Protein AF-0000000066075049 (afdb_homodimer)

Nearest PDB structures (foldseek):
  8u5c-assembly1_F  TM=6.957E-01  e=1.507E-05  Homo sapiens
  8u56-assembly1_A  TM=7.000E-01  e=1.109E-04  Homo sapiens
  8z8z-assembly1_B  TM=7.105E-01  e=2.070E-04  Homo sapiens
  8pd3-assembly1_A  TM=5.102E-01  e=3.904E-02  Strongylocentrotus purpuratus
  2nwl-assembly1_B  TM=1.998E-01  e=1.819E-01  Pyrococcus horikoshii

InterPro domains:
  IPR004776 Membrane transport PIN-like [PF03547] (12-381)
  IPR045033 Protein PIN-LIKES 1/3/4/5/7 [PTHR31651] (4-389)

Radius of gyration: 28.57 Å; Cα contacts (8 Å, |Δi|>4): 1168; chains: 2; bounding box: 66×82×80 Å

Solvent-accessible surface area (backbone atoms only — not comparable to full-atom values): 38635 Å² total; per-residue (Å²): 106,69,66,56,51,50,37,31,54,53,31,29,37,63,36,49,27,50,50,53,43,18,48,52,17,28,54,30,27,33,83,82,61,48,61,33,33,73,66,37,39,52,36,50,44,49,45,32,53,65,45,16,41,13,23,32,40,19,35,44,27,34,71,43,44,35,54,71,54,47,63,74,43,54,52,51,60,54,52,52,48,46,42,33,52,53,17,34,53,44,18,50,51,35,42,70,72,52,60,61,61,61,60,44,48,14,55,48,22,36,50,27,17,38,43,30,41,36,74,53,47,65,52,40,46,49,53,54,27,63,40,86,87,42,83,55,66,58,38,68,60,30,34,55,53,46,50,30,54,31,25,52,41,27,38,48,44,48,40,44,39,46,47,47,41,45,45,49,27,44,65,45,29,71,50,78,64,79,66,71,83,62,88,70,79,86,63,86,72,73,71,73,71,76,72,79,68,77,76,68,69,77,61,74,76,60,51,78,62,53,56,51,47,49,51,47,50,50,47,56,68,62,44,56,64,76,46,47,57,32,48,36,34,47,25,37,52,51,16,50,51,35,20,58,35,60,73,53,25,50,38,31,44,60,93,81,17,85,41,24,43,58,46,51,36,31,37,44,37,12,42,26,22,62,42,52,52,37,21,45,36,13,23,29,27,54,56,15,75,73,61,39,89,62,56,67,61,48,48,52,37,44,45,44,38,29,62,46,51,36,31,53,49,27,51,53,50,54,52,49,33,41,75,68,65,64,43,74,87,48,38,58,60,50,40,54,61,40,47,58,25,43,40,42,51,30,68,62,53,47,52,50,20,53,71,55,71,50,53,38,27,45,46,22,45,48,48,49,54,40,42,69,49,33,25,56,39,43,24,54,49,52,53,50,42,50,60,67,52,89,107,68,66,55,53,50,37,31,55,51,31,29,36,63,36,51,26,50,52,52,44,18,49,50,16,28,55,30,26,33,83,89,63,47,60,34,30,74,67,38,38,52,38,51,42,49,44,33,52,64,46,15,40,13,23,34,40,18,37,45,27,34,72,43,43,35,54,70,52,46,63,75,44,54,51,50,58,53,53,54,48,46,43,34,52,53,17,33,53,46,18,49,51,38,42,71,74,53,60,62,62,62,59,44,47,15,56,49,22,36,50,28,19,38,43,30,40,37,73,54,46,66,52,44,46,50,54,54,27,62,40,85,85,43,82,54,66,57,40,67,59,31,32,55,54,46,50,32,53,32,26,51,40,26,40,47,44,46,39,43,40,46,49,46,42,46,45,49,26,44,66,44,30,71,50,77,62,77,64,73,81,60,81,70,79,87,61,84,71,70,67,69,69,76,71,80,66,78,78,70,73,87,71,78,80,70,49,75,64,52,53,51,48,48,50,47,49,49,46,57,68,61,43,54,66,75,47,47,56,30,50,38,35,47,25,37,53,53,17,51,52,35,20,58,36,61,72,53,24,50,37,32,43,59,93,81,17,86,43,23,44,58,46,50,34,31,37,44,38,12,41,25,22,63,43,51,53,37,20,45,35,13,23,28,26,55,56,15,75,72,61,40,89,62,53,67,62,48,50,50,37,44,46,45,38,29,65,47,51,35,33,52,50,28,51,54,50,53,53,48,33,42,76,70,65,64,44,74,87,49,38,59,62,50,42,54,61,40,48,58,24,43,39,43,51,30,67,62,56,46,51,50,20,53,72,54,71,50,52,39,24,44,47,20,44,46,48,50,55,39,42,68,47,33,25,58,40,42,23,54,49,53,53,51,42,50,61,69,53,89

Foldseek 3Di:
DVVLVLLLVLLVVLLVVLVVLLQVLQVCLDPVNNNCHLVNLLVLLVCLQQAQLLLQLLLLLLAQDAPVLCVQLVCLLVLLQVLQVLLLVLLVVLCVVVVADQLCSLVSSQQSRAFALASSQLRSQLSQLPDPPFPQPHSVVSNNSSSSSSSVSNLSSLLCCQQPSLLSSCVRNVFPQPPPPDPDDPPDPPPPPPPPPPPVPPVVPDDPVVVVVVVVVVSVVSRPVVSSVRSNNVSSVVSNVQNHDVVSSQQQYDPPHVNVVVSVVSNVSNVVNSSSLSSSLSSLQNCLVVDNSDDPSSLVSSQCSQLPVQLVVQVVVLVVCVVVVVHDLNLSSSLSSSVSRHGGHHSCSLSSCSSSVHCNNVSSVSRVVRSVCSSVSSSVSSVVSSVVSD/DVVLVLLLVQLVVLLVVLVVLLQVLQVCLDPVNNNCHLVNLLVLLVCLQQAQQLLQLLLLLLAQFAPVLCVQLVCLLVLLQVLQVLLLVLLVVLCVVVVADQLCSLVSSQQSRAFALASSQLRSQLSQLPDPPFPQPHSVVSNNVSSSSSSVRNLSSLLCCQQPSLLSSCVRNVFPLPPPPPPDDPPDPVPVPPPPPPPVPPPPPDDPVVVVVVVVVVSVVSRPVVSSVRSNNVSSVVSNVQNHDVVSSQQQYDPPHVNVVVSVVSNVSNVVNSSSLSSSLSSLQNCLVVDNSDDPSSLVSSQCSQLPVQLVVQVVVLVVCVVVVNHDLNLSSSLSSSVSSHGGHHSCSLSSCSSSVHCNNVSSVSRVVRSVCSSVSSSVSSVVSSVVSD

Secondary structure (DSSP, 8-state):
-HHHHHHHHHHHHHHHHHHHHHHHHHHHHSTTT-SS-HHHHHHHHHHIIIIIHHHHHHHHHHHH--HHHHHHTTHHHHHHHHHHHHHHHHHHHHHHHH---GGGHHHHHHHHH-B-TTHHHHHHHHHHHHSTT-TT--HHHHHHHHHHHHHHHHHHHHHHIIIIIHHHHHHHHT--------S--S-----------STTSSTTS--HHHHHHHHHHHHHHHS-GGGGG-HHHHHHHHHHHHHHSHHHHHHHSSTT-TTHHHHHHHHHHHTTHHHHHHHHHHHHHHHHHHH----HHHHHHHHHIIIIIHHHHHHHHHHHHHHTT-S-S-HHHHHHHHHTTSSPBPTHHHHHHHHHTSSHHHHHHHHHHHHHTHHHHHHHHHHHHHHHH-/-HHHHHHHHHHHHHHHHHHHHHHHHHHHHSTTT-SS-HHHHHHHHHHIIIIIHHHHHHHHHHHH--HHHHHHTTHHHHHHHHHHHHHHHHHHHHHHHH---GGGHHHHHHHHH-B-TTHHHHHHHHHHHHSTT-TT--HHHHHHHHHHHHHHHHHHHHHHIIIIIHHHHHHHHT--------S--S-----------STTSS-SS--HHHHHHHHHHHHHHSS-GGGTT-HHHHHHHHHHHHHHSHHHHHHHSSTT-TTHHHHHHHHHHHTTHHHHHHHHHHHHHHHHHHH----HHHHHHHHHIIIIIHHHHHHHHHHHHHHTT-S-S-HHHHHHHHHTTSSPBPTHHHHHHHHHTSSHHHHHHHHHHHHHHHHHHHHHHHHHHHHHH-

Sequence (780 aa):
MVKLLELFITSSKPVVEILLITSVGFYMALDGVNLLGHDARKYLNNIVFYVFSPSLIGSRLADSVTYESLVKMWFMPVNVLLTFIIGSLLGWIVIVITKPPSHLRGLILGCCAAGNLGNMPLIIIPAVCKEKGGPFGDPESCQKYGMGYVALSMAMGSIYIWTYVYNLMRVLSNSPVETPPSVESNYDSYKVPLISSKEEENNQKAGRWEKVKRRLVSLSQKVNLKTIFAPSTIAAMIALVIGLITPLRKLIIGTEAPLRVLQDSVTLVGDGAVPAMTMIIGGNLLKGLRSSGMKMSSIIGVLVARYVLLPMSGVLIVRGAYKLDLVTSEPLYQFVLLLQYAVPPAMNLGTITQLFGTGESECSVIMLWTYSLASIALTVWPTFFMWLVAMVKLLELFITSSKPVVEILLITSVGFYMALDGVNLLGHDARKYLNNIVFYVFSPSLIGSRLADSVTYESLVKMWFMPVNVLLTFIIGSLLGWIVIVITKPPSHLRGLILGCCAAGNLGNMPLIIIPAVCKEKGGPFGDPESCQKYGMGYVALSMAMGSIYIWTYVYNLMRVLSNSPVETPPSVESNYDSYKVPLISSKEEENNQKAGRWEKVKRRLVSLSQKVNLKTIFAPSTIAAMIALVIGLITPLRKLIIGTEAPLRVLQDSVTLVGDGAVPAMTMIIGGNLLKGLRSSGMKMSSIIGVLVARYVLLPMSGVLIVRGAYKLDLVTSEPLYQFVLLLQYAVPPAMNLGTITQLFGTGESECSVIMLWTYSLASIALTVWPTFFMWLVA

GO terms:
  GO:0005789 endoplasmic reticulum membrane (C, IDA)
  GO:0009733 response to auxin (P, IEP)
  GO:0009651 response to salt stress (P, IDA)
  GO:0005739 mitochondrion (C, HDA)

Organism: Arabidopsis thaliana (NCBI:txid3702)

Structure (mmCIF, N/CA/C/O backbone):
data_AF-0000000066075049-model_v1
#
loop_
_entity.id
_entity.type
_entity.pdbx_description
1 polymer 'Protein PIN-LIKES 3'
#
loop_
_atom_site.group_PDB
_atom_site.id
_atom_site.type_symbol
_atom_site.label_atom_id
_atom_site.label_alt_id
_atom_site.label_comp_id
_atom_site.label_asym_id
_atom_site.label_entity_id
_atom_site.label_seq_id
_atom_site.pdbx_PDB_ins_code
_atom_site.Cartn_x
_atom_site.Cartn_y
_atom_site.Cartn_z
_atom_site.occupancy
_atom_site.B_iso_or_equiv
_atom_site.auth_seq_id
_atom_site.auth_comp_id
_atom_site.auth_asym_id
_atom_site.auth_atom_id
_atom_site.pdbx_PDB_model_num
ATOM 1 N N . MET A 1 1 ? 29.016 -22.422 -5.723 1 54.22 1 MET A N 1
ATOM 2 C CA . MET A 1 1 ? 28.312 -22.438 -4.445 1 54.22 1 MET A CA 1
ATOM 3 C C . MET A 1 1 ? 27.875 -21.047 -4.047 1 54.22 1 MET A C 1
ATOM 5 O O . MET A 1 1 ? 26.719 -20.844 -3.65 1 54.22 1 MET A O 1
ATOM 9 N N . VAL A 1 2 ? 28.75 -20.156 -4.34 1 58.44 2 VAL A N 1
ATOM 10 C CA . VAL A 1 2 ? 28.484 -18.766 -3.939 1 58.44 2 VAL A CA 1
ATOM 11 C C . VAL A 1 2 ? 27.375 -18.188 -4.797 1 58.44 2 VAL A C 1
ATOM 13 O O . VAL A 1 2 ? 26.484 -17.484 -4.285 1 58.44 2 VAL A O 1
ATOM 16 N N . LYS A 1 3 ? 27.344 -18.734 -6.027 1 69.69 3 LYS A N 1
ATOM 17 C CA . LYS A 1 3 ? 26.312 -18.219 -6.934 1 69.69 3 LYS A CA 1
ATOM 18 C C . LYS A 1 3 ? 24.938 -18.75 -6.562 1 69.69 3 LYS A C 1
ATOM 20 O O . LYS A 1 3 ? 23.953 -18 -6.609 1 69.69 3 LYS A O 1
ATOM 25 N N . LEU A 1 4 ? 25 -20.016 -6.035 1 74.62 4 LEU A N 1
ATOM 26 C CA . LEU A 1 4 ? 23.75 -20.641 -5.648 1 74.62 4 LEU A CA 1
ATOM 27 C C . LEU A 1 4 ? 23.188 -19.984 -4.391 1 74.62 4 LEU A C 1
ATOM 29 O O . LEU A 1 4 ? 21.969 -19.766 -4.281 1 74.62 4 LEU A O 1
ATOM 33 N N . LEU A 1 5 ? 24.062 -19.672 -3.484 1 76.44 5 LEU A N 1
ATOM 34 C CA . LEU A 1 5 ? 23.641 -19.047 -2.24 1 76.44 5 LEU A CA 1
ATOM 35 C C . LEU A 1 5 ? 23.094 -17.641 -2.494 1 76.44 5 LEU A C 1
ATOM 37 O O . LEU A 1 5 ? 22.109 -17.234 -1.882 1 76.44 5 LEU A O 1
ATOM 41 N N . GLU A 1 6 ? 23.734 -17.016 -3.387 1 73 6 GLU A N 1
ATOM 42 C CA . GLU A 1 6 ? 23.297 -15.656 -3.729 1 73 6 GLU A CA 1
ATOM 43 C C . GLU A 1 6 ? 21.938 -15.672 -4.402 1 73 6 GLU A C 1
ATOM 45 O O . GLU A 1 6 ? 21.109 -14.797 -4.152 1 73 6 GLU A O 1
ATOM 50 N N . LEU A 1 7 ? 21.781 -16.688 -5.215 1 73.69 7 LEU A N 1
ATOM 51 C CA . LEU A 1 7 ? 20.484 -16.797 -5.871 1 73.69 7 LEU A CA 1
ATOM 52 C C . LEU A 1 7 ? 19.406 -17.203 -4.875 1 73.69 7 LEU A C 1
ATOM 54 O O . LEU A 1 7 ? 18.266 -16.766 -4.988 1 73.69 7 LEU A O 1
ATOM 58 N N . PHE A 1 8 ? 19.812 -18 -3.984 1 80 8 PHE A N 1
ATOM 59 C CA . PHE A 1 8 ? 18.875 -18.406 -2.941 1 80 8 PHE A CA 1
ATOM 60 C C . PHE A 1 8 ? 18.438 -17.188 -2.121 1 80 8 PHE A C 1
ATOM 62 O O . PHE A 1 8 ? 17.25 -17.016 -1.851 1 80 8 PHE A O 1
ATOM 69 N N . ILE A 1 9 ? 19.344 -16.391 -1.78 1 75.69 9 ILE A N 1
ATOM 70 C CA . ILE A 1 9 ? 19.047 -15.211 -0.983 1 75.69 9 ILE A CA 1
ATOM 71 C C . ILE A 1 9 ? 18.188 -14.25 -1.792 1 75.69 9 ILE A C 1
ATOM 73 O O . ILE A 1 9 ? 17.219 -13.695 -1.275 1 75.69 9 ILE A O 1
ATOM 77 N N . THR A 1 10 ? 18.484 -14.102 -2.994 1 72 10 THR A N 1
ATOM 78 C CA . THR A 1 10 ? 17.75 -13.188 -3.865 1 72 10 THR A CA 1
ATOM 79 C C . THR A 1 10 ? 16.328 -13.68 -4.098 1 72 10 THR A C 1
ATOM 81 O O . THR A 1 10 ? 15.383 -12.883 -4.078 1 72 10 THR A O 1
ATOM 84 N N . SER A 1 11 ? 16.203 -15 -4.34 1 75.19 11 SER A N 1
ATOM 85 C CA . SER A 1 11 ? 14.883 -15.57 -4.605 1 75.19 11 SER A CA 1
ATOM 86 C C . SER A 1 11 ? 14.039 -15.633 -3.338 1 75.19 11 SER A C 1
ATOM 88 O O . SER A 1 11 ? 12.812 -15.719 -3.404 1 75.19 11 SER A O 1
ATOM 90 N N . SER A 1 12 ? 14.688 -15.602 -2.193 1 81.5 12 SER A N 1
ATOM 91 C CA . SER A 1 12 ? 13.984 -15.68 -0.919 1 81.5 12 SER A CA 1
ATOM 92 C C . SER A 1 12 ? 13.352 -14.344 -0.546 1 81.5 12 SER A C 1
ATOM 94 O O . SER A 1 12 ? 12.359 -14.297 0.184 1 81.5 12 SER A O 1
ATOM 96 N N . LYS A 1 13 ? 13.844 -13.312 -1.092 1 79.62 13 LYS A N 1
ATOM 97 C CA . LYS A 1 13 ? 13.391 -11.984 -0.696 1 79.62 13 LYS A CA 1
ATOM 98 C C . LYS A 1 13 ? 11.914 -11.789 -1.013 1 79.62 13 LYS A C 1
ATOM 100 O O . LYS A 1 13 ? 11.125 -11.461 -0.126 1 79.62 13 LYS A O 1
ATOM 105 N N . PRO A 1 14 ? 11.508 -12.031 -2.217 1 78.12 14 PRO A N 1
ATOM 106 C CA . PRO A 1 14 ? 10.078 -11.844 -2.502 1 78.12 14 PRO A CA 1
ATOM 107 C C . PRO A 1 14 ? 9.195 -12.836 -1.748 1 78.12 14 PRO A C 1
ATOM 109 O O . PRO A 1 14 ? 8.062 -12.492 -1.377 1 78.12 14 PRO A O 1
ATOM 112 N N . VAL A 1 15 ? 9.727 -14.016 -1.562 1 84.81 15 VAL A N 1
ATOM 113 C CA . VAL A 1 15 ? 8.977 -15.047 -0.849 1 84.81 15 VAL A CA 1
ATOM 114 C C . VAL A 1 15 ? 8.766 -14.617 0.602 1 84.81 15 VAL A C 1
ATOM 116 O O . VAL A 1 15 ? 7.648 -14.68 1.119 1 84.81 15 VAL A O 1
ATOM 119 N N . VAL A 1 16 ? 9.852 -14.172 1.205 1 86.31 16 VAL A N 1
ATOM 120 C CA . VAL A 1 16 ? 9.773 -13.75 2.598 1 86.31 16 VAL A CA 1
ATOM 121 C C . VAL A 1 16 ? 8.867 -12.523 2.711 1 86.31 16 VAL A C 1
ATOM 123 O O . VAL A 1 16 ? 8.125 -12.375 3.686 1 86.31 16 VAL A O 1
ATOM 126 N N . GLU A 1 17 ? 8.945 -11.672 1.749 1 86.31 17 GLU A N 1
ATOM 127 C CA . GLU A 1 17 ? 8.086 -10.5 1.718 1 86.31 17 GLU A CA 1
ATOM 128 C C . GLU A 1 17 ? 6.609 -10.891 1.742 1 86.31 17 GLU A C 1
ATOM 130 O O . GLU A 1 17 ? 5.832 -10.359 2.535 1 86.31 17 GLU A O 1
ATOM 135 N N . ILE A 1 18 ? 6.258 -11.812 0.891 1 86 18 ILE A N 1
ATOM 136 C CA . ILE A 1 18 ? 4.875 -12.273 0.787 1 86 18 ILE A CA 1
ATOM 137 C C . ILE A 1 18 ? 4.461 -12.961 2.084 1 86 18 ILE A C 1
ATOM 139 O O . ILE A 1 18 ? 3.354 -12.75 2.58 1 86 18 ILE A O 1
ATOM 143 N N . LEU A 1 19 ? 5.359 -13.727 2.656 1 90.25 19 LEU A N 1
ATOM 144 C CA . LEU A 1 19 ? 5.055 -14.445 3.887 1 90.25 19 LEU A CA 1
ATOM 145 C C . LEU A 1 19 ? 4.898 -13.484 5.059 1 90.25 19 LEU A C 1
ATOM 147 O O . LEU A 1 19 ? 4.047 -13.688 5.926 1 90.25 19 LEU A O 1
ATOM 151 N N . LEU A 1 20 ? 5.727 -12.43 5.059 1 91.38 20 LEU A N 1
ATOM 152 C CA . LEU A 1 20 ? 5.621 -11.43 6.125 1 91.38 20 LEU A CA 1
ATOM 153 C C . LEU A 1 20 ? 4.293 -10.688 6.043 1 91.38 20 LEU A C 1
ATOM 155 O O . LEU A 1 20 ? 3.623 -10.5 7.059 1 91.38 20 LEU A O 1
ATOM 159 N N . ILE A 1 21 ? 3.924 -10.266 4.914 1 92.38 21 ILE A N 1
ATOM 160 C CA . ILE A 1 21 ? 2.674 -9.531 4.738 1 92.38 21 ILE A CA 1
ATOM 161 C C . ILE A 1 21 ? 1.49 -10.461 5.016 1 92.38 21 ILE A C 1
ATOM 163 O O . ILE A 1 21 ? 0.483 -10.031 5.586 1 92.38 21 ILE A O 1
ATOM 167 N N . THR A 1 22 ? 1.615 -11.75 4.559 1 91.56 22 THR A N 1
ATOM 168 C CA . THR A 1 22 ? 0.608 -12.758 4.883 1 91.56 22 THR A CA 1
ATOM 169 C C . THR A 1 22 ? 0.444 -12.891 6.391 1 91.56 22 THR A C 1
ATOM 171 O O . THR A 1 22 ? -0.676 -13.023 6.891 1 91.56 22 THR A O 1
ATOM 174 N N . SER A 1 23 ? 1.529 -12.859 7.113 1 93.62 23 SER A N 1
ATOM 175 C CA . SER A 1 23 ? 1.487 -12.945 8.57 1 93.62 23 SER A CA 1
ATOM 176 C C . SER A 1 23 ? 0.755 -11.75 9.172 1 93.62 23 SER A C 1
ATOM 178 O O . SER A 1 23 ? 0.06 -11.891 10.18 1 93.62 23 SER A O 1
ATOM 180 N N . VAL A 1 24 ? 0.944 -10.602 8.633 1 93.25 24 VAL A N 1
ATOM 181 C CA . VAL A 1 24 ? 0.231 -9.414 9.086 1 93.25 24 VAL A CA 1
ATOM 182 C C . VAL A 1 24 ? -1.269 -9.594 8.867 1 93.25 24 VAL A C 1
ATOM 184 O O . VAL A 1 24 ? -2.072 -9.297 9.758 1 93.25 24 VAL A O 1
ATOM 187 N N . GLY A 1 25 ? -1.651 -10.031 7.656 1 93.56 25 GLY A N 1
ATOM 188 C CA . GLY A 1 25 ? -3.051 -10.328 7.395 1 93.56 25 GLY A CA 1
ATOM 189 C C . GLY A 1 25 ? -3.631 -11.352 8.352 1 93.56 25 GLY A C 1
ATOM 190 O O . GLY A 1 25 ? -4.758 -11.195 8.828 1 93.56 25 GLY A O 1
ATOM 191 N N . PHE A 1 26 ? -2.828 -12.414 8.648 1 93.75 26 PHE A N 1
ATOM 192 C CA . PHE A 1 26 ? -3.225 -13.453 9.594 1 93.75 26 PHE A CA 1
ATOM 193 C C . PHE A 1 26 ? -3.482 -12.867 10.977 1 93.75 26 PHE A C 1
ATOM 195 O O . PHE A 1 26 ? -4.512 -13.148 11.594 1 93.75 26 PHE A O 1
ATOM 202 N N . TYR A 1 27 ? -2.592 -12.039 11.43 1 93.88 27 TYR A N 1
ATOM 203 C CA . TYR A 1 27 ? -2.715 -11.406 12.734 1 93.88 27 TYR A CA 1
ATOM 204 C C . TYR A 1 27 ? -3.957 -10.531 12.805 1 93.88 27 TYR A C 1
ATOM 206 O O . TYR A 1 27 ? -4.68 -10.539 13.805 1 93.88 27 TYR A O 1
ATOM 214 N N . MET A 1 28 ? -4.246 -9.805 11.82 1 93.94 28 MET A N 1
ATOM 215 C CA . MET A 1 28 ? -5.367 -8.867 11.789 1 93.94 28 MET A CA 1
ATOM 216 C C . MET A 1 28 ? -6.699 -9.609 11.773 1 93.94 28 MET A C 1
ATOM 218 O O . MET A 1 28 ? -7.738 -9.039 12.094 1 93.94 28 MET A O 1
ATOM 222 N N . ALA A 1 29 ? -6.668 -10.844 11.344 1 92.94 29 ALA A N 1
ATOM 223 C CA . ALA A 1 29 ? -7.898 -11.625 11.234 1 92.94 29 ALA A CA 1
ATOM 224 C C . ALA A 1 29 ? -8.172 -12.383 12.531 1 92.94 29 ALA A C 1
ATOM 226 O O . ALA A 1 29 ? -9.266 -12.938 12.711 1 92.94 29 ALA A O 1
ATOM 227 N N . LEU A 1 30 ? -7.203 -12.43 13.406 1 92.06 30 LEU A N 1
ATOM 228 C CA . LEU A 1 30 ? -7.402 -13.117 14.68 1 92.06 30 LEU A CA 1
ATOM 229 C C . LEU A 1 30 ? -8.633 -12.578 15.398 1 92.06 30 LEU A C 1
ATOM 231 O O . LEU A 1 30 ? -8.945 -11.391 15.297 1 92.06 30 LEU A O 1
ATOM 235 N N . ASP A 1 31 ? -9.273 -13.414 16.109 1 86.94 31 ASP A N 1
ATOM 236 C CA . ASP A 1 31 ? -10.516 -13.07 16.797 1 86.94 31 ASP A CA 1
ATOM 237 C C . ASP A 1 31 ? -10.312 -11.906 17.766 1 86.94 31 ASP A C 1
ATOM 239 O O . ASP A 1 31 ? -11.195 -11.055 17.906 1 86.94 31 ASP A O 1
ATOM 243 N N . GLY A 1 32 ? -9.234 -11.766 18.391 1 86.62 32 GLY A N 1
ATOM 244 C CA . GLY A 1 32 ? -8.953 -10.688 19.312 1 86.62 32 GLY A CA 1
ATOM 245 C C . GLY A 1 32 ? -8.734 -9.352 18.641 1 86.62 32 GLY A C 1
ATOM 246 O O . GLY A 1 32 ? -9.023 -8.297 19.219 1 86.62 32 GLY A O 1
ATOM 247 N N . VAL A 1 33 ? -8.289 -9.32 17.438 1 87.5 33 VAL A N 1
ATOM 248 C CA . VAL A 1 33 ? -7.992 -8.102 16.688 1 87.5 33 VAL A CA 1
ATOM 249 C C . VAL A 1 33 ? -9.148 -7.777 15.75 1 87.5 33 VAL A C 1
ATOM 251 O O . VAL A 1 33 ? -9.656 -6.656 15.742 1 87.5 33 VAL A O 1
ATOM 254 N N . ASN A 1 34 ? -9.617 -8.578 14.922 1 89.31 34 ASN A N 1
ATOM 255 C CA . ASN A 1 34 ? -10.781 -8.578 14.039 1 89.31 34 ASN A CA 1
ATOM 256 C C . ASN A 1 34 ? -10.82 -7.332 13.164 1 89.31 34 ASN A C 1
ATOM 258 O O . ASN A 1 34 ? -11.883 -6.738 12.969 1 89.31 34 ASN A O 1
ATOM 262 N N . LEU A 1 35 ? -9.695 -6.945 12.758 1 91.25 35 LEU A N 1
ATOM 263 C CA . LEU A 1 35 ? -9.602 -5.82 11.836 1 91.25 35 LEU A CA 1
ATOM 264 C C . LEU A 1 35 ? -9.797 -6.277 10.398 1 91.25 35 LEU A C 1
ATOM 266 O O . LEU A 1 35 ? -10.18 -5.484 9.531 1 91.25 35 LEU A O 1
ATOM 270 N N . LEU A 1 36 ? -9.484 -7.488 10.164 1 94.31 36 LEU A N 1
ATOM 271 C CA . LEU A 1 36 ? -9.633 -8.094 8.852 1 94.31 36 LEU A CA 1
ATOM 272 C C . LEU A 1 36 ? -10.477 -9.359 8.93 1 94.31 36 LEU A C 1
ATOM 274 O O . LEU A 1 36 ? -10.062 -10.422 8.461 1 94.31 36 LEU A O 1
ATOM 278 N N . GLY A 1 37 ? -11.633 -9.172 9.594 1 91.25 37 GLY A N 1
ATOM 279 C CA . GLY A 1 37 ? -12.602 -10.258 9.664 1 91.25 37 GLY A CA 1
ATOM 280 C C . GLY A 1 37 ? -13.25 -10.562 8.32 1 91.25 37 GLY A C 1
ATOM 281 O O . GLY A 1 37 ? -12.812 -10.055 7.289 1 91.25 37 GLY A O 1
ATOM 282 N N . HIS A 1 38 ? -14.266 -11.352 8.359 1 90.81 38 HIS A N 1
ATOM 283 C CA . HIS A 1 38 ? -14.891 -11.852 7.145 1 90.81 38 HIS A CA 1
ATOM 284 C C . HIS A 1 38 ? -15.43 -10.711 6.289 1 90.81 38 HIS A C 1
ATOM 286 O O . HIS A 1 38 ? -15.148 -10.648 5.09 1 90.81 38 HIS A O 1
ATOM 292 N N . ASP A 1 39 ? -16.125 -9.773 6.895 1 90.88 39 ASP A N 1
ATOM 293 C CA . ASP A 1 39 ? -16.719 -8.656 6.164 1 90.88 39 ASP A CA 1
ATOM 294 C C . ASP A 1 39 ? -15.641 -7.719 5.625 1 90.88 39 ASP A C 1
ATOM 296 O O . ASP A 1 39 ? -15.711 -7.277 4.477 1 90.88 39 ASP A O 1
ATOM 300 N N . ALA A 1 40 ? -14.727 -7.477 6.449 1 93.12 40 ALA A N 1
ATOM 301 C CA . ALA A 1 40 ? -13.625 -6.605 6.027 1 93.12 40 ALA A CA 1
ATOM 302 C C . ALA A 1 40 ? -12.898 -7.184 4.82 1 93.12 40 ALA A C 1
ATOM 304 O O . ALA A 1 40 ? -12.531 -6.453 3.896 1 93.12 40 ALA A O 1
ATOM 305 N N . ARG A 1 41 ? -12.688 -8.469 4.832 1 93.88 41 ARG A N 1
ATOM 306 C CA . ARG A 1 41 ? -12 -9.125 3.723 1 93.88 41 ARG A CA 1
ATOM 307 C C . ARG A 1 41 ? -12.836 -9.062 2.445 1 93.88 41 ARG A C 1
ATOM 309 O O . ARG A 1 41 ? -12.297 -8.867 1.355 1 93.88 41 ARG A O 1
ATOM 316 N N . LYS A 1 42 ? -14.094 -9.211 2.578 1 92.12 42 LYS A N 1
ATOM 317 C CA . LYS A 1 42 ? -14.984 -9.141 1.423 1 92.12 42 LYS A CA 1
ATOM 318 C C . LYS A 1 42 ? -14.938 -7.758 0.781 1 92.12 42 LYS A C 1
ATOM 320 O O . LYS A 1 42 ? -14.82 -7.637 -0.44 1 92.12 42 LYS A O 1
ATOM 325 N N . TYR A 1 43 ? -15.055 -6.746 1.602 1 92.38 43 TYR A N 1
ATOM 326 C CA . TYR A 1 43 ? -15.031 -5.383 1.087 1 92.38 43 TYR A CA 1
ATOM 327 C C . TYR A 1 43 ? -13.672 -5.059 0.47 1 92.38 43 TYR A C 1
ATOM 329 O O . TYR A 1 43 ? -13.602 -4.469 -0.61 1 92.38 43 TYR A O 1
ATOM 337 N N . LEU A 1 44 ? -12.656 -5.426 1.185 1 94 44 LEU A N 1
ATOM 338 C CA . LEU A 1 44 ? -11.32 -5.176 0.668 1 94 44 LEU A CA 1
ATOM 339 C C . LEU A 1 44 ? -11.094 -5.906 -0.651 1 94 44 LEU A C 1
ATOM 341 O O . LEU A 1 44 ? -10.469 -5.367 -1.567 1 94 44 LEU A O 1
ATOM 345 N N . ASN A 1 45 ? -11.578 -7.141 -0.774 1 92.75 45 ASN A N 1
ATOM 346 C CA . ASN A 1 45 ? -11.445 -7.938 -1.989 1 92.75 45 ASN A CA 1
ATOM 347 C C . ASN A 1 45 ? -12.164 -7.289 -3.168 1 92.75 45 ASN A C 1
ATOM 349 O O . ASN A 1 45 ? -11.688 -7.363 -4.305 1 92.75 45 ASN A O 1
ATOM 353 N N . ASN A 1 46 ? -13.266 -6.688 -2.904 1 91.69 46 ASN A N 1
ATOM 354 C CA . ASN A 1 46 ? -14 -5.98 -3.951 1 91.69 46 ASN A CA 1
ATOM 355 C C . ASN A 1 46 ? -13.195 -4.793 -4.484 1 91.69 46 ASN A C 1
ATOM 357 O O . ASN A 1 46 ? -13.172 -4.547 -5.691 1 91.69 46 ASN A O 1
ATOM 361 N N . ILE A 1 47 ? -12.609 -4.148 -3.6 1 92.62 47 ILE A N 1
ATOM 362 C CA . ILE A 1 47 ? -11.789 -3.01 -4.004 1 92.62 47 ILE A CA 1
ATOM 363 C C . ILE A 1 47 ? -10.594 -3.494 -4.824 1 92.62 47 ILE A C 1
ATOM 365 O O . ILE A 1 47 ? -10.242 -2.885 -5.836 1 92.62 47 ILE A O 1
ATOM 369 N N . VAL A 1 48 ? -10.031 -4.551 -4.395 1 92.75 48 VAL A N 1
ATOM 370 C CA . VAL A 1 48 ? -8.891 -5.133 -5.102 1 92.75 48 VAL A CA 1
ATOM 371 C C . VAL A 1 48 ? -9.32 -5.562 -6.504 1 92.75 48 VAL A C 1
ATOM 373 O O . VAL A 1 48 ? -8.633 -5.27 -7.488 1 92.75 48 VAL A O 1
ATOM 376 N N . PHE A 1 49 ? -10.445 -6.211 -6.625 1 89.75 49 PHE A N 1
ATOM 377 C CA . PHE A 1 49 ? -10.93 -6.797 -7.871 1 89.75 49 PHE A CA 1
ATOM 378 C C . PHE A 1 49 ? -11.312 -5.707 -8.867 1 89.75 49 PHE A C 1
ATOM 380 O O . PHE A 1 49 ? -10.961 -5.785 -10.047 1 89.75 49 PHE A O 1
ATOM 387 N N . TYR A 1 50 ? -11.914 -4.629 -8.383 1 90.62 50 TYR A N 1
ATOM 388 C CA . TYR A 1 50 ? -12.516 -3.666 -9.297 1 90.62 50 TYR A CA 1
ATOM 389 C C . TYR A 1 50 ? -11.586 -2.486 -9.547 1 90.62 50 TYR A C 1
ATOM 391 O O . TYR A 1 50 ? -11.711 -1.79 -10.555 1 90.62 50 TYR A O 1
ATOM 399 N N . VAL A 1 51 ? -10.672 -2.279 -8.609 1 93.25 51 VAL A N 1
ATOM 400 C CA . VAL A 1 51 ? -9.953 -1.012 -8.727 1 93.25 51 VAL A CA 1
ATOM 401 C C . VAL A 1 51 ? -8.445 -1.263 -8.703 1 93.25 51 VAL A C 1
ATOM 403 O O . VAL A 1 51 ? -7.75 -0.973 -9.672 1 93.25 51 VAL A O 1
ATOM 406 N N . PHE A 1 52 ? -7.906 -1.876 -7.66 1 92.94 52 PHE A N 1
ATOM 407 C CA . PHE A 1 52 ? -6.465 -1.978 -7.465 1 92.94 52 PHE A CA 1
ATOM 408 C C . PHE A 1 52 ? -5.836 -2.861 -8.539 1 92.94 52 PHE A C 1
ATOM 410 O O . PHE A 1 52 ? -4.848 -2.475 -9.164 1 92.94 52 PHE A O 1
ATOM 417 N N . SER A 1 53 ? -6.418 -4.051 -8.766 1 90.06 53 SER A N 1
ATOM 418 C CA . SER A 1 53 ? -5.824 -5.023 -9.68 1 90.06 53 SER A CA 1
ATOM 419 C C . SER A 1 53 ? -5.848 -4.512 -11.117 1 90.06 53 SER A C 1
ATOM 421 O O . SER A 1 53 ? -4.832 -4.562 -11.82 1 90.06 53 SER A O 1
ATOM 423 N N . PRO A 1 54 ? -7.02 -4.008 -11.617 1 91 54 PRO A N 1
ATOM 424 C CA . PRO A 1 54 ? -7.016 -3.465 -12.977 1 91 54 PRO A CA 1
ATOM 425 C C . PRO A 1 54 ? -6.02 -2.318 -13.148 1 91 54 PRO A C 1
ATOM 427 O O . PRO A 1 54 ? -5.391 -2.197 -14.203 1 91 54 PRO A O 1
ATOM 430 N N . SER A 1 55 ? -5.875 -1.487 -12.125 1 92.56 55 SER A N 1
ATOM 431 C CA . SER A 1 55 ? -4.934 -0.375 -12.195 1 92.56 55 SER A CA 1
ATOM 432 C C . SER A 1 55 ? -3.492 -0.874 -12.234 1 92.56 55 SER A C 1
ATOM 434 O O . SER A 1 55 ? -2.658 -0.318 -12.953 1 92.56 55 SER A O 1
ATOM 436 N N . LEU A 1 56 ? -3.229 -1.849 -11.5 1 88.31 56 LEU A N 1
ATOM 437 C CA . LEU A 1 56 ? -1.895 -2.441 -11.492 1 88.31 56 LEU A CA 1
ATOM 438 C C . LEU A 1 56 ? -1.549 -3.023 -12.859 1 88.31 56 LEU A C 1
ATOM 440 O O . LEU A 1 56 ? -0.484 -2.734 -13.406 1 88.31 56 LEU A O 1
ATOM 444 N N . ILE A 1 57 ? -2.414 -3.846 -13.398 1 85 57 ILE A N 1
ATOM 445 C CA . ILE A 1 57 ? -2.195 -4.512 -14.68 1 85 57 ILE A CA 1
ATOM 446 C C . ILE A 1 57 ? -2.096 -3.473 -15.789 1 85 57 ILE A C 1
ATOM 448 O O . ILE A 1 57 ? -1.179 -3.521 -16.609 1 85 57 ILE A O 1
ATOM 452 N N . GLY A 1 58 ? -3.008 -2.465 -15.812 1 87 58 GLY A N 1
ATOM 453 C CA . GLY A 1 58 ? -3.01 -1.431 -16.828 1 87 58 GLY A CA 1
ATOM 454 C C . GLY A 1 58 ? -1.752 -0.582 -16.828 1 87 58 GLY A C 1
ATOM 455 O O . GLY A 1 58 ? -1.18 -0.299 -17.875 1 87 58 GLY A O 1
ATOM 456 N N . SER A 1 59 ? -1.348 -0.233 -15.648 1 87.06 59 SER A N 1
ATOM 457 C CA . SER A 1 59 ? -0.182 0.639 -15.555 1 87.06 59 SER A CA 1
ATOM 458 C C . SER A 1 59 ? 1.094 -0.096 -15.953 1 87.06 59 SER A C 1
ATOM 460 O O . SER A 1 59 ? 1.942 0.46 -16.656 1 87.06 59 SER A O 1
ATOM 462 N N . ARG A 1 60 ? 1.229 -1.281 -15.578 1 80.5 60 ARG A N 1
ATOM 463 C CA . ARG A 1 60 ? 2.438 -2.041 -15.875 1 80.5 60 ARG A CA 1
ATOM 464 C C . ARG A 1 60 ? 2.52 -2.375 -17.359 1 80.5 60 ARG A C 1
ATOM 466 O O . ARG A 1 60 ? 3.596 -2.318 -17.953 1 80.5 60 ARG A O 1
ATOM 473 N N . LEU A 1 61 ? 1.431 -2.689 -17.922 1 80.06 61 LEU A N 1
ATOM 474 C CA . LEU A 1 61 ? 1.385 -3.049 -19.344 1 80.06 61 LEU A CA 1
ATOM 475 C C . LEU A 1 61 ? 1.633 -1.829 -20.219 1 80.06 61 LEU A C 1
ATOM 477 O O . LEU A 1 61 ? 2.387 -1.903 -21.188 1 80.06 61 LEU A O 1
ATOM 481 N N . ALA A 1 62 ? 0.989 -0.765 -19.875 1 78.88 62 ALA A N 1
ATOM 482 C CA . ALA A 1 62 ? 1.132 0.444 -20.672 1 78.88 62 ALA A CA 1
ATOM 483 C C . ALA A 1 62 ? 2.57 0.95 -20.656 1 78.88 62 ALA A C 1
ATOM 485 O O . ALA A 1 62 ? 3.068 1.463 -21.656 1 78.88 62 ALA A O 1
ATOM 486 N N . ASP A 1 63 ? 3.209 0.78 -19.641 1 76.44 63 ASP A N 1
ATOM 487 C CA . ASP A 1 63 ? 4.57 1.28 -19.484 1 76.44 63 ASP A CA 1
ATOM 488 C C . ASP A 1 63 ? 5.566 0.406 -20.25 1 76.44 63 ASP A C 1
ATOM 490 O O . ASP A 1 63 ? 6.609 0.889 -20.688 1 76.44 63 ASP A O 1
ATOM 494 N N . SER A 1 64 ? 5.328 -0.801 -20.438 1 71.88 64 SER A N 1
ATOM 495 C CA . SER A 1 64 ? 6.375 -1.717 -20.875 1 71.88 64 SER A CA 1
ATOM 496 C C . SER A 1 64 ? 6.133 -2.193 -22.297 1 71.88 64 SER A C 1
ATOM 498 O O . SER A 1 64 ? 7.066 -2.596 -22.984 1 71.88 64 SER A O 1
ATOM 500 N N . VAL A 1 65 ? 4.941 -2.205 -22.75 1 74.44 65 VAL A N 1
ATOM 501 C CA . VAL A 1 65 ? 4.645 -2.855 -24.016 1 74.44 65 VAL A CA 1
ATOM 502 C C . VAL A 1 65 ? 4.617 -1.816 -25.141 1 74.44 65 VAL A C 1
ATOM 504 O O . VAL A 1 65 ? 3.953 -0.783 -25.016 1 74.44 65 VAL A O 1
ATOM 507 N N . THR A 1 66 ? 5.457 -2.035 -26.047 1 75.94 66 THR A N 1
ATOM 508 C CA . THR A 1 66 ? 5.465 -1.298 -27.312 1 75.94 66 THR A CA 1
ATOM 509 C C . THR A 1 66 ? 5.203 -2.232 -28.484 1 75.94 66 THR A C 1
ATOM 511 O O . THR A 1 66 ? 5.258 -3.455 -28.344 1 75.94 66 THR A O 1
ATOM 514 N N . TYR A 1 67 ? 4.883 -1.582 -29.547 1 76.81 67 TYR A N 1
ATOM 515 C CA . TYR A 1 67 ? 4.668 -2.389 -30.75 1 76.81 67 TYR A CA 1
ATOM 516 C C . TYR A 1 67 ? 5.902 -3.215 -31.078 1 76.81 67 TYR A C 1
ATOM 518 O O . TYR A 1 67 ? 5.801 -4.406 -31.375 1 76.81 67 TYR A O 1
ATOM 526 N N . GLU A 1 68 ? 7.047 -2.617 -31 1 75.5 68 GLU A N 1
ATOM 527 C CA . GLU A 1 68 ? 8.297 -3.289 -31.328 1 75.5 68 GLU A CA 1
ATOM 528 C C . GLU A 1 68 ? 8.578 -4.438 -30.359 1 75.5 68 GLU A C 1
ATOM 530 O O . GLU A 1 68 ? 9.008 -5.516 -30.781 1 75.5 68 GLU A O 1
ATOM 535 N N . SER A 1 69 ? 8.258 -4.23 -29.156 1 75.19 69 SER A N 1
ATOM 536 C CA . SER A 1 69 ? 8.516 -5.258 -28.156 1 75.19 69 SER A CA 1
ATOM 537 C C . SER A 1 69 ? 7.547 -6.43 -28.297 1 75.19 69 SER A C 1
ATOM 539 O O . SER A 1 69 ? 7.922 -7.582 -28.094 1 75.19 69 SER A O 1
ATOM 541 N N . LEU A 1 70 ? 6.387 -6.113 -28.719 1 78.25 70 LEU A N 1
ATOM 542 C CA . LEU A 1 70 ? 5.383 -7.16 -28.859 1 78.25 70 LEU A CA 1
ATOM 543 C C . LEU A 1 70 ? 5.727 -8.078 -30.031 1 78.25 70 LEU A C 1
ATOM 545 O O . LEU A 1 70 ? 5.508 -9.289 -29.953 1 78.25 70 LEU A O 1
ATOM 549 N N . VAL A 1 71 ? 6.27 -7.477 -31 1 79.88 71 VAL A N 1
ATOM 550 C CA . VAL A 1 71 ? 6.621 -8.273 -32.188 1 79.88 71 VAL A CA 1
ATOM 551 C C . VAL A 1 71 ? 7.824 -9.164 -31.844 1 79.88 71 VAL A C 1
ATOM 553 O O . VAL A 1 71 ? 7.844 -10.344 -32.219 1 79.88 71 VAL A O 1
ATOM 556 N N . LYS A 1 72 ? 8.734 -8.625 -31.156 1 78.31 72 LYS A N 1
ATOM 557 C CA . LYS A 1 72 ? 9.938 -9.375 -30.797 1 78.31 72 LYS A CA 1
ATOM 558 C C . LYS A 1 72 ? 9.633 -10.453 -29.766 1 78.31 72 LYS A C 1
ATOM 560 O O . LYS A 1 72 ? 10.281 -11.5 -29.734 1 78.31 72 LYS A O 1
ATOM 565 N N . MET A 1 73 ? 8.625 -10.227 -29.016 1 85.62 73 MET A N 1
ATOM 566 C CA . MET A 1 73 ? 8.297 -11.133 -27.922 1 85.62 73 MET A CA 1
ATOM 567 C C . MET A 1 73 ? 7.004 -11.891 -28.203 1 85.62 73 MET A C 1
ATOM 569 O O . MET A 1 73 ? 6.258 -12.219 -27.281 1 85.62 73 MET A O 1
ATOM 573 N N . TRP A 1 74 ? 6.754 -12.203 -29.484 1 87 74 TRP A N 1
ATOM 574 C CA . TRP A 1 74 ? 5.469 -12.766 -29.875 1 87 74 TRP A CA 1
ATOM 575 C C . TRP A 1 74 ? 5.246 -14.125 -29.219 1 87 74 TRP A C 1
ATOM 577 O O . TRP A 1 74 ? 4.102 -14.539 -29.016 1 87 74 TRP A O 1
ATOM 587 N N . PHE A 1 75 ? 6.32 -14.852 -28.938 1 93.06 75 PHE A N 1
ATOM 588 C CA . PHE A 1 75 ? 6.184 -16.188 -28.375 1 93.06 75 PHE A CA 1
ATOM 589 C C . PHE A 1 75 ? 5.781 -16.125 -26.906 1 93.06 75 PHE A C 1
ATOM 591 O O . PHE A 1 75 ? 5.324 -17.109 -26.328 1 93.06 75 PHE A O 1
ATOM 598 N N . MET A 1 76 ? 5.914 -15.031 -26.297 1 91.94 76 MET A N 1
ATOM 599 C CA . MET A 1 76 ? 5.645 -14.883 -24.859 1 91.94 76 MET A CA 1
ATOM 600 C C . MET A 1 76 ? 4.184 -15.195 -24.562 1 91.94 76 MET A C 1
ATOM 602 O O . MET A 1 76 ? 3.887 -15.984 -23.656 1 91.94 76 MET A O 1
ATOM 606 N N . PRO A 1 77 ? 3.209 -14.594 -25.312 1 90.81 77 PRO A N 1
ATOM 607 C CA . PRO A 1 77 ? 1.813 -14.945 -25.031 1 90.81 77 PRO A CA 1
ATOM 608 C C . PRO A 1 77 ? 1.527 -16.438 -25.234 1 90.81 77 PRO A C 1
ATOM 610 O O . PRO A 1 77 ? 0.727 -17.016 -24.5 1 90.81 77 PRO A O 1
ATOM 613 N N . VAL A 1 78 ? 2.178 -16.984 -26.156 1 94.75 78 VAL A N 1
ATOM 614 C CA . VAL A 1 78 ? 1.99 -18.406 -26.438 1 94.75 78 VAL A CA 1
ATOM 615 C C . VAL A 1 78 ? 2.578 -19.25 -25.312 1 94.75 78 VAL A C 1
ATOM 617 O O . VAL A 1 78 ? 1.961 -20.219 -24.859 1 94.75 78 VAL A O 1
ATOM 620 N N . ASN A 1 79 ? 3.777 -18.859 -24.922 1 96.62 79 ASN A N 1
ATOM 621 C CA . ASN A 1 79 ? 4.426 -19.562 -23.812 1 96.62 79 ASN A CA 1
ATOM 622 C C . ASN A 1 79 ? 3.596 -19.5 -22.547 1 96.62 79 ASN A C 1
ATOM 624 O O . ASN A 1 79 ? 3.457 -20.5 -21.828 1 96.62 79 ASN A O 1
ATOM 628 N N . VAL A 1 80 ? 3.066 -18.359 -22.25 1 95.94 80 VAL A N 1
ATOM 629 C CA . VAL A 1 80 ? 2.227 -18.203 -21.078 1 95.94 80 VAL A CA 1
ATOM 630 C C . VAL A 1 80 ? 0.984 -19.078 -21.203 1 95.94 80 VAL A C 1
ATOM 632 O O . VAL A 1 80 ? 0.583 -19.734 -20.234 1 95.94 80 VAL A O 1
ATOM 635 N N . LEU A 1 81 ? 0.392 -19.078 -22.359 1 96.12 81 LEU A N 1
ATOM 636 C CA . LEU A 1 81 ? -0.78 -19.922 -22.578 1 96.12 81 LEU A CA 1
ATOM 637 C C . LEU A 1 81 ? -0.45 -21.391 -22.359 1 96.12 81 LEU A C 1
ATOM 639 O O . LEU A 1 81 ? -1.253 -22.125 -21.781 1 96.12 81 LEU A O 1
ATOM 643 N N . LEU A 1 82 ? 0.691 -21.766 -22.812 1 97.25 82 LEU A N 1
ATOM 644 C CA . LEU A 1 82 ? 1.108 -23.156 -22.641 1 97.25 82 LEU A CA 1
ATOM 645 C C . LEU A 1 82 ? 1.283 -23.5 -21.172 1 97.25 82 LEU A C 1
ATOM 647 O O . LEU A 1 82 ? 0.993 -24.625 -20.75 1 97.25 82 LEU A O 1
ATOM 651 N N . THR A 1 83 ? 1.796 -22.516 -20.359 1 97.12 83 THR A N 1
ATOM 652 C CA . THR A 1 83 ? 1.886 -22.766 -18.922 1 97.12 83 THR A CA 1
ATOM 653 C C . THR A 1 83 ? 0.504 -23.047 -18.328 1 97.12 83 THR A C 1
ATOM 655 O O . THR A 1 83 ? 0.355 -23.906 -17.469 1 97.12 83 THR A O 1
ATOM 658 N N . PHE A 1 84 ? -0.475 -22.375 -18.797 1 97.62 84 PHE A N 1
ATOM 659 C CA . PHE A 1 84 ? -1.834 -22.516 -18.297 1 97.62 84 PHE A CA 1
ATOM 660 C C . PHE A 1 84 ? -2.432 -23.844 -18.734 1 97.62 84 PHE A C 1
ATOM 662 O O . PHE A 1 84 ? -3.102 -24.531 -17.953 1 97.62 84 PHE A O 1
ATOM 669 N N . ILE A 1 85 ? -2.197 -24.219 -19.984 1 97.44 85 ILE A N 1
ATOM 670 C CA . ILE A 1 85 ? -2.75 -25.438 -20.531 1 97.44 85 ILE A CA 1
ATOM 671 C C . ILE A 1 85 ? -2.109 -26.656 -19.844 1 97.44 85 ILE A C 1
ATOM 673 O O . ILE A 1 85 ? -2.811 -27.547 -19.359 1 97.44 85 ILE A O 1
ATOM 677 N N . ILE A 1 86 ? -0.814 -26.672 -19.781 1 98.19 86 ILE A N 1
ATOM 678 C CA . ILE A 1 86 ? -0.105 -27.781 -19.156 1 98.19 86 ILE A CA 1
ATOM 679 C C . ILE A 1 86 ? -0.418 -27.812 -17.656 1 98.19 86 ILE A C 1
ATOM 681 O O . ILE A 1 86 ? -0.616 -28.891 -17.078 1 98.19 86 ILE A O 1
ATOM 685 N N . GLY A 1 87 ? -0.399 -26.641 -17.062 1 97.94 87 GLY A N 1
ATOM 686 C CA . GLY A 1 87 ? -0.784 -26.562 -15.656 1 97.94 87 GLY A CA 1
ATOM 687 C C . GLY A 1 87 ? -2.17 -27.125 -15.391 1 97.94 87 GLY A C 1
ATOM 688 O O . GLY A 1 87 ? -2.389 -27.797 -14.383 1 97.94 87 GLY A O 1
ATOM 689 N N . SER A 1 88 ? -3.109 -26.844 -16.297 1 97.19 88 SER A N 1
ATOM 690 C CA . SER A 1 88 ? -4.465 -27.375 -16.156 1 97.19 88 SER A CA 1
ATOM 691 C C . SER A 1 88 ? -4.488 -28.891 -16.281 1 97.19 88 SER A C 1
ATOM 693 O O . SER A 1 88 ? -5.227 -29.562 -15.562 1 97.19 88 SER A O 1
ATOM 695 N N . LEU A 1 89 ? -3.721 -29.359 -17.203 1 97.75 89 LEU A N 1
ATOM 696 C CA . LEU A 1 89 ? -3.627 -30.812 -17.375 1 97.75 89 LEU A CA 1
ATOM 697 C C . LEU A 1 89 ? -3.057 -31.469 -16.125 1 97.75 89 LEU A C 1
ATOM 699 O O . LEU A 1 89 ? -3.574 -32.5 -15.664 1 97.75 89 LEU A O 1
ATOM 703 N N . LEU A 1 90 ? -2.033 -30.891 -15.586 1 98.19 90 LEU A N 1
ATOM 704 C CA . LEU A 1 90 ? -1.439 -31.422 -14.367 1 98.19 90 LEU A CA 1
ATOM 705 C C . LEU A 1 90 ? -2.412 -31.312 -13.195 1 98.19 90 LEU A C 1
ATOM 707 O O . LEU A 1 90 ? -2.477 -32.188 -12.344 1 98.19 90 LEU A O 1
ATOM 711 N N . GLY A 1 91 ? -3.074 -30.172 -13.141 1 97.56 91 GLY A N 1
ATOM 712 C CA . GLY A 1 91 ? -4.102 -30.016 -12.125 1 97.56 91 GLY A CA 1
ATOM 713 C C . GLY A 1 91 ? -5.172 -31.094 -12.195 1 97.56 91 GLY A C 1
ATOM 714 O O . GLY A 1 91 ? -5.617 -31.609 -11.164 1 97.56 91 GLY A O 1
ATOM 715 N N . TRP A 1 92 ? -5.555 -31.438 -13.406 1 96.38 92 TRP A N 1
ATOM 716 C CA . TRP A 1 92 ? -6.535 -32.5 -13.617 1 96.38 92 TRP A CA 1
ATOM 717 C C . TRP A 1 92 ? -6.008 -33.844 -13.117 1 96.38 92 TRP A C 1
ATOM 719 O O . TRP A 1 92 ? -6.742 -34.625 -12.508 1 96.38 92 TRP A O 1
ATOM 729 N N . ILE A 1 93 ? -4.801 -34.094 -13.352 1 97.62 93 ILE A N 1
ATOM 730 C CA . ILE A 1 93 ? -4.168 -35.312 -12.891 1 97.62 93 ILE A CA 1
ATOM 731 C C . ILE A 1 93 ? -4.164 -35.344 -11.367 1 97.62 93 ILE A C 1
ATOM 733 O O . ILE A 1 93 ? -4.438 -36.406 -10.758 1 97.62 93 ILE A O 1
ATOM 737 N N . VAL A 1 94 ? -3.883 -34.188 -10.734 1 97.31 94 VAL A N 1
ATOM 738 C CA . VAL A 1 94 ? -3.879 -34.094 -9.281 1 97.31 94 VAL A CA 1
ATOM 739 C C . VAL A 1 94 ? -5.273 -34.406 -8.742 1 97.31 94 VAL A C 1
ATOM 741 O O . VAL A 1 94 ? -5.422 -35.094 -7.742 1 97.31 94 VAL A O 1
ATOM 744 N N . ILE A 1 95 ? -6.293 -33.938 -9.391 1 96.06 95 ILE A N 1
ATOM 745 C CA . ILE A 1 95 ? -7.676 -34.156 -8.961 1 96.06 95 ILE A CA 1
ATOM 746 C C . ILE A 1 95 ? -8.039 -35.625 -9.055 1 96.06 95 ILE A C 1
ATOM 748 O O . ILE A 1 95 ? -8.672 -36.188 -8.156 1 96.06 95 ILE A O 1
ATOM 752 N N . VAL A 1 96 ? -7.637 -36.281 -10.125 1 96.38 96 VAL A N 1
ATOM 753 C CA . VAL A 1 96 ? -7.973 -37.656 -10.367 1 96.38 96 VAL A CA 1
ATOM 754 C C . VAL A 1 96 ? -7.266 -38.562 -9.344 1 96.38 96 VAL A C 1
ATOM 756 O O . VAL A 1 96 ? -7.832 -39.562 -8.875 1 96.38 96 VAL A O 1
ATOM 759 N N . ILE A 1 97 ? -6.105 -38.156 -8.977 1 96.62 97 ILE A N 1
ATOM 760 C CA . ILE A 1 97 ? -5.305 -39 -8.086 1 96.62 97 ILE A CA 1
ATOM 761 C C . ILE A 1 97 ? -5.738 -38.75 -6.637 1 96.62 97 ILE A C 1
ATOM 763 O O . ILE A 1 97 ? -5.922 -39.719 -5.875 1 96.62 97 ILE A O 1
ATOM 767 N N . THR A 1 98 ? -5.938 -37.5 -6.242 1 95.62 98 THR A N 1
ATOM 768 C CA . THR A 1 98 ? -6.16 -37.188 -4.836 1 95.62 98 THR A CA 1
ATOM 769 C C . THR A 1 98 ? -7.652 -37.125 -4.527 1 95.62 98 THR A C 1
ATOM 771 O O . THR A 1 98 ? -8.055 -37.156 -3.361 1 95.62 98 THR A O 1
ATOM 774 N N . LYS A 1 99 ? -8.547 -37 -5.422 1 93.69 99 LYS A N 1
ATOM 775 C CA . LYS A 1 99 ? -10 -36.969 -5.301 1 93.69 99 LYS A CA 1
ATOM 776 C C . LYS A 1 99 ? -10.445 -36 -4.219 1 93.69 99 LYS A C 1
ATOM 778 O O . LYS A 1 99 ? -11.133 -36.375 -3.266 1 93.69 99 LYS A O 1
ATOM 783 N N . PRO A 1 100 ? -10.117 -34.781 -4.414 1 93.38 100 PRO A N 1
ATOM 784 C CA . PRO A 1 100 ? -10.57 -33.781 -3.455 1 93.38 100 PRO A CA 1
ATOM 785 C C . PRO A 1 100 ? -12.07 -33.531 -3.516 1 93.38 100 PRO A C 1
ATOM 787 O O . PRO A 1 100 ? -12.742 -34 -4.449 1 93.38 100 PRO A O 1
ATOM 790 N N . PRO A 1 101 ? -12.602 -32.875 -2.43 1 91.06 101 PRO A N 1
ATOM 791 C CA . PRO A 1 101 ? -14.008 -32.5 -2.51 1 91.06 101 PRO A CA 1
ATOM 792 C C . PRO A 1 101 ? -14.336 -31.688 -3.768 1 91.06 101 PRO A C 1
ATOM 794 O O . PRO A 1 101 ? -13.508 -30.891 -4.227 1 91.06 101 PRO A O 1
ATOM 797 N N . SER A 1 102 ? -15.523 -31.812 -4.32 1 89.75 102 SER A N 1
ATOM 798 C CA . SER A 1 102 ? -15.945 -31.25 -5.598 1 89.75 102 SER A CA 1
ATOM 799 C C . SER A 1 102 ? -15.781 -29.734 -5.613 1 89.75 102 SER A C 1
ATOM 801 O O . SER A 1 102 ? -15.422 -29.141 -6.637 1 89.75 102 SER A O 1
ATOM 803 N N . HIS A 1 103 ? -15.984 -29.125 -4.449 1 90.19 103 HIS A N 1
ATOM 804 C CA . HIS A 1 103 ? -15.969 -27.656 -4.41 1 90.19 103 HIS A CA 1
ATOM 805 C C . HIS A 1 103 ? -14.547 -27.125 -4.453 1 90.19 103 HIS A C 1
ATOM 807 O O . HIS A 1 103 ? -14.328 -25.938 -4.723 1 90.19 103 HIS A O 1
ATOM 813 N N . LEU A 1 104 ? -13.578 -28.047 -4.332 1 93.5 104 LEU A N 1
ATOM 814 C CA . LEU A 1 104 ? -12.188 -27.594 -4.301 1 93.5 104 LEU A CA 1
ATOM 815 C C . LEU A 1 104 ? -11.477 -27.953 -5.602 1 93.5 104 LEU A C 1
ATOM 817 O O . LEU A 1 104 ? -10.32 -27.578 -5.805 1 93.5 104 LEU A O 1
ATOM 821 N N . ARG A 1 105 ? -12.125 -28.641 -6.492 1 94.06 105 ARG A N 1
ATOM 822 C CA . ARG A 1 105 ? -11.516 -29.078 -7.738 1 94.06 105 ARG A CA 1
ATOM 823 C C . ARG A 1 105 ? -11.078 -27.891 -8.586 1 94.06 105 ARG A C 1
ATOM 825 O O . ARG A 1 105 ? -9.992 -27.906 -9.172 1 94.06 105 ARG A O 1
ATOM 832 N N . GLY A 1 106 ? -11.961 -26.828 -8.633 1 94.12 106 GLY A N 1
ATOM 833 C CA . GLY A 1 106 ? -11.609 -25.625 -9.359 1 94.12 106 GLY A CA 1
ATOM 834 C C . GLY A 1 106 ? -10.383 -24.938 -8.812 1 94.12 106 GLY A C 1
ATOM 835 O O . GLY A 1 106 ? -9.539 -24.453 -9.578 1 94.12 106 GLY A O 1
ATOM 836 N N . LEU A 1 107 ? -10.312 -24.906 -7.539 1 94.94 107 LEU A N 1
ATOM 837 C CA . LEU A 1 107 ? -9.18 -24.266 -6.871 1 94.94 107 LEU A CA 1
ATOM 838 C C . LEU A 1 107 ? -7.879 -25 -7.18 1 94.94 107 LEU A C 1
ATOM 840 O O . LEU A 1 107 ? -6.867 -24.375 -7.492 1 94.94 107 LEU A O 1
ATOM 844 N N . ILE A 1 108 ? -7.918 -26.328 -7.109 1 96.31 108 ILE A N 1
ATOM 845 C CA . ILE A 1 108 ? -6.73 -27.141 -7.348 1 96.31 108 ILE A CA 1
ATOM 846 C C . ILE A 1 108 ? -6.266 -26.969 -8.789 1 96.31 108 ILE A C 1
ATOM 848 O O . ILE A 1 108 ? -5.078 -26.75 -9.047 1 96.31 108 ILE A O 1
ATOM 852 N N . LEU A 1 109 ? -7.164 -27.016 -9.68 1 96.56 109 LEU A N 1
ATOM 853 C CA . LEU A 1 109 ? -6.836 -26.828 -11.094 1 96.56 109 LEU A CA 1
ATOM 854 C C . LEU A 1 109 ? -6.273 -25.422 -11.328 1 96.56 109 LEU A C 1
ATOM 856 O O . LEU A 1 109 ? -5.293 -25.266 -12.062 1 96.56 109 LEU A O 1
ATOM 860 N N . GLY A 1 110 ? -6.883 -24.438 -10.719 1 96.44 110 GLY A N 1
ATOM 861 C CA . GLY A 1 110 ? -6.406 -23.078 -10.844 1 96.44 110 GLY A CA 1
ATOM 862 C C . GLY A 1 110 ? -5.004 -22.875 -10.305 1 96.44 110 GLY A C 1
ATOM 863 O O . GLY A 1 110 ? -4.18 -22.203 -10.922 1 96.44 110 GLY A O 1
ATOM 864 N N . CYS A 1 111 ? -4.711 -23.469 -9.188 1 97.06 111 CYS A N 1
ATOM 865 C CA . CYS A 1 111 ? -3.406 -23.344 -8.547 1 97.06 111 CYS A CA 1
ATOM 866 C C . CYS A 1 111 ? -2.314 -23.969 -9.406 1 97.06 111 CYS A C 1
ATOM 868 O O . CYS A 1 111 ? -1.17 -23.516 -9.398 1 97.06 111 CYS A O 1
ATOM 870 N N . CYS A 1 112 ? -2.645 -24.969 -10.141 1 97.75 112 CYS A N 1
ATOM 871 C CA . CYS A 1 112 ? -1.678 -25.641 -11.008 1 97.75 112 CYS A CA 1
ATOM 872 C C . CYS A 1 112 ? -1.528 -24.891 -12.328 1 97.75 112 CYS A C 1
ATOM 874 O O . CYS A 1 112 ? -0.45 -24.875 -12.922 1 97.75 112 CYS A O 1
ATOM 876 N N . ALA A 1 113 ? -2.566 -24.234 -12.734 1 97.19 113 ALA A N 1
ATOM 877 C CA . ALA A 1 113 ? -2.602 -23.609 -14.055 1 97.19 113 ALA A CA 1
ATOM 878 C C . ALA A 1 113 ? -2.031 -22.203 -14.016 1 97.19 113 ALA A C 1
ATOM 880 O O . ALA A 1 113 ? -1.282 -21.797 -14.914 1 97.19 113 ALA A O 1
ATOM 881 N N . ALA A 1 114 ? -2.422 -21.438 -13.016 1 97.06 114 ALA A N 1
ATOM 882 C CA . ALA A 1 114 ? -2.115 -20.016 -12.977 1 97.06 114 ALA A CA 1
ATOM 883 C C . ALA A 1 114 ? -0.952 -19.719 -12.031 1 97.06 114 ALA A C 1
ATOM 885 O O . ALA A 1 114 ? -1.046 -19.969 -10.828 1 97.06 114 ALA A O 1
ATOM 886 N N . GLY A 1 115 ? 0.089 -19.219 -12.586 1 96.19 115 GLY A N 1
ATOM 887 C CA . GLY A 1 115 ? 1.245 -18.859 -11.781 1 96.19 115 GLY A CA 1
ATOM 888 C C . GLY A 1 115 ? 1.375 -17.359 -11.555 1 96.19 115 GLY A C 1
ATOM 889 O O . GLY A 1 115 ? 0.709 -16.562 -12.219 1 96.19 115 GLY A O 1
ATOM 890 N N . ASN A 1 116 ? 2.121 -17.016 -10.539 1 93.06 116 ASN A N 1
ATOM 891 C CA . ASN A 1 116 ? 2.463 -15.617 -10.281 1 93.06 116 ASN A CA 1
ATOM 892 C C . ASN A 1 116 ? 3.473 -15.094 -11.297 1 93.06 116 ASN A C 1
ATOM 894 O O . ASN A 1 116 ? 4.66 -14.977 -10.992 1 93.06 116 ASN A O 1
ATOM 898 N N . LEU A 1 117 ? 2.992 -14.648 -12.383 1 93.38 117 LEU A N 1
ATOM 899 C CA . LEU A 1 117 ? 3.812 -14.305 -13.531 1 93.38 117 LEU A CA 1
ATOM 900 C C . LEU A 1 117 ? 4.23 -12.836 -13.484 1 93.38 117 LEU A C 1
ATOM 902 O O . LEU A 1 117 ? 4.883 -12.344 -14.406 1 93.38 117 LEU A O 1
ATOM 906 N N . GLY A 1 118 ? 3.859 -12.156 -12.461 1 85.19 118 GLY A N 1
ATOM 907 C CA . GLY A 1 118 ? 4.176 -10.742 -12.344 1 85.19 118 GLY A CA 1
ATOM 908 C C . GLY A 1 118 ? 5.055 -10.422 -11.148 1 85.19 118 GLY A C 1
ATOM 909 O O . GLY A 1 118 ? 6.266 -10.242 -11.289 1 85.19 118 GLY A O 1
ATOM 910 N N . ASN A 1 119 ? 4.625 -10.672 -9.977 1 77.12 119 ASN A N 1
ATOM 911 C CA . ASN A 1 119 ? 5.281 -10.227 -8.75 1 77.12 119 ASN A CA 1
ATOM 912 C C . ASN A 1 119 ? 6.617 -10.938 -8.539 1 77.12 119 ASN A C 1
ATOM 914 O O . ASN A 1 119 ? 7.594 -10.312 -8.125 1 77.12 119 ASN A O 1
ATOM 918 N N . MET A 1 120 ? 6.629 -12.133 -8.852 1 83.56 120 MET A N 1
ATOM 919 C CA . MET A 1 120 ? 7.84 -12.898 -8.586 1 83.56 120 MET A CA 1
ATOM 920 C C . MET A 1 120 ? 8.93 -12.562 -9.602 1 83.56 120 MET A C 1
ATOM 922 O O . MET A 1 120 ? 10.039 -12.18 -9.219 1 83.56 120 MET A O 1
ATOM 926 N N . PRO A 1 121 ? 8.625 -12.555 -10.836 1 87.69 121 PRO A N 1
ATOM 927 C CA . PRO A 1 121 ? 9.656 -12.195 -11.812 1 87.69 121 PRO A CA 1
ATOM 928 C C . PRO A 1 121 ? 10.125 -10.75 -11.672 1 87.69 121 PRO A C 1
ATOM 930 O O . PRO A 1 121 ? 11.289 -10.445 -11.945 1 87.69 121 PRO A O 1
ATOM 933 N N . LEU A 1 122 ? 9.305 -9.867 -11.242 1 78.81 122 LEU A N 1
ATOM 934 C CA . LEU A 1 122 ? 9.664 -8.461 -11.07 1 78.81 122 LEU A CA 1
ATOM 935 C C . LEU A 1 122 ? 10.773 -8.305 -10.039 1 78.81 122 LEU A C 1
ATOM 937 O O . LEU A 1 122 ? 11.523 -7.328 -10.07 1 78.81 122 LEU A O 1
ATOM 941 N N . ILE A 1 123 ? 10.844 -9.258 -9.227 1 73.5 123 ILE A N 1
ATOM 942 C CA . ILE A 1 123 ? 11.852 -9.203 -8.18 1 73.5 123 ILE A CA 1
ATOM 943 C C . ILE A 1 123 ? 13.078 -10.008 -8.594 1 73.5 123 ILE A C 1
ATOM 945 O O . ILE A 1 123 ? 14.219 -9.578 -8.391 1 73.5 123 ILE A O 1
ATOM 949 N N . ILE A 1 124 ? 12.898 -11.086 -9.211 1 80.94 124 ILE A N 1
ATOM 950 C CA . ILE A 1 124 ? 13.961 -12.039 -9.508 1 80.94 124 ILE A CA 1
ATOM 951 C C . ILE A 1 124 ? 14.828 -11.508 -10.656 1 80.94 124 ILE A C 1
ATOM 953 O O . ILE A 1 124 ? 16.062 -11.57 -10.594 1 80.94 124 ILE A O 1
ATOM 957 N N . ILE A 1 125 ? 14.242 -10.93 -11.633 1 87.12 125 ILE A N 1
ATOM 958 C CA . ILE A 1 125 ? 14.953 -10.555 -12.852 1 87.12 125 ILE A CA 1
ATOM 959 C C . ILE A 1 125 ? 15.961 -9.453 -12.547 1 87.12 125 ILE A C 1
ATOM 961 O O . ILE A 1 125 ? 17.141 -9.555 -12.906 1 87.12 125 ILE A O 1
ATOM 965 N N . PRO A 1 126 ? 15.547 -8.359 -11.898 1 77.5 126 PRO A N 1
ATOM 966 C CA . PRO A 1 126 ? 16.562 -7.359 -11.57 1 77.5 126 PRO A CA 1
ATOM 967 C C . PRO A 1 126 ? 17.688 -7.918 -10.711 1 77.5 126 PRO A C 1
ATOM 969 O O . PRO A 1 126 ? 18.844 -7.508 -10.844 1 77.5 126 PRO A O 1
ATOM 972 N N . ALA A 1 127 ? 17.406 -8.781 -9.852 1 73.25 127 ALA A N 1
ATOM 973 C CA . ALA A 1 127 ? 18.406 -9.375 -8.969 1 73.25 127 ALA A CA 1
ATOM 974 C C . ALA A 1 127 ? 19.422 -10.188 -9.766 1 73.25 127 ALA A C 1
ATOM 976 O O . ALA A 1 127 ? 20.625 -10.148 -9.477 1 73.25 127 ALA A O 1
ATOM 977 N N . VAL A 1 128 ? 18.953 -10.906 -10.703 1 81 128 VAL A N 1
ATOM 978 C CA . VAL A 1 128 ? 19.844 -11.734 -11.516 1 81 128 VAL A CA 1
ATOM 979 C C . VAL A 1 128 ? 20.656 -10.852 -12.453 1 81 128 VAL A C 1
ATOM 981 O O . VAL A 1 128 ? 21.812 -11.156 -12.75 1 81 128 VAL A O 1
ATOM 984 N N . CYS A 1 129 ? 20.078 -9.781 -12.844 1 83.12 129 CYS A N 1
ATOM 985 C CA . CYS A 1 129 ? 20.766 -8.867 -13.75 1 83.12 129 CYS A CA 1
ATOM 986 C C . CYS A 1 129 ? 21.891 -8.141 -13.031 1 83.12 129 CYS A C 1
ATOM 988 O O . CYS A 1 129 ? 22.875 -7.742 -13.656 1 83.12 129 CYS A O 1
ATOM 990 N N . LYS A 1 130 ? 21.766 -7.906 -11.844 1 73.88 130 LYS A N 1
ATOM 991 C CA . LYS A 1 130 ? 22.766 -7.18 -11.078 1 73.88 130 LYS A CA 1
ATOM 992 C C . LYS A 1 130 ? 23.953 -8.078 -10.734 1 73.88 130 LYS A C 1
ATOM 994 O O . LYS A 1 130 ? 25.016 -7.59 -10.344 1 73.88 130 LYS A O 1
ATOM 999 N N . GLU A 1 131 ? 23.688 -9.32 -10.789 1 69.12 131 GLU A N 1
ATOM 1000 C CA . GLU A 1 131 ? 24.766 -10.25 -10.445 1 69.12 131 GLU A CA 1
ATOM 1001 C C . GLU A 1 131 ? 25.922 -10.117 -11.422 1 69.12 131 GLU A C 1
ATOM 1003 O O . GLU A 1 131 ? 25.734 -10.125 -12.633 1 69.12 131 GLU A O 1
ATOM 1008 N N . LYS A 1 132 ? 27.109 -9.828 -10.75 1 62.28 132 LYS A N 1
ATOM 1009 C CA . LYS A 1 132 ? 28.328 -9.703 -11.547 1 62.28 132 LYS A CA 1
ATOM 1010 C C . LYS A 1 132 ? 28.688 -11.023 -12.219 1 62.28 132 LYS A C 1
ATOM 1012 O O . LYS A 1 132 ? 28.672 -12.078 -11.57 1 62.28 132 LYS A O 1
ATOM 1017 N N . GLY A 1 133 ? 28.859 -11.008 -13.539 1 62.34 133 GLY A N 1
ATOM 1018 C CA . GLY A 1 133 ? 29.297 -12.188 -14.266 1 62.34 133 GLY A CA 1
ATOM 1019 C C . GLY A 1 133 ? 28.156 -13.039 -14.773 1 62.34 133 GLY A C 1
ATOM 1020 O O . GLY A 1 133 ? 28.344 -14.219 -15.094 1 62.34 133 GLY A O 1
ATOM 1021 N N . GLY A 1 134 ? 27.047 -12.484 -14.695 1 66.12 134 GLY A N 1
ATOM 1022 C CA . GLY A 1 134 ? 25.906 -13.234 -15.203 1 66.12 134 GLY A CA 1
ATOM 1023 C C . GLY A 1 134 ? 25.875 -13.336 -16.719 1 66.12 134 GLY A C 1
ATOM 1024 O O . GLY A 1 134 ? 26.625 -12.633 -17.406 1 66.12 134 GLY A O 1
ATOM 1025 N N . PRO A 1 135 ? 25.172 -14.32 -17.188 1 78 135 PRO A N 1
ATOM 1026 C CA . PRO A 1 135 ? 25.141 -14.594 -18.625 1 78 135 PRO A CA 1
ATOM 1027 C C . PRO A 1 135 ? 24.312 -13.562 -19.391 1 78 135 PRO A C 1
ATOM 1029 O O . PRO A 1 135 ? 24.078 -13.727 -20.594 1 78 135 PRO A O 1
ATOM 1032 N N . PHE A 1 136 ? 23.891 -12.422 -18.75 1 87.31 136 PHE A N 1
ATOM 1033 C CA . PHE A 1 136 ? 22.875 -11.586 -19.391 1 87.31 136 PHE A CA 1
ATOM 1034 C C . PHE A 1 136 ? 23.469 -10.25 -19.812 1 87.31 136 PHE A C 1
ATOM 1036 O O . PHE A 1 136 ? 22.734 -9.32 -20.172 1 87.31 136 PHE A O 1
ATOM 1043 N N . GLY A 1 137 ? 24.766 -10.156 -19.719 1 82.06 137 GLY A N 1
ATOM 1044 C CA . GLY A 1 137 ? 25.438 -8.977 -20.25 1 82.06 137 GLY A CA 1
ATOM 1045 C C . GLY A 1 137 ? 25.391 -7.797 -19.297 1 82.06 137 GLY A C 1
ATOM 1046 O O . GLY A 1 137 ? 25.547 -7.973 -18.078 1 82.06 137 GLY A O 1
ATOM 1047 N N . ASP A 1 138 ? 25.188 -6.57 -19.938 1 85.81 138 ASP A N 1
ATOM 1048 C CA . ASP A 1 138 ? 25.203 -5.328 -19.172 1 85.81 138 ASP A CA 1
ATOM 1049 C C . ASP A 1 138 ? 23.984 -5.254 -18.25 1 85.81 138 ASP A C 1
ATOM 1051 O O . ASP A 1 138 ? 22.844 -5.43 -18.672 1 85.81 138 ASP A O 1
ATOM 1055 N N . PRO A 1 139 ? 24.219 -4.973 -16.984 1 84.06 139 PRO A N 1
ATOM 1056 C CA . PRO A 1 139 ? 23.141 -4.973 -15.992 1 84.06 139 PRO A CA 1
ATOM 1057 C C . PRO A 1 139 ? 22.016 -3.994 -16.328 1 84.06 139 PRO A C 1
ATOM 1059 O O . PRO A 1 139 ? 20.844 -4.289 -16.094 1 84.06 139 PRO A O 1
ATOM 1062 N N . GLU A 1 140 ? 22.344 -2.877 -16.812 1 81.62 140 GLU A N 1
ATOM 1063 C CA . GLU A 1 140 ? 21.328 -1.879 -17.125 1 81.62 140 GLU A CA 1
ATOM 1064 C C . GLU A 1 140 ? 20.438 -2.35 -18.266 1 81.62 140 GLU A C 1
ATOM 1066 O O . GLU A 1 140 ? 19.203 -2.219 -18.188 1 81.62 140 GLU A O 1
ATOM 1071 N N . SER A 1 141 ? 21.047 -2.82 -19.25 1 84.19 141 SER A N 1
ATOM 1072 C CA . SER A 1 141 ? 20.297 -3.348 -20.391 1 84.19 141 SER A CA 1
ATOM 1073 C C . SER A 1 141 ? 19.484 -4.578 -19.984 1 84.19 141 SER A C 1
ATOM 1075 O O . SER A 1 141 ? 18.344 -4.738 -20.406 1 84.19 141 SER A O 1
ATOM 1077 N N . CYS A 1 142 ? 20.094 -5.414 -19.188 1 87.06 142 CYS A N 1
ATOM 1078 C CA . CYS A 1 142 ? 19.438 -6.609 -18.672 1 87.06 142 CYS A CA 1
ATOM 1079 C C . CYS A 1 142 ? 18.172 -6.246 -17.891 1 87.06 142 CYS A C 1
ATOM 1081 O O . CYS A 1 142 ? 17.125 -6.84 -18.109 1 87.06 142 CYS A O 1
ATOM 1083 N N . GLN A 1 143 ? 18.328 -5.27 -17.156 1 84.06 143 GLN A N 1
ATOM 1084 C CA . GLN A 1 143 ? 17.188 -4.848 -16.328 1 84.06 143 GLN A CA 1
ATOM 1085 C C . GLN A 1 143 ? 16.094 -4.234 -17.203 1 84.06 143 GLN A C 1
ATOM 1087 O O . GLN A 1 143 ? 14.914 -4.531 -17.016 1 84.06 143 GLN A O 1
ATOM 1092 N N . LYS A 1 144 ? 16.484 -3.436 -18.078 1 78.88 144 LYS A N 1
ATOM 1093 C CA . LYS A 1 144 ? 15.531 -2.752 -18.938 1 78.88 144 LYS A CA 1
ATOM 1094 C C . LYS A 1 144 ? 14.727 -3.752 -19.766 1 78.88 144 LYS A C 1
ATOM 1096 O O . LYS A 1 144 ? 13.492 -3.736 -19.734 1 78.88 144 LYS A O 1
ATOM 1101 N N . TYR A 1 145 ? 15.367 -4.637 -20.438 1 82.62 145 TYR A N 1
ATOM 1102 C CA . TYR A 1 145 ? 14.688 -5.617 -21.281 1 82.62 145 TYR A CA 1
ATOM 1103 C C . TYR A 1 145 ? 13.961 -6.648 -20.438 1 82.62 145 TYR A C 1
ATOM 1105 O O . TYR A 1 145 ? 12.844 -7.062 -20.766 1 82.62 145 TYR A O 1
ATOM 1113 N N . GLY A 1 146 ? 14.594 -7.043 -19.359 1 87.19 146 GLY A N 1
ATOM 1114 C CA . GLY A 1 146 ? 13.969 -8 -18.469 1 87.19 146 GLY A CA 1
ATOM 1115 C C . GLY A 1 146 ? 12.641 -7.531 -17.906 1 87.19 146 GLY A C 1
ATOM 1116 O O . GLY A 1 146 ? 11.672 -8.289 -17.875 1 87.19 146 GLY A O 1
ATOM 1117 N N . MET A 1 147 ? 12.578 -6.316 -17.594 1 82.44 147 MET A N 1
ATOM 1118 C CA . MET A 1 147 ? 11.352 -5.75 -17.047 1 82.44 147 MET A CA 1
ATOM 1119 C C . MET A 1 147 ? 10.258 -5.695 -18.109 1 82.44 147 MET A C 1
ATOM 1121 O O . MET A 1 147 ? 9.078 -5.852 -17.797 1 82.44 147 MET A O 1
ATOM 1125 N N . GLY A 1 148 ? 10.695 -5.418 -19.281 1 81.38 148 GLY A N 1
ATOM 1126 C CA . GLY A 1 148 ? 9.742 -5.477 -20.375 1 81.38 148 GLY A CA 1
ATOM 1127 C C . GLY A 1 148 ? 9.141 -6.855 -20.578 1 81.38 148 GLY A C 1
ATOM 1128 O O . GLY A 1 148 ? 7.93 -6.988 -20.766 1 81.38 148 GLY A O 1
ATOM 1129 N N . TYR A 1 149 ? 9.984 -7.91 -20.453 1 88.69 149 TYR A N 1
ATOM 1130 C CA . TYR A 1 149 ? 9.531 -9.289 -20.578 1 88.69 149 TYR A CA 1
ATOM 1131 C C . TYR A 1 149 ? 8.555 -9.648 -19.469 1 88.69 149 TYR A C 1
ATOM 1133 O O . TYR A 1 149 ? 7.52 -10.273 -19.719 1 88.69 149 TYR A O 1
ATOM 1141 N N . VAL A 1 150 ? 8.867 -9.164 -18.328 1 88.25 150 VAL A N 1
ATOM 1142 C CA . VAL A 1 150 ? 8.062 -9.492 -17.156 1 88.25 150 VAL A CA 1
ATOM 1143 C C . VAL A 1 150 ? 6.707 -8.789 -17.25 1 88.25 150 VAL A C 1
ATOM 1145 O O . VAL A 1 150 ? 5.676 -9.359 -16.891 1 88.25 150 VAL A O 1
ATOM 1148 N N . ALA A 1 151 ? 6.762 -7.578 -17.703 1 81.88 151 ALA A N 1
ATOM 1149 C CA . ALA A 1 151 ? 5.527 -6.812 -17.828 1 81.88 151 ALA A CA 1
ATOM 1150 C C . ALA A 1 151 ? 4.566 -7.488 -18.812 1 81.88 151 ALA A C 1
ATOM 1152 O O . ALA A 1 151 ? 3.363 -7.562 -18.547 1 81.88 151 ALA A O 1
ATOM 1153 N N . LEU A 1 152 ? 5.09 -7.922 -19.875 1 84.62 152 LEU A N 1
ATOM 1154 C CA . LEU A 1 152 ? 4.258 -8.609 -20.859 1 84.62 152 LEU A CA 1
ATOM 1155 C C . LEU A 1 152 ? 3.73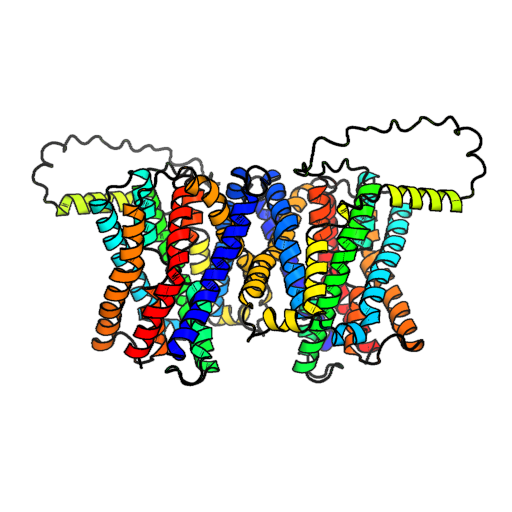4 -9.93 -20.297 1 84.62 152 LEU A C 1
ATOM 1157 O O . LEU A 1 152 ? 2.578 -10.289 -20.516 1 84.62 152 LEU A O 1
ATOM 1161 N N . SER A 1 153 ? 4.59 -10.609 -19.609 1 90.38 153 SER A N 1
ATOM 1162 C CA . SER A 1 153 ? 4.195 -11.852 -18.953 1 90.38 153 SER A CA 1
ATOM 1163 C C . SER A 1 153 ? 3.055 -11.625 -17.969 1 90.38 153 SER A C 1
ATOM 1165 O O . SER A 1 153 ? 2.09 -12.391 -17.938 1 90.38 153 SER A O 1
ATOM 1167 N N . MET A 1 154 ? 3.182 -10.617 -17.219 1 85.81 154 MET A N 1
ATOM 1168 C CA . MET A 1 154 ? 2.176 -10.266 -16.219 1 85.81 154 MET A CA 1
ATOM 1169 C C . MET A 1 154 ? 0.841 -9.945 -16.875 1 85.81 154 MET A C 1
ATOM 1171 O O . MET A 1 154 ? -0.214 -10.359 -16.391 1 85.81 154 MET A O 1
ATOM 1175 N N . ALA A 1 155 ? 0.93 -9.242 -17.953 1 82.31 155 ALA A N 1
ATOM 1176 C CA . ALA A 1 155 ? -0.278 -8.836 -18.672 1 82.31 155 ALA A CA 1
ATOM 1177 C C . ALA A 1 155 ? -1.001 -10.047 -19.25 1 82.31 155 ALA A C 1
ATOM 1179 O O . ALA A 1 155 ? -2.217 -10.188 -19.094 1 82.31 155 ALA A O 1
ATOM 1180 N N . MET A 1 156 ? -0.268 -10.867 -19.922 1 87.56 156 MET A N 1
ATOM 1181 C CA . MET A 1 156 ? -0.864 -12.055 -20.531 1 87.56 156 MET A CA 1
ATOM 1182 C C . MET A 1 156 ? -1.398 -13.008 -19.453 1 87.56 156 MET A C 1
ATOM 1184 O O . MET A 1 156 ? -2.469 -13.594 -19.625 1 87.56 156 MET A O 1
ATOM 1188 N N . GLY A 1 157 ? -0.581 -13.07 -18.406 1 90.38 157 GLY A N 1
ATOM 1189 C CA . GLY A 1 157 ? -1.044 -13.883 -17.297 1 90.38 157 GLY A CA 1
ATOM 1190 C C . GLY A 1 157 ? -2.371 -13.414 -16.734 1 90.38 157 GLY A C 1
ATOM 1191 O O . GLY A 1 157 ? -3.254 -14.227 -16.453 1 90.38 157 GLY A O 1
ATOM 1192 N N . SER A 1 158 ? -2.486 -12.195 -16.609 1 85.81 158 SER A N 1
ATOM 1193 C CA . SER A 1 158 ? -3.719 -11.633 -16.062 1 85.81 158 SER A CA 1
ATOM 1194 C C . SER A 1 158 ? -4.902 -11.906 -16.984 1 85.81 158 SER A C 1
ATOM 1196 O O . SER A 1 158 ? -5.996 -12.234 -16.531 1 85.81 158 SER A O 1
ATOM 1198 N N . ILE A 1 159 ? -4.711 -11.734 -18.234 1 85.25 159 ILE A N 1
ATOM 1199 C CA . ILE A 1 159 ? -5.77 -11.984 -19.203 1 85.25 159 ILE A CA 1
ATOM 1200 C C . ILE A 1 159 ? -6.227 -13.438 -19.109 1 85.25 159 ILE A C 1
ATOM 1202 O O . ILE A 1 159 ? -7.426 -13.719 -19.047 1 85.25 159 ILE A O 1
ATOM 1206 N N . TYR A 1 160 ? -5.312 -14.336 -19.031 1 92.44 160 TYR A N 1
ATOM 1207 C CA . TYR A 1 160 ? -5.656 -15.758 -19 1 92.44 160 TYR A CA 1
ATOM 1208 C C . TYR A 1 160 ? -6.262 -16.141 -17.656 1 92.44 160 TYR A C 1
ATOM 1210 O O . TYR A 1 160 ? -7.133 -17.016 -17.594 1 92.44 160 TYR A O 1
ATOM 1218 N N . ILE A 1 161 ? -5.859 -15.477 -16.625 1 92.81 161 ILE A N 1
ATOM 1219 C CA . ILE A 1 161 ? -6.418 -15.773 -15.312 1 92.81 161 ILE A CA 1
ATOM 1220 C C . ILE A 1 161 ? -7.895 -15.391 -15.281 1 92.81 161 ILE A C 1
ATOM 1222 O O . ILE A 1 161 ? -8.742 -16.188 -14.883 1 92.81 161 ILE A O 1
ATOM 1226 N N . TRP A 1 162 ? -8.25 -14.336 -15.766 1 87.38 162 TRP A N 1
ATOM 1227 C CA . TRP A 1 162 ? -9.602 -13.812 -15.602 1 87.38 162 TRP A CA 1
ATOM 1228 C C . TRP A 1 162 ? -10.508 -14.281 -16.734 1 87.38 162 TRP A C 1
ATOM 1230 O O . TRP A 1 162 ? -11.734 -14.234 -16.609 1 87.38 162 TRP A O 1
ATOM 1240 N N . THR A 1 163 ? -9.914 -14.727 -17.844 1 85.06 163 THR A N 1
ATOM 1241 C CA . THR A 1 163 ? -10.734 -15.227 -18.938 1 85.06 163 THR A CA 1
ATOM 1242 C C . THR A 1 163 ? -10.82 -16.75 -18.891 1 85.06 163 THR A C 1
ATOM 1244 O O . THR A 1 163 ? -11.891 -17.328 -19.094 1 85.06 163 THR A O 1
ATOM 1247 N N . TYR A 1 164 ? -9.719 -17.344 -18.578 1 91.19 164 TYR A N 1
ATOM 1248 C CA . TYR A 1 164 ? -9.633 -18.797 -18.656 1 91.19 164 TYR A CA 1
ATOM 1249 C C . TYR A 1 164 ? -9.766 -19.438 -17.281 1 91.19 164 TYR A C 1
ATOM 1251 O O . TYR A 1 164 ? -10.695 -20.203 -17.031 1 91.19 164 TYR A O 1
ATOM 1259 N N . VAL A 1 165 ? -8.938 -19.016 -16.344 1 93.25 165 VAL A N 1
ATOM 1260 C CA . VAL A 1 165 ? -8.875 -19.672 -15.047 1 93.25 165 VAL A CA 1
ATOM 1261 C C . VAL A 1 165 ? -10.125 -19.328 -14.234 1 93.25 165 VAL A C 1
ATOM 1263 O O . VAL A 1 165 ? -10.68 -20.188 -13.547 1 93.25 165 VAL A O 1
ATOM 1266 N N . TYR A 1 166 ? -10.547 -18.141 -14.273 1 89.25 166 TYR A N 1
ATOM 1267 C CA . TYR A 1 166 ? -11.758 -17.703 -13.586 1 89.25 166 TYR A CA 1
ATOM 1268 C C . TYR A 1 166 ? -12.945 -18.578 -13.992 1 89.25 166 TYR A C 1
ATOM 1270 O O . TYR A 1 166 ? -13.688 -19.062 -13.133 1 89.25 166 TYR A O 1
ATOM 1278 N N . ASN A 1 167 ? -13.086 -18.766 -15.25 1 86.5 167 ASN A N 1
ATOM 1279 C CA . ASN A 1 167 ? -14.211 -19.531 -15.766 1 86.5 167 ASN A CA 1
ATOM 1280 C C . ASN A 1 167 ? -14.07 -21.016 -15.43 1 86.5 167 ASN A C 1
ATOM 1282 O O . ASN A 1 167 ? -15.062 -21.688 -15.141 1 86.5 167 ASN A O 1
ATOM 1286 N N . LEU A 1 168 ? -12.914 -21.438 -15.531 1 89.75 168 LEU A N 1
ATOM 1287 C CA . LEU A 1 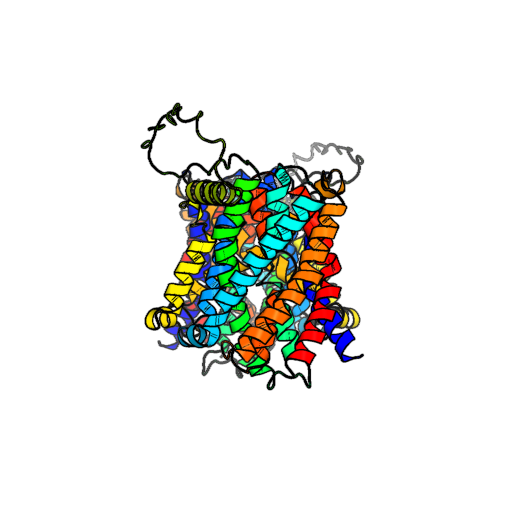168 ? -12.656 -22.828 -15.172 1 89.75 168 LEU A CA 1
ATOM 1288 C C . LEU A 1 168 ? -13.008 -23.094 -13.719 1 89.75 168 LEU A C 1
ATOM 1290 O O . LEU A 1 168 ? -13.648 -24.094 -13.398 1 89.75 168 LEU A O 1
ATOM 1294 N N . MET A 1 169 ? -12.602 -22.219 -12.867 1 91.69 169 MET A N 1
ATOM 1295 C CA . MET A 1 169 ? -12.875 -22.375 -11.438 1 91.69 169 MET A CA 1
ATOM 1296 C C . MET A 1 169 ? -14.367 -22.234 -11.156 1 91.69 169 MET A C 1
ATOM 1298 O O . MET A 1 169 ? -14.906 -22.922 -10.289 1 91.69 169 MET A O 1
ATOM 1302 N N . ARG A 1 170 ? -15.008 -21.406 -11.797 1 86.88 170 ARG A N 1
ATOM 1303 C CA . ARG A 1 170 ? -16.438 -21.188 -11.617 1 86.88 170 ARG A CA 1
ATOM 1304 C C . ARG A 1 170 ? -17.234 -22.438 -11.969 1 86.88 170 ARG A C 1
ATOM 1306 O O . ARG A 1 170 ? -18.125 -22.844 -11.227 1 86.88 170 ARG A O 1
ATOM 1313 N N . VAL A 1 171 ? -16.922 -23.031 -13.062 1 84.81 171 VAL A N 1
ATOM 1314 C CA . VAL A 1 171 ? -17.625 -24.203 -13.57 1 84.81 171 VAL A CA 1
ATOM 1315 C C . VAL A 1 171 ? -17.359 -25.406 -12.672 1 84.81 171 VAL A C 1
ATOM 1317 O O . VAL A 1 171 ? -18.281 -26.156 -12.344 1 84.81 171 VAL A O 1
ATOM 1320 N N . LEU A 1 172 ? -16.203 -25.516 -12.234 1 88.5 172 LEU A N 1
ATOM 1321 C CA . LEU A 1 172 ? -15.805 -26.703 -11.484 1 88.5 172 LEU A CA 1
ATOM 1322 C C . LEU A 1 172 ? -16.234 -26.594 -10.023 1 88.5 172 LEU A C 1
ATOM 1324 O O . LEU A 1 172 ? -16.312 -27.594 -9.312 1 88.5 172 LEU A O 1
ATOM 1328 N N . SER A 1 173 ? -16.359 -25.391 -9.5 1 80.38 173 SER A N 1
ATOM 1329 C CA . SER A 1 173 ? -16.766 -25.219 -8.109 1 80.38 173 SER A CA 1
ATOM 1330 C C . SER A 1 173 ? -18.281 -25.234 -7.969 1 80.38 173 SER A C 1
ATOM 1332 O O . SER A 1 173 ? -18.797 -25.312 -6.859 1 80.38 173 SER A O 1
ATOM 1334 N N . ASN A 1 174 ? -19.078 -25.375 -8.93 1 67.75 174 ASN A N 1
ATOM 1335 C CA . ASN A 1 174 ? -20.531 -25.297 -8.883 1 67.75 174 ASN A CA 1
ATOM 1336 C C . ASN A 1 174 ? -21 -24.062 -8.109 1 67.75 174 ASN A C 1
ATOM 1338 O O . ASN A 1 174 ? -21.906 -24.141 -7.289 1 67.75 174 ASN A O 1
ATOM 1342 N N . SER A 1 175 ? -20.297 -22.969 -7.973 1 59.94 175 SER A N 1
ATOM 1343 C CA . SER A 1 175 ? -20.578 -21.797 -7.156 1 59.94 175 SER A CA 1
ATOM 1344 C C . SER A 1 175 ? -21.578 -20.875 -7.852 1 59.94 175 SER A C 1
ATOM 1346 O O . SER A 1 175 ? -21.406 -20.547 -9.023 1 59.94 175 SER A O 1
ATOM 1348 N N . PRO A 1 176 ? -22.875 -20.719 -7.414 1 48.44 176 PRO A N 1
ATOM 1349 C CA . PRO A 1 176 ? -23.781 -19.688 -7.957 1 48.44 176 PRO A CA 1
ATOM 1350 C C . PRO A 1 176 ? -23.172 -18.297 -7.895 1 48.44 176 PRO A C 1
ATOM 1352 O O . PRO A 1 176 ? -22.75 -17.844 -6.828 1 48.44 176 PRO A O 1
ATOM 1355 N N . VAL A 1 177 ? -22.344 -18.016 -8.758 1 51.03 177 VAL A N 1
ATOM 1356 C CA . VAL A 1 177 ? -21.734 -16.688 -8.703 1 51.03 177 VAL A CA 1
ATOM 1357 C C . VAL A 1 177 ? -22.828 -15.633 -8.586 1 51.03 177 VAL A C 1
ATOM 1359 O O . VAL A 1 177 ? -23.719 -15.547 -9.43 1 51.03 177 VAL A O 1
ATOM 1362 N N . GLU A 1 178 ? -23.375 -15.141 -7.547 1 41.84 178 GLU A N 1
ATOM 1363 C CA . GLU A 1 178 ? -24.156 -13.898 -7.555 1 41.84 178 GLU A CA 1
ATOM 1364 C C . GLU A 1 178 ? -23.453 -12.82 -8.383 1 41.84 178 GLU A C 1
ATOM 1366 O O . GLU A 1 178 ? -22.328 -12.414 -8.055 1 41.84 178 GLU A O 1
ATOM 1371 N N . THR A 1 179 ? -23.531 -12.859 -9.672 1 41.28 179 THR A N 1
ATOM 1372 C CA . THR A 1 179 ? -23.047 -11.719 -10.453 1 41.28 179 THR A CA 1
ATOM 1373 C C . THR A 1 179 ? -23.406 -10.406 -9.766 1 41.28 179 THR A C 1
ATOM 1375 O O . THR A 1 179 ? -24.547 -10.203 -9.367 1 41.28 179 THR A O 1
ATOM 1378 N N . PRO A 1 180 ? -22.594 -9.703 -9.273 1 39.41 180 PRO A N 1
ATOM 1379 C CA . PRO A 1 180 ? -23.109 -8.406 -8.828 1 39.41 180 PRO A CA 1
ATOM 1380 C C . PRO A 1 180 ? -24.125 -7.816 -9.805 1 39.41 180 PRO A C 1
ATOM 1382 O O . PRO A 1 180 ? -24.094 -8.117 -11 1 39.41 180 PRO A O 1
ATOM 1385 N N . PRO A 1 181 ? -25.375 -7.223 -9.336 1 32.5 181 PRO A N 1
ATOM 1386 C CA . PRO A 1 181 ? -26.406 -6.66 -10.219 1 32.5 181 PRO A CA 1
ATOM 1387 C C . PRO A 1 181 ? -25.812 -5.828 -11.352 1 32.5 181 PRO A C 1
ATOM 1389 O O . PRO A 1 181 ? -25.047 -4.895 -11.102 1 32.5 181 PRO A O 1
ATOM 1392 N N . SER A 1 182 ? -25.297 -6.305 -12.367 1 31.45 182 SER A N 1
ATOM 1393 C CA . SER A 1 182 ? -25.109 -5.395 -13.492 1 31.45 182 SER A CA 1
ATOM 1394 C C . SER A 1 182 ? -26.25 -4.387 -13.586 1 31.45 182 SER A C 1
ATOM 1396 O O . SER A 1 182 ? -27.422 -4.738 -13.375 1 31.45 182 SER A O 1
ATOM 1398 N N . VAL A 1 183 ? -26.031 -3.123 -13.469 1 31.38 183 VAL A N 1
ATOM 1399 C CA . VAL A 1 183 ? -27.031 -2.119 -13.805 1 31.38 183 VAL A CA 1
ATOM 1400 C C . VAL A 1 183 ? -27.781 -2.545 -15.062 1 31.38 183 VAL A C 1
ATOM 1402 O O . VAL A 1 183 ? -28.562 -1.766 -15.625 1 31.38 183 VAL A O 1
ATOM 1405 N N . GLU A 1 184 ? -27.375 -3.455 -15.953 1 29.14 184 GLU A N 1
ATOM 1406 C CA . GLU A 1 184 ? -28.156 -3.568 -17.188 1 29.14 184 GLU A CA 1
ATOM 1407 C C . GLU A 1 184 ? -29.594 -3.959 -16.891 1 29.14 184 GLU A C 1
ATOM 1409 O O . GLU A 1 184 ? -29.891 -4.496 -15.812 1 29.14 184 GLU A O 1
ATOM 1414 N N . SER A 1 185 ? -30.516 -3.85 -18.047 1 28.11 185 SER A N 1
ATOM 1415 C CA . SER A 1 185 ? -31.938 -3.973 -18.406 1 28.11 185 SER A CA 1
ATOM 1416 C C . SER A 1 185 ? -32.5 -5.309 -17.938 1 28.11 185 SER A C 1
ATOM 1418 O O . SER A 1 185 ? -31.75 -6.281 -17.766 1 28.11 185 SER A O 1
ATOM 1420 N N . ASN A 1 186 ? -33.719 -5.277 -17.484 1 27.84 186 ASN A N 1
ATOM 1421 C CA . ASN A 1 186 ? -34.875 -6.16 -17.359 1 27.84 186 ASN A CA 1
ATOM 1422 C C . ASN A 1 186 ? -34.969 -7.152 -18.516 1 27.84 186 ASN A C 1
ATOM 1424 O O . ASN A 1 186 ? -36.031 -7.688 -18.797 1 27.84 186 ASN A O 1
ATOM 1428 N N . TYR A 1 187 ? -34.156 -7.062 -19.547 1 24.72 187 TYR A N 1
ATOM 1429 C CA . TYR A 1 187 ? -34.75 -7.82 -20.641 1 24.72 187 TYR A CA 1
ATOM 1430 C C . TYR A 1 187 ? -34.875 -9.297 -20.281 1 24.72 187 TYR A C 1
ATOM 1432 O O . TYR A 1 187 ? -35.938 -9.898 -20.438 1 24.72 187 TYR A O 1
ATOM 1440 N N . ASP A 1 188 ? -33.906 -10.156 -20.672 1 28.08 188 ASP A N 1
ATOM 1441 C CA . ASP A 1 188 ? -34.25 -11.453 -21.266 1 28.08 188 ASP A CA 1
ATOM 1442 C C . ASP A 1 188 ? -34.469 -12.5 -20.172 1 28.08 188 ASP A C 1
ATOM 1444 O O . ASP A 1 188 ? -33.531 -13 -19.562 1 28.08 188 ASP A O 1
ATOM 1448 N N . SER A 1 189 ? -35.469 -12.359 -19.344 1 27.84 189 SER A N 1
ATOM 1449 C CA . SER A 1 189 ? -36.062 -13.453 -18.594 1 27.84 189 SER A CA 1
ATOM 1450 C C . SER A 1 189 ? -36.312 -14.672 -19.484 1 27.84 189 SER A C 1
ATOM 1452 O O . SER A 1 189 ? -37.094 -15.555 -19.125 1 27.84 189 SER A O 1
ATOM 1454 N N . TYR A 1 190 ? -36.156 -14.594 -20.781 1 26.2 190 TYR A N 1
ATOM 1455 C CA . TYR A 1 190 ? -36.719 -15.805 -21.391 1 26.2 190 TYR A CA 1
ATOM 1456 C C . TYR A 1 190 ? -35.906 -17.031 -20.984 1 26.2 190 TYR A C 1
ATOM 1458 O O . TYR A 1 190 ? -34.75 -17.172 -21.359 1 26.2 190 TYR A O 1
ATOM 1466 N N . LYS A 1 191 ? -36.25 -17.562 -19.938 1 29.38 191 LYS A N 1
ATOM 1467 C CA . LYS A 1 191 ? -35.938 -18.922 -19.516 1 29.38 191 LYS A CA 1
ATOM 1468 C C . LYS A 1 191 ? -36.062 -19.906 -20.688 1 29.38 191 LYS A C 1
ATOM 1470 O O . LYS A 1 191 ? -37.156 -20.172 -21.156 1 29.38 191 LYS A O 1
ATOM 1475 N N . VAL A 1 192 ? -35.125 -19.875 -21.672 1 26.42 192 VAL A N 1
ATOM 1476 C CA . VAL A 1 192 ? -35.344 -21 -22.578 1 26.42 192 VAL A CA 1
ATOM 1477 C C . VAL A 1 192 ? -35.312 -22.312 -21.797 1 26.42 192 VAL A C 1
ATOM 1479 O O . VAL A 1 192 ? -34.406 -22.562 -21.016 1 26.42 192 VAL A O 1
ATOM 1482 N N . PRO A 1 193 ? -36.406 -22.906 -21.531 1 29.7 193 PRO A N 1
ATOM 1483 C CA . PRO A 1 193 ? -36.5 -24.266 -20.984 1 29.7 193 PRO A CA 1
ATOM 1484 C C . PRO A 1 193 ? -35.5 -25.234 -21.609 1 29.7 193 PRO A C 1
ATOM 1486 O O . PRO A 1 193 ? -35.344 -25.25 -22.828 1 29.7 193 PRO A O 1
ATOM 1489 N N . LEU A 1 194 ? -34.438 -25.422 -20.984 1 27.38 194 LEU A N 1
ATOM 1490 C CA . LEU A 1 194 ? -33.625 -26.578 -21.375 1 27.38 194 LEU A CA 1
ATOM 1491 C C . LEU A 1 194 ? -34.5 -27.766 -21.734 1 27.38 194 LEU A C 1
ATOM 1493 O O . LEU A 1 194 ? -35.344 -28.203 -20.938 1 27.38 194 LEU A O 1
ATOM 1497 N N . ILE A 1 195 ? -35 -27.797 -22.891 1 27.72 195 ILE A N 1
ATOM 1498 C CA . ILE A 1 195 ? -35.656 -28.984 -23.438 1 27.72 195 ILE A CA 1
ATOM 1499 C C . ILE A 1 195 ? -34.906 -30.234 -22.922 1 27.72 195 ILE A C 1
ATOM 1501 O O . ILE A 1 195 ? -33.719 -30.359 -23.078 1 27.72 195 ILE A O 1
ATOM 1505 N N . SER A 1 196 ? -35.438 -30.891 -21.906 1 30.97 196 SER A N 1
ATOM 1506 C CA . SER A 1 196 ? -35.25 -32.281 -21.5 1 30.97 196 SER A CA 1
ATOM 1507 C C . SER A 1 196 ? -35.188 -33.188 -22.703 1 30.97 196 SER A C 1
ATOM 1509 O O . SER A 1 196 ? -36.219 -33.594 -23.266 1 30.97 196 SER A O 1
ATOM 1511 N N . SER A 1 197 ? -34.531 -32.812 -23.844 1 29.19 197 SER A N 1
ATOM 1512 C CA . SER A 1 197 ? -34.594 -33.781 -24.922 1 29.19 197 SER A CA 1
ATOM 1513 C C . SER A 1 197 ? -34.281 -35.188 -24.422 1 29.19 197 SER A C 1
ATOM 1515 O O . SER A 1 197 ? -33.375 -35.375 -23.594 1 29.19 197 SER A O 1
ATOM 1517 N N . LYS A 1 198 ? -35.156 -36.219 -24.547 1 34.97 198 LYS A N 1
ATOM 1518 C CA . LYS A 1 198 ? -35.312 -37.688 -24.578 1 34.97 198 LYS A CA 1
ATOM 1519 C C . LYS A 1 198 ? -34.062 -38.344 -25.203 1 34.97 198 LYS A C 1
ATOM 1521 O O . LYS A 1 198 ? -34.062 -39.531 -25.406 1 34.97 198 LYS A O 1
ATOM 1526 N N . GLU A 1 199 ? -33.25 -37.562 -25.938 1 34.5 199 GLU A N 1
ATOM 1527 C CA . GLU A 1 199 ? -32.219 -38.375 -26.578 1 34.5 199 GLU A CA 1
ATOM 1528 C C . GLU A 1 199 ? -31.266 -38.969 -25.547 1 34.5 199 GLU A C 1
ATOM 1530 O O . GLU A 1 199 ? -30.141 -38.5 -25.391 1 34.5 199 GLU A O 1
ATOM 1535 N N . GLU A 1 200 ? -31.547 -39.094 -24.219 1 34.91 200 GLU A N 1
ATOM 1536 C CA . GLU A 1 200 ? -30.812 -39.812 -23.172 1 34.91 200 GLU A CA 1
ATOM 1537 C C . GLU A 1 200 ? -30.422 -41.188 -23.656 1 34.91 200 GLU A C 1
ATOM 1539 O O . GLU A 1 200 ? -29.578 -41.844 -23.031 1 34.91 200 GLU A O 1
ATOM 1544 N N . GLU A 1 201 ? -31.312 -41.812 -24.469 1 35.38 201 GLU A N 1
ATOM 1545 C CA . GLU A 1 201 ? -31.156 -43.25 -24.641 1 35.38 201 GLU A CA 1
ATOM 1546 C C . GLU A 1 201 ? -29.859 -43.594 -25.344 1 35.38 201 GLU A C 1
ATOM 1548 O O . GLU A 1 201 ? -29.188 -44.562 -25 1 35.38 201 GLU A O 1
ATOM 1553 N N . ASN A 1 202 ? -29.719 -43.094 -26.625 1 36.28 202 ASN A N 1
ATOM 1554 C CA . ASN A 1 202 ? -28.688 -43.625 -27.5 1 36.28 202 ASN A CA 1
ATOM 1555 C C . ASN A 1 202 ? -27.297 -43.156 -27.078 1 36.28 202 ASN A C 1
ATOM 1557 O O . ASN A 1 202 ? -26.406 -43.031 -27.922 1 36.28 202 ASN A O 1
ATOM 1561 N N . ASN A 1 203 ? -27.109 -42.344 -26.141 1 39.72 203 ASN A N 1
ATOM 1562 C CA . ASN A 1 203 ? -25.875 -41.781 -25.625 1 39.72 203 ASN A CA 1
ATOM 1563 C C . ASN A 1 203 ? -24.891 -42.844 -25.172 1 39.72 203 ASN A C 1
ATOM 1565 O O . ASN A 1 203 ? -23.922 -42.531 -24.469 1 39.72 203 ASN A O 1
ATOM 1569 N N . GLN A 1 204 ? -25.234 -44.094 -25.141 1 39.75 204 GLN A N 1
ATOM 1570 C CA . GLN A 1 204 ? -24.359 -45.188 -24.75 1 39.75 204 GLN A CA 1
ATOM 1571 C C . GLN A 1 204 ? -23.031 -45.125 -25.531 1 39.75 204 GLN A C 1
ATOM 1573 O O . GLN A 1 204 ? -22 -45.562 -25.031 1 39.75 204 GLN A O 1
ATOM 1578 N N . LYS A 1 205 ? -23.078 -45.219 -26.875 1 44.12 205 LYS A N 1
ATOM 1579 C CA . LYS A 1 205 ? -21.906 -45.469 -27.719 1 44.12 205 LYS A CA 1
ATOM 1580 C C . LYS A 1 205 ? -21.094 -44.188 -27.922 1 44.12 205 LYS A C 1
ATOM 1582 O O . LYS A 1 205 ? -20.234 -44.125 -28.812 1 44.12 205 LYS A O 1
ATOM 1587 N N . ALA A 1 206 ? -21.578 -43.062 -27.516 1 48.75 206 ALA A N 1
ATOM 1588 C CA . ALA A 1 206 ? -20.703 -41.938 -27.891 1 48.75 206 ALA A CA 1
ATOM 1589 C C . ALA A 1 206 ? -19.359 -42.031 -27.172 1 48.75 206 ALA A C 1
ATOM 1591 O O . ALA A 1 206 ? -19.312 -42.281 -25.969 1 48.75 206 ALA A O 1
ATOM 1592 N N . GLY A 1 207 ? -18.234 -42.25 -27.875 1 47.22 207 GLY A N 1
ATOM 1593 C CA . GLY A 1 207 ? -16.859 -42.438 -27.438 1 47.22 207 GLY A CA 1
ATOM 1594 C C . GLY A 1 207 ? -16.422 -41.344 -26.453 1 47.22 207 GLY A C 1
ATOM 1595 O O . GLY A 1 207 ? -17.094 -40.344 -26.297 1 47.22 207 GLY A O 1
ATOM 1596 N N . ARG A 1 208 ? -15.43 -41.75 -25.516 1 53.12 208 ARG A N 1
ATOM 1597 C CA . ARG A 1 208 ? -14.758 -40.938 -24.5 1 53.12 208 ARG A CA 1
ATOM 1598 C C . ARG A 1 208 ? -14.523 -39.5 -25 1 53.12 208 ARG A C 1
ATOM 1600 O O . ARG A 1 208 ? -14.695 -38.531 -24.25 1 53.12 208 ARG A O 1
ATOM 1607 N N . TRP A 1 209 ? -14.328 -39.469 -26.25 1 52.72 209 TRP A N 1
ATOM 1608 C CA . TRP A 1 209 ? -14.008 -38.156 -26.844 1 52.72 209 TRP A CA 1
ATOM 1609 C C . TRP A 1 209 ? -15.242 -37.281 -26.922 1 52.72 209 TRP A C 1
ATOM 1611 O O . TRP A 1 209 ? -15.156 -36.062 -26.703 1 52.72 209 TRP A O 1
ATOM 1621 N N . GLU A 1 210 ? -16.375 -37.812 -27.281 1 56.69 210 GLU A N 1
ATOM 1622 C CA . GLU A 1 210 ? -17.609 -37.031 -27.422 1 56.69 210 GLU A CA 1
ATOM 1623 C C . GLU A 1 210 ? -18.062 -36.469 -26.078 1 56.69 210 GLU A C 1
ATOM 1625 O O . GLU A 1 210 ? -18.578 -35.344 -26.016 1 56.69 210 GLU A O 1
ATOM 1630 N N . LYS A 1 211 ? -17.875 -37.188 -25.047 1 55.78 211 LYS A N 1
ATOM 1631 C CA . LYS A 1 211 ? -18.203 -36.688 -23.719 1 55.78 211 LYS A CA 1
ATOM 1632 C C . LYS A 1 211 ? -17.328 -35.531 -23.312 1 55.78 211 LYS A C 1
ATOM 1634 O O . LYS A 1 211 ? -17.797 -34.531 -22.734 1 55.78 211 LYS A O 1
ATOM 1639 N N . VAL A 1 212 ? -16.031 -35.719 -23.656 1 55.12 212 VAL A N 1
ATOM 1640 C CA . VAL A 1 212 ? -15.102 -34.625 -23.391 1 55.12 212 VAL A CA 1
ATOM 1641 C C . VAL A 1 212 ? -15.531 -33.375 -24.156 1 55.12 212 VAL A C 1
ATOM 1643 O O . VAL A 1 212 ? -15.531 -32.281 -23.625 1 55.12 212 VAL A O 1
ATOM 1646 N N . LYS A 1 213 ? -15.883 -33.594 -25.453 1 51.94 213 LYS A N 1
ATOM 1647 C CA . LYS A 1 213 ? -16.344 -32.469 -26.281 1 51.94 213 LYS A CA 1
ATOM 1648 C C . LYS A 1 213 ? -17.594 -31.844 -25.688 1 51.94 213 LYS A C 1
ATOM 1650 O O . LYS A 1 213 ? -17.719 -30.625 -25.672 1 51.94 213 LYS A O 1
ATOM 1655 N N . ARG A 1 214 ? -18.516 -32.562 -25.344 1 52.28 214 ARG A N 1
ATOM 1656 C CA . ARG A 1 214 ? -19.766 -32.031 -24.797 1 52.28 214 ARG A CA 1
ATOM 1657 C C . ARG A 1 214 ? -19.516 -31.266 -23.516 1 52.2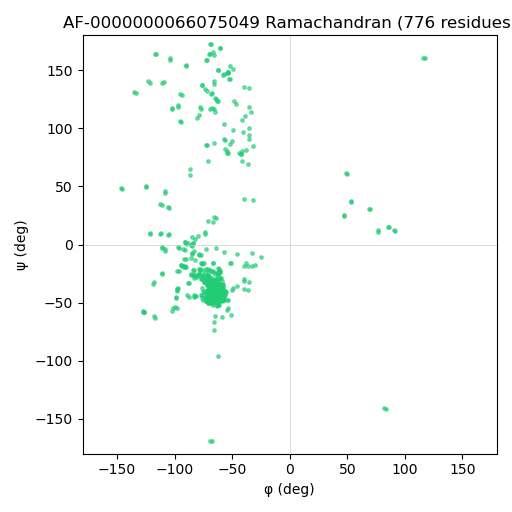8 214 ARG A C 1
ATOM 1659 O O . ARG A 1 214 ? -20.125 -30.219 -23.281 1 52.28 214 ARG A O 1
ATOM 1666 N N . ARG A 1 215 ? -18.625 -31.828 -22.75 1 53.09 215 ARG A N 1
ATOM 1667 C CA . ARG A 1 215 ? -18.266 -31.141 -21.516 1 53.09 215 ARG A CA 1
ATOM 1668 C C . ARG A 1 215 ? -17.562 -29.812 -21.812 1 53.09 215 ARG A C 1
ATOM 1670 O O . ARG A 1 215 ? -17.797 -28.812 -21.141 1 53.09 215 ARG A O 1
ATOM 1677 N N . LEU A 1 216 ? -16.766 -29.938 -22.844 1 52.22 216 LEU A N 1
ATOM 1678 C CA . LEU A 1 216 ? -16.094 -28.703 -23.266 1 52.22 216 LEU A CA 1
ATOM 1679 C C . LEU A 1 216 ? -17.109 -27.703 -23.812 1 52.22 216 LEU A C 1
ATOM 1681 O O . LEU A 1 216 ? -16.984 -26.5 -23.547 1 52.22 216 LEU A O 1
ATOM 1685 N N . VAL A 1 217 ? -17.969 -28.172 -24.734 1 50.84 217 VAL A N 1
ATOM 1686 C CA . VAL A 1 217 ? -19 -27.312 -25.312 1 50.84 217 VAL A CA 1
ATOM 1687 C C . VAL A 1 217 ? -19.891 -26.766 -24.188 1 50.84 217 VAL A C 1
ATOM 1689 O O . VAL A 1 217 ? -20.25 -25.594 -24.203 1 50.84 217 VAL A O 1
ATOM 1692 N N . SER A 1 218 ? -20.25 -27.562 -23.297 1 51.31 218 SER A N 1
ATOM 1693 C CA . SER A 1 218 ? -21.047 -27.094 -22.188 1 51.31 218 SER A CA 1
ATOM 1694 C C . SER A 1 218 ? -20.297 -26.047 -21.359 1 51.31 218 SER A C 1
ATOM 1696 O O . SER A 1 218 ? -20.891 -25.062 -20.906 1 51.31 218 SER A O 1
ATOM 1698 N N . LEU A 1 219 ? -19.078 -26.359 -21.234 1 52.19 219 LEU A N 1
ATOM 1699 C CA . LEU A 1 219 ? -18.234 -25.391 -20.531 1 52.19 219 LEU A CA 1
ATOM 1700 C C . LEU A 1 219 ? -18.172 -24.078 -21.297 1 52.19 219 LEU A C 1
ATOM 1702 O O . LEU A 1 219 ? -18.203 -23 -20.688 1 52.19 219 LEU A O 1
ATOM 1706 N N . SER A 1 220 ? -18 -24.234 -22.641 1 48.81 220 SER A N 1
ATOM 1707 C CA . SER A 1 220 ? -18 -23.047 -23.5 1 48.81 220 SER A CA 1
ATOM 1708 C C . SER A 1 220 ? -19.297 -22.266 -23.375 1 48.81 220 SER A C 1
ATOM 1710 O O . SER A 1 220 ? -19.297 -21.031 -23.438 1 48.81 220 SER A O 1
ATOM 1712 N N . GLN A 1 221 ? -20.312 -22.922 -23.359 1 48.62 221 GLN A N 1
ATOM 1713 C CA . GLN A 1 221 ? -21.609 -22.25 -23.266 1 48.62 221 GLN A CA 1
ATOM 1714 C C . GLN A 1 221 ? -21.797 -21.594 -21.906 1 48.62 221 GLN A C 1
ATOM 1716 O O . GLN A 1 221 ? -22.547 -20.625 -21.781 1 48.62 221 GLN A O 1
ATOM 1721 N N . LYS A 1 222 ? -21.234 -22.234 -21.016 1 48.25 222 LYS A N 1
ATOM 1722 C CA . LYS A 1 222 ? -21.406 -21.688 -19.672 1 48.25 222 LYS A CA 1
ATOM 1723 C C . LYS A 1 222 ? -20.359 -20.609 -19.375 1 48.25 222 LYS A C 1
ATOM 1725 O O . LYS A 1 222 ? -20.391 -19.984 -18.328 1 48.25 222 LYS A O 1
ATOM 1730 N N . VAL A 1 223 ? -19.438 -20.578 -20.234 1 48.31 223 VAL A N 1
ATOM 1731 C CA . VAL A 1 223 ? -18.5 -19.469 -20.125 1 48.31 223 VAL A CA 1
ATOM 1732 C C . VAL A 1 223 ? -19.266 -18.141 -20.188 1 48.31 223 VAL A C 1
ATOM 1734 O O . VAL A 1 223 ? -19.938 -17.859 -21.172 1 48.31 223 VAL A O 1
ATOM 1737 N N . ASN A 1 224 ? -19.688 -17.562 -19.188 1 47.09 224 ASN A N 1
ATOM 1738 C CA . ASN A 1 224 ? -20.266 -16.234 -19.125 1 47.09 224 ASN A CA 1
ATOM 1739 C C . ASN A 1 224 ? -19.328 -15.172 -19.688 1 47.09 224 ASN A C 1
ATOM 1741 O O . ASN A 1 224 ? -18.375 -14.758 -19.016 1 47.09 224 ASN A O 1
ATOM 1745 N N . LEU A 1 225 ? -19.312 -15.023 -21.047 1 49.78 225 LEU A N 1
ATOM 1746 C CA . LEU A 1 225 ? -18.531 -14.016 -21.75 1 49.78 225 LEU A CA 1
ATOM 1747 C C . LEU A 1 225 ? -18.547 -12.688 -21 1 49.78 225 LEU A C 1
ATOM 1749 O O . LEU A 1 225 ? -17.641 -11.875 -21.141 1 49.78 225 LEU A O 1
ATOM 1753 N N . LYS A 1 226 ? -19.594 -12.445 -20.344 1 49.47 226 LYS A N 1
ATOM 1754 C CA . LYS A 1 226 ? -19.656 -11.195 -19.609 1 49.47 226 LYS A CA 1
ATOM 1755 C C . LYS A 1 226 ? -18.562 -11.117 -18.547 1 49.47 226 LYS A C 1
ATOM 1757 O O . LYS A 1 226 ? -18.109 -10.023 -18.188 1 49.47 226 LYS A O 1
ATOM 1762 N N . THR A 1 227 ? -18.188 -12.344 -18.203 1 51.38 227 THR A N 1
ATOM 1763 C CA . THR A 1 227 ? -17.109 -12.375 -17.203 1 51.38 227 THR A CA 1
ATOM 1764 C C . THR A 1 227 ? -15.75 -12.219 -17.875 1 51.38 227 THR A C 1
ATOM 1766 O O . THR A 1 227 ? -14.742 -12.008 -17.188 1 51.38 227 THR A O 1
ATOM 1769 N N . ILE A 1 228 ? -15.68 -12.539 -19.219 1 54.03 228 ILE A N 1
ATOM 1770 C CA . ILE A 1 228 ? -14.461 -12.242 -19.953 1 54.03 228 ILE A CA 1
ATOM 1771 C C . ILE A 1 228 ? -14.07 -10.781 -19.734 1 54.03 228 ILE A C 1
ATOM 1773 O O . ILE A 1 228 ? -12.891 -10.43 -19.797 1 54.03 228 ILE A O 1
ATOM 1777 N N . PHE A 1 229 ? -14.945 -10.031 -19.266 1 68.56 229 PHE A N 1
ATOM 1778 C CA . PHE A 1 229 ? -14.641 -8.609 -19.156 1 68.56 229 PHE A CA 1
ATOM 1779 C C . PHE A 1 229 ? -14.453 -8.211 -17.703 1 68.56 229 PHE A C 1
ATOM 1781 O O . PHE A 1 229 ? -15.047 -7.23 -17.234 1 68.56 229 PHE A O 1
ATOM 1788 N N . ALA A 1 230 ? -13.656 -9.188 -17.109 1 80.5 230 ALA A N 1
ATOM 1789 C CA . ALA A 1 230 ? -13.242 -8.766 -15.773 1 80.5 230 ALA A CA 1
ATOM 1790 C C . ALA A 1 230 ? -12.5 -7.43 -15.828 1 80.5 230 ALA A C 1
ATOM 1792 O O . ALA A 1 230 ? -11.859 -7.105 -16.828 1 80.5 230 ALA A O 1
ATOM 1793 N N . PRO A 1 231 ? -12.664 -6.664 -14.82 1 86.69 231 PRO A N 1
ATOM 1794 C CA . PRO A 1 231 ? -12.047 -5.332 -14.82 1 86.69 231 PRO A CA 1
ATOM 1795 C C . PRO A 1 231 ? -10.562 -5.371 -15.18 1 86.69 231 PRO A C 1
ATOM 1797 O O . PRO A 1 231 ? -10.086 -4.523 -15.938 1 86.69 231 PRO A O 1
ATOM 1800 N N . SER A 1 232 ? -9.867 -6.328 -14.711 1 86.19 232 SER A N 1
ATOM 1801 C CA . SER A 1 232 ? -8.445 -6.441 -15 1 86.19 232 SER A CA 1
ATOM 1802 C C . SER A 1 232 ? -8.195 -6.742 -16.469 1 86.19 232 SER A C 1
ATOM 1804 O O . SER A 1 232 ? -7.211 -6.277 -17.047 1 86.19 232 SER A O 1
ATOM 1806 N N . THR A 1 233 ? -9.055 -7.574 -17.094 1 84.12 233 THR A N 1
ATOM 1807 C CA . THR A 1 233 ? -8.945 -7.875 -18.516 1 84.12 233 THR A CA 1
ATOM 1808 C C . THR A 1 233 ? -9.203 -6.625 -19.344 1 84.12 233 THR A C 1
ATOM 1810 O O . THR A 1 233 ? -8.484 -6.363 -20.312 1 84.12 233 THR A O 1
ATOM 1813 N N . ILE A 1 234 ? -10.18 -5.875 -18.938 1 87.12 234 ILE A N 1
ATOM 1814 C CA . ILE A 1 234 ? -10.492 -4.633 -19.641 1 87.12 234 ILE A CA 1
ATOM 1815 C C . ILE A 1 234 ? -9.312 -3.668 -19.531 1 87.12 234 ILE A C 1
ATOM 1817 O O . ILE A 1 234 ? -8.938 -3.029 -20.516 1 87.12 234 ILE A O 1
ATOM 1821 N N . ALA A 1 235 ? -8.789 -3.623 -18.359 1 89.44 235 ALA A N 1
ATOM 1822 C CA . ALA A 1 235 ? -7.637 -2.752 -18.141 1 89.44 235 ALA A CA 1
ATOM 1823 C C . ALA A 1 235 ? -6.461 -3.176 -19.016 1 89.44 235 ALA A C 1
ATOM 1825 O O . ALA A 1 235 ? -5.754 -2.33 -19.578 1 89.44 235 ALA A O 1
ATOM 1826 N N . ALA A 1 236 ? -6.262 -4.445 -19.125 1 84.56 236 ALA A N 1
ATOM 1827 C CA . ALA A 1 236 ? -5.18 -4.961 -19.969 1 84.56 236 ALA A CA 1
ATOM 1828 C C . ALA A 1 236 ? -5.406 -4.613 -21.438 1 84.56 236 ALA A C 1
ATOM 1830 O O . ALA A 1 236 ? -4.469 -4.238 -22.141 1 84.56 236 ALA A O 1
ATOM 1831 N N . MET A 1 237 ? -6.605 -4.734 -21.875 1 83.88 237 MET A N 1
ATOM 1832 C CA . MET A 1 237 ? -6.941 -4.414 -23.266 1 83.88 237 MET A CA 1
ATOM 1833 C C . MET A 1 237 ? -6.727 -2.928 -23.547 1 83.88 237 MET A C 1
ATOM 1835 O O . MET A 1 237 ? -6.152 -2.564 -24.578 1 83.88 237 MET A O 1
ATOM 1839 N N . ILE A 1 238 ? -7.168 -2.105 -22.641 1 88.5 238 ILE A N 1
ATOM 1840 C CA . ILE A 1 238 ? -6.984 -0.667 -22.797 1 88.5 238 ILE A CA 1
ATOM 1841 C C . ILE A 1 238 ? -5.496 -0.333 -22.812 1 88.5 238 ILE A C 1
ATOM 1843 O O . ILE A 1 238 ? -5.043 0.464 -23.641 1 88.5 238 ILE A O 1
ATOM 1847 N N . ALA A 1 239 ? -4.785 -0.92 -21.922 1 87.12 239 ALA A N 1
ATOM 1848 C CA . ALA A 1 239 ? -3.344 -0.688 -21.859 1 87.12 239 ALA A CA 1
ATOM 1849 C C . ALA A 1 239 ? -2.65 -1.13 -23.141 1 87.12 239 ALA A C 1
ATOM 1851 O O . ALA A 1 239 ? -1.706 -0.483 -23.594 1 87.12 239 ALA A O 1
ATOM 1852 N N . LEU A 1 240 ? -3.045 -2.27 -23.672 1 82.69 240 LEU A N 1
ATOM 1853 C CA . LEU A 1 240 ? -2.471 -2.758 -24.922 1 82.69 240 LEU A CA 1
ATOM 1854 C C . LEU A 1 240 ? -2.754 -1.791 -26.062 1 82.69 240 LEU A C 1
ATOM 1856 O O . LEU A 1 240 ? -1.887 -1.548 -26.906 1 82.69 240 LEU A O 1
ATOM 1860 N N . VAL A 1 241 ? -3.945 -1.243 -26.078 1 86.75 241 VAL A N 1
ATOM 1861 C CA . VAL A 1 241 ? -4.312 -0.278 -27.109 1 86.75 241 VAL A CA 1
ATOM 1862 C C . VAL A 1 241 ? -3.449 0.976 -26.969 1 86.75 241 VAL A C 1
ATOM 1864 O O . VAL A 1 241 ? -2.939 1.498 -27.969 1 86.75 241 VAL A O 1
ATOM 1867 N N . ILE A 1 242 ? -3.254 1.395 -25.812 1 86.75 242 ILE A N 1
ATOM 1868 C CA . ILE A 1 242 ? -2.434 2.574 -25.562 1 86.75 242 ILE A CA 1
ATOM 1869 C C . ILE A 1 242 ? -0.983 2.287 -25.938 1 86.75 242 ILE A C 1
ATOM 1871 O O . ILE A 1 242 ? -0.304 3.141 -26.516 1 86.75 242 ILE A O 1
ATOM 1875 N N . GLY A 1 243 ? -0.51 1.197 -25.609 1 81.62 243 GLY A N 1
ATOM 1876 C CA . GLY A 1 243 ? 0.86 0.813 -25.906 1 81.62 243 GLY A CA 1
ATOM 1877 C C . GLY A 1 243 ? 1.118 0.623 -27.391 1 81.62 243 GLY A C 1
ATOM 1878 O O . GLY A 1 243 ? 2.223 0.885 -27.875 1 81.62 243 GLY A O 1
ATOM 1879 N N . LEU A 1 244 ? 0.126 0.186 -28.188 1 82.62 244 LEU A N 1
ATOM 1880 C CA . LEU A 1 244 ? 0.284 -0.146 -29.594 1 82.62 244 LEU A CA 1
ATOM 1881 C C . LEU A 1 244 ? 0.128 1.097 -30.469 1 82.62 244 LEU A C 1
ATOM 1883 O O . LEU A 1 244 ? 0.614 1.132 -31.594 1 82.62 244 LEU A O 1
ATOM 1887 N N . ILE A 1 245 ? -0.616 2.088 -29.969 1 86.06 245 ILE A N 1
ATOM 1888 C CA . ILE A 1 245 ? -0.823 3.324 -30.703 1 86.06 245 ILE A CA 1
ATOM 1889 C C . ILE A 1 245 ? 0.199 4.371 -30.266 1 86.06 245 ILE A C 1
ATOM 1891 O O . ILE A 1 245 ? 0.044 4.992 -29.219 1 86.06 245 ILE A O 1
ATOM 1895 N N . THR A 1 246 ? 1.134 4.598 -31.094 1 83.19 246 THR A N 1
ATOM 1896 C CA . THR A 1 246 ? 2.314 5.391 -30.766 1 83.19 246 THR A CA 1
ATOM 1897 C C . THR A 1 246 ? 1.915 6.793 -30.312 1 83.19 246 THR A C 1
ATOM 1899 O O . THR A 1 246 ? 2.412 7.293 -29.297 1 83.19 246 THR A O 1
ATOM 1902 N N . PRO A 1 247 ? 1.002 7.453 -31.062 1 84.69 247 PRO A N 1
ATOM 1903 C CA . PRO A 1 247 ? 0.644 8.805 -30.625 1 84.69 247 PRO A CA 1
ATOM 1904 C C . PRO A 1 247 ? -0.015 8.82 -29.25 1 84.69 247 PRO A C 1
ATOM 1906 O O . PRO A 1 247 ? 0.2 9.742 -28.469 1 84.69 247 PRO A O 1
ATOM 1909 N N . LEU A 1 248 ? -0.741 7.852 -28.984 1 85.88 248 LEU A N 1
ATOM 1910 C CA . LEU A 1 248 ? -1.395 7.762 -27.688 1 85.88 248 LEU A CA 1
ATOM 1911 C C . LEU A 1 248 ? -0.38 7.473 -26.578 1 85.88 248 LEU A C 1
ATOM 1913 O O . LEU A 1 248 ? -0.487 8.008 -25.484 1 85.88 248 LEU A O 1
ATOM 1917 N N . ARG A 1 249 ? 0.436 6.641 -26.891 1 87.06 249 ARG A N 1
ATOM 1918 C CA . ARG A 1 249 ? 1.472 6.281 -25.922 1 87.06 249 ARG A CA 1
ATOM 1919 C C . ARG A 1 249 ? 2.32 7.496 -25.562 1 87.06 249 ARG A C 1
ATOM 1921 O O . ARG A 1 249 ? 2.631 7.711 -24.391 1 87.06 249 ARG A O 1
ATOM 1928 N N . LYS A 1 250 ? 2.658 8.258 -26.547 1 84.44 250 LYS A N 1
ATOM 1929 C CA . LYS A 1 250 ? 3.496 9.43 -26.312 1 84.44 250 LYS A CA 1
ATOM 1930 C C . LYS A 1 250 ? 2.758 10.484 -25.484 1 84.44 250 LYS A C 1
ATOM 1932 O O . LYS A 1 250 ? 3.383 11.297 -24.812 1 84.44 250 LYS A O 1
ATOM 1937 N N . LEU A 1 251 ? 1.479 10.406 -25.562 1 84.62 251 LEU A N 1
ATOM 1938 C CA . LEU A 1 251 ? 0.662 11.367 -24.844 1 84.62 251 LEU A CA 1
ATOM 1939 C C . LEU A 1 251 ? 0.561 10.984 -23.359 1 84.62 251 LEU A C 1
ATOM 1941 O O . LEU A 1 251 ? 0.423 11.859 -22.5 1 84.62 251 LEU A O 1
ATOM 1945 N N . ILE A 1 252 ? 0.694 9.742 -23.062 1 86 252 ILE A N 1
ATOM 1946 C CA . ILE A 1 252 ? 0.317 9.289 -21.734 1 86 252 ILE A CA 1
ATOM 1947 C C . ILE A 1 252 ? 1.537 8.711 -21.016 1 86 252 ILE A C 1
ATOM 1949 O O . ILE A 1 252 ? 1.663 8.82 -19.797 1 86 252 ILE A O 1
ATOM 1953 N N . ILE A 1 253 ? 2.326 8.125 -21.828 1 81.31 253 ILE A N 1
ATOM 1954 C CA . ILE A 1 253 ? 3.438 7.379 -21.25 1 81.31 253 ILE A CA 1
ATOM 1955 C C . ILE A 1 253 ? 4.75 8.109 -21.531 1 81.31 253 ILE A C 1
ATOM 1957 O O . ILE A 1 253 ? 4.953 8.633 -22.625 1 81.31 253 ILE A O 1
ATOM 1961 N N . GLY A 1 254 ? 5.59 8.086 -20.484 1 74.81 254 GLY A N 1
ATOM 1962 C CA . GLY A 1 254 ? 6.891 8.727 -20.641 1 74.81 254 GLY A CA 1
ATOM 1963 C C . GLY A 1 254 ? 7.082 9.922 -19.719 1 74.81 254 GLY A C 1
ATOM 1964 O O . GLY A 1 254 ? 6.109 10.508 -19.25 1 74.81 254 GLY A O 1
ATOM 1965 N N . THR A 1 255 ? 8.211 10.289 -19.5 1 68.88 255 THR A N 1
ATOM 1966 C CA . THR A 1 255 ? 8.555 11.359 -18.562 1 68.88 255 THR A CA 1
ATOM 1967 C C . THR A 1 255 ? 8.102 12.711 -19.109 1 68.88 255 THR A C 1
ATOM 1969 O O . THR A 1 255 ? 7.773 13.617 -18.344 1 68.88 255 THR A O 1
ATOM 1972 N N . GLU A 1 256 ? 8.031 12.789 -20.391 1 68.69 256 GLU A N 1
ATOM 1973 C CA . GLU A 1 256 ? 7.699 14.078 -21 1 68.69 256 GLU A CA 1
ATOM 1974 C C . GLU A 1 256 ? 6.262 14.086 -21.516 1 68.69 256 GLU A C 1
ATOM 1976 O O . GLU A 1 256 ? 5.828 15.055 -22.141 1 68.69 256 GLU A O 1
ATOM 1981 N N . ALA A 1 257 ? 5.57 13.109 -21.203 1 79.38 257 ALA A N 1
ATOM 1982 C CA . ALA A 1 257 ? 4.207 13.016 -21.719 1 79.38 257 ALA A CA 1
ATOM 1983 C C . ALA A 1 257 ? 3.295 14.031 -21.047 1 79.38 257 ALA A C 1
ATOM 1985 O O . ALA A 1 257 ? 3.305 14.172 -19.828 1 79.38 257 ALA A O 1
ATOM 1986 N N . PRO A 1 258 ? 2.537 14.758 -21.812 1 77.94 258 PRO A N 1
ATOM 1987 C CA . PRO A 1 258 ? 1.659 15.789 -21.266 1 77.94 258 PRO A CA 1
ATOM 1988 C C . PRO A 1 258 ? 0.594 15.219 -20.328 1 77.94 258 PRO A C 1
ATOM 1990 O O . PRO A 1 258 ? 0.19 15.875 -19.375 1 77.94 258 PRO A O 1
ATOM 1993 N N . LEU A 1 259 ? 0.129 14 -20.625 1 84.06 259 LEU A N 1
ATOM 1994 C CA . LEU A 1 259 ? -0.909 13.391 -19.797 1 84.06 259 LEU A CA 1
ATOM 1995 C C . LEU A 1 259 ? -0.327 12.289 -18.922 1 84.06 259 LEU A C 1
ATOM 1997 O O . LEU A 1 259 ? -1.008 11.305 -18.609 1 84.06 259 LEU A O 1
ATOM 2001 N N . ARG A 1 260 ? 0.843 12.422 -18.531 1 84.88 260 ARG A N 1
ATOM 2002 C CA . ARG A 1 260 ? 1.544 11.445 -17.703 1 84.88 260 ARG A CA 1
ATOM 2003 C C . ARG A 1 260 ? 0.852 11.273 -16.359 1 84.88 260 ARG A C 1
ATOM 2005 O O . ARG A 1 260 ? 0.956 10.219 -15.727 1 84.88 260 ARG A O 1
ATOM 2012 N N . VAL A 1 261 ? 0.079 12.281 -16.062 1 83.31 261 VAL A N 1
ATOM 2013 C CA . VAL A 1 261 ? -0.603 12.281 -14.766 1 83.31 261 VAL A CA 1
ATOM 2014 C C . VAL A 1 261 ? -1.586 11.117 -14.703 1 83.31 261 VAL A C 1
ATOM 2016 O O . VAL A 1 261 ? -1.821 10.555 -13.633 1 83.31 261 VAL A O 1
ATOM 2019 N N . LEU A 1 262 ? -2.121 10.766 -15.781 1 87.5 262 LEU A N 1
ATOM 2020 C CA . LEU A 1 262 ? -3.041 9.633 -15.828 1 87.5 262 LEU A CA 1
ATOM 2021 C C . LEU A 1 262 ? -2.32 8.336 -15.492 1 87.5 262 LEU A C 1
ATOM 2023 O O . LEU A 1 262 ? -2.809 7.539 -14.688 1 87.5 262 LEU A O 1
ATOM 2027 N N . GLN A 1 263 ? -1.172 8.188 -16.094 1 86.12 263 GLN A N 1
ATOM 2028 C CA . GLN A 1 263 ? -0.365 7.004 -15.82 1 86.12 263 GLN A CA 1
ATOM 2029 C C . GLN A 1 263 ? 0.091 6.965 -14.367 1 86.12 263 GLN A C 1
ATOM 2031 O O . GLN A 1 263 ? 0.07 5.91 -13.734 1 86.12 263 GLN A O 1
ATOM 2036 N N . ASP A 1 264 ? 0.414 8.023 -13.914 1 84.69 264 ASP A N 1
ATOM 2037 C CA . ASP A 1 264 ? 0.879 8.109 -12.539 1 84.69 264 ASP A CA 1
ATOM 2038 C C . ASP A 1 264 ? -0.248 7.793 -11.555 1 84.69 264 ASP A C 1
ATOM 2040 O O . ASP A 1 264 ? -0.024 7.133 -10.539 1 84.69 264 ASP A O 1
ATOM 2044 N N . SER A 1 265 ? -1.348 8.289 -11.844 1 88.94 265 SER A N 1
ATOM 2045 C CA . SER A 1 265 ? -2.504 8.039 -10.992 1 88.94 265 SER A CA 1
ATOM 2046 C C . SER A 1 265 ? -2.859 6.555 -10.969 1 88.94 265 SER A C 1
ATOM 2048 O O . SER A 1 265 ? -3.109 5.988 -9.898 1 88.94 265 SER A O 1
ATOM 2050 N N . VAL A 1 266 ? -2.85 6 -12.125 1 91.12 266 VAL A N 1
ATOM 2051 C CA . VAL A 1 266 ? -3.189 4.586 -12.234 1 91.12 266 VAL A CA 1
ATOM 2052 C C . VAL A 1 266 ? -2.131 3.742 -11.531 1 91.12 266 VAL A C 1
ATOM 2054 O O . VAL A 1 266 ? -2.455 2.738 -10.891 1 91.12 266 VAL A O 1
ATOM 2057 N N . THR A 1 267 ? -0.933 4.121 -11.641 1 87.62 267 THR A N 1
ATOM 2058 C CA . THR A 1 267 ? 0.161 3.42 -10.977 1 87.62 267 THR A CA 1
ATOM 2059 C C . THR A 1 267 ? 0.021 3.514 -9.461 1 87.62 267 THR A C 1
ATOM 2061 O O . THR A 1 267 ? 0.193 2.52 -8.75 1 87.62 267 THR A O 1
ATOM 2064 N N . LEU A 1 268 ? -0.281 4.664 -9.062 1 87.81 268 LEU A N 1
ATOM 2065 C CA . LEU A 1 268 ? -0.452 4.875 -7.629 1 87.81 268 LEU A CA 1
ATOM 2066 C C . LEU A 1 268 ? -1.569 3.992 -7.082 1 87.81 268 LEU A C 1
ATOM 2068 O O . LEU A 1 268 ? -1.408 3.355 -6.039 1 87.81 268 LEU A O 1
ATOM 2072 N N . VAL A 1 269 ? -2.625 3.99 -7.715 1 92.5 269 VAL A N 1
ATOM 2073 C CA . VAL A 1 269 ? -3.758 3.17 -7.301 1 92.5 269 VAL A CA 1
ATOM 2074 C C . VAL A 1 269 ? -3.377 1.692 -7.367 1 92.5 269 VAL A C 1
ATOM 2076 O O . VAL A 1 269 ? -3.719 0.915 -6.477 1 92.5 269 VAL A O 1
ATOM 2079 N N . GLY A 1 270 ? -2.695 1.284 -8.391 1 91.75 270 GLY A N 1
ATOM 2080 C CA . GLY A 1 270 ? -2.279 -0.095 -8.594 1 91.75 270 GLY A CA 1
ATOM 2081 C C . GLY A 1 270 ? -1.338 -0.598 -7.516 1 91.75 270 GLY A C 1
ATOM 2082 O O . GLY A 1 270 ? -1.284 -1.798 -7.242 1 91.75 270 GLY A O 1
ATOM 2083 N N . ASP A 1 271 ? -0.641 0.281 -6.883 1 87.62 271 ASP A N 1
ATOM 2084 C CA . ASP A 1 271 ? 0.336 -0.077 -5.859 1 87.62 271 ASP A CA 1
ATOM 2085 C C . ASP A 1 271 ? -0.347 -0.682 -4.637 1 87.62 271 ASP A C 1
ATOM 2087 O O . ASP A 1 271 ? 0.292 -1.375 -3.842 1 87.62 271 ASP A O 1
ATOM 2091 N N . GLY A 1 272 ? -1.555 -0.512 -4.543 1 91.12 272 GLY A N 1
ATOM 2092 C CA . GLY A 1 272 ? -2.283 -1.063 -3.412 1 91.12 272 GLY A CA 1
ATOM 2093 C C . GLY A 1 272 ? -2.707 -2.506 -3.619 1 91.12 272 GLY A C 1
ATOM 2094 O O . GLY A 1 272 ? -3.104 -3.184 -2.67 1 91.12 272 GLY A O 1
ATOM 2095 N N . ALA A 1 273 ? -2.525 -3.002 -4.801 1 91.31 273 ALA A N 1
ATOM 2096 C CA . ALA A 1 273 ? -3.086 -4.301 -5.16 1 91.31 273 ALA A CA 1
ATOM 2097 C C . ALA A 1 273 ? -2.355 -5.43 -4.441 1 91.31 273 ALA A C 1
ATOM 2099 O O . ALA A 1 273 ? -2.979 -6.25 -3.764 1 91.31 273 ALA A O 1
ATOM 2100 N N . VAL A 1 274 ? -1.083 -5.488 -4.48 1 89.06 274 VAL A N 1
ATOM 2101 C CA . VAL A 1 274 ? -0.282 -6.609 -3.998 1 89.06 274 VAL A CA 1
ATOM 2102 C C . VAL A 1 274 ? -0.404 -6.715 -2.479 1 89.06 274 VAL A C 1
ATOM 2104 O O . VAL A 1 274 ? -0.711 -7.785 -1.948 1 89.06 274 VAL A O 1
ATOM 2107 N N . PRO A 1 275 ? -0.218 -5.598 -1.779 1 91.31 275 PRO A N 1
ATOM 2108 C CA . PRO A 1 275 ? -0.347 -5.727 -0.326 1 91.31 275 PRO A CA 1
ATOM 2109 C C . PRO A 1 275 ? -1.766 -6.086 0.11 1 91.31 275 PRO A C 1
ATOM 2111 O O . PRO A 1 275 ? -1.947 -6.887 1.031 1 91.31 275 PRO A O 1
ATOM 2114 N N . ALA A 1 276 ? -2.754 -5.543 -0.5 1 93.25 276 ALA A N 1
ATOM 2115 C CA . ALA A 1 276 ? -4.133 -5.844 -0.13 1 93.25 276 ALA A CA 1
ATOM 2116 C C . ALA A 1 276 ? -4.461 -7.312 -0.375 1 93.25 276 ALA A C 1
ATOM 2118 O O . ALA A 1 276 ? -5.016 -7.988 0.497 1 93.25 276 ALA A O 1
ATOM 2119 N N . MET A 1 277 ? -4.094 -7.852 -1.534 1 92 277 MET A N 1
ATOM 2120 C CA . MET A 1 277 ? -4.371 -9.242 -1.872 1 92 277 MET A CA 1
ATOM 2121 C C . MET A 1 277 ? -3.656 -10.188 -0.914 1 92 277 MET A C 1
ATOM 2123 O O . MET A 1 277 ? -4.227 -11.188 -0.479 1 92 277 MET A O 1
ATOM 2127 N N . THR A 1 278 ? -2.438 -9.859 -0.622 1 91.56 278 THR A N 1
ATOM 2128 C CA . THR A 1 278 ? -1.621 -10.703 0.24 1 91.56 278 THR A CA 1
ATOM 2129 C C . THR A 1 278 ? -2.168 -10.711 1.665 1 91.56 278 THR A C 1
ATOM 2131 O O . THR A 1 278 ? -2.17 -11.75 2.33 1 91.56 278 THR A O 1
ATOM 2134 N N . MET A 1 279 ? -2.613 -9.602 2.1 1 93.56 279 MET A N 1
ATOM 2135 C CA . MET A 1 279 ? -3.197 -9.523 3.434 1 93.56 279 MET A CA 1
ATOM 2136 C C . MET A 1 279 ? -4.488 -10.328 3.512 1 93.56 279 MET A C 1
ATOM 2138 O O . MET A 1 279 ? -4.77 -10.961 4.531 1 93.56 279 MET A O 1
ATOM 2142 N N . ILE A 1 280 ? -5.305 -10.312 2.48 1 93.56 280 ILE A N 1
ATOM 2143 C CA . ILE A 1 280 ? -6.543 -11.078 2.436 1 93.56 280 ILE A CA 1
ATOM 2144 C C . ILE A 1 280 ? -6.227 -12.57 2.539 1 93.56 280 ILE A C 1
ATOM 2146 O O . ILE A 1 280 ? -6.883 -13.305 3.281 1 93.56 280 ILE A O 1
ATOM 2150 N N . ILE A 1 281 ? -5.215 -12.984 1.76 1 91.31 281 ILE A N 1
ATOM 2151 C CA . ILE A 1 281 ? -4.777 -14.375 1.816 1 91.31 281 ILE A CA 1
ATOM 2152 C C . ILE A 1 281 ? -4.379 -14.734 3.246 1 91.31 281 ILE A C 1
ATOM 2154 O O . ILE A 1 281 ? -4.738 -15.797 3.752 1 91.31 281 ILE A O 1
ATOM 2158 N N . GLY A 1 282 ? -3.668 -13.844 3.908 1 93.12 282 GLY A N 1
ATOM 2159 C CA . GLY A 1 282 ? -3.289 -14.055 5.297 1 93.12 282 GLY A CA 1
ATOM 2160 C C . GLY A 1 282 ? -4.48 -14.133 6.234 1 93.12 282 GLY A C 1
ATOM 2161 O O . GLY A 1 282 ? -4.492 -14.945 7.16 1 93.12 282 GLY A O 1
ATOM 2162 N N . GLY A 1 283 ? -5.445 -13.297 6.004 1 93.06 283 GLY A N 1
ATOM 2163 C CA . GLY A 1 283 ? -6.645 -13.32 6.824 1 93.06 283 GLY A CA 1
ATOM 2164 C C . GLY A 1 283 ? -7.426 -14.617 6.699 1 93.06 283 GLY A C 1
ATOM 2165 O O . GLY A 1 283 ? -8.008 -15.094 7.676 1 93.06 283 GLY A O 1
ATOM 2166 N N . ASN A 1 284 ? -7.445 -15.156 5.547 1 91.44 284 ASN A N 1
ATOM 2167 C CA . ASN A 1 284 ? -8.18 -16.391 5.293 1 91.44 284 ASN A CA 1
ATOM 2168 C C . ASN A 1 284 ? -7.43 -17.609 5.832 1 91.44 284 ASN A C 1
ATOM 2170 O O . ASN A 1 284 ? -8.008 -18.688 5.961 1 91.44 284 ASN A O 1
ATOM 2174 N N . LEU A 1 285 ? -6.184 -17.422 6.121 1 89.88 285 LEU A N 1
ATOM 2175 C CA . LEU A 1 285 ? -5.336 -18.531 6.574 1 89.88 285 LEU A CA 1
ATOM 2176 C C . LEU A 1 285 ? -5.762 -19 7.961 1 89.88 285 LEU A C 1
ATOM 2178 O O . LEU A 1 285 ? -5.582 -20.172 8.297 1 89.88 285 LEU A O 1
ATOM 2182 N N . LEU A 1 286 ? -6.27 -18.062 8.719 1 86.69 286 LEU A N 1
ATOM 2183 C CA . LEU A 1 286 ? -6.699 -18.406 10.07 1 86.69 286 LEU A CA 1
ATOM 2184 C C . LEU A 1 286 ? -7.684 -19.578 10.047 1 86.69 286 LEU A C 1
ATOM 2186 O O . LEU A 1 286 ? -7.465 -20.594 10.703 1 86.69 286 LEU A O 1
ATOM 2190 N N . LYS A 1 287 ? -8.742 -19.422 9.312 1 84 287 LYS A N 1
ATOM 2191 C CA . LYS A 1 287 ? -9.727 -20.5 9.18 1 84 287 LYS A CA 1
ATOM 2192 C C . LYS A 1 287 ? -9.125 -21.703 8.461 1 84 287 LYS A C 1
ATOM 2194 O O . LYS A 1 287 ? -9.492 -22.844 8.75 1 84 287 LYS A O 1
ATOM 2199 N N . GLY A 1 288 ? -8.234 -21.516 7.617 1 84.94 288 GLY A N 1
ATOM 2200 C CA . GLY A 1 288 ? -7.594 -22.594 6.867 1 84.94 288 GLY A CA 1
ATOM 2201 C C . GLY A 1 288 ? -6.758 -23.516 7.738 1 84.94 288 GLY A C 1
ATOM 2202 O O . GLY A 1 288 ? -6.793 -24.734 7.574 1 84.94 288 GLY A O 1
ATOM 2203 N N . LEU A 1 289 ? -6.066 -22.922 8.602 1 84.44 289 LEU A N 1
ATOM 2204 C CA . LEU A 1 289 ? -5.199 -23.719 9.477 1 84.44 289 LEU A CA 1
ATOM 2205 C C . LEU A 1 289 ? -6.012 -24.438 10.539 1 84.44 289 LEU A C 1
ATOM 2207 O O . LEU A 1 289 ? -5.582 -25.484 11.047 1 84.44 289 LEU A O 1
ATOM 2211 N N . ARG A 1 290 ? -7.121 -23.812 10.828 1 77.31 290 ARG A N 1
ATOM 2212 C CA . ARG A 1 290 ? -7.969 -24.422 11.852 1 77.31 290 ARG A CA 1
ATOM 2213 C C . ARG A 1 290 ? -8.82 -25.547 11.273 1 77.31 290 ARG A C 1
ATOM 2215 O O . ARG A 1 290 ? -9.031 -26.562 11.922 1 77.31 290 ARG A O 1
ATOM 2222 N N . SER A 1 291 ? -9.414 -25.312 10.102 1 70.06 291 SER A N 1
ATOM 2223 C CA . SER A 1 291 ? -10.375 -26.281 9.602 1 70.06 291 SER A CA 1
ATOM 2224 C C . SER A 1 291 ? -10.336 -26.375 8.078 1 70.06 291 SER A C 1
ATOM 2226 O O . SER A 1 291 ? -11.383 -26.375 7.426 1 70.06 291 SER A O 1
ATOM 2228 N N . SER A 1 292 ? -9.18 -26.484 7.656 1 68.38 292 SER A N 1
ATOM 2229 C CA . SER A 1 292 ? -9.234 -26.594 6.203 1 68.38 292 SER A CA 1
ATOM 2230 C C . SER A 1 292 ? -9.648 -27.984 5.766 1 68.38 292 SER A C 1
ATOM 2232 O O . SER A 1 292 ? -9.289 -28.984 6.406 1 68.38 292 SER A O 1
ATOM 2234 N N . GLY A 1 293 ? -10.75 -28.188 5.109 1 73.31 293 GLY A N 1
ATOM 2235 C CA . GLY A 1 293 ? -11.148 -29.453 4.508 1 73.31 293 GLY A CA 1
ATOM 2236 C C . GLY A 1 293 ? -10.219 -29.906 3.393 1 73.31 293 GLY A C 1
ATOM 2237 O O . GLY A 1 293 ? -10.539 -30.828 2.645 1 73.31 293 GLY A O 1
ATOM 2238 N N . MET A 1 294 ? -9 -29.344 3.502 1 83.06 294 MET A N 1
ATOM 2239 C CA . MET A 1 294 ? -8.078 -29.656 2.412 1 83.06 294 MET A CA 1
ATOM 2240 C C . MET A 1 294 ? -7.207 -30.859 2.775 1 83.06 294 MET A C 1
ATOM 2242 O O . MET A 1 294 ? -6.613 -30.891 3.855 1 83.06 294 MET A O 1
ATOM 2246 N N . LYS A 1 295 ? -7.164 -31.844 1.863 1 88.25 295 LYS A N 1
ATOM 2247 C CA . LYS A 1 295 ? -6.309 -33 2.039 1 88.25 295 LYS A CA 1
ATOM 2248 C C . LYS A 1 295 ? -4.848 -32.688 1.759 1 88.25 295 LYS A C 1
ATOM 2250 O O . LYS A 1 295 ? -4.543 -31.953 0.806 1 88.25 295 LYS A O 1
ATOM 2255 N N . MET A 1 296 ? -3.975 -33.188 2.592 1 92.44 296 MET A N 1
ATOM 2256 C CA . MET A 1 296 ? -2.541 -32.969 2.416 1 92.44 296 MET A CA 1
ATOM 2257 C C . MET A 1 296 ? -2.064 -33.562 1.084 1 92.44 296 MET A C 1
ATOM 2259 O O . MET A 1 296 ? -1.146 -33 0.466 1 92.44 296 MET A O 1
ATOM 2263 N N . SER A 1 297 ? -2.703 -34.562 0.648 1 95.25 297 SER A N 1
ATOM 2264 C CA . SER A 1 297 ? -2.336 -35.156 -0.626 1 95.25 297 SER A CA 1
ATOM 2265 C C . SER A 1 297 ? -2.559 -34.188 -1.784 1 95.25 297 SER A C 1
ATOM 2267 O O . SER A 1 297 ? -1.774 -34.156 -2.734 1 95.25 297 SER A O 1
ATOM 2269 N N . SER A 1 298 ? -3.623 -33.406 -1.666 1 95.56 298 SER A N 1
ATOM 2270 C CA . SER A 1 298 ? -3.898 -32.406 -2.701 1 95.56 298 SER A CA 1
ATOM 2271 C C . SER A 1 298 ? -2.855 -31.312 -2.695 1 95.56 298 SER A C 1
ATOM 2273 O O . SER A 1 298 ? -2.447 -30.828 -3.754 1 95.56 298 SER A O 1
ATOM 2275 N N . ILE A 1 299 ? -2.434 -30.938 -1.521 1 95.75 299 ILE A N 1
ATOM 2276 C CA . ILE A 1 299 ? -1.422 -29.891 -1.383 1 95.75 299 ILE A CA 1
ATOM 2277 C C . ILE A 1 299 ? -0.103 -30.375 -1.985 1 95.75 299 ILE A C 1
ATOM 2279 O O . ILE A 1 299 ? 0.535 -29.641 -2.754 1 95.75 299 ILE A O 1
ATOM 2283 N N . ILE A 1 300 ? 0.26 -31.578 -1.681 1 97 300 ILE A N 1
ATOM 2284 C CA . ILE A 1 300 ? 1.491 -32.156 -2.203 1 97 300 ILE A CA 1
ATOM 2285 C C . ILE A 1 300 ? 1.393 -32.312 -3.721 1 97 300 ILE A C 1
ATOM 2287 O O . ILE A 1 300 ? 2.375 -32.094 -4.434 1 97 300 ILE A O 1
ATOM 2291 N N . GLY A 1 301 ? 0.213 -32.719 -4.16 1 97.56 301 GLY A N 1
ATOM 2292 C CA . GLY A 1 301 ? -0.01 -32.812 -5.598 1 97.56 301 GLY A CA 1
ATOM 2293 C C . GLY A 1 301 ? 0.226 -31.484 -6.312 1 97.56 301 GLY A C 1
ATOM 2294 O O . GLY A 1 301 ? 0.862 -31.453 -7.371 1 97.56 301 GLY A O 1
ATOM 2295 N N . VAL A 1 302 ? -0.276 -30.406 -5.699 1 97.56 302 VAL A N 1
ATOM 2296 C CA . VAL A 1 302 ? -0.104 -29.078 -6.289 1 97.56 302 VAL A CA 1
ATOM 2297 C C . VAL A 1 302 ? 1.375 -28.703 -6.289 1 97.56 302 VAL A C 1
ATOM 2299 O O . VAL A 1 302 ? 1.883 -28.156 -7.273 1 97.56 302 VAL A O 1
ATOM 2302 N N . LEU A 1 303 ? 2.061 -29.016 -5.25 1 97.88 303 LEU A N 1
ATOM 2303 C CA . LEU A 1 303 ? 3.48 -28.703 -5.117 1 97.88 303 LEU A CA 1
ATOM 2304 C C . LEU A 1 303 ? 4.297 -29.453 -6.172 1 97.88 303 LEU A C 1
ATOM 2306 O O . LEU A 1 303 ? 5.18 -28.859 -6.805 1 97.88 303 LEU A O 1
ATOM 2310 N N . VAL A 1 304 ? 4.031 -30.672 -6.34 1 97.69 304 VAL A N 1
ATOM 2311 C CA . VAL A 1 304 ? 4.758 -31.484 -7.305 1 97.69 304 VAL A CA 1
ATOM 2312 C C . VAL A 1 304 ? 4.445 -31.016 -8.727 1 97.69 304 VAL A C 1
ATOM 2314 O O . VAL A 1 304 ? 5.344 -30.922 -9.562 1 97.69 304 VAL A O 1
ATOM 2317 N N . ALA A 1 305 ? 3.189 -30.75 -8.953 1 97.88 305 ALA A N 1
ATOM 2318 C CA . ALA A 1 305 ? 2.781 -30.281 -10.273 1 97.88 305 ALA A CA 1
ATOM 2319 C C . ALA A 1 305 ? 3.469 -28.953 -10.617 1 97.88 305 ALA A C 1
ATOM 2321 O O . ALA A 1 305 ? 3.975 -28.781 -11.734 1 97.88 305 ALA A O 1
ATOM 2322 N N . ARG A 1 306 ? 3.58 -28.078 -9.656 1 96.75 306 ARG A N 1
ATOM 2323 C CA . ARG A 1 306 ? 4.031 -26.703 -9.914 1 96.75 306 ARG A CA 1
ATOM 2324 C C . ARG A 1 306 ? 5.551 -26.609 -9.852 1 96.75 306 ARG A C 1
ATOM 2326 O O . ARG A 1 306 ? 6.16 -25.828 -10.586 1 96.75 306 ARG A O 1
ATOM 2333 N N . TYR A 1 307 ? 6.195 -27.422 -8.984 1 97.5 307 TYR A N 1
ATOM 2334 C CA . TYR A 1 307 ? 7.605 -27.156 -8.734 1 97.5 307 TYR A CA 1
ATOM 2335 C C . TYR A 1 307 ? 8.477 -28.266 -9.312 1 97.5 307 TYR A C 1
ATOM 2337 O O . TYR A 1 307 ? 9.703 -28.188 -9.289 1 97.5 307 TYR A O 1
ATOM 2345 N N . VAL A 1 308 ? 7.848 -29.281 -9.891 1 97.69 308 VAL A N 1
ATOM 2346 C CA . VAL A 1 308 ? 8.648 -30.359 -10.477 1 97.69 308 VAL A CA 1
ATOM 2347 C C . VAL A 1 308 ? 8.219 -30.578 -11.93 1 97.69 308 VAL A C 1
ATOM 2349 O O . VAL A 1 308 ? 9.016 -30.359 -12.852 1 97.69 308 VAL A O 1
ATOM 2352 N N . LEU A 1 309 ? 6.988 -30.875 -12.148 1 98.38 309 LEU A N 1
ATOM 2353 C CA . LEU A 1 309 ? 6.527 -31.312 -13.461 1 98.38 309 LEU A CA 1
ATOM 2354 C C . LEU A 1 309 ? 6.406 -30.125 -14.414 1 98.38 309 LEU A C 1
ATOM 2356 O O . LEU A 1 309 ? 6.77 -30.234 -15.594 1 98.38 309 LEU A O 1
ATOM 2360 N N . LEU A 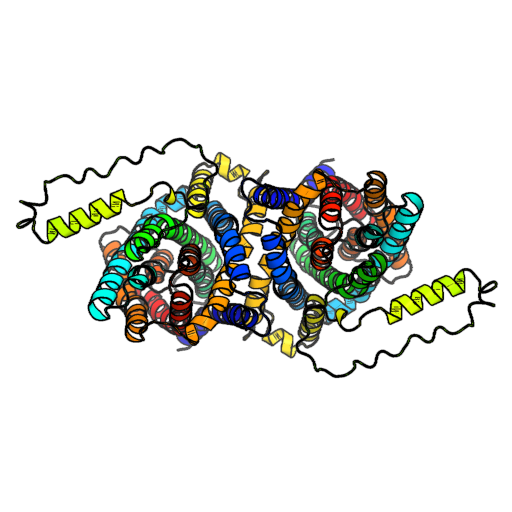1 310 ? 5.844 -29.031 -13.883 1 98.19 310 LEU A N 1
ATOM 2361 C CA . LEU A 1 310 ? 5.633 -27.859 -14.742 1 98.19 310 LEU A CA 1
ATOM 2362 C C . LEU A 1 310 ? 6.961 -27.297 -15.219 1 98.19 310 LEU A C 1
ATOM 2364 O O . LEU A 1 310 ? 7.145 -27.062 -16.422 1 98.19 310 LEU A O 1
ATOM 2368 N N . PRO A 1 311 ? 7.93 -27.078 -14.367 1 97.88 311 PRO A N 1
ATOM 2369 C CA . PRO A 1 311 ? 9.227 -26.578 -14.844 1 97.88 311 PRO A CA 1
ATOM 2370 C C . PRO A 1 311 ? 9.914 -27.562 -15.789 1 97.88 311 PRO A C 1
ATOM 2372 O O . PRO A 1 311 ? 10.586 -27.141 -16.734 1 97.88 311 PRO A O 1
ATOM 2375 N N . MET A 1 312 ? 9.781 -28.844 -15.57 1 97.81 312 MET A N 1
ATOM 2376 C CA . MET A 1 312 ? 10.359 -29.828 -16.484 1 97.81 312 MET A CA 1
ATOM 2377 C C . MET A 1 312 ? 9.734 -29.719 -17.875 1 97.81 312 MET A C 1
ATOM 2379 O O . MET A 1 312 ? 10.438 -29.797 -18.875 1 97.81 312 MET A O 1
ATOM 2383 N N . SER A 1 313 ? 8.453 -29.547 -17.875 1 97.88 313 SER A N 1
ATOM 2384 C CA . SER A 1 313 ? 7.758 -29.359 -19.141 1 97.88 313 SER A CA 1
ATOM 2385 C C . SER A 1 313 ? 8.188 -28.062 -19.812 1 97.88 313 SER A C 1
ATOM 2387 O O . SER A 1 313 ? 8.281 -27.984 -21.047 1 97.88 313 SER A O 1
ATOM 2389 N N . GLY A 1 314 ? 8.414 -27.047 -19 1 97.31 314 GLY A N 1
ATOM 2390 C CA . GLY A 1 314 ? 8.875 -25.766 -19.531 1 97.31 314 GLY A CA 1
ATOM 2391 C C . GLY A 1 314 ? 10.211 -25.875 -20.234 1 97.31 314 GLY A C 1
ATOM 2392 O O . GLY A 1 314 ? 10.414 -25.25 -21.281 1 97.31 314 GLY A O 1
ATOM 2393 N N . VAL A 1 315 ? 11.062 -26.688 -19.672 1 97.12 315 VAL A N 1
ATOM 2394 C CA . VAL A 1 315 ? 12.367 -26.891 -20.297 1 97.12 315 VAL A CA 1
ATOM 2395 C C . VAL A 1 315 ? 12.188 -27.516 -21.672 1 97.12 315 VAL A C 1
ATOM 2397 O O . VAL A 1 315 ? 12.812 -27.094 -22.656 1 97.12 315 VAL A O 1
ATOM 2400 N N . LEU A 1 316 ? 11.32 -28.469 -21.75 1 96.94 316 LEU A N 1
ATOM 2401 C CA . LEU A 1 316 ? 11.07 -29.156 -23.016 1 96.94 316 LEU A CA 1
ATOM 2402 C C . LEU A 1 316 ? 10.453 -28.203 -24.031 1 96.94 316 LEU A C 1
ATOM 2404 O O . LEU A 1 316 ? 10.836 -28.203 -25.203 1 96.94 316 LEU A O 1
ATOM 2408 N N . ILE A 1 317 ? 9.57 -27.359 -23.594 1 96.88 317 ILE A N 1
ATOM 2409 C CA . ILE A 1 317 ? 8.836 -26.453 -24.484 1 96.88 317 ILE A CA 1
ATOM 2410 C C . ILE A 1 317 ? 9.758 -25.359 -24.984 1 96.88 317 ILE A C 1
ATOM 2412 O O . ILE A 1 317 ? 9.82 -25.094 -26.188 1 96.88 317 ILE A O 1
ATOM 2416 N N . VAL A 1 318 ? 10.484 -24.75 -24.078 1 96.5 318 VAL A N 1
ATOM 2417 C CA . VAL A 1 318 ? 11.32 -23.609 -24.453 1 96.5 318 VAL A CA 1
ATOM 2418 C C . VAL A 1 318 ? 12.508 -24.094 -25.281 1 96.5 318 VAL A C 1
ATOM 2420 O O . VAL A 1 318 ? 12.883 -23.453 -26.266 1 96.5 318 VAL A O 1
ATOM 2423 N N . ARG A 1 319 ? 13.117 -25.188 -24.938 1 94.88 319 ARG A N 1
ATOM 2424 C CA . ARG A 1 319 ? 14.211 -25.75 -25.734 1 94.88 319 ARG A CA 1
ATOM 2425 C C . ARG A 1 319 ? 13.727 -26.219 -27.094 1 94.88 319 ARG A C 1
ATOM 2427 O O . ARG A 1 319 ? 14.43 -26.078 -28.094 1 94.88 319 ARG A O 1
ATOM 2434 N N . GLY A 1 320 ? 12.562 -26.844 -27.062 1 94.94 320 GLY A N 1
ATOM 2435 C CA . GLY A 1 320 ? 11.969 -27.219 -28.328 1 94.94 320 GLY A CA 1
ATOM 2436 C C . GLY A 1 320 ? 11.664 -26.047 -29.219 1 94.94 320 GLY A C 1
ATOM 2437 O O . GLY A 1 320 ? 11.922 -26.094 -30.438 1 94.94 320 GLY A O 1
ATOM 2438 N N . ALA A 1 321 ? 11.141 -24.984 -28.641 1 94.94 321 ALA A N 1
ATOM 2439 C CA . ALA A 1 321 ? 10.836 -23.766 -29.391 1 94.94 321 ALA A CA 1
ATOM 2440 C C . ALA A 1 321 ? 12.117 -23.125 -29.922 1 94.94 321 ALA A C 1
ATOM 2442 O O . ALA A 1 321 ? 12.117 -22.562 -31.016 1 94.94 321 ALA A O 1
ATOM 2443 N N . TYR A 1 322 ? 13.141 -23.188 -29.125 1 93 322 TYR A N 1
ATOM 2444 C CA . TYR A 1 322 ? 14.438 -22.672 -29.547 1 93 322 TYR A CA 1
ATOM 2445 C C . TYR A 1 322 ? 14.977 -23.453 -30.734 1 93 322 TYR A C 1
ATOM 2447 O O . TYR A 1 322 ? 15.477 -22.875 -31.703 1 93 322 TYR A O 1
ATOM 2455 N N . LYS A 1 323 ? 14.883 -24.766 -30.75 1 93.19 323 LYS A N 1
ATOM 2456 C CA . LYS A 1 323 ? 15.359 -25.625 -31.828 1 93.19 323 LYS A CA 1
ATOM 2457 C C . LYS A 1 323 ? 14.539 -25.422 -33.094 1 93.19 323 LYS A C 1
ATOM 2459 O O . LYS A 1 323 ? 15.055 -25.547 -34.219 1 93.19 323 LYS A O 1
ATOM 2464 N N . LEU A 1 324 ? 13.305 -25.047 -32.906 1 93.88 324 LEU A N 1
ATOM 2465 C CA . LEU A 1 324 ? 12.414 -24.828 -34.031 1 93.88 324 LEU A CA 1
ATOM 2466 C C . LEU A 1 324 ? 12.477 -23.391 -34.5 1 93.88 324 LEU A C 1
ATOM 2468 O O . LEU A 1 324 ? 11.68 -22.969 -35.344 1 93.88 324 LEU A O 1
ATOM 2472 N N . ASP A 1 325 ? 13.305 -22.547 -33.875 1 90.69 325 ASP A N 1
ATOM 2473 C CA . ASP A 1 325 ? 13.562 -21.156 -34.25 1 90.69 325 ASP A CA 1
ATOM 2474 C C . ASP A 1 325 ? 12.344 -20.281 -33.969 1 90.69 325 ASP A C 1
ATOM 2476 O O . ASP A 1 325 ? 12.07 -19.344 -34.75 1 90.69 325 ASP A O 1
ATOM 2480 N N . LEU A 1 326 ? 11.602 -20.625 -33 1 90.94 326 LEU A N 1
ATOM 2481 C CA . LEU A 1 326 ? 10.438 -19.844 -32.625 1 90.94 326 LEU A CA 1
ATOM 2482 C C . LEU A 1 326 ? 10.805 -18.812 -31.562 1 90.94 326 LEU A C 1
ATOM 2484 O O . LEU A 1 326 ? 10.062 -17.844 -31.328 1 90.94 326 LEU A O 1
ATOM 2488 N N . VAL A 1 327 ? 11.906 -19.016 -30.891 1 90.44 327 VAL A N 1
ATOM 2489 C CA . VAL A 1 327 ? 12.383 -18.141 -29.844 1 90.44 327 VAL A CA 1
ATOM 2490 C C . VAL A 1 327 ? 13.773 -17.609 -30.188 1 90.44 327 VAL A C 1
ATOM 2492 O O . VAL A 1 327 ? 14.602 -18.344 -30.734 1 90.44 327 VAL A O 1
ATOM 2495 N N . THR A 1 328 ? 13.953 -16.375 -29.906 1 84.94 328 THR A N 1
ATOM 2496 C CA . THR A 1 328 ? 15.242 -15.75 -30.188 1 84.94 328 THR A CA 1
ATOM 2497 C C . THR A 1 328 ? 16.328 -16.359 -29.312 1 84.94 328 THR A C 1
ATOM 2499 O O . THR A 1 328 ? 16.047 -16.969 -28.266 1 84.94 328 THR A O 1
ATOM 2502 N N . SER A 1 329 ? 17.578 -16.141 -29.703 1 84.75 329 SER A N 1
ATOM 2503 C CA . SER A 1 329 ? 18.734 -16.703 -29 1 84.75 329 SER A CA 1
ATOM 2504 C C . SER A 1 329 ? 19.109 -15.852 -27.797 1 84.75 329 SER A C 1
ATOM 2506 O O . SER A 1 329 ? 20.047 -16.172 -27.062 1 84.75 329 SER A O 1
ATOM 2508 N N . GLU A 1 330 ? 18.344 -14.898 -27.562 1 89 330 GLU A N 1
ATOM 2509 C CA . GLU A 1 330 ? 18.656 -14.039 -26.422 1 89 330 GLU A CA 1
ATOM 2510 C C . GLU A 1 330 ? 18.484 -14.781 -25.094 1 89 330 GLU A C 1
ATOM 2512 O O . GLU A 1 330 ? 17.359 -15.164 -24.75 1 89 330 GLU A O 1
ATOM 2517 N N . PRO A 1 331 ? 19.531 -14.922 -24.391 1 92.06 331 PRO A N 1
ATOM 2518 C CA . PRO A 1 331 ? 19.5 -15.742 -23.172 1 92.06 331 PRO A CA 1
ATOM 2519 C C . PRO A 1 331 ? 18.516 -15.211 -22.125 1 92.06 331 PRO A C 1
ATOM 2521 O O . PRO A 1 331 ? 17.859 -15.992 -21.438 1 92.06 331 PRO A O 1
ATOM 2524 N N . LEU A 1 332 ? 18.484 -13.938 -22.016 1 91.62 332 LEU A N 1
ATOM 2525 C CA . LEU A 1 332 ? 17.578 -13.352 -21.016 1 91.62 332 LEU A CA 1
ATOM 2526 C C . LEU A 1 332 ? 16.125 -13.68 -21.344 1 91.62 332 LEU A C 1
ATOM 2528 O O . LEU A 1 332 ? 15.344 -13.984 -20.438 1 91.62 332 LEU A O 1
ATOM 2532 N N . TYR A 1 333 ? 15.773 -13.562 -22.594 1 92.62 333 TYR A N 1
ATOM 2533 C CA . TYR A 1 333 ? 14.414 -13.875 -23.031 1 92.62 333 TYR A CA 1
ATOM 2534 C C . TYR A 1 333 ? 14.062 -15.328 -22.734 1 92.62 333 TYR A C 1
ATOM 2536 O O . TYR A 1 333 ? 12.992 -15.617 -22.203 1 92.62 333 TYR A O 1
ATOM 2544 N N . GLN A 1 334 ? 14.938 -16.203 -23 1 94.44 334 GLN A N 1
ATOM 2545 C CA . GLN A 1 334 ? 14.727 -17.625 -22.734 1 94.44 334 GLN A CA 1
ATOM 2546 C C . GLN A 1 334 ? 14.594 -17.906 -21.25 1 94.44 334 GLN A C 1
ATOM 2548 O O . GLN A 1 334 ? 13.781 -18.719 -20.828 1 94.44 334 GLN A O 1
ATOM 2553 N N . PHE A 1 335 ? 15.414 -17.266 -20.562 1 93.81 335 PHE A N 1
ATOM 2554 C CA . PHE A 1 335 ? 15.383 -17.406 -19.109 1 93.81 335 PHE A CA 1
ATOM 2555 C C . PHE A 1 335 ? 14.016 -17.016 -18.547 1 93.81 335 PHE A C 1
ATOM 2557 O O . PHE A 1 335 ? 13.453 -17.734 -17.719 1 93.81 335 PHE A O 1
ATOM 2564 N N . VAL A 1 336 ? 13.484 -15.883 -19 1 94.31 336 VAL A N 1
ATOM 2565 C CA . VAL A 1 336 ? 12.188 -15.398 -18.516 1 94.31 336 VAL A CA 1
ATOM 2566 C C . VAL A 1 336 ? 11.094 -16.375 -18.922 1 94.31 336 VAL A C 1
ATOM 2568 O O . VAL A 1 336 ? 10.18 -16.656 -18.125 1 94.31 336 VAL A O 1
ATOM 2571 N N . LEU A 1 337 ? 11.195 -16.906 -20.125 1 96.25 337 LEU A N 1
ATOM 2572 C CA . LEU A 1 337 ? 10.227 -17.906 -20.578 1 96.25 337 LEU A CA 1
ATOM 2573 C C . LEU A 1 337 ? 10.25 -19.125 -19.672 1 96.25 337 LEU A C 1
ATOM 2575 O O . LEU A 1 337 ? 9.188 -19.656 -19.312 1 96.25 337 LEU A O 1
ATOM 2579 N N . LEU A 1 338 ? 11.414 -19.531 -19.312 1 96.5 338 LEU A N 1
ATOM 2580 C CA . LEU A 1 338 ? 11.57 -20.703 -18.453 1 96.5 338 LEU A CA 1
ATOM 2581 C C . LEU A 1 338 ? 11.062 -20.422 -17.047 1 96.5 338 LEU A C 1
ATOM 2583 O O . LEU A 1 338 ? 10.43 -21.266 -16.422 1 96.5 338 LEU A O 1
ATOM 2587 N N . LEU A 1 339 ? 11.359 -19.266 -16.578 1 95.19 339 LEU A N 1
ATOM 2588 C CA . LEU A 1 339 ? 11 -18.875 -15.227 1 95.19 339 LEU A CA 1
ATOM 2589 C C . LEU A 1 339 ? 9.492 -18.922 -15.023 1 95.19 339 LEU A C 1
ATOM 2591 O O . LEU A 1 339 ? 9.016 -19.219 -13.922 1 95.19 339 LEU A O 1
ATOM 2595 N N . GLN A 1 340 ? 8.734 -18.719 -16.062 1 96.5 340 GLN A N 1
ATOM 2596 C CA . GLN A 1 340 ? 7.277 -18.703 -16.016 1 96.5 340 GLN A CA 1
ATOM 2597 C C . GLN A 1 340 ? 6.727 -20.047 -15.547 1 96.5 340 GLN A C 1
ATOM 2599 O O . GLN A 1 340 ? 5.617 -20.125 -15.016 1 96.5 340 GLN A O 1
ATOM 2604 N N . TYR A 1 341 ? 7.512 -21.078 -15.703 1 97.62 341 TYR A N 1
ATOM 2605 C CA . TYR A 1 341 ? 7.07 -22.438 -15.383 1 97.62 341 TYR A CA 1
ATOM 2606 C C . TYR A 1 341 ? 7.43 -22.812 -13.953 1 97.62 341 TYR A C 1
ATOM 2608 O O . TYR A 1 341 ? 7.023 -23.859 -13.453 1 97.62 341 TYR A O 1
ATOM 2616 N N . ALA A 1 342 ? 8.125 -21.938 -13.266 1 96.19 342 ALA A N 1
ATOM 2617 C CA . ALA A 1 342 ? 8.656 -22.328 -11.969 1 96.19 342 ALA A CA 1
ATOM 2618 C C . ALA A 1 342 ? 8.141 -21.422 -10.859 1 96.19 342 ALA A C 1
ATOM 2620 O O . ALA A 1 342 ? 8.578 -21.5 -9.711 1 96.19 342 ALA A O 1
ATOM 2621 N N . VAL A 1 343 ? 7.219 -20.594 -11.133 1 95.88 343 VAL A N 1
ATOM 2622 C CA . VAL A 1 343 ? 6.727 -19.609 -10.172 1 95.88 343 VAL A CA 1
ATOM 2623 C C . VAL A 1 343 ? 5.57 -20.203 -9.367 1 95.88 343 VAL A C 1
ATOM 2625 O O . VAL A 1 343 ? 4.918 -21.156 -9.812 1 95.88 343 VAL A O 1
ATOM 2628 N N . PRO A 1 344 ? 5.297 -19.75 -8.156 1 95.5 344 PRO A N 1
ATOM 2629 C CA . PRO A 1 344 ? 4.148 -20.203 -7.375 1 95.5 344 PRO A CA 1
ATOM 2630 C C . PRO A 1 344 ? 2.816 -19.734 -7.953 1 95.5 344 PRO A C 1
ATOM 2632 O O . PRO A 1 344 ? 2.795 -18.969 -8.922 1 95.5 344 PRO A O 1
ATOM 2635 N N . PRO A 1 345 ? 1.691 -20.25 -7.379 1 96.62 345 PRO A N 1
ATOM 2636 C CA . PRO A 1 345 ? 0.377 -19.859 -7.898 1 96.62 345 PRO A CA 1
ATOM 2637 C C . PRO A 1 345 ? 0.108 -18.375 -7.766 1 96.62 345 PRO A C 1
ATOM 2639 O O . PRO A 1 345 ? 0.626 -17.719 -6.852 1 96.62 345 PRO A O 1
ATOM 2642 N N . ALA A 1 346 ? -0.667 -17.891 -8.664 1 94.62 346 ALA A N 1
ATOM 2643 C CA . ALA A 1 346 ? -1.032 -16.484 -8.703 1 94.62 346 ALA A CA 1
ATOM 2644 C C . ALA A 1 346 ? -1.869 -16.094 -7.484 1 94.62 346 ALA A C 1
ATOM 2646 O O . ALA A 1 346 ? -2.748 -16.844 -7.062 1 94.62 346 ALA A O 1
ATOM 2647 N N . MET A 1 347 ? -1.614 -14.969 -6.988 1 90 347 MET A N 1
ATOM 2648 C CA . MET A 1 347 ? -2.354 -14.477 -5.828 1 90 347 MET A CA 1
ATOM 2649 C C . MET A 1 347 ? -3.789 -14.125 -6.207 1 90 347 MET A C 1
ATOM 2651 O O . MET A 1 347 ? -4.68 -14.141 -5.359 1 90 347 MET A O 1
ATOM 2655 N N . ASN A 1 348 ? -4.059 -13.867 -7.422 1 91.5 348 ASN A N 1
ATOM 2656 C CA . ASN A 1 348 ? -5.398 -13.539 -7.902 1 91.5 348 ASN A CA 1
ATOM 2657 C C . ASN A 1 348 ? -6.379 -14.672 -7.645 1 91.5 348 ASN A C 1
ATOM 2659 O O . ASN A 1 348 ? -7.594 -14.461 -7.637 1 91.5 348 ASN A O 1
ATOM 2663 N N . LEU A 1 349 ? -5.836 -15.852 -7.5 1 94.25 349 LEU A N 1
ATOM 2664 C CA . LEU A 1 349 ? -6.703 -16.984 -7.168 1 94.25 349 LEU A CA 1
ATOM 2665 C C . LEU A 1 349 ? -7.398 -16.75 -5.828 1 94.25 349 LEU A C 1
ATOM 2667 O O . LEU A 1 349 ? -8.531 -17.188 -5.629 1 94.25 349 LEU A O 1
ATOM 2671 N N . GLY A 1 350 ? -6.66 -16.094 -4.922 1 92.06 350 GLY A N 1
ATOM 2672 C CA . GLY A 1 350 ? -7.289 -15.688 -3.676 1 92.06 350 GLY A CA 1
ATOM 2673 C C . GLY A 1 350 ? -8.445 -14.719 -3.875 1 92.06 350 GLY A C 1
ATOM 2674 O O . GLY A 1 350 ? -9.477 -14.836 -3.211 1 92.06 350 GLY A O 1
ATOM 2675 N N . THR A 1 351 ? -8.266 -13.859 -4.734 1 90.5 351 THR A N 1
ATOM 2676 C CA . THR A 1 351 ? -9.328 -12.906 -5.055 1 90.5 351 THR A CA 1
A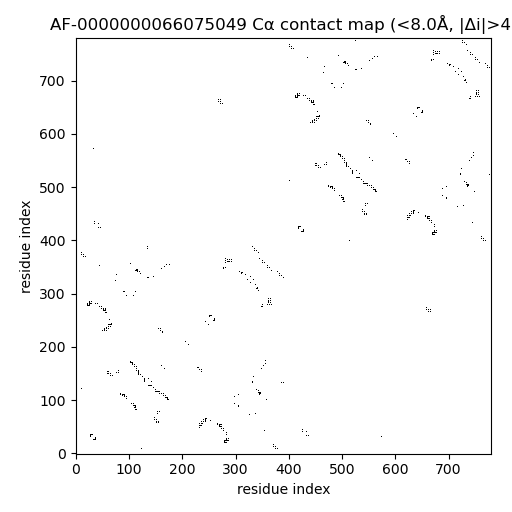TOM 2677 C C . THR A 1 351 ? -10.531 -13.625 -5.652 1 90.5 351 THR A C 1
ATOM 2679 O O . THR A 1 351 ? -11.68 -13.312 -5.32 1 90.5 351 THR A O 1
ATOM 2682 N N . ILE A 1 352 ? -10.297 -14.578 -6.492 1 91.44 352 ILE A N 1
ATOM 2683 C CA . ILE A 1 352 ? -11.352 -15.32 -7.172 1 91.44 352 ILE A CA 1
ATOM 2684 C C . ILE A 1 352 ? -12.141 -16.141 -6.156 1 91.44 352 ILE A C 1
ATOM 2686 O O . ILE A 1 352 ? -13.375 -16.094 -6.137 1 91.44 352 ILE A O 1
ATOM 2690 N N . THR A 1 353 ? -11.445 -16.812 -5.316 1 92.19 353 THR A N 1
ATOM 2691 C CA . THR A 1 353 ? -12.133 -17.641 -4.324 1 92.19 353 THR A CA 1
ATOM 2692 C C . THR A 1 353 ? -12.922 -16.766 -3.354 1 92.19 353 THR A C 1
ATOM 2694 O O . THR A 1 353 ? -14 -17.156 -2.895 1 92.19 353 THR A O 1
ATOM 2697 N N . GLN A 1 354 ? -12.359 -15.633 -3.029 1 90 354 GLN A N 1
ATOM 2698 C CA . GLN A 1 354 ? -13.062 -14.695 -2.16 1 90 354 GLN A CA 1
ATOM 2699 C C . GLN A 1 354 ? -14.344 -14.188 -2.826 1 90 354 GLN A C 1
ATOM 2701 O O . GLN A 1 354 ? -15.367 -14.008 -2.162 1 90 354 GLN A O 1
ATOM 2706 N N . LEU A 1 355 ? -14.289 -13.977 -4.09 1 86.06 355 LEU A N 1
ATOM 2707 C CA . LEU A 1 355 ? -15.445 -13.531 -4.848 1 86.06 355 LEU A CA 1
ATOM 2708 C C . LEU A 1 355 ? -16.531 -14.609 -4.875 1 86.06 355 LEU A C 1
ATOM 2710 O O . LEU A 1 355 ? -17.719 -14.305 -4.793 1 86.06 355 LEU A O 1
ATOM 2714 N N . PHE A 1 356 ? -16.062 -15.828 -4.973 1 87.44 356 PHE A N 1
ATOM 2715 C CA . PHE A 1 356 ? -16.984 -16.953 -5.047 1 87.44 356 PHE A CA 1
ATOM 2716 C C . PHE A 1 356 ? -17.531 -17.297 -3.67 1 87.44 356 PHE A C 1
ATOM 2718 O O . PHE A 1 356 ? -18.594 -17.906 -3.559 1 87.44 356 PHE A O 1
ATOM 2725 N N . GLY A 1 357 ? -16.766 -16.922 -2.658 1 86 357 GLY A N 1
ATOM 2726 C CA . GLY A 1 357 ? -17.172 -17.25 -1.301 1 86 357 GLY A CA 1
ATOM 2727 C C . GLY A 1 357 ? -16.922 -18.719 -0.951 1 86 357 GLY A C 1
ATOM 2728 O O . GLY A 1 357 ? -17.5 -19.234 0.009 1 86 357 GLY A O 1
ATOM 2729 N N . THR A 1 358 ? -16.188 -19.391 -1.812 1 86.5 358 THR A N 1
ATOM 2730 C CA . THR A 1 358 ? -15.906 -20.797 -1.578 1 86.5 358 THR A CA 1
ATOM 2731 C C . THR A 1 358 ? -14.43 -21.094 -1.8 1 86.5 358 THR A C 1
ATOM 2733 O O . THR A 1 358 ? -13.836 -20.625 -2.77 1 86.5 358 THR A O 1
ATOM 2736 N N . GLY A 1 359 ? -13.781 -21.781 -0.837 1 90.69 359 GLY A N 1
ATOM 2737 C CA . GLY A 1 359 ? -12.406 -22.25 -0.979 1 90.69 359 GLY A CA 1
ATOM 2738 C C . GLY A 1 359 ? -11.391 -21.188 -0.582 1 90.69 359 GLY A C 1
ATOM 2739 O O . GLY A 1 359 ? -10.219 -21.281 -0.96 1 90.69 359 GLY A O 1
ATOM 2740 N N . GLU A 1 360 ? -11.836 -20.125 0.119 1 91.75 360 GLU A N 1
ATOM 2741 C CA . GLU A 1 360 ? -10.93 -19.047 0.496 1 91.75 360 GLU A CA 1
ATOM 2742 C C . GLU A 1 360 ? -9.875 -19.531 1.49 1 91.75 360 GLU A C 1
ATOM 2744 O O . GLU A 1 360 ? -8.688 -19.234 1.343 1 91.75 360 GLU A O 1
ATOM 2749 N N . SER A 1 361 ? -10.367 -20.297 2.428 1 92.88 361 SER A N 1
ATOM 2750 C CA . SER A 1 361 ? -9.461 -20.797 3.457 1 92.88 361 SER A CA 1
ATOM 2751 C C . SER A 1 361 ? -8.492 -21.828 2.885 1 92.88 361 SER A C 1
ATOM 2753 O O . SER A 1 361 ? -7.293 -21.797 3.184 1 92.88 361 SER A O 1
ATOM 2755 N N . GLU A 1 362 ? -9.008 -22.703 2.043 1 93.88 362 GLU A N 1
ATOM 2756 C CA . GLU A 1 362 ? -8.18 -23.734 1.409 1 93.88 362 GLU A CA 1
ATOM 2757 C C . GLU A 1 362 ? -7.148 -23.094 0.475 1 93.88 362 GLU A C 1
ATOM 2759 O O . GLU A 1 362 ? -6.004 -23.562 0.407 1 93.88 362 GLU A O 1
ATOM 2764 N N . CYS A 1 363 ? -7.59 -22.094 -0.233 1 93.75 363 CYS A N 1
ATOM 2765 C CA . CYS A 1 363 ? -6.676 -21.359 -1.111 1 93.75 363 CYS A CA 1
ATOM 2766 C C . CYS A 1 363 ? -5.504 -20.781 -0.324 1 93.75 363 CYS A C 1
ATOM 2768 O O . CYS A 1 363 ? -4.355 -20.875 -0.757 1 93.75 363 CYS A O 1
ATOM 2770 N N . SER A 1 364 ? -5.789 -20.25 0.831 1 93.75 364 SER A N 1
ATOM 2771 C CA . SER A 1 364 ? -4.758 -19.641 1.665 1 93.75 364 SER A CA 1
ATOM 2772 C C . SER A 1 364 ? -3.766 -20.688 2.162 1 93.75 364 SER A C 1
ATOM 2774 O O . SER A 1 364 ? -2.566 -20.422 2.268 1 93.75 364 SER A O 1
ATOM 2776 N N . VAL A 1 365 ? -4.277 -21.828 2.449 1 93.81 365 VAL A N 1
ATOM 2777 C CA . VAL A 1 365 ? -3.408 -22.906 2.92 1 93.81 365 VAL A CA 1
ATOM 2778 C C . VAL A 1 365 ? -2.484 -23.344 1.79 1 93.81 365 VAL A C 1
ATOM 2780 O O . VAL A 1 365 ? -1.284 -23.547 2.002 1 93.81 365 VAL A O 1
ATOM 2783 N N . ILE A 1 366 ? -3.014 -23.516 0.607 1 94.62 366 ILE A N 1
ATOM 2784 C CA . ILE A 1 366 ? -2.207 -23.891 -0.547 1 94.62 366 ILE A CA 1
ATOM 2785 C C . ILE A 1 366 ? -1.149 -22.828 -0.813 1 94.62 366 ILE A C 1
ATOM 2787 O O . ILE A 1 366 ? 0.008 -23.141 -1.095 1 94.62 366 ILE A O 1
ATOM 2791 N N . MET A 1 367 ? -1.559 -21.562 -0.701 1 93.44 367 MET A N 1
ATOM 2792 C CA . MET A 1 367 ? -0.631 -20.469 -0.938 1 93.44 367 MET A CA 1
ATOM 2793 C C . MET A 1 367 ? 0.492 -20.469 0.094 1 93.44 367 MET A C 1
ATOM 2795 O O . MET A 1 367 ? 1.648 -20.203 -0.24 1 93.44 367 MET A O 1
ATOM 2799 N N . LEU A 1 368 ? 0.122 -20.75 1.295 1 92.25 368 LEU A N 1
ATOM 2800 C CA . LEU A 1 368 ? 1.135 -20.812 2.344 1 92.25 368 LEU A CA 1
ATOM 2801 C C . LEU A 1 368 ? 2.197 -21.859 2.02 1 92.25 368 LEU A C 1
ATOM 2803 O O . LEU A 1 368 ? 3.395 -21.578 2.086 1 92.25 368 LEU A O 1
ATOM 2807 N N . TRP A 1 369 ? 1.771 -22.984 1.662 1 93.31 369 TRP A N 1
ATOM 2808 C CA . TRP A 1 369 ? 2.699 -24.078 1.392 1 93.31 369 TRP A CA 1
ATOM 2809 C C . TRP A 1 369 ? 3.498 -23.812 0.12 1 93.31 369 TRP A C 1
ATOM 2811 O O . TRP A 1 369 ? 4.707 -24.031 0.082 1 93.31 369 TRP A O 1
ATOM 2821 N N . THR A 1 370 ? 2.863 -23.375 -0.863 1 95.31 370 THR A N 1
ATOM 2822 C CA . THR A 1 370 ? 3.539 -23.141 -2.137 1 95.31 370 THR A CA 1
ATOM 2823 C C . THR A 1 370 ? 4.539 -22 -2.023 1 95.31 370 THR A C 1
ATOM 2825 O O . THR A 1 370 ? 5.652 -22.078 -2.547 1 95.31 370 THR A O 1
ATOM 2828 N N . TYR A 1 371 ? 4.234 -20.938 -1.338 1 91.19 371 TYR A N 1
ATOM 2829 C CA . TYR A 1 371 ? 5.148 -19.812 -1.215 1 91.19 371 TYR A CA 1
ATOM 2830 C C . TYR A 1 371 ? 6.266 -20.125 -0.227 1 91.19 371 TYR A C 1
ATOM 2832 O O . TYR A 1 371 ? 7.395 -19.656 -0.391 1 91.19 371 TYR A O 1
ATOM 2840 N N . SER A 1 372 ? 5.969 -20.953 0.751 1 91.12 372 SER A N 1
ATOM 2841 C CA . SER A 1 372 ? 7.027 -21.359 1.675 1 91.12 372 SER A CA 1
ATOM 2842 C C . SER A 1 372 ? 8.109 -22.141 0.957 1 91.12 372 SER A C 1
ATOM 2844 O O . SER A 1 372 ? 9.297 -22.016 1.271 1 91.12 372 SER A O 1
ATOM 2846 N N . LEU A 1 373 ? 7.695 -22.891 -0.02 1 93.75 373 LEU A N 1
ATOM 2847 C CA . LEU A 1 373 ? 8.648 -23.734 -0.726 1 93.75 373 LEU A CA 1
ATOM 2848 C C . LEU A 1 373 ? 9.148 -23.047 -1.997 1 93.75 373 LEU A C 1
ATOM 2850 O O . LEU A 1 373 ? 10.008 -23.594 -2.701 1 93.75 373 LEU A O 1
ATOM 2854 N N . ALA A 1 374 ? 8.602 -21.891 -2.234 1 91.88 374 ALA A N 1
ATOM 2855 C CA . ALA A 1 374 ? 8.93 -21.188 -3.469 1 91.88 374 ALA A CA 1
ATOM 2856 C C . ALA A 1 374 ? 10.406 -20.781 -3.496 1 91.88 374 ALA A C 1
ATOM 2858 O O . ALA A 1 374 ? 11.031 -20.766 -4.559 1 91.88 374 ALA A O 1
ATOM 2859 N N . SER A 1 375 ? 10.984 -20.5 -2.32 1 87.31 375 SER A N 1
ATOM 2860 C CA . SER A 1 375 ? 12.383 -20.094 -2.262 1 87.31 375 SER A CA 1
ATOM 2861 C C . SER A 1 375 ? 13.305 -21.188 -2.783 1 87.31 375 SER A C 1
ATOM 2863 O O . SER A 1 375 ? 14.273 -20.906 -3.494 1 87.31 375 SER A O 1
ATOM 2865 N N . ILE A 1 376 ? 12.969 -22.344 -2.469 1 90.38 376 ILE A N 1
ATOM 2866 C CA . ILE A 1 376 ? 13.773 -23.484 -2.898 1 90.38 376 ILE A CA 1
ATOM 2867 C C . ILE A 1 376 ? 13.625 -23.688 -4.406 1 90.38 376 ILE A C 1
ATOM 2869 O O . ILE A 1 376 ? 14.617 -23.812 -5.121 1 90.38 376 ILE A O 1
ATOM 2873 N N . ALA A 1 377 ? 12.414 -23.656 -4.836 1 91.94 377 ALA A N 1
ATOM 2874 C CA . ALA A 1 377 ? 12.148 -23.859 -6.258 1 91.94 377 ALA A CA 1
ATOM 2875 C C . ALA A 1 377 ? 12.758 -22.734 -7.094 1 91.94 377 ALA A C 1
ATOM 2877 O O . ALA A 1 377 ? 13.328 -22.984 -8.156 1 91.94 377 ALA A O 1
ATOM 2878 N N . LEU A 1 378 ? 12.68 -21.531 -6.578 1 89.31 378 LEU A N 1
ATOM 2879 C CA . LEU A 1 378 ? 13.148 -20.359 -7.316 1 89.31 378 LEU A CA 1
ATOM 2880 C C . LEU A 1 378 ? 14.648 -20.172 -7.133 1 89.31 378 LEU A C 1
ATOM 2882 O O . LEU A 1 378 ? 15.203 -19.141 -7.543 1 89.31 378 LEU A O 1
ATOM 2886 N N . THR A 1 379 ? 15.234 -21.016 -6.441 1 86.75 379 THR A N 1
ATOM 2887 C CA . THR A 1 379 ? 16.688 -21.078 -6.398 1 86.75 379 THR A CA 1
ATOM 2888 C C . THR A 1 379 ? 17.219 -22.172 -7.324 1 86.75 379 THR A C 1
ATOM 2890 O O . THR A 1 379 ? 18.094 -21.938 -8.156 1 86.75 379 THR A O 1
ATOM 2893 N N . VAL A 1 380 ? 16.625 -23.297 -7.258 1 90.62 380 VAL A N 1
ATOM 2894 C CA . VAL A 1 380 ? 17.109 -24.469 -7.977 1 90.62 380 VAL A CA 1
ATOM 2895 C C . VAL A 1 380 ? 16.844 -24.297 -9.469 1 90.62 380 VAL A C 1
ATOM 2897 O O . VAL A 1 380 ? 17.766 -24.469 -10.289 1 90.62 380 VAL A O 1
ATOM 2900 N N . TRP A 1 381 ? 15.664 -23.938 -9.805 1 92.75 381 TRP A N 1
ATOM 2901 C CA . TRP A 1 381 ? 15.281 -23.938 -11.219 1 92.75 381 TRP A CA 1
ATOM 2902 C C . TRP A 1 381 ? 15.938 -22.766 -11.953 1 92.75 381 TRP A C 1
ATOM 2904 O O . TRP A 1 381 ? 16.531 -22.953 -13.016 1 92.75 381 TRP A O 1
ATOM 2914 N N . PRO A 1 382 ? 15.906 -21.594 -11.383 1 89 382 PRO A N 1
ATOM 2915 C CA . PRO A 1 382 ? 16.578 -20.5 -12.094 1 89 382 PRO A CA 1
ATOM 2916 C C . PRO A 1 382 ? 18.078 -20.75 -12.258 1 89 382 PRO A C 1
ATOM 2918 O O . PRO A 1 382 ? 18.672 -20.344 -13.266 1 89 382 PRO A O 1
ATOM 2921 N N . THR A 1 383 ? 18.719 -21.328 -11.258 1 86.25 383 THR A N 1
ATOM 2922 C CA . THR A 1 383 ? 20.125 -21.688 -11.398 1 86.25 383 THR A CA 1
ATOM 2923 C C . THR A 1 383 ? 20.328 -22.656 -12.562 1 86.25 383 THR A C 1
ATOM 2925 O O . THR A 1 383 ? 21.234 -22.484 -13.375 1 86.25 383 THR A O 1
ATOM 2928 N N . PHE A 1 384 ? 19.531 -23.609 -12.594 1 91 384 PHE A N 1
ATOM 2929 C CA . PHE A 1 384 ? 19.578 -24.562 -13.68 1 91 384 PHE A CA 1
ATOM 2930 C C . PHE A 1 384 ? 19.281 -23.891 -15.016 1 91 384 PHE A C 1
ATOM 2932 O O . PHE A 1 384 ? 19.922 -24.172 -16.016 1 91 384 PHE A O 1
ATOM 2939 N N . PHE A 1 385 ? 18.219 -23 -15.023 1 93.19 385 PHE A N 1
ATOM 2940 C CA . PHE A 1 385 ? 17.844 -22.297 -16.234 1 93.19 385 PHE A CA 1
ATOM 2941 C C . PHE A 1 385 ? 18.969 -21.422 -16.75 1 93.19 385 PHE A C 1
ATOM 2943 O O . PHE A 1 385 ? 19.188 -21.312 -17.953 1 93.19 385 PHE A O 1
ATOM 2950 N N . MET A 1 386 ? 19.656 -20.75 -15.844 1 88.06 386 MET A N 1
ATOM 2951 C CA . MET A 1 386 ? 20.797 -19.922 -16.234 1 88.06 386 MET A CA 1
ATOM 2952 C C . MET A 1 386 ? 21.891 -20.766 -16.859 1 88.06 386 MET A C 1
ATOM 2954 O O . MET A 1 386 ? 22.531 -20.344 -17.828 1 88.06 386 MET A O 1
ATOM 2958 N N . TRP A 1 387 ? 22.109 -21.891 -16.25 1 86.75 387 TRP A N 1
ATOM 2959 C CA . TRP A 1 387 ? 23.094 -22.812 -16.797 1 86.75 387 TRP A CA 1
ATOM 2960 C C . TRP A 1 387 ? 22.672 -23.281 -18.188 1 86.75 387 TRP A C 1
ATOM 2962 O O . TRP A 1 387 ? 23.5 -23.422 -19.078 1 86.75 387 TRP A O 1
ATOM 2972 N N . LEU A 1 388 ? 21.453 -23.469 -18.359 1 89.62 388 LEU A N 1
ATOM 2973 C CA . LEU A 1 388 ? 20.906 -24 -19.594 1 89.62 388 LEU A CA 1
ATOM 2974 C C . LEU A 1 388 ? 21.016 -22.984 -20.719 1 89.62 388 LEU A C 1
ATOM 2976 O O . LEU A 1 388 ? 21.234 -23.328 -21.875 1 89.62 388 LEU A O 1
ATOM 2980 N N . VAL A 1 389 ? 20.812 -21.734 -20.375 1 89.75 389 VAL A N 1
ATOM 2981 C CA . VAL A 1 389 ? 20.75 -20.719 -21.422 1 89.75 389 VAL A CA 1
ATOM 2982 C C . VAL A 1 389 ? 22.125 -20.094 -21.641 1 89.75 389 VAL A C 1
ATOM 2984 O O . VAL A 1 389 ? 22.344 -19.375 -22.625 1 89.75 389 VAL A O 1
ATOM 2987 N N . ALA A 1 390 ? 22.984 -20.25 -20.703 1 83 390 ALA A N 1
ATOM 2988 C CA . ALA A 1 390 ? 24.359 -19.734 -20.844 1 83 390 ALA A CA 1
ATOM 2989 C C . ALA A 1 390 ? 25.094 -20.438 -21.984 1 83 390 ALA A C 1
ATOM 2991 O O . ALA A 1 390 ? 24.859 -21.609 -22.25 1 83 390 ALA A O 1
ATOM 2992 N N . MET B 1 1 ? 8.07 33.625 -17.688 1 53.91 1 MET B N 1
ATOM 2993 C CA . MET B 1 1 ? 6.738 33.094 -17.984 1 53.91 1 MET B CA 1
ATOM 2994 C C . MET B 1 1 ? 6.793 31.578 -18.203 1 53.91 1 MET B C 1
ATOM 2996 O O . MET B 1 1 ? 5.973 30.844 -17.641 1 53.91 1 MET B O 1
ATOM 3000 N N . VAL B 1 2 ? 7.852 31.203 -18.812 1 57.41 2 VAL B N 1
ATOM 3001 C CA . VAL B 1 2 ? 7.988 29.797 -19.156 1 57.41 2 VAL B CA 1
ATOM 3002 C C . VAL B 1 2 ? 8.266 28.984 -17.891 1 57.41 2 VAL B C 1
ATOM 3004 O O . VAL B 1 2 ? 7.707 27.891 -17.719 1 57.41 2 VAL B O 1
ATOM 3007 N N . LYS B 1 3 ? 8.93 29.688 -16.984 1 69.06 3 LYS B N 1
ATOM 3008 C CA . LYS B 1 3 ? 9.273 28.984 -15.758 1 69.06 3 LYS B CA 1
ATOM 3009 C C . LYS B 1 3 ? 8.047 28.797 -14.867 1 69.06 3 LYS B C 1
ATOM 3011 O O . LYS B 1 3 ? 7.867 27.734 -14.266 1 69.06 3 LYS B O 1
ATOM 3016 N N . LEU B 1 4 ? 7.152 29.844 -15.008 1 74.62 4 LEU B N 1
ATOM 3017 C CA . LEU B 1 4 ? 5.941 29.797 -14.203 1 74.62 4 LEU B CA 1
ATOM 3018 C C . LEU B 1 4 ? 4.984 28.719 -14.727 1 74.62 4 LEU B C 1
ATOM 3020 O O . LEU B 1 4 ? 4.355 28 -13.945 1 74.62 4 LEU B O 1
ATOM 3024 N N . LEU B 1 5 ? 4.914 28.625 -16.016 1 76.62 5 LEU B N 1
ATOM 3025 C CA . LEU B 1 5 ? 4.023 27.641 -16.625 1 76.62 5 LEU B CA 1
ATOM 3026 C C . LEU B 1 5 ? 4.512 26.234 -16.359 1 76.62 5 LEU B C 1
ATOM 3028 O O . LEU B 1 5 ? 3.705 25.328 -16.094 1 76.62 5 LEU B O 1
ATOM 3032 N N . GLU B 1 6 ? 5.781 26.094 -16.375 1 72.56 6 GLU B N 1
ATOM 3033 C CA . GLU B 1 6 ? 6.363 24.781 -16.109 1 72.56 6 GLU B CA 1
ATOM 3034 C C . GLU B 1 6 ? 6.129 24.359 -14.656 1 72.56 6 GLU B C 1
ATOM 3036 O O . GLU B 1 6 ? 5.871 23.188 -14.383 1 72.56 6 GLU B O 1
ATOM 3041 N N . LEU B 1 7 ? 6.234 25.375 -13.82 1 73.44 7 LEU B N 1
ATOM 3042 C CA . LEU B 1 7 ? 5.98 25.062 -12.414 1 73.44 7 LEU B CA 1
ATOM 3043 C C . LEU B 1 7 ? 4.508 24.766 -12.18 1 73.44 7 LEU B C 1
ATOM 3045 O O . LEU B 1 7 ? 4.164 23.922 -11.336 1 73.44 7 LEU B O 1
ATOM 3049 N N . PHE B 1 8 ? 3.699 25.469 -12.906 1 80.25 8 PHE B N 1
ATOM 3050 C CA . PHE B 1 8 ? 2.266 25.219 -12.805 1 80.25 8 PHE B CA 1
ATOM 3051 C C . PHE B 1 8 ? 1.934 23.797 -13.258 1 80.25 8 PHE B C 1
ATOM 3053 O O . PHE B 1 8 ? 1.178 23.094 -12.594 1 80.25 8 PHE B O 1
ATOM 3060 N N . ILE B 1 9 ? 2.529 23.391 -14.312 1 75.5 9 ILE B N 1
ATOM 3061 C CA . ILE B 1 9 ? 2.279 22.047 -14.852 1 75.5 9 ILE B CA 1
ATOM 3062 C C . ILE B 1 9 ? 2.818 21 -13.891 1 75.5 9 ILE B C 1
ATOM 3064 O O . ILE B 1 9 ? 2.152 20 -13.617 1 75.5 9 ILE B O 1
ATOM 3068 N N . THR B 1 10 ? 3.898 21.266 -13.32 1 71.62 10 THR B N 1
ATOM 3069 C CA . THR B 1 10 ? 4.535 20.328 -12.414 1 71.62 10 THR B CA 1
ATOM 3070 C C . THR B 1 10 ? 3.746 20.219 -11.109 1 71.62 10 THR B C 1
ATOM 3072 O O . THR B 1 10 ? 3.557 19.109 -10.586 1 71.62 10 THR B O 1
ATOM 3075 N N . SER B 1 11 ? 3.322 21.328 -10.648 1 75.19 11 SER B N 1
ATOM 3076 C CA . SER B 1 11 ? 2.588 21.344 -9.383 1 75.19 11 SER B CA 1
ATOM 3077 C C . SER B 1 11 ? 1.178 20.781 -9.57 1 75.19 11 SER B C 1
ATOM 3079 O O . SER B 1 11 ? 0.544 20.359 -8.602 1 75.19 11 SER B O 1
ATOM 3081 N N . SER B 1 12 ? 0.66 20.844 -10.75 1 81.38 12 SER B N 1
ATOM 3082 C CA . SER B 1 12 ? -0.688 20.359 -11.031 1 81.38 12 SER B CA 1
ATOM 3083 C C . SER B 1 12 ? -0.734 18.844 -11.078 1 81.38 12 SER B C 1
ATOM 3085 O O . SER B 1 12 ? -1.781 18.234 -10.828 1 81.38 12 SER B O 1
ATOM 3087 N N . LYS B 1 13 ? 0.369 18.219 -11.312 1 79.44 13 LYS B N 1
ATOM 3088 C CA . LYS B 1 13 ? 0.394 16.766 -11.5 1 79.44 13 LYS B CA 1
ATOM 3089 C C . LYS B 1 13 ? -0.072 16.031 -10.242 1 79.44 13 LYS B C 1
ATOM 3091 O O . LYS B 1 13 ? -1.007 15.234 -10.289 1 79.44 13 LYS B O 1
ATOM 3096 N N . PRO B 1 14 ? 0.508 16.359 -9.078 1 77.88 14 PRO B N 1
ATOM 3097 C CA . PRO B 1 14 ? 0.045 15.664 -7.875 1 77.88 14 PRO B CA 1
ATOM 3098 C C . PRO B 1 14 ? -1.392 16.016 -7.5 1 77.88 14 PRO B C 1
ATOM 3100 O O . PRO B 1 14 ? -2.123 15.18 -6.973 1 77.88 14 PRO B O 1
ATOM 3103 N N . VAL B 1 15 ? -1.767 17.234 -7.809 1 84.62 15 VAL B N 1
ATOM 3104 C CA . VAL B 1 15 ? -3.119 17.688 -7.508 1 84.62 15 VAL B CA 1
ATOM 3105 C C . VAL B 1 15 ? -4.125 16.922 -8.367 1 84.62 15 VAL B C 1
ATOM 3107 O O . VAL B 1 15 ? -5.129 16.422 -7.855 1 84.62 15 VAL B O 1
ATOM 3110 N N . VAL B 1 16 ? -3.799 16.875 -9.648 1 85.94 16 VAL B N 1
ATOM 3111 C CA . VAL B 1 16 ? -4.691 16.188 -10.57 1 85.94 16 VAL B CA 1
ATOM 3112 C C . VAL B 1 16 ? -4.746 14.695 -10.219 1 85.94 16 VAL B C 1
ATOM 3114 O O . VAL B 1 16 ? -5.797 14.07 -10.32 1 85.94 16 VAL B O 1
ATOM 3117 N N . GLU B 1 17 ? -3.635 14.164 -9.805 1 86.06 17 GLU B N 1
ATOM 3118 C CA . GLU B 1 17 ? -3.58 12.773 -9.383 1 86.06 17 GLU B CA 1
ATOM 3119 C C . GLU B 1 17 ? -4.543 12.5 -8.227 1 86.06 17 GLU B C 1
ATOM 3121 O O . GLU B 1 17 ? -5.32 11.547 -8.273 1 86.06 17 GLU B O 1
ATOM 3126 N N . ILE B 1 18 ? -4.492 13.352 -7.238 1 85.94 18 ILE B N 1
ATOM 3127 C CA . ILE B 1 18 ? -5.336 13.211 -6.059 1 85.94 18 ILE B CA 1
ATOM 3128 C C . ILE B 1 18 ? -6.801 13.391 -6.445 1 85.94 18 ILE B C 1
ATOM 3130 O O . ILE B 1 18 ? -7.668 12.641 -5.988 1 85.94 18 ILE B O 1
ATOM 3134 N N . LEU B 1 19 ? -7.062 14.336 -7.336 1 90.06 19 LEU B N 1
ATOM 3135 C CA . LEU B 1 19 ? -8.438 14.602 -7.758 1 90.06 19 LEU B CA 1
ATOM 3136 C C . LEU B 1 19 ? -8.984 13.445 -8.586 1 90.06 19 LEU B C 1
ATOM 3138 O O . LEU B 1 19 ? -10.164 13.102 -8.477 1 90.06 19 LEU B O 1
ATOM 3142 N N . LEU B 1 20 ? -8.109 12.828 -9.422 1 91.25 20 LEU B N 1
ATOM 3143 C CA . LEU B 1 20 ? -8.531 11.688 -10.227 1 91.25 20 LEU B CA 1
ATOM 3144 C C . LEU B 1 20 ? -8.875 10.492 -9.344 1 91.25 20 LEU B C 1
ATOM 3146 O O . LEU B 1 20 ? -9.898 9.836 -9.539 1 91.25 20 LEU B O 1
ATOM 3150 N N . ILE B 1 21 ? -8.047 10.227 -8.383 1 92.31 21 ILE B N 1
ATOM 3151 C CA . ILE B 1 21 ? -8.281 9.094 -7.492 1 92.31 21 ILE B CA 1
ATOM 3152 C C . ILE B 1 21 ? -9.5 9.367 -6.609 1 92.31 21 ILE B C 1
ATOM 3154 O O . ILE B 1 21 ? -10.281 8.461 -6.32 1 92.31 21 ILE B O 1
ATOM 3158 N N . THR B 1 22 ? -9.648 10.625 -6.18 1 91.56 22 THR B N 1
ATOM 3159 C CA . THR B 1 22 ? -10.836 11.031 -5.441 1 91.56 22 THR B CA 1
ATOM 3160 C C . THR B 1 22 ? -12.102 10.781 -6.262 1 91.56 22 THR B C 1
ATOM 3162 O O . THR B 1 22 ? -13.117 10.336 -5.727 1 91.56 22 THR B O 1
ATOM 3165 N N . SER B 1 23 ? -12.039 11.086 -7.555 1 93.69 23 SER B N 1
ATOM 3166 C CA . SER B 1 23 ? -13.172 10.852 -8.445 1 93.69 23 SER B CA 1
ATOM 3167 C C . SER B 1 23 ? -13.508 9.367 -8.531 1 93.69 23 SER B C 1
ATOM 3169 O O . SER B 1 23 ? -14.68 9 -8.641 1 93.69 23 SER B O 1
ATOM 3171 N N . VAL B 1 24 ? -12.523 8.516 -8.516 1 93.19 24 VAL B N 1
ATOM 3172 C CA . VAL B 1 24 ? -12.742 7.078 -8.523 1 93.19 24 VAL B CA 1
ATOM 3173 C C . VAL B 1 24 ? -13.453 6.656 -7.238 1 93.19 24 VAL B C 1
ATOM 3175 O O . VAL B 1 24 ? -14.414 5.879 -7.273 1 93.19 24 VAL B O 1
ATOM 3178 N N . GLY B 1 25 ? -12.953 7.141 -6.113 1 93.62 25 GLY B N 1
ATOM 3179 C CA . GLY B 1 25 ? -13.625 6.871 -4.852 1 93.62 25 GLY B CA 1
ATOM 3180 C C . GLY B 1 25 ? -15.07 7.352 -4.828 1 93.62 25 GLY B C 1
ATOM 3181 O O . GLY B 1 25 ? -15.953 6.652 -4.332 1 93.62 25 GLY B O 1
ATOM 3182 N N . PHE B 1 26 ? -15.305 8.57 -5.383 1 93.75 26 PHE B N 1
ATOM 3183 C CA . PHE B 1 26 ? -16.641 9.141 -5.484 1 93.75 26 PHE B CA 1
ATOM 3184 C C . PHE B 1 26 ? -17.547 8.242 -6.305 1 93.75 26 PHE B C 1
ATOM 3186 O O . PHE B 1 26 ? -18.672 7.938 -5.883 1 93.75 26 PHE B O 1
ATOM 3193 N N . TYR B 1 27 ? -17.062 7.777 -7.441 1 94 27 TYR B N 1
ATOM 3194 C CA . TYR B 1 27 ? -17.828 6.902 -8.32 1 94 27 TYR B CA 1
ATOM 3195 C C . TYR B 1 27 ? -18.188 5.594 -7.621 1 94 27 TYR B C 1
ATOM 3197 O O . TYR B 1 27 ? -19.312 5.105 -7.73 1 94 27 TYR B O 1
ATOM 3205 N N . MET B 1 28 ? -17.297 5.035 -6.883 1 94.06 28 MET B N 1
ATOM 3206 C CA . MET B 1 28 ? -17.484 3.744 -6.227 1 94.06 28 MET B CA 1
ATOM 3207 C C . MET B 1 28 ? -18.484 3.854 -5.082 1 94.06 28 MET B C 1
ATOM 3209 O O . MET B 1 28 ? -19.047 2.846 -4.641 1 94.06 28 MET B O 1
ATOM 3213 N N . ALA B 1 29 ? -18.672 5.031 -4.598 1 93 29 ALA B N 1
ATOM 3214 C CA . ALA B 1 29 ? -19.562 5.23 -3.465 1 93 29 ALA B CA 1
ATOM 3215 C C . ALA B 1 29 ? -20.984 5.535 -3.939 1 93 29 ALA B C 1
ATOM 3217 O O . ALA B 1 29 ? -21.922 5.535 -3.141 1 93 29 ALA B O 1
ATOM 3218 N N . LEU B 1 30 ? -21.141 5.816 -5.211 1 92.19 30 LEU B N 1
ATOM 3219 C CA . LEU B 1 30 ? -22.469 6.086 -5.746 1 92.19 30 LEU B CA 1
ATOM 3220 C C . LEU B 1 30 ? -23.438 4.953 -5.406 1 92.19 30 LEU B C 1
ATOM 3222 O O . LEU B 1 30 ? -23.031 3.789 -5.348 1 92.19 30 LEU B O 1
ATOM 3226 N N . ASP B 1 31 ? -24.641 5.277 -5.242 1 87.19 31 ASP B N 1
ATOM 3227 C CA . ASP B 1 31 ? -25.656 4.316 -4.832 1 87.19 31 ASP B CA 1
ATOM 3228 C C . ASP B 1 31 ? -25.781 3.176 -5.836 1 87.19 31 ASP B C 1
ATOM 3230 O O . ASP B 1 31 ? -26 2.023 -5.453 1 87.19 31 ASP B O 1
ATOM 3234 N N . GLY B 1 32 ? -25.625 3.402 -7.031 1 87 32 GLY B N 1
ATOM 3235 C CA . GLY B 1 32 ? -25.719 2.373 -8.055 1 87 32 GLY B CA 1
ATOM 3236 C C . GLY B 1 32 ? -24.547 1.416 -8.047 1 87 32 GLY B C 1
ATOM 3237 O O . GLY B 1 32 ? -24.688 0.248 -8.422 1 87 32 GLY B O 1
ATOM 3238 N N . VAL B 1 33 ? -23.391 1.775 -7.641 1 87.88 33 VAL B N 1
ATOM 3239 C CA . VAL B 1 33 ? -22.172 0.966 -7.621 1 87.88 33 VAL B CA 1
ATOM 3240 C C . VAL B 1 33 ? -21.969 0.389 -6.227 1 87.88 33 VAL B C 1
ATOM 3242 O O . VAL B 1 33 ? -21.766 -0.82 -6.07 1 87.88 33 VAL B O 1
ATOM 3245 N N . ASN B 1 34 ? -21.938 1.106 -5.176 1 89.25 34 ASN B N 1
ATOM 3246 C CA . ASN B 1 34 ? -21.906 0.804 -3.748 1 89.25 34 ASN B CA 1
ATOM 3247 C C . ASN B 1 34 ? -20.766 -0.146 -3.402 1 89.25 34 ASN B C 1
ATOM 3249 O O . ASN B 1 34 ? -20.938 -1.073 -2.611 1 89.25 34 ASN B O 1
ATOM 3253 N N . LEU B 1 35 ? -19.703 0.024 -4.066 1 91.38 35 LEU B N 1
ATOM 3254 C CA . LEU B 1 35 ? -18.516 -0.758 -3.764 1 91.38 35 LEU B CA 1
ATOM 3255 C C . LEU B 1 35 ? -17.734 -0.143 -2.602 1 91.38 35 LEU B C 1
ATOM 3257 O O . LEU B 1 35 ? -16.984 -0.835 -1.921 1 91.38 35 LEU B O 1
ATOM 3261 N N . LEU B 1 36 ? -17.891 1.126 -2.43 1 94.31 36 LEU B N 1
ATOM 3262 C CA . LEU B 1 36 ? -17.25 1.867 -1.348 1 94.31 36 LEU B CA 1
ATOM 3263 C C . LEU B 1 36 ? -18.297 2.617 -0.518 1 94.31 36 LEU B C 1
ATOM 3265 O O . LEU B 1 36 ? -18.172 3.826 -0.31 1 94.31 36 LEU B O 1
ATOM 3269 N N . GLY B 1 37 ? -19.312 1.852 -0.146 1 91.19 37 GLY B N 1
ATOM 3270 C CA . GLY B 1 37 ? -20.328 2.389 0.748 1 91.19 37 GLY B CA 1
ATOM 3271 C C . GLY B 1 37 ? -19.812 2.662 2.146 1 91.19 37 GLY B C 1
ATOM 3272 O O . GLY B 1 37 ? -18.594 2.602 2.387 1 91.19 37 GLY B O 1
ATOM 3273 N N . HIS B 1 38 ? -20.703 2.926 3.037 1 90.75 38 HIS B N 1
ATOM 3274 C CA . HIS B 1 38 ? -20.344 3.354 4.383 1 90.75 38 HIS B CA 1
ATOM 3275 C C . HIS B 1 38 ? -19.516 2.289 5.098 1 90.75 38 HIS B C 1
ATOM 3277 O O . HIS B 1 38 ? -18.453 2.588 5.648 1 90.75 38 HIS B O 1
ATOM 3283 N N . ASP B 1 39 ? -19.953 1.049 5.047 1 90.81 39 ASP B N 1
ATOM 3284 C CA . ASP B 1 39 ? -19.25 -0.036 5.73 1 90.81 39 ASP B CA 1
ATOM 3285 C C . ASP B 1 39 ? -17.906 -0.313 5.09 1 90.81 39 ASP B C 1
ATOM 3287 O O . ASP B 1 39 ? -16.906 -0.508 5.785 1 90.81 39 ASP B O 1
ATOM 3291 N N . ALA B 1 40 ? -17.906 -0.325 3.832 1 93.12 40 ALA B N 1
ATOM 3292 C CA . ALA B 1 40 ? -16.656 -0.552 3.113 1 93.12 40 ALA B CA 1
ATOM 3293 C C . ALA B 1 40 ? -15.625 0.507 3.473 1 93.12 40 ALA B C 1
ATOM 3295 O O . ALA B 1 40 ? -14.445 0.195 3.646 1 93.12 40 ALA B O 1
ATOM 3296 N N . ARG B 1 41 ? -16.062 1.756 3.574 1 93.69 41 ARG B N 1
ATOM 3297 C CA . ARG B 1 41 ? -15.156 2.846 3.91 1 93.69 41 ARG B CA 1
ATOM 3298 C C . ARG B 1 41 ? -14.633 2.699 5.336 1 93.69 41 ARG B C 1
ATOM 3300 O O . ARG B 1 41 ? -13.453 2.965 5.598 1 93.69 41 ARG B O 1
ATOM 3307 N N . LYS B 1 42 ? -15.461 2.244 6.18 1 92 42 LYS B N 1
ATOM 3308 C CA . LYS B 1 42 ? -15.047 2.045 7.57 1 92 42 LYS B CA 1
ATOM 3309 C C . LYS B 1 42 ? -13.977 0.963 7.676 1 92 42 LYS B C 1
ATOM 3311 O O . LYS B 1 42 ? -12.961 1.153 8.344 1 92 42 LYS B O 1
ATOM 3316 N N . TYR B 1 43 ? -14.227 -0.114 7.059 1 92.38 43 TYR B N 1
ATOM 3317 C CA . TYR B 1 43 ? -13.266 -1.21 7.098 1 92.38 43 TYR B CA 1
ATOM 3318 C C . TYR B 1 43 ? -11.953 -0.812 6.43 1 92.38 43 TYR B C 1
ATOM 3320 O O . TYR B 1 43 ? -10.875 -1.09 6.953 1 92.38 43 TYR B O 1
ATOM 3328 N N . LEU B 1 44 ? -12.086 -0.238 5.285 1 93.88 44 LEU B N 1
ATOM 3329 C CA . LEU B 1 44 ? -10.891 0.196 4.574 1 93.88 44 LEU B CA 1
ATOM 3330 C C . LEU B 1 44 ? -10.102 1.2 5.406 1 93.88 44 LEU B C 1
ATOM 3332 O O . LEU B 1 44 ? -8.867 1.165 5.422 1 93.88 44 LEU B O 1
ATOM 3336 N N . ASN B 1 45 ? -10.781 2.133 6.078 1 92.56 45 ASN B N 1
ATOM 3337 C CA . ASN B 1 45 ? -10.141 3.137 6.918 1 92.56 45 ASN B CA 1
ATOM 3338 C C . ASN B 1 45 ? -9.383 2.498 8.078 1 92.56 45 ASN B C 1
ATOM 3340 O O . ASN B 1 45 ? -8.328 2.984 8.477 1 92.56 45 ASN B O 1
ATOM 3344 N N . ASN B 1 46 ? -9.93 1.487 8.594 1 91.56 46 ASN B N 1
ATOM 3345 C CA . ASN B 1 46 ? -9.242 0.763 9.664 1 91.56 46 ASN B CA 1
ATOM 3346 C C . ASN B 1 46 ? -7.938 0.148 9.18 1 91.56 46 ASN B C 1
ATOM 3348 O O . ASN B 1 46 ? -6.93 0.18 9.891 1 91.56 46 ASN B O 1
ATOM 3352 N N . ILE B 1 47 ? -7.988 -0.412 8.086 1 92.56 47 ILE B N 1
ATOM 3353 C CA . ILE B 1 47 ? -6.781 -1.001 7.516 1 92.56 47 ILE B CA 1
ATOM 3354 C C . ILE B 1 47 ? -5.742 0.091 7.262 1 92.56 47 ILE B C 1
ATOM 3356 O O . ILE B 1 47 ? -4.555 -0.098 7.527 1 92.56 47 ILE B O 1
ATOM 3360 N N . VAL B 1 48 ? -6.223 1.242 6.746 1 92.62 48 VAL B N 1
ATOM 3361 C CA . VAL B 1 48 ? -5.332 2.367 6.477 1 92.62 48 VAL B CA 1
ATOM 3362 C C . VAL B 1 48 ? -4.707 2.854 7.781 1 92.62 48 VAL B C 1
ATOM 3364 O O . VAL B 1 48 ? -3.494 3.07 7.852 1 92.62 48 VAL B O 1
ATOM 3367 N N . PHE B 1 49 ? -5.477 2.938 8.805 1 89.75 49 PHE B N 1
ATOM 3368 C CA . PHE B 1 49 ? -5.047 3.51 10.078 1 89.75 49 PHE B CA 1
ATOM 3369 C C . PHE B 1 49 ? -4.062 2.584 10.789 1 89.75 49 PHE B C 1
ATOM 3371 O O . PHE B 1 49 ? -3.037 3.035 11.297 1 89.75 49 PHE B O 1
ATOM 3378 N N . TYR B 1 50 ? -4.316 1.312 10.727 1 90.56 50 TYR B N 1
ATOM 3379 C CA . TYR B 1 50 ? -3.561 0.389 11.562 1 90.56 50 TYR B CA 1
ATOM 3380 C C . TYR B 1 50 ? -2.395 -0.222 10.797 1 90.56 50 TYR B C 1
ATOM 3382 O O . TYR B 1 50 ? -1.428 -0.695 11.398 1 90.56 50 TYR B O 1
ATOM 3390 N N . VAL B 1 51 ? -2.482 -0.24 9.492 1 93.31 51 VAL B N 1
ATOM 3391 C CA . VAL B 1 51 ? -1.493 -1.046 8.789 1 93.31 51 VAL B CA 1
ATOM 3392 C C . VAL B 1 51 ? -0.812 -0.2 7.711 1 93.31 51 VAL B C 1
ATOM 3394 O O . VAL B 1 51 ? 0.398 0.03 7.77 1 93.31 51 VAL B O 1
ATOM 3397 N N . PHE B 1 52 ? -1.577 0.387 6.746 1 92.88 52 PHE B N 1
ATOM 3398 C CA . PHE B 1 52 ? -0.995 1.038 5.578 1 92.88 52 PHE B CA 1
ATOM 3399 C C . PHE B 1 52 ? -0.239 2.299 5.98 1 92.88 52 PHE B C 1
ATOM 3401 O O . PHE B 1 52 ? 0.909 2.496 5.578 1 92.88 52 PHE B O 1
ATOM 3408 N N . SER B 1 53 ? -0.863 3.117 6.805 1 89.94 53 SER B N 1
ATOM 3409 C CA . SER B 1 53 ? -0.279 4.406 7.152 1 89.94 53 SER B CA 1
ATOM 3410 C C . SER B 1 53 ? 0.983 4.234 7.988 1 89.94 53 SER B C 1
ATOM 3412 O O . SER B 1 53 ? 2.016 4.848 7.699 1 89.94 53 SER B O 1
ATOM 3414 N N . PRO B 1 54 ? 0.938 3.445 9.055 1 90.81 54 PRO B N 1
ATOM 3415 C CA . PRO B 1 54 ? 2.172 3.236 9.82 1 90.81 54 PRO B CA 1
ATOM 3416 C C . PRO B 1 54 ? 3.301 2.664 8.969 1 90.81 54 PRO B C 1
ATOM 3418 O O . PRO B 1 54 ? 4.465 3.027 9.148 1 90.81 54 PRO B O 1
ATOM 3421 N N . SER B 1 55 ? 2.982 1.744 8.07 1 92.56 55 SER B N 1
ATOM 3422 C CA . SER B 1 55 ? 3.992 1.163 7.191 1 92.56 55 SER B CA 1
ATOM 3423 C C . SER B 1 55 ? 4.582 2.213 6.258 1 92.56 55 SER B C 1
ATOM 3425 O O . SER B 1 55 ? 5.785 2.207 5.992 1 92.56 55 SER B O 1
ATOM 3427 N N . LEU B 1 56 ? 3.756 3.074 5.77 1 88.12 56 LEU B N 1
ATOM 3428 C CA . LEU B 1 56 ? 4.211 4.152 4.898 1 88.12 56 LEU B CA 1
ATOM 3429 C C . LEU B 1 56 ? 5.164 5.086 5.641 1 88.12 56 LEU B C 1
ATOM 3431 O O . LEU B 1 56 ? 6.254 5.387 5.152 1 88.12 56 LEU B O 1
ATOM 3435 N N . ILE B 1 57 ? 4.77 5.512 6.773 1 84.5 57 ILE B N 1
ATOM 3436 C CA . ILE B 1 57 ? 5.555 6.449 7.566 1 84.5 57 ILE B CA 1
ATOM 3437 C C . ILE B 1 57 ? 6.863 5.793 8 1 84.5 57 ILE B C 1
ATOM 3439 O O . ILE B 1 57 ? 7.938 6.387 7.871 1 84.5 57 ILE B O 1
ATOM 3443 N N . GLY B 1 58 ? 6.805 4.582 8.508 1 86.69 58 GLY B N 1
ATOM 3444 C CA . GLY B 1 58 ? 7.988 3.863 8.953 1 86.69 58 GLY B CA 1
ATOM 3445 C C . GLY B 1 58 ? 9 3.631 7.848 1 86.69 58 GLY B C 1
ATOM 3446 O O . GLY B 1 58 ? 10.203 3.82 8.047 1 86.69 58 GLY B O 1
ATOM 3447 N N . SER B 1 59 ? 8.516 3.205 6.738 1 87 59 SER B N 1
ATOM 3448 C CA . SER B 1 59 ? 9.43 2.9 5.641 1 87 59 SER B CA 1
ATOM 3449 C C . SER B 1 59 ? 10.102 4.164 5.105 1 87 59 SER B C 1
ATOM 3451 O O . SER B 1 59 ? 11.297 4.164 4.824 1 87 59 SER B O 1
ATOM 3453 N N . ARG B 1 60 ? 9.367 5.234 4.98 1 80 60 ARG B N 1
ATOM 3454 C CA . ARG B 1 60 ? 9.922 6.473 4.434 1 80 60 ARG B CA 1
ATOM 3455 C C . ARG B 1 60 ? 10.922 7.102 5.398 1 80 60 ARG B C 1
ATOM 3457 O O . ARG B 1 60 ? 11.953 7.621 4.977 1 80 60 ARG B O 1
ATOM 3464 N N . LEU B 1 61 ? 10.633 7.016 6.652 1 79.56 61 LEU B N 1
ATOM 3465 C CA . LEU B 1 61 ? 11.508 7.602 7.664 1 79.56 61 LEU B CA 1
ATOM 3466 C C . LEU B 1 61 ? 12.797 6.797 7.801 1 79.56 61 LEU B C 1
ATOM 3468 O O . LEU B 1 61 ? 13.883 7.371 7.895 1 79.56 61 LEU B O 1
ATOM 3472 N N . ALA B 1 62 ? 12.648 5.516 7.828 1 78.5 62 ALA B N 1
ATOM 3473 C CA . ALA B 1 62 ? 13.82 4.664 7.996 1 78.5 62 ALA B CA 1
ATOM 3474 C C . ALA B 1 62 ? 14.781 4.816 6.824 1 78.5 62 ALA B C 1
ATOM 3476 O O . ALA B 1 62 ? 16 4.766 7 1 78.5 62 ALA B O 1
ATOM 3477 N N . ASP B 1 63 ? 14.305 5.027 5.727 1 76.12 63 ASP B N 1
ATOM 3478 C CA . ASP B 1 63 ? 15.117 5.125 4.523 1 76.12 63 ASP B CA 1
ATOM 3479 C C . ASP B 1 63 ? 15.844 6.469 4.453 1 76.12 63 ASP B C 1
ATOM 3481 O O . ASP B 1 63 ? 16.938 6.562 3.893 1 76.12 63 ASP B O 1
ATOM 3485 N N . SER B 1 64 ? 15.352 7.504 5 1 71.19 64 SER B N 1
ATOM 3486 C CA . SER B 1 64 ? 15.852 8.844 4.695 1 71.19 64 SER B CA 1
ATOM 3487 C C . SER B 1 64 ? 16.578 9.445 5.895 1 71.19 64 SER B C 1
ATOM 3489 O O . SER B 1 64 ? 17.375 10.375 5.742 1 71.19 64 SER B O 1
ATOM 3491 N N . VAL B 1 65 ? 16.281 9.023 7.074 1 73.88 65 VAL B N 1
ATOM 3492 C CA . VAL B 1 65 ? 16.781 9.719 8.25 1 73.88 65 VAL B CA 1
ATOM 3493 C C . VAL B 1 65 ? 18.031 9.016 8.773 1 73.88 65 VAL B C 1
ATOM 3495 O O . VAL B 1 65 ? 18.031 7.801 8.977 1 73.88 65 VAL B O 1
ATOM 3498 N N . THR B 1 66 ? 19.078 9.758 8.758 1 75.44 66 THR B N 1
ATOM 3499 C CA . THR B 1 66 ? 20.312 9.359 9.406 1 75.44 66 THR B CA 1
ATOM 3500 C C . THR B 1 66 ? 20.656 10.32 10.539 1 75.44 66 THR B C 1
ATOM 3502 O O . THR B 1 66 ? 20.078 11.406 10.648 1 75.44 66 THR B O 1
ATOM 3505 N N . TYR B 1 67 ? 21.547 9.828 11.336 1 76.38 67 TYR B N 1
ATOM 3506 C CA . TYR B 1 67 ? 21.984 10.695 12.422 1 76.38 67 TYR B CA 1
ATOM 3507 C C . TYR B 1 67 ? 22.562 12.008 11.883 1 76.38 67 TYR B C 1
ATOM 3509 O O . TYR B 1 67 ? 22.234 13.086 12.391 1 76.38 67 TYR B O 1
ATOM 3517 N N . GLU B 1 68 ? 23.328 11.938 10.891 1 75.12 68 GLU B N 1
ATOM 3518 C CA . GLU B 1 68 ? 23.969 13.109 10.297 1 75.12 68 GLU B CA 1
ATOM 3519 C C . GLU B 1 68 ? 22.922 14.055 9.695 1 75.12 68 GLU B C 1
ATOM 3521 O O . GLU B 1 68 ? 23.031 15.273 9.852 1 75.12 68 GLU B O 1
ATOM 3526 N N . SER B 1 69 ? 21.953 13.484 9.102 1 75 69 SER B N 1
ATOM 3527 C CA . SER B 1 69 ? 20.922 14.305 8.469 1 75 69 SER B CA 1
ATOM 3528 C C . SER B 1 69 ? 20.031 14.977 9.508 1 75 69 SER B C 1
ATOM 3530 O O . SER B 1 69 ? 19.594 16.109 9.32 1 75 69 SER B O 1
ATOM 3532 N N . LEU B 1 70 ? 19.859 14.32 10.594 1 78.06 70 LEU B N 1
ATOM 3533 C CA . LEU B 1 70 ? 19 14.875 11.641 1 78.06 70 LEU B CA 1
ATOM 3534 C C . LEU B 1 70 ? 19.672 16.062 12.312 1 78.06 70 LEU B C 1
ATOM 3536 O O . LEU B 1 70 ? 19 17.031 12.68 1 78.06 70 LEU B O 1
ATOM 3540 N N . VAL B 1 71 ? 20.922 15.922 12.406 1 79.56 71 VAL B N 1
ATOM 3541 C CA . VAL B 1 71 ? 21.656 17.016 13.055 1 79.56 71 VAL B CA 1
ATOM 3542 C C . VAL B 1 71 ? 21.688 18.234 12.141 1 79.56 71 VAL B C 1
ATOM 3544 O O . VAL B 1 71 ? 21.469 19.359 12.586 1 79.56 71 VAL B O 1
ATOM 3547 N N . LYS B 1 72 ? 21.875 18.016 10.898 1 78.25 72 LYS B N 1
ATOM 3548 C CA . LYS B 1 72 ? 21.953 19.094 9.93 1 78.25 72 LYS B CA 1
ATOM 3549 C C . LYS B 1 72 ? 20.578 19.734 9.703 1 78.25 72 LYS B C 1
ATOM 3551 O O . LYS B 1 72 ? 20.469 20.922 9.414 1 78.25 72 LYS B O 1
ATOM 3556 N N . MET B 1 73 ? 19.562 18.953 9.938 1 85.62 73 MET B N 1
ATOM 3557 C CA . MET B 1 73 ? 18.219 19.406 9.648 1 85.62 73 MET B CA 1
ATOM 3558 C C . MET B 1 73 ? 17.422 19.594 10.938 1 85.62 73 MET B C 1
ATOM 3560 O O . MET B 1 73 ? 16.203 19.375 10.961 1 85.62 73 MET B O 1
ATOM 3564 N N . TRP B 1 74 ? 18.109 20.031 12.008 1 86.81 74 TRP B N 1
ATOM 3565 C CA . TRP B 1 74 ? 17.484 20.078 13.328 1 86.81 74 TRP B CA 1
ATOM 3566 C C . TRP B 1 74 ? 16.312 21.047 13.344 1 86.81 74 TRP B C 1
ATOM 3568 O O . TRP B 1 74 ? 15.383 20.906 14.141 1 86.81 74 TRP B O 1
ATOM 3578 N N . PHE B 1 75 ? 16.375 22.062 12.492 1 92.94 75 PHE B N 1
ATOM 3579 C CA . PHE B 1 75 ? 15.328 23.078 12.508 1 92.94 75 PHE B CA 1
ATOM 3580 C C . PHE B 1 75 ? 14.055 22.562 11.844 1 92.94 75 PHE B C 1
ATOM 3582 O O . PHE B 1 75 ? 12.977 23.141 12.023 1 92.94 75 PHE B O 1
ATOM 3589 N N . MET B 1 76 ? 14.133 21.547 11.133 1 91.88 76 MET B N 1
ATOM 3590 C CA . MET B 1 76 ? 12.992 21.016 10.391 1 91.88 76 MET B CA 1
ATOM 3591 C C . MET B 1 76 ? 11.867 20.609 11.336 1 91.88 76 MET B C 1
ATOM 3593 O O . MET B 1 76 ? 10.719 21.016 11.141 1 91.88 76 MET B O 1
ATOM 3597 N N . PRO B 1 77 ? 12.148 19.828 12.43 1 90.75 77 PRO B N 1
ATOM 3598 C CA . PRO B 1 77 ? 11.062 19.5 13.352 1 90.75 77 PRO B CA 1
ATOM 3599 C C . PRO B 1 77 ? 10.445 20.75 14 1 90.75 77 PRO B C 1
ATOM 3601 O O . PRO B 1 77 ? 9.234 20.781 14.242 1 90.75 77 PRO B O 1
ATOM 3604 N N . VAL B 1 78 ? 11.242 21.688 14.219 1 94.75 78 VAL B N 1
ATOM 3605 C CA . VAL B 1 78 ? 10.758 22.922 14.828 1 94.75 78 VAL B CA 1
ATOM 3606 C C . VAL B 1 78 ? 9.875 23.672 13.828 1 94.75 78 VAL B C 1
ATOM 3608 O O . VAL B 1 78 ? 8.82 24.188 14.195 1 94.75 78 VAL B O 1
ATOM 3611 N N . ASN B 1 79 ? 10.383 23.766 12.594 1 96.62 79 ASN B N 1
ATOM 3612 C CA . ASN B 1 79 ? 9.625 24.453 11.555 1 96.62 79 ASN B CA 1
ATOM 3613 C C . ASN B 1 79 ? 8.266 23.797 11.336 1 96.62 79 ASN B C 1
ATOM 3615 O O . ASN B 1 79 ? 7.254 24.484 11.188 1 96.62 79 ASN B O 1
ATOM 3619 N N . VAL B 1 80 ? 8.25 22.469 11.336 1 95.88 80 VAL B N 1
ATOM 3620 C CA . VAL B 1 80 ? 7.008 21.734 11.164 1 95.88 80 VAL B CA 1
ATOM 3621 C C . VAL B 1 80 ? 6.07 22.016 12.336 1 95.88 80 VAL B C 1
ATOM 3623 O O . VAL B 1 80 ? 4.871 22.234 12.141 1 95.88 80 VAL B O 1
ATOM 3626 N N . LEU B 1 81 ? 6.609 22.031 13.508 1 96.12 81 LEU B N 1
ATOM 3627 C CA . LEU B 1 81 ? 5.809 22.328 14.688 1 96.12 81 LEU B CA 1
ATOM 3628 C C . LEU B 1 81 ? 5.195 23.719 14.594 1 96.12 81 LEU B C 1
ATOM 3630 O O . LEU B 1 81 ? 4.039 23.922 14.961 1 96.12 81 LEU B O 1
ATOM 3634 N N . LEU B 1 82 ? 5.973 24.609 14.133 1 97.19 82 LEU B N 1
ATOM 3635 C CA . LEU B 1 82 ? 5.496 25.984 14 1 97.19 82 LEU B CA 1
ATOM 3636 C C . LEU B 1 82 ? 4.352 26.062 13 1 97.19 82 LEU B C 1
ATOM 3638 O O . LEU B 1 82 ? 3.422 26.859 13.172 1 97.19 82 LEU B O 1
ATOM 3642 N N . THR B 1 83 ? 4.426 25.281 11.867 1 97.06 83 THR B N 1
ATOM 3643 C CA . THR B 1 83 ? 3.311 25.25 10.93 1 97.06 83 THR B CA 1
ATOM 3644 C C . THR B 1 83 ? 2.029 24.797 11.625 1 97.06 83 THR B C 1
ATOM 3646 O O . THR B 1 83 ? 0.948 25.328 11.344 1 97.06 83 THR B O 1
ATOM 3649 N N . PHE B 1 84 ? 2.156 23.844 12.562 1 97.62 84 PHE B N 1
ATOM 3650 C CA . PHE B 1 84 ? 1.001 23.312 13.281 1 97.62 84 PHE B CA 1
ATOM 3651 C C . PHE B 1 84 ? 0.458 24.328 14.273 1 97.62 84 PHE B C 1
ATOM 3653 O O . PHE B 1 84 ? -0.757 24.5 14.398 1 97.62 84 PHE B O 1
ATOM 3660 N N . ILE B 1 85 ? 1.343 25.016 14.938 1 97.38 85 ILE B N 1
ATOM 3661 C CA . ILE B 1 85 ? 0.95 26 15.953 1 97.38 85 ILE B CA 1
ATOM 3662 C C . ILE B 1 85 ? 0.281 27.188 15.281 1 97.38 85 ILE B C 1
ATOM 3664 O O . ILE B 1 85 ? -0.814 27.594 15.68 1 97.38 85 ILE B O 1
ATOM 3668 N N . ILE B 1 86 ? 0.897 27.734 14.289 1 98.12 86 ILE B N 1
ATOM 3669 C CA . ILE B 1 86 ? 0.347 28.891 13.586 1 98.12 86 ILE B CA 1
ATOM 3670 C C . ILE B 1 86 ? -0.938 28.484 12.859 1 98.12 86 ILE B C 1
ATOM 3672 O O . ILE B 1 86 ? -1.914 29.234 12.852 1 98.12 86 ILE B O 1
ATOM 3676 N N . GLY B 1 87 ? -0.887 27.344 12.219 1 97.88 87 GLY B N 1
ATOM 3677 C CA . GLY B 1 87 ? -2.096 26.828 11.594 1 97.88 87 GLY B CA 1
ATOM 3678 C C . GLY B 1 87 ? -3.258 26.703 12.555 1 97.88 87 GLY B C 1
ATOM 3679 O O . GLY B 1 87 ? -4.402 27 12.211 1 97.88 87 GLY B O 1
ATOM 3680 N N . SER B 1 88 ? -2.965 26.234 13.789 1 97.19 88 SER B N 1
ATOM 3681 C CA . SER B 1 88 ? -4 26.109 14.812 1 97.19 88 SER B CA 1
ATOM 3682 C C . SER B 1 88 ? -4.551 27.469 15.219 1 97.19 88 SER B C 1
ATOM 3684 O O . SER B 1 88 ? -5.75 27.625 15.445 1 97.19 88 SER B O 1
ATOM 3686 N N . LEU B 1 89 ? -3.666 28.375 15.344 1 97.75 89 LEU B N 1
ATOM 3687 C CA . LEU B 1 89 ? -4.09 29.734 15.68 1 97.75 89 LEU B CA 1
ATOM 3688 C C . LEU B 1 89 ? -4.988 30.312 14.586 1 97.75 89 LEU B C 1
ATOM 3690 O O . LEU B 1 89 ? -6.023 30.922 14.883 1 97.75 89 LEU B O 1
ATOM 3694 N N . LEU B 1 90 ? -4.602 30.141 13.352 1 98.12 90 LEU B N 1
ATOM 3695 C CA . LEU B 1 90 ? -5.414 30.609 12.234 1 98.12 90 LEU B CA 1
ATOM 3696 C C . LEU B 1 90 ? -6.746 29.875 12.18 1 98.12 90 LEU B C 1
ATOM 3698 O O . LEU B 1 90 ? -7.777 30.469 11.867 1 98.12 90 LEU B O 1
ATOM 3702 N N . GLY B 1 91 ? -6.664 28.578 12.422 1 97.62 91 GLY B N 1
ATOM 3703 C CA . GLY B 1 91 ? -7.898 27.812 12.492 1 97.62 91 GLY B CA 1
ATOM 3704 C C . GLY B 1 91 ? -8.852 28.328 13.555 1 97.62 91 GLY B C 1
ATOM 3705 O O . GLY B 1 91 ? -10.062 28.391 13.336 1 97.62 91 GLY B O 1
ATOM 3706 N N . TRP B 1 92 ? -8.312 28.719 14.672 1 96.44 92 TRP B N 1
ATOM 3707 C CA . TRP B 1 92 ? -9.109 29.281 15.75 1 96.44 92 TRP B CA 1
ATOM 3708 C C . TRP B 1 92 ? -9.758 30.594 15.312 1 96.44 92 TRP B C 1
ATOM 3710 O O . TRP B 1 92 ? -10.922 30.859 15.625 1 96.44 92 TRP B O 1
ATOM 3720 N N . ILE B 1 93 ? -9.062 31.359 14.641 1 97.62 93 ILE B N 1
ATOM 3721 C CA . ILE B 1 93 ? -9.578 32.625 14.117 1 97.62 93 ILE B CA 1
ATOM 3722 C C . ILE B 1 93 ? -10.719 32.344 13.148 1 97.62 93 ILE B C 1
ATOM 3724 O O . ILE B 1 93 ? -11.742 33.031 13.164 1 97.62 93 ILE B O 1
ATOM 3728 N N . VAL B 1 94 ? -10.547 31.328 12.273 1 97.31 94 VAL B N 1
ATOM 3729 C CA . VAL B 1 94 ? -11.586 30.953 11.32 1 97.31 94 VAL B CA 1
ATOM 3730 C C . VAL B 1 94 ? -12.852 30.531 12.062 1 97.31 94 VAL B C 1
ATOM 3732 O O . VAL B 1 94 ? -13.961 30.891 11.672 1 97.31 94 VAL B O 1
ATOM 3735 N N . ILE B 1 95 ? -12.719 29.828 13.164 1 95.94 95 ILE B N 1
ATOM 3736 C CA . ILE B 1 95 ? -13.844 29.344 13.953 1 95.94 95 ILE B CA 1
ATOM 3737 C C . ILE B 1 95 ? -14.578 30.531 14.586 1 95.94 95 ILE B C 1
ATOM 3739 O O . ILE B 1 95 ? -15.812 30.562 14.594 1 95.94 95 ILE B O 1
ATOM 3743 N N . VAL B 1 96 ? -13.859 31.469 15.117 1 96.31 96 VAL B N 1
ATOM 3744 C CA . VAL B 1 96 ? -14.438 32.625 15.805 1 96.31 96 VAL B CA 1
ATOM 3745 C C . VAL B 1 96 ? -15.188 33.5 14.805 1 96.31 96 VAL B C 1
ATOM 3747 O O . VAL B 1 96 ? -16.25 34.062 15.125 1 96.31 96 VAL B O 1
ATOM 3750 N N . ILE B 1 97 ? -14.68 33.562 13.609 1 96.62 97 ILE B N 1
ATOM 3751 C CA . ILE B 1 97 ? -15.258 34.469 12.609 1 96.62 97 ILE B CA 1
ATOM 3752 C C . ILE B 1 97 ? -16.469 33.781 11.953 1 96.62 97 ILE B C 1
ATOM 3754 O O . ILE B 1 97 ? -17.516 34.406 11.773 1 96.62 97 ILE B O 1
ATOM 3758 N N . THR B 1 98 ? -16.344 32.5 11.57 1 95.56 98 THR B N 1
ATOM 3759 C CA . THR B 1 98 ? -17.375 31.844 10.773 1 95.56 98 THR B CA 1
ATOM 3760 C C . THR B 1 98 ? -18.359 31.109 11.672 1 95.56 98 THR B C 1
ATOM 3762 O O . THR B 1 98 ? -19.453 30.75 11.227 1 95.56 98 THR B O 1
ATOM 3765 N N . LYS B 1 99 ? -18.109 30.797 12.891 1 93.56 99 LYS B N 1
ATOM 3766 C CA . LYS B 1 99 ? -18.969 30.141 13.883 1 93.56 99 LYS B CA 1
ATOM 3767 C C . LYS B 1 99 ? -19.594 28.875 13.312 1 93.56 99 LYS B C 1
ATOM 3769 O O . LYS B 1 99 ? -20.812 28.734 13.281 1 93.56 99 LYS B O 1
ATOM 3774 N N . PRO B 1 100 ? -18.781 28.016 12.969 1 93.25 100 PRO B N 1
ATOM 3775 C CA . PRO B 1 100 ? -19.297 26.734 12.477 1 93.25 100 PRO B CA 1
ATOM 3776 C C . PRO B 1 100 ? -19.953 25.906 13.578 1 93.25 100 PRO B C 1
ATOM 3778 O O . PRO B 1 100 ? -19.812 26.219 14.758 1 93.25 100 PRO B O 1
ATOM 3781 N N . PRO B 1 101 ? -20.75 24.875 13.133 1 90.88 101 PRO B N 1
ATOM 3782 C CA . PRO B 1 101 ? -21.281 23.953 14.148 1 90.88 101 PRO B CA 1
ATOM 3783 C C . PRO B 1 101 ? -20.188 23.359 15.031 1 90.88 101 PRO B C 1
ATOM 3785 O O . PRO B 1 101 ? -19.078 23.094 14.555 1 90.88 101 PRO B O 1
ATOM 3788 N N . SER B 1 102 ? -20.469 23.062 16.312 1 89.62 102 SER B N 1
ATOM 3789 C CA . SER B 1 102 ? -19.5 22.641 17.328 1 89.62 102 SER B CA 1
ATOM 3790 C C . SER B 1 102 ? -18.781 21.375 16.906 1 89.62 102 SER B C 1
ATOM 3792 O O . SER B 1 102 ? -17.594 21.219 17.188 1 89.62 102 SER B O 1
ATOM 3794 N N . HIS B 1 103 ? -19.484 20.562 16.172 1 89.94 103 HIS B N 1
ATOM 3795 C CA . HIS B 1 103 ? -18.906 19.266 15.836 1 89.94 103 HIS B CA 1
ATOM 3796 C C . HIS B 1 103 ? -17.891 19.391 14.703 1 89.94 103 HIS B C 1
ATOM 3798 O O . HIS B 1 103 ? -17.078 18.484 14.484 1 89.94 103 HIS B O 1
ATOM 3804 N N . LEU B 1 104 ? -17.844 20.547 14.133 1 93.5 104 LEU B N 1
ATOM 3805 C CA . LEU B 1 104 ? -16.938 20.719 12.992 1 93.5 104 LEU B CA 1
ATOM 3806 C C . LEU B 1 104 ? -15.742 21.594 13.375 1 93.5 104 LEU B C 1
ATOM 3808 O O . LEU B 1 104 ? -14.828 21.781 12.57 1 93.5 104 LEU B O 1
ATOM 3812 N N . ARG B 1 105 ? -15.75 22.109 14.516 1 94.06 105 ARG B N 1
ATOM 3813 C CA . ARG B 1 105 ? -14.688 23.016 14.953 1 94.06 105 ARG B CA 1
ATOM 3814 C C . ARG B 1 105 ? -13.336 22.312 14.938 1 94.06 105 ARG B C 1
ATOM 3816 O O . ARG B 1 105 ? -12.336 22.891 14.516 1 94.06 105 ARG B O 1
ATOM 3823 N N . GLY B 1 106 ? -13.281 21.016 15.438 1 94.12 106 GLY B N 1
ATOM 3824 C CA . GLY B 1 106 ? -12.055 20.234 15.406 1 94.12 106 GLY B CA 1
ATOM 3825 C C . GLY B 1 106 ? -11.523 20.031 14 1 94.12 106 GLY B C 1
ATOM 3826 O O . GLY B 1 106 ? -10.312 20.109 13.766 1 94.12 106 GLY B O 1
ATOM 3827 N N . LEU B 1 107 ? -12.469 19.75 13.078 1 94.75 107 LEU B N 1
ATOM 3828 C CA . LEU B 1 107 ? -12.102 19.516 11.688 1 94.75 107 LEU B CA 1
ATOM 3829 C C . LEU B 1 107 ? -11.492 20.781 11.07 1 94.75 107 LEU B C 1
ATOM 3831 O O . LEU B 1 107 ? -10.469 20.703 10.391 1 94.75 107 LEU B O 1
ATOM 3835 N N . ILE B 1 108 ? -12.078 21.953 11.344 1 96.31 108 ILE B N 1
ATOM 3836 C CA . ILE B 1 108 ? -11.617 23.219 10.781 1 96.31 108 ILE B CA 1
ATOM 3837 C C . ILE B 1 108 ? -10.227 23.547 11.328 1 96.31 108 ILE B C 1
ATOM 3839 O O . ILE B 1 108 ? -9.328 23.922 10.57 1 96.31 108 ILE B O 1
ATOM 3843 N N . LEU B 1 109 ? -10.07 23.359 12.586 1 96.5 109 LEU B N 1
ATOM 3844 C CA . LEU B 1 109 ? -8.773 23.609 13.203 1 96.5 109 LEU B CA 1
ATOM 3845 C C . LEU B 1 109 ? -7.715 22.656 12.656 1 96.5 109 LEU B C 1
ATOM 3847 O O . LEU B 1 109 ? -6.59 23.062 12.367 1 96.5 109 LEU B O 1
ATOM 3851 N N . GLY B 1 110 ? -8.094 21.422 12.492 1 96.38 110 GLY B N 1
ATOM 3852 C CA . GLY B 1 110 ? -7.184 20.422 11.945 1 96.38 110 GLY B CA 1
ATOM 3853 C C . GLY B 1 110 ? -6.762 20.734 10.523 1 96.38 110 GLY B C 1
ATOM 3854 O O . GLY B 1 110 ? -5.586 20.594 10.172 1 96.38 110 GLY B O 1
ATOM 3855 N N . CYS B 1 111 ? -7.664 21.141 9.742 1 97.06 111 CYS B N 1
ATOM 3856 C CA . CYS B 1 111 ? -7.395 21.438 8.336 1 97.06 111 CYS B CA 1
ATOM 3857 C C . CYS B 1 111 ? -6.441 22.625 8.211 1 97.06 111 CYS B C 1
ATOM 3859 O O . CYS B 1 111 ? -5.656 22.703 7.262 1 97.06 111 CYS B O 1
ATOM 3861 N N . CYS B 1 112 ? -6.504 23.547 9.094 1 97.75 112 CYS B N 1
ATOM 3862 C CA . CYS B 1 112 ? -5.625 24.703 9.07 1 97.75 112 CYS B CA 1
ATOM 3863 C C . CYS B 1 112 ? -4.258 24.375 9.656 1 97.75 112 CYS B C 1
ATOM 3865 O O . CYS B 1 112 ? -3.244 24.938 9.234 1 97.75 112 CYS B O 1
ATOM 3867 N N . ALA B 1 113 ? -4.227 23.422 10.562 1 97.12 113 ALA B N 1
ATOM 3868 C CA . ALA B 1 113 ? -3.008 23.125 11.312 1 97.12 113 ALA B CA 1
ATOM 3869 C C . ALA B 1 113 ? -2.148 22.094 10.578 1 97.12 113 ALA B C 1
ATOM 3871 O O . ALA B 1 113 ? -0.924 22.234 10.516 1 97.12 113 ALA B O 1
ATOM 3872 N N . ALA B 1 114 ? -2.793 21.062 10.062 1 97 114 ALA B N 1
ATOM 3873 C CA . ALA B 1 114 ? -2.066 19.922 9.523 1 97 114 ALA B CA 1
ATOM 3874 C C . ALA B 1 114 ? -2.027 19.953 8 1 97 114 ALA B C 1
ATOM 3876 O O . ALA B 1 114 ? -3.07 19.891 7.348 1 97 114 ALA B O 1
ATOM 3877 N N . GLY B 1 115 ? -0.833 20.062 7.473 1 96.06 115 GLY B N 1
ATOM 3878 C CA . GLY B 1 115 ? -0.663 20.078 6.027 1 96.06 115 GLY B CA 1
ATOM 3879 C C . GLY B 1 115 ? -0.139 18.75 5.484 1 96.06 115 GLY B C 1
ATOM 3880 O O . GLY B 1 115 ? 0.33 17.906 6.242 1 96.06 115 GLY B O 1
ATOM 3881 N N . ASN B 1 116 ? -0.361 18.531 4.207 1 93.06 116 ASN B N 1
ATOM 3882 C CA . ASN B 1 116 ? 0.205 17.375 3.508 1 93.06 116 ASN B CA 1
ATOM 3883 C C . ASN B 1 116 ? 1.71 17.531 3.305 1 93.06 116 ASN B C 1
ATOM 3885 O O . ASN B 1 116 ? 2.162 17.859 2.205 1 93.06 116 ASN B O 1
ATOM 3889 N N . LEU B 1 117 ? 2.424 17.156 4.262 1 93.31 117 LEU B N 1
ATOM 3890 C CA . LEU B 1 117 ? 3.857 17.422 4.32 1 93.31 117 LEU B CA 1
ATOM 3891 C C . LEU B 1 117 ? 4.645 16.281 3.68 1 93.31 117 LEU B C 1
ATOM 3893 O O . LEU B 1 117 ? 5.879 16.312 3.662 1 93.31 117 LEU B O 1
ATOM 3897 N N . GLY B 1 118 ? 3.984 15.336 3.178 1 84.94 118 GLY B N 1
ATOM 3898 C CA . GLY B 1 118 ? 4.645 14.188 2.574 1 84.94 118 GLY B CA 1
ATOM 3899 C C . GLY B 1 118 ? 4.355 14.047 1.093 1 84.94 118 GLY B C 1
ATOM 3900 O O . GLY B 1 118 ? 5.18 14.422 0.255 1 84.94 118 GLY B O 1
ATOM 3901 N N . ASN B 1 119 ? 3.162 13.828 0.682 1 76.81 119 ASN B N 1
ATOM 3902 C CA . ASN B 1 119 ? 2.781 13.469 -0.681 1 76.81 119 ASN B CA 1
ATOM 3903 C C . ASN B 1 119 ? 3.039 14.609 -1.655 1 76.81 119 ASN B C 1
ATOM 3905 O O . ASN B 1 119 ? 3.445 14.383 -2.797 1 76.81 119 ASN B O 1
ATOM 3909 N N . MET B 1 120 ? 2.791 15.789 -1.21 1 83.31 120 MET B N 1
ATOM 3910 C CA . MET B 1 120 ? 2.918 16.922 -2.113 1 83.31 120 MET B CA 1
ATOM 3911 C C . MET B 1 120 ? 4.387 17.281 -2.336 1 83.31 120 MET B C 1
ATOM 3913 O O . MET B 1 120 ? 4.848 17.344 -3.477 1 83.31 120 MET B O 1
ATOM 3917 N N . PRO B 1 121 ? 5.141 17.344 -1.342 1 87.62 121 PRO B N 1
ATOM 3918 C CA . PRO B 1 121 ? 6.555 17.656 -1.551 1 87.62 121 PRO B CA 1
ATOM 3919 C C . PRO B 1 121 ? 7.301 16.531 -2.283 1 87.62 121 PRO B C 1
ATOM 3921 O O . PRO B 1 121 ? 8.25 16.797 -3.023 1 87.62 121 PRO B O 1
ATOM 3924 N N . LEU B 1 122 ? 6.918 15.344 -2.117 1 78.88 122 LEU B N 1
ATOM 3925 C CA . LEU B 1 122 ? 7.562 14.211 -2.773 1 78.88 122 LEU B CA 1
ATOM 3926 C C . LEU B 1 122 ? 7.457 14.328 -4.289 1 78.88 122 LEU B C 1
ATOM 3928 O O . LEU B 1 122 ? 8.281 13.781 -5.02 1 78.88 122 LEU B O 1
ATOM 3932 N N . ILE B 1 123 ? 6.48 15.031 -4.688 1 73.38 123 ILE B N 1
ATOM 3933 C CA . ILE B 1 123 ? 6.266 15.195 -6.121 1 73.38 123 ILE B CA 1
ATOM 3934 C C . ILE B 1 123 ? 6.887 16.516 -6.59 1 73.38 123 ILE B C 1
ATOM 3936 O O . ILE B 1 123 ? 7.508 16.562 -7.656 1 73.38 123 ILE B O 1
ATOM 3940 N N . ILE B 1 124 ? 6.824 17.547 -5.824 1 80.88 124 ILE B N 1
ATOM 3941 C CA . ILE B 1 124 ? 7.211 18.891 -6.223 1 80.88 124 ILE B CA 1
ATOM 3942 C C . ILE B 1 124 ? 8.734 19 -6.23 1 80.88 124 ILE B C 1
ATOM 3944 O O . ILE B 1 124 ? 9.312 19.578 -7.152 1 80.88 124 ILE B O 1
ATOM 3948 N N . ILE B 1 125 ? 9.375 18.391 -5.312 1 86.94 125 ILE B N 1
ATOM 3949 C CA . ILE B 1 125 ? 10.805 18.609 -5.129 1 86.94 125 ILE B CA 1
ATOM 3950 C C . ILE B 1 125 ? 11.578 17.984 -6.293 1 86.94 125 ILE B C 1
ATOM 3952 O O . ILE B 1 125 ? 12.422 18.641 -6.902 1 86.94 125 ILE B O 1
ATOM 3956 N N . PRO B 1 126 ? 11.336 16.766 -6.625 1 77.25 126 PRO B N 1
ATOM 3957 C CA . PRO B 1 126 ? 12.047 16.234 -7.793 1 77.25 126 PRO B CA 1
ATOM 3958 C C . PRO B 1 126 ? 11.766 17.031 -9.062 1 77.25 126 PRO B C 1
ATOM 3960 O O . PRO B 1 126 ? 12.648 17.172 -9.914 1 77.25 126 PRO B O 1
ATOM 3963 N N . ALA B 1 127 ? 10.633 17.5 -9.219 1 73 127 ALA B N 1
ATOM 3964 C CA . ALA B 1 127 ? 10.258 18.266 -10.398 1 73 127 ALA B CA 1
ATOM 3965 C C . ALA B 1 127 ? 11.047 19.578 -10.469 1 73 127 ALA B C 1
ATOM 3967 O O . ALA B 1 127 ? 11.477 19.984 -11.555 1 73 127 ALA B O 1
ATOM 3968 N N . VAL B 1 128 ? 11.195 20.203 -9.391 1 80.81 128 VAL B N 1
ATOM 3969 C CA . VAL B 1 128 ? 11.922 21.469 -9.344 1 80.81 128 VAL B CA 1
ATOM 3970 C C . VAL B 1 128 ? 13.422 21.203 -9.531 1 80.81 128 VAL B C 1
ATOM 3972 O O . VAL B 1 128 ? 14.125 22.016 -10.133 1 80.81 128 VAL B O 1
ATOM 3975 N N . CYS B 1 129 ? 13.836 20.078 -9.07 1 83 129 CYS B N 1
ATOM 3976 C CA . CYS B 1 129 ? 15.25 19.734 -9.188 1 83 129 CYS B CA 1
ATOM 3977 C C . CYS B 1 129 ? 15.617 19.406 -10.633 1 83 129 CYS B C 1
ATOM 3979 O O . CYS B 1 129 ? 16.766 19.609 -11.047 1 83 129 CYS B O 1
ATOM 3981 N N . LYS B 1 130 ? 14.789 18.938 -11.344 1 73.56 130 LYS B N 1
ATOM 3982 C CA . LYS B 1 130 ? 15.047 18.547 -12.727 1 73.56 130 LYS B CA 1
ATOM 3983 C C . LYS B 1 130 ? 15.047 19.766 -13.641 1 73.56 130 LYS B C 1
ATOM 3985 O O . LYS B 1 130 ? 15.531 19.703 -14.773 1 73.56 130 LYS B O 1
ATOM 3990 N N . GLU B 1 131 ? 14.422 20.781 -13.156 1 68.94 131 GLU B N 1
ATOM 3991 C CA . GLU B 1 131 ? 14.359 21.984 -13.977 1 68.94 131 GLU B CA 1
ATOM 3992 C C . GLU B 1 131 ? 15.75 22.547 -14.234 1 68.94 131 GLU B C 1
ATOM 3994 O O . GLU B 1 131 ? 16.547 22.719 -13.305 1 68.94 131 GLU B O 1
ATOM 3999 N N . LYS B 1 132 ? 15.992 22.656 -15.594 1 62.19 132 LYS B N 1
ATOM 4000 C CA . LYS B 1 132 ? 17.281 23.203 -16.016 1 62.19 132 LYS B CA 1
ATOM 4001 C C . LYS B 1 132 ? 17.406 24.672 -15.578 1 62.19 132 LYS B C 1
ATOM 4003 O O . LYS B 1 132 ? 16.484 25.453 -15.766 1 62.19 132 LYS B O 1
ATOM 4008 N N . GLY B 1 133 ? 18.484 24.969 -14.867 1 61.97 133 GLY B N 1
ATOM 4009 C CA . GLY B 1 133 ? 18.766 26.344 -14.484 1 61.97 133 GLY B CA 1
ATOM 4010 C C . GLY B 1 133 ? 18.172 26.734 -13.141 1 61.97 133 GLY B C 1
ATOM 4011 O O . GLY B 1 133 ? 18.016 27.922 -12.844 1 61.97 133 GLY B O 1
ATOM 4012 N N . GLY B 1 134 ? 17.766 25.781 -12.477 1 65.81 134 GLY B N 1
ATOM 4013 C CA . GLY B 1 134 ? 17.219 26.062 -11.164 1 65.81 134 GLY B CA 1
ATOM 4014 C C . GLY B 1 134 ? 18.281 26.438 -10.148 1 65.81 134 GLY B C 1
ATOM 4015 O O . GLY B 1 134 ? 19.484 26.266 -10.398 1 65.81 134 GLY B O 1
ATOM 4016 N N . PRO B 1 135 ? 17.859 27.094 -9.109 1 77.62 135 PRO B N 1
ATOM 4017 C CA . PRO B 1 135 ? 18.781 27.609 -8.102 1 77.62 135 PRO B CA 1
ATOM 4018 C C . PRO B 1 135 ? 19.359 26.5 -7.203 1 77.62 135 PRO B C 1
ATOM 4020 O O . PRO B 1 135 ? 20.047 26.797 -6.227 1 77.62 135 PRO B O 1
ATOM 4023 N N . PHE B 1 136 ? 19.141 25.219 -7.52 1 87 136 PHE B N 1
ATOM 4024 C CA . PHE B 1 136 ? 19.438 24.188 -6.531 1 87 136 PHE B CA 1
ATOM 4025 C C . PHE B 1 136 ? 20.609 23.328 -6.977 1 87 136 PHE B C 1
ATOM 4027 O O . PHE B 1 136 ? 20.859 22.266 -6.398 1 87 136 PHE B O 1
ATOM 4034 N N . GLY B 1 137 ? 21.25 23.75 -8.016 1 81.88 137 GLY B N 1
ATOM 4035 C CA . GLY B 1 137 ? 22.484 23.078 -8.406 1 81.88 137 GLY B CA 1
ATOM 4036 C C . GLY B 1 137 ? 22.25 21.844 -9.242 1 81.88 137 GLY B C 1
ATOM 4037 O O . GLY B 1 137 ? 21.359 21.812 -10.094 1 81.88 137 GLY B O 1
ATOM 4038 N N . ASP B 1 138 ? 23.156 20.797 -8.914 1 85.38 138 ASP B N 1
ATOM 4039 C CA . ASP B 1 138 ? 23.109 19.547 -9.672 1 85.38 138 ASP B CA 1
ATOM 4040 C C . ASP B 1 138 ? 21.797 18.797 -9.398 1 85.38 138 ASP B C 1
ATOM 4042 O O . ASP B 1 138 ? 21.438 18.562 -8.242 1 85.38 138 ASP B O 1
ATOM 4046 N N . PRO B 1 139 ? 21.094 18.359 -10.453 1 83.75 139 PRO B N 1
ATOM 4047 C CA . PRO B 1 139 ? 19.781 17.719 -10.312 1 83.75 139 PRO B CA 1
ATOM 4048 C C . PRO B 1 139 ? 19.844 16.453 -9.461 1 83.75 139 PRO B C 1
ATOM 4050 O O . PRO B 1 139 ? 18.922 16.172 -8.688 1 83.75 139 PRO B O 1
ATOM 4053 N N . GLU B 1 140 ? 20.859 15.711 -9.594 1 81.38 140 GLU B N 1
ATOM 4054 C CA . GLU B 1 140 ? 20.969 14.469 -8.844 1 81.38 140 GLU B CA 1
ATOM 4055 C C . GLU B 1 140 ? 21.141 14.734 -7.352 1 81.38 140 GLU B C 1
ATOM 4057 O O . GLU B 1 140 ? 20.5 14.086 -6.52 1 81.38 140 GLU B O 1
ATOM 4062 N N . SER B 1 141 ? 22 15.609 -7.09 1 84.06 141 SER B N 1
ATOM 4063 C CA . SER B 1 141 ? 22.203 15.984 -5.695 1 84.06 141 SER B CA 1
ATOM 4064 C C . SER B 1 141 ? 20.969 16.656 -5.105 1 84.06 141 SER B C 1
ATOM 4066 O O . SER B 1 141 ? 20.609 16.406 -3.955 1 84.06 141 SER B O 1
ATOM 4068 N N . CYS B 1 142 ? 20.359 17.484 -5.891 1 87 142 CYS B N 1
ATOM 4069 C CA . CYS B 1 142 ? 19.141 18.172 -5.484 1 87 142 CYS B CA 1
ATOM 4070 C C . CYS B 1 142 ? 18.047 17.172 -5.125 1 87 142 CYS B C 1
ATOM 4072 O O . CYS B 1 142 ? 17.391 17.297 -4.09 1 87 142 CYS B O 1
ATOM 4074 N N . GLN B 1 143 ? 17.984 16.203 -5.922 1 83.62 143 GLN B N 1
ATOM 4075 C CA . GLN B 1 143 ? 16.953 15.195 -5.695 1 83.62 143 GLN B CA 1
ATOM 4076 C C . GLN B 1 143 ? 17.266 14.359 -4.453 1 83.62 143 GLN B C 1
ATOM 4078 O O . GLN B 1 143 ? 16.375 14.094 -3.645 1 83.62 143 GLN B O 1
ATOM 4083 N N . LYS B 1 144 ? 18.453 14.016 -4.324 1 78.56 144 LYS B N 1
ATOM 4084 C CA . LYS B 1 144 ? 18.875 13.188 -3.199 1 78.56 144 LYS B CA 1
ATOM 4085 C C . LYS B 1 144 ? 18.641 13.898 -1.87 1 78.56 144 LYS B C 1
ATOM 4087 O O . LYS B 1 144 ? 17.969 13.367 -0.981 1 78.56 144 LYS B O 1
ATOM 4092 N N . TYR B 1 145 ? 19.109 15.055 -1.754 1 82.38 145 TYR B N 1
ATOM 4093 C CA . TYR B 1 145 ? 18.969 15.812 -0.512 1 82.38 145 TYR B CA 1
ATOM 4094 C C . TYR B 1 145 ? 17.516 16.25 -0.304 1 82.38 145 TYR B C 1
ATOM 4096 O O . TYR B 1 145 ? 17.016 16.234 0.818 1 82.38 145 TYR B O 1
ATOM 4104 N N . GLY B 1 146 ? 16.906 16.688 -1.355 1 86.94 146 GLY B N 1
ATOM 4105 C CA . GLY B 1 146 ? 15.523 17.109 -1.281 1 86.94 146 GLY B CA 1
ATOM 4106 C C . GLY B 1 146 ? 14.609 16.016 -0.746 1 86.94 146 GLY B C 1
ATOM 4107 O O . GLY B 1 146 ? 13.75 16.281 0.099 1 86.94 146 GLY B O 1
ATOM 4108 N N . MET B 1 147 ? 14.844 14.812 -1.166 1 81.88 147 MET B N 1
ATOM 4109 C CA . MET B 1 147 ? 14.031 13.688 -0.723 1 81.88 147 MET B CA 1
ATOM 4110 C C . MET B 1 147 ? 14.258 13.391 0.756 1 81.88 147 MET B C 1
ATOM 4112 O O . MET B 1 147 ? 13.336 12.977 1.46 1 81.88 147 MET B O 1
ATOM 4116 N N . GLY B 1 148 ? 15.477 13.602 1.13 1 80.81 148 GLY B N 1
ATOM 4117 C CA . GLY B 1 148 ? 15.758 13.477 2.551 1 80.81 148 GLY B CA 1
ATOM 4118 C C . GLY B 1 148 ? 15.016 14.484 3.4 1 80.81 148 GLY B C 1
ATOM 4119 O O . GLY B 1 148 ? 14.469 14.141 4.453 1 80.81 148 GLY B O 1
ATOM 4120 N N . TYR B 1 149 ? 14.93 15.719 2.908 1 88.31 149 TYR B N 1
ATOM 4121 C CA . TYR B 1 149 ? 14.219 16.781 3.611 1 88.31 149 TYR B CA 1
ATOM 4122 C C . TYR B 1 149 ? 12.727 16.469 3.693 1 88.31 149 TYR B C 1
ATOM 4124 O O . TYR B 1 149 ? 12.102 16.641 4.742 1 88.31 149 TYR B O 1
ATOM 4132 N N . VAL B 1 150 ? 12.234 15.977 2.643 1 88 150 VAL B N 1
ATOM 4133 C CA . VAL B 1 150 ? 10.805 15.703 2.557 1 88 150 VAL B CA 1
ATOM 4134 C C . VAL B 1 150 ? 10.445 14.531 3.471 1 88 150 VAL B C 1
ATOM 4136 O O . VAL B 1 150 ? 9.398 14.539 4.125 1 88 150 VAL B O 1
ATOM 4139 N N . ALA B 1 151 ? 11.32 13.555 3.461 1 81.31 151 ALA B N 1
ATOM 4140 C CA . ALA B 1 151 ? 11.086 12.383 4.305 1 81.31 151 ALA B CA 1
ATOM 4141 C C . ALA B 1 151 ? 11.016 12.773 5.777 1 81.31 151 ALA B C 1
ATOM 4143 O O . ALA B 1 151 ? 10.164 12.281 6.52 1 81.31 151 ALA B O 1
ATOM 4144 N N . LEU B 1 152 ? 11.898 13.602 6.18 1 84.31 152 LEU B N 1
ATOM 4145 C CA . LEU B 1 152 ? 11.898 14.07 7.562 1 84.31 152 LEU B CA 1
ATOM 4146 C C . LEU B 1 152 ? 10.656 14.898 7.852 1 84.31 152 LEU B C 1
ATOM 4148 O O . LEU B 1 152 ? 10.062 14.789 8.93 1 84.31 152 LEU B O 1
ATOM 4152 N N . SER B 1 153 ? 10.328 15.703 6.918 1 90 153 SER B N 1
ATOM 4153 C CA . SER B 1 153 ? 9.117 16.5 7.043 1 90 153 SER B CA 1
ATOM 4154 C C . SER B 1 153 ? 7.879 15.625 7.203 1 90 153 SER B C 1
ATOM 4156 O O . SER B 1 153 ? 7.023 15.898 8.047 1 90 153 SER B O 1
ATOM 4158 N N . MET B 1 154 ? 7.797 14.703 6.434 1 85.5 154 MET B N 1
ATOM 4159 C CA . MET B 1 154 ? 6.672 13.773 6.465 1 85.5 154 MET B CA 1
ATOM 4160 C C . MET B 1 154 ? 6.586 13.07 7.812 1 85.5 154 MET B C 1
ATOM 4162 O O . MET B 1 154 ? 5.496 12.898 8.359 1 85.5 154 MET B O 1
ATOM 4166 N N . ALA B 1 155 ? 7.723 12.641 8.289 1 81.81 155 ALA B N 1
ATOM 4167 C CA . ALA B 1 155 ? 7.781 11.922 9.555 1 81.81 155 ALA B CA 1
ATOM 4168 C C . ALA B 1 155 ? 7.328 12.805 10.711 1 81.81 155 ALA B C 1
ATOM 4170 O O . ALA B 1 155 ? 6.516 12.391 11.539 1 81.81 155 ALA B O 1
ATOM 4171 N N . MET B 1 156 ? 7.859 13.992 10.766 1 87.25 156 MET B N 1
ATOM 4172 C CA . MET B 1 156 ? 7.5 14.922 11.836 1 87.25 156 MET B CA 1
ATOM 4173 C C . MET B 1 156 ? 6.031 15.32 11.734 1 87.25 156 MET B C 1
ATOM 4175 O O . MET B 1 156 ? 5.344 15.43 12.75 1 87.25 156 MET B O 1
ATOM 4179 N N . GLY B 1 157 ? 5.664 15.508 10.477 1 90.12 157 GLY B N 1
ATOM 4180 C CA . GLY B 1 157 ? 4.258 15.805 10.266 1 90.12 157 GLY B CA 1
ATOM 4181 C C . GLY B 1 157 ? 3.332 14.727 10.789 1 90.12 157 GLY B C 1
ATOM 4182 O O . GLY B 1 157 ? 2.311 15.023 11.414 1 90.12 157 GLY B O 1
ATOM 4183 N N . SER B 1 158 ? 3.684 13.578 10.562 1 85.25 158 SER B N 1
ATOM 4184 C CA . SER B 1 158 ? 2.871 12.453 11.008 1 85.25 158 SER B CA 1
ATOM 4185 C C . SER B 1 158 ? 2.811 12.391 12.531 1 85.25 158 SER B C 1
ATOM 4187 O O . SER B 1 158 ? 1.754 12.125 13.109 1 85.25 158 SER B O 1
ATOM 4189 N N . ILE B 1 159 ? 3.9 12.562 13.148 1 84.88 159 ILE B N 1
ATOM 4190 C CA . ILE B 1 159 ? 3.955 12.539 14.602 1 84.88 159 ILE B CA 1
ATOM 4191 C C . ILE B 1 159 ? 3.035 13.617 15.172 1 84.88 159 ILE B C 1
ATOM 4193 O O . ILE B 1 159 ? 2.242 13.352 16.078 1 84.88 159 ILE B O 1
ATOM 4197 N N . TYR B 1 160 ? 3.086 14.758 14.633 1 92.25 160 TYR B N 1
ATOM 4198 C CA . TYR B 1 160 ? 2.293 15.867 15.156 1 92.25 160 TYR B CA 1
ATOM 4199 C C . TYR B 1 160 ? 0.817 15.688 14.82 1 92.25 160 TYR B C 1
ATOM 4201 O O . TYR B 1 160 ? -0.055 16.078 15.594 1 92.25 160 TYR B O 1
ATOM 4209 N N . ILE B 1 161 ? 0.537 15.102 13.727 1 92.62 161 ILE B N 1
ATOM 4210 C CA . ILE B 1 161 ? -0.854 14.859 13.352 1 92.62 161 ILE B CA 1
ATOM 4211 C C . ILE B 1 161 ? -1.498 13.898 14.352 1 92.62 161 ILE B C 1
ATOM 4213 O O . ILE B 1 161 ? -2.582 14.18 14.875 1 92.62 161 ILE B O 1
ATOM 4217 N N . TRP B 1 162 ? -0.873 12.891 14.711 1 87 162 TRP B N 1
ATOM 4218 C CA . TRP B 1 162 ? -1.491 11.828 15.5 1 87 162 TRP B 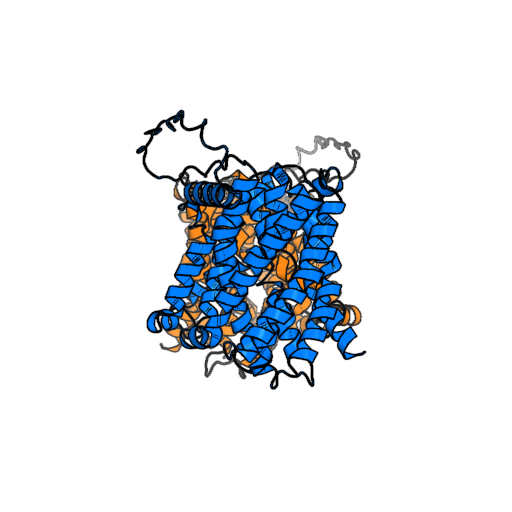CA 1
ATOM 4219 C C . TRP B 1 162 ? -1.335 12.102 17 1 87 162 TRP B C 1
ATOM 4221 O O . TRP B 1 162 ? -2.064 11.531 17.812 1 87 162 TRP B O 1
ATOM 4231 N N . THR B 1 163 ? -0.362 12.977 17.359 1 84.62 163 THR B N 1
ATOM 4232 C CA . THR B 1 163 ? -0.201 13.297 18.781 1 84.62 163 THR B CA 1
ATOM 4233 C C . THR B 1 163 ? -0.913 14.602 19.125 1 84.62 163 THR B C 1
ATOM 4235 O O . THR B 1 163 ? -1.56 14.711 20.156 1 84.62 163 THR B O 1
ATOM 4238 N N . TYR B 1 164 ? -0.826 15.5 18.219 1 90.88 164 TYR B N 1
ATOM 4239 C CA . TYR B 1 164 ? -1.328 16.844 18.5 1 90.88 164 TYR B CA 1
ATOM 4240 C C . TYR B 1 164 ? -2.684 17.062 17.844 1 90.88 164 TYR B C 1
ATOM 4242 O O . TYR B 1 164 ? -3.682 17.312 18.531 1 90.88 164 TYR B O 1
ATOM 4250 N N . VAL B 1 165 ? -2.77 16.906 16.562 1 93.06 165 VAL B N 1
ATOM 4251 C CA . VAL B 1 165 ? -3.975 17.25 15.805 1 93.06 165 VAL B CA 1
ATOM 4252 C C . VAL B 1 165 ? -5.09 16.266 16.141 1 93.06 165 VAL B C 1
ATOM 4254 O O . VAL B 1 165 ? -6.254 16.656 16.281 1 93.06 165 VAL B O 1
ATOM 4257 N N . TYR B 1 166 ? -4.785 15.008 16.234 1 88.69 166 TYR B N 1
ATOM 4258 C CA . TYR B 1 166 ? -5.754 13.984 16.609 1 88.69 166 TYR B CA 1
ATOM 4259 C C . TYR B 1 166 ? -6.445 14.336 17.922 1 88.69 166 TYR B C 1
ATOM 4261 O O . TYR B 1 166 ? -7.672 14.289 18.016 1 88.69 166 TYR B O 1
ATOM 4269 N N . ASN B 1 167 ? -5.641 14.711 18.875 1 86.06 167 ASN B N 1
ATOM 4270 C CA . ASN B 1 167 ? -6.18 15.031 20.188 1 86.06 167 ASN B CA 1
ATOM 4271 C C . ASN B 1 167 ? -6.969 16.344 20.172 1 86.06 167 ASN B C 1
ATOM 4273 O O . ASN B 1 167 ? -7.988 16.469 20.859 1 86.06 167 ASN B O 1
ATOM 4277 N N . LEU B 1 168 ? -6.461 17.188 19.484 1 89.44 168 LEU B N 1
ATOM 4278 C CA . LEU B 1 168 ? -7.156 18.453 19.344 1 89.44 168 LEU B CA 1
ATOM 4279 C C . LEU B 1 168 ? -8.539 18.25 18.719 1 89.44 168 LEU B C 1
ATOM 4281 O O . LEU B 1 168 ? -9.523 18.812 19.203 1 89.44 168 LEU B O 1
ATOM 4285 N N . MET B 1 169 ? -8.617 17.547 17.688 1 91.62 169 MET B N 1
ATOM 4286 C CA . MET B 1 169 ? -9.883 17.281 17 1 91.62 169 MET B CA 1
ATOM 4287 C C . MET B 1 169 ? -10.82 16.469 17.891 1 91.62 169 MET B C 1
ATOM 4289 O O . MET B 1 169 ? -12.031 16.672 17.875 1 91.62 169 MET B O 1
ATOM 4293 N N . ARG B 1 170 ? -10.328 15.562 18.609 1 86.56 170 ARG B N 1
ATOM 4294 C CA . ARG B 1 170 ? -11.125 14.727 19.516 1 86.56 170 ARG B CA 1
ATOM 4295 C C . ARG B 1 170 ? -11.805 15.578 20.578 1 86.56 170 ARG B C 1
ATOM 4297 O O . ARG B 1 170 ? -12.992 15.414 20.844 1 86.56 170 ARG B O 1
ATOM 4304 N N . VAL B 1 171 ? -11.07 16.469 21.172 1 84.44 171 VAL B N 1
ATOM 4305 C CA . VAL B 1 171 ? -11.555 17.297 22.266 1 84.44 171 VAL B CA 1
ATOM 4306 C C . VAL B 1 171 ? -12.578 18.297 21.734 1 84.44 171 VAL B C 1
ATOM 4308 O O . VAL B 1 171 ? -13.617 18.531 22.359 1 84.44 171 VAL B O 1
ATOM 4311 N N . LEU B 1 172 ? -12.352 18.797 20.609 1 88.31 172 LEU B N 1
ATOM 4312 C CA . LEU B 1 172 ? -13.188 19.859 20.078 1 88.31 172 LEU B CA 1
ATOM 4313 C C . LEU B 1 172 ? -14.445 19.281 19.438 1 88.31 172 LEU B C 1
ATOM 4315 O O . LEU B 1 172 ? -15.438 20 19.25 1 88.31 172 LEU B O 1
ATOM 4319 N N . SER B 1 173 ? -14.414 18.094 18.953 1 80 173 SER B N 1
ATOM 4320 C CA . SER B 1 173 ? -15.578 17.484 18.312 1 80 173 SER B CA 1
ATOM 4321 C C . SER B 1 173 ? -16.484 16.844 19.359 1 80 173 SER B C 1
ATOM 4323 O O . SER B 1 173 ? -17.625 16.469 19.047 1 80 173 SER B O 1
ATOM 4325 N N . ASN B 1 174 ? -16.266 16.812 20.578 1 67 174 ASN B N 1
ATOM 4326 C CA . ASN B 1 174 ? -17.031 16.109 21.594 1 67 174 ASN B CA 1
ATOM 4327 C C . ASN B 1 174 ? -17.344 14.672 21.188 1 67 174 ASN B C 1
ATOM 4329 O O . ASN B 1 174 ? -18.469 14.195 21.359 1 67 174 ASN B O 1
ATOM 4333 N N . SER B 1 175 ? -16.641 14 20.359 1 59.19 175 SER B N 1
ATOM 4334 C CA . SER B 1 175 ? -16.922 12.68 19.812 1 59.19 175 SER B CA 1
ATOM 4335 C C . SER B 1 175 ? -16.562 11.578 20.812 1 59.19 175 SER B C 1
ATOM 4337 O O . SER B 1 175 ? -15.461 11.578 21.359 1 59.19 175 SER B O 1
ATOM 4339 N N . PRO B 1 176 ? -17.531 10.789 21.422 1 47.78 176 PRO B N 1
ATOM 4340 C CA . PRO B 1 176 ? -17.188 9.602 22.203 1 47.78 176 PRO B CA 1
ATOM 4341 C C . PRO B 1 176 ? -16.328 8.602 21.422 1 47.78 176 PRO B C 1
ATOM 4343 O O . PRO B 1 176 ? -16.703 8.195 20.328 1 47.78 176 PRO B O 1
ATOM 4346 N N . VAL B 1 177 ? -15.141 8.859 21.328 1 50.41 177 VAL B N 1
ATOM 4347 C CA . VAL B 1 177 ? -14.305 7.938 20.562 1 50.41 177 VAL B CA 1
ATOM 4348 C C . VAL B 1 177 ? -14.523 6.508 21.062 1 50.41 177 VAL B C 1
ATOM 4350 O O . VAL B 1 177 ? -14.336 6.215 22.234 1 50.41 177 VAL B O 1
ATOM 4353 N N . GLU B 1 178 ? -15.461 5.645 20.672 1 41.25 178 GLU B N 1
ATOM 4354 C CA . GLU B 1 178 ? -15.344 4.223 20.969 1 41.25 178 GLU B CA 1
ATOM 4355 C C . GLU B 1 178 ? -13.922 3.721 20.75 1 41.25 178 GLU B C 1
ATOM 4357 O O . GLU B 1 178 ? -13.422 3.754 19.609 1 41.25 178 GLU B O 1
ATOM 4362 N N . THR B 1 179 ? -13.055 3.969 21.625 1 40.75 179 THR B N 1
ATOM 4363 C CA . THR B 1 179 ? -11.766 3.309 21.5 1 40.75 179 THR B CA 1
ATOM 4364 C C . THR B 1 179 ? -11.93 1.854 21.078 1 40.75 179 THR B C 1
ATOM 4366 O O . THR B 1 179 ? -12.742 1.121 21.641 1 40.75 179 THR B O 1
ATOM 4369 N N . PRO B 1 180 ? -11.664 1.46 19.969 1 38.81 180 PRO B N 1
ATOM 4370 C CA . PRO B 1 180 ? -11.773 0.009 19.797 1 38.81 180 PRO B CA 1
ATOM 4371 C C . PRO B 1 180 ? -11.344 -0.765 21.047 1 38.81 180 PRO B C 1
ATOM 4373 O O . PRO B 1 180 ? -10.531 -0.268 21.828 1 38.81 180 PRO B O 1
ATOM 4376 N N . PRO B 1 181 ? -12.18 -1.897 21.531 1 31.83 181 PRO B N 1
ATOM 4377 C CA . PRO B 1 181 ? -11.844 -2.668 22.719 1 31.83 181 PRO B CA 1
ATOM 4378 C C . PRO B 1 181 ? -10.352 -2.977 22.828 1 31.83 181 PRO B C 1
ATOM 4380 O O . PRO B 1 181 ? -9.766 -3.525 21.891 1 31.83 181 PRO B O 1
ATOM 4383 N N . SER B 1 182 ? -9.531 -2.191 23.234 1 30.84 182 SER B N 1
ATOM 4384 C CA . SER B 1 182 ? -8.234 -2.748 23.625 1 30.84 182 SER B CA 1
ATOM 4385 C C . SER B 1 182 ? -8.391 -4.141 24.219 1 30.84 182 SER B C 1
ATOM 4387 O O . SER B 1 182 ? -9.289 -4.375 25.047 1 30.84 182 SER B O 1
ATOM 4389 N N . VAL B 1 183 ? -7.914 -5.176 23.625 1 30.88 183 VAL B N 1
ATOM 4390 C CA . VAL B 1 183 ? -7.809 -6.473 24.297 1 30.88 183 VAL B CA 1
ATOM 4391 C C . VAL B 1 183 ? -7.445 -6.27 25.766 1 30.88 183 VAL B C 1
ATOM 4393 O O . VAL B 1 183 ? -7.09 -7.227 26.453 1 30.88 183 VAL B O 1
ATOM 4396 N N . GLU B 1 184 ? -6.938 -5.195 26.234 1 28.03 184 GLU B N 1
ATOM 4397 C CA . GLU B 1 184 ? -6.535 -5.293 27.641 1 28.03 184 GLU B CA 1
ATOM 4398 C C . GLU B 1 184 ? -7.727 -5.605 28.547 1 28.03 184 GLU B C 1
ATOM 4400 O O . GLU B 1 184 ? -8.875 -5.375 28.156 1 28.03 184 GLU B O 1
ATOM 4405 N N . SER B 1 185 ? -7.379 -5.973 29.953 1 26.91 185 SER B N 1
ATOM 4406 C CA . SER B 1 185 ? -7.938 -6.441 31.203 1 26.91 185 SER B CA 1
ATOM 4407 C C . SER B 1 185 ? -9.125 -5.586 31.641 1 26.91 185 SER B C 1
ATOM 4409 O O . SER B 1 185 ? -9.25 -4.434 31.219 1 26.91 185 SER B O 1
ATOM 4411 N N . ASN B 1 186 ? -10.125 -6.25 32.219 1 27.31 186 ASN B N 1
ATOM 4412 C CA . ASN B 1 186 ? -11.156 -6.031 33.25 1 27.31 186 ASN B CA 1
ATOM 4413 C C . ASN B 1 186 ? -10.734 -4.965 34.25 1 27.31 186 ASN B C 1
ATOM 4415 O O . ASN B 1 186 ? -11.281 -4.898 35.344 1 27.31 186 ASN B O 1
ATOM 4419 N N . TYR B 1 187 ? -9.5 -4.551 34.219 1 24.02 187 TYR B N 1
ATOM 4420 C CA . TYR B 1 187 ? -9.289 -3.971 35.531 1 24.02 187 TYR B CA 1
ATOM 4421 C C . TYR B 1 187 ? -10.148 -2.729 35.75 1 24.02 187 TYR B C 1
ATOM 4423 O O . TYR B 1 187 ? -10.773 -2.559 36.781 1 24.02 187 TYR B O 1
ATOM 4431 N N . ASP B 1 188 ? -9.836 -1.572 35.125 1 26.94 188 ASP B N 1
ATOM 4432 C CA . ASP B 1 188 ? -10.055 -0.405 35.969 1 26.94 188 ASP B CA 1
ATOM 4433 C C . ASP B 1 188 ? -11.492 0.092 35.875 1 26.94 188 ASP B C 1
ATOM 4435 O O . ASP B 1 188 ? -11.859 0.761 34.906 1 26.94 188 ASP B O 1
ATOM 4439 N N . SER B 1 189 ? -12.508 -0.744 36.219 1 27.52 189 SER B N 1
ATOM 4440 C CA . SER B 1 189 ? -13.82 -0.274 36.656 1 27.52 189 SER B CA 1
ATOM 4441 C C . SER B 1 189 ? -13.695 0.966 37.531 1 27.52 189 SER B C 1
ATOM 4443 O O . SER B 1 189 ? -14.648 1.347 38.219 1 27.52 189 SER B O 1
ATOM 4445 N N . TYR B 1 190 ? -12.516 1.251 38.031 1 25.72 190 TYR B N 1
ATOM 4446 C CA . TYR B 1 190 ? -12.711 2.191 39.125 1 25.72 190 TYR B CA 1
ATOM 4447 C C . TYR B 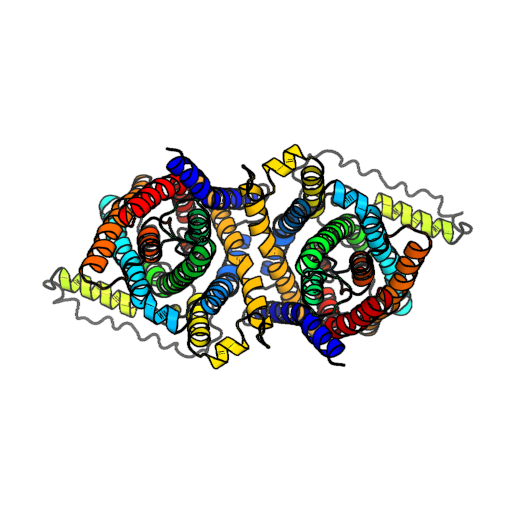1 190 ? -13.117 3.562 38.594 1 25.72 190 TYR B C 1
ATOM 4449 O O . TYR B 1 190 ? -12.297 4.289 38.031 1 25.72 190 TYR B O 1
ATOM 4457 N N . LYS B 1 191 ? -14.312 3.635 38.125 1 28.16 191 LYS B N 1
ATOM 4458 C CA . LYS B 1 191 ? -14.977 4.926 37.969 1 28.16 191 LYS B CA 1
ATOM 4459 C C . LYS B 1 191 ? -14.617 5.879 39.094 1 28.16 191 LYS B C 1
ATOM 4461 O O . LYS B 1 191 ? -15.039 5.676 40.25 1 28.16 191 LYS B O 1
ATOM 4466 N N . VAL B 1 192 ? -13.406 6.344 39.156 1 26.89 192 VAL B N 1
ATOM 4467 C CA . VAL B 1 192 ? -13.359 7.344 40.219 1 26.89 192 VAL B CA 1
ATOM 4468 C C . VAL B 1 192 ? -14.508 8.328 40.062 1 26.89 192 VAL B C 1
ATOM 4470 O O . VAL B 1 192 ? -14.711 8.883 38.969 1 26.89 192 VAL B O 1
ATOM 4473 N N . PRO B 1 193 ? -15.531 8.164 40.75 1 27.98 193 PRO B N 1
ATOM 4474 C CA . PRO B 1 193 ? -16.594 9.156 40.844 1 27.98 193 PRO B CA 1
ATOM 4475 C C . PRO B 1 193 ? -16.078 10.586 40.812 1 27.98 193 PRO B C 1
ATOM 4477 O O . PRO B 1 193 ? -15.133 10.922 41.531 1 27.98 193 PRO B O 1
ATOM 4480 N N . LEU B 1 194 ? -16.016 11.117 39.562 1 25.62 194 LEU B N 1
ATOM 4481 C CA . LEU B 1 194 ? -15.805 12.562 39.594 1 25.62 194 LEU B CA 1
ATOM 4482 C C . LEU B 1 194 ? -16.453 13.195 40.812 1 25.62 194 LEU B C 1
ATOM 4484 O O . LEU B 1 194 ? -17.656 13.031 41.031 1 25.62 194 LEU B O 1
ATOM 4488 N N . ILE B 1 195 ? -15.805 13.195 41.844 1 25.89 195 ILE B N 1
ATOM 4489 C CA . ILE B 1 195 ? -16.203 13.969 43.031 1 25.89 195 ILE B CA 1
ATOM 4490 C C . ILE B 1 195 ? -16.844 15.281 42.562 1 25.89 195 ILE B C 1
ATOM 4492 O O . ILE B 1 195 ? -16.25 16.047 41.812 1 25.89 195 ILE B O 1
ATOM 4496 N N . SER B 1 196 ? -18.156 15.328 42.438 1 28.58 196 SER B N 1
ATOM 4497 C CA . SER B 1 196 ? -18.969 16.531 42.5 1 28.58 196 SER B CA 1
ATOM 4498 C C . SER B 1 196 ? -18.375 17.562 43.438 1 28.58 196 SER B C 1
ATOM 4500 O O . SER B 1 196 ? -18.578 17.5 44.656 1 28.58 196 SER B O 1
ATOM 4502 N N . SER B 1 197 ? -17.047 17.719 43.469 1 26.69 197 SER B N 1
ATOM 4503 C CA . SER B 1 197 ? -16.609 18.703 44.469 1 26.69 197 SER B CA 1
ATOM 4504 C C . SER B 1 197 ? -17.422 19.984 44.344 1 26.69 197 SER B C 1
ATOM 4506 O O . SER B 1 197 ? -17.719 20.453 43.25 1 26.69 197 SER B O 1
ATOM 4508 N N . LYS B 1 198 ? -18.109 20.484 45.375 1 32.28 198 LYS B N 1
ATOM 4509 C CA . LYS B 1 198 ? -18.688 21.672 46 1 32.28 198 LYS B CA 1
ATOM 4510 C C . LYS B 1 198 ? -17.875 22.922 45.656 1 32.28 198 LYS B C 1
ATOM 4512 O O . LYS B 1 198 ? -18.156 24 46.156 1 32.28 198 LYS B O 1
ATOM 4517 N N . GLU B 1 199 ? -16.625 22.766 45.188 1 32.12 199 GLU B N 1
ATOM 4518 C CA . GLU B 1 199 ? -16 24.078 45.094 1 32.12 199 GLU B CA 1
ATOM 4519 C C . GLU B 1 199 ? -16.594 24.922 43.969 1 32.12 199 GLU B C 1
ATOM 4521 O O . GLU B 1 199 ? -16.094 24.891 42.844 1 32.12 199 GLU B O 1
ATOM 4526 N N . GLU B 1 200 ? -17.781 24.75 43.375 1 32.94 200 GLU B N 1
ATOM 4527 C CA . GLU B 1 200 ? -18.578 25.562 42.469 1 32.94 200 GLU B CA 1
ATOM 4528 C C . GLU B 1 200 ? -18.453 27.047 42.812 1 32.94 200 GLU B C 1
ATOM 4530 O O . GLU B 1 200 ? -18.766 27.906 41.969 1 32.94 200 GLU B O 1
ATOM 4535 N N . GLU B 1 201 ? -18.422 27.438 44.094 1 33.47 201 GLU B N 1
ATOM 4536 C CA . GLU B 1 201 ? -18.75 28.797 44.531 1 33.47 201 GLU B CA 1
ATOM 4537 C C . GLU B 1 201 ? -17.719 29.797 44 1 33.47 201 GLU B C 1
ATOM 4539 O O . GLU B 1 201 ? -18.078 30.906 43.594 1 33.47 201 GLU B O 1
ATOM 4544 N N . ASN B 1 202 ? -16.406 29.766 44.438 1 34.69 202 ASN B N 1
ATOM 4545 C CA . ASN B 1 202 ? -15.484 30.891 44.344 1 34.69 202 ASN B CA 1
ATOM 4546 C C . ASN B 1 202 ? -14.898 31.031 42.938 1 34.69 202 ASN B C 1
ATOM 4548 O O . ASN B 1 202 ? -13.688 31.125 42.781 1 34.69 202 ASN B O 1
ATOM 4552 N N . ASN B 1 203 ? -15.227 30.375 41.875 1 38.16 203 ASN B N 1
ATOM 4553 C CA . ASN B 1 203 ? -14.852 30.281 40.469 1 38.16 203 ASN B CA 1
ATOM 4554 C C . ASN B 1 203 ? -15.133 31.594 39.719 1 38.16 203 ASN B C 1
ATOM 4556 O O . ASN B 1 203 ? -15.18 31.609 38.5 1 38.16 203 ASN B O 1
ATOM 4560 N N . GLN B 1 204 ? -15.664 32.656 40.156 1 38.78 204 GLN B N 1
ATOM 4561 C CA . GLN B 1 204 ? -16.047 33.938 39.594 1 38.78 204 GLN B CA 1
ATOM 4562 C C . GLN B 1 204 ? -14.844 34.656 38.969 1 38.78 204 GLN B C 1
ATOM 4564 O O . GLN B 1 204 ? -14.992 35.406 38 1 38.78 204 GLN B O 1
ATOM 4569 N N . LYS B 1 205 ? -13.727 35.062 39.688 1 43.12 205 LYS B N 1
ATOM 4570 C CA . LYS B 1 205 ? -12.672 36.031 39.375 1 43.12 205 LYS B CA 1
ATOM 4571 C C . LYS B 1 205 ? -11.586 35.375 38.5 1 43.12 205 LYS B C 1
ATOM 4573 O O . LYS B 1 205 ? -10.477 35.906 38.406 1 43.12 205 LYS B O 1
ATOM 4578 N N . ALA B 1 206 ? -11.586 34.125 38.219 1 48.81 206 ALA B N 1
ATOM 4579 C CA . ALA B 1 206 ? -10.398 33.656 37.531 1 48.81 206 ALA B CA 1
ATOM 4580 C C . ALA B 1 206 ? -10.305 34.281 36.125 1 48.81 206 ALA B C 1
ATOM 4582 O O . ALA B 1 206 ? -11.281 34.281 35.375 1 48.81 206 ALA B O 1
ATOM 4583 N N . GLY B 1 207 ? -9.289 35.094 35.812 1 46.94 207 GLY B N 1
ATOM 4584 C CA . GLY B 1 207 ? -8.977 35.812 34.594 1 46.94 207 GLY B CA 1
ATOM 4585 C C . GLY B 1 207 ? -8.977 34.938 33.375 1 46.94 207 GLY B C 1
ATOM 4586 O O . GLY B 1 207 ? -9.008 33.719 33.469 1 46.94 207 GLY B O 1
ATOM 4587 N N . ARG B 1 208 ? -9.258 35.594 32.188 1 51.59 208 ARG B N 1
ATOM 4588 C CA . ARG B 1 208 ? -9.305 35.062 30.828 1 51.59 208 ARG B CA 1
ATOM 4589 C C . ARG B 1 208 ? -8.172 34.062 30.609 1 51.59 208 ARG B C 1
ATOM 4591 O O . ARG B 1 208 ? -8.375 33 30 1 51.59 208 ARG B O 1
ATOM 4598 N N . TRP B 1 209 ? -7.074 34.438 31.203 1 50.25 209 TRP B N 1
ATOM 4599 C CA . TRP B 1 209 ? -5.895 33.594 31.031 1 50.25 209 TRP B CA 1
ATOM 4600 C C . TRP B 1 209 ? -6.062 32.25 31.75 1 50.25 209 TRP B C 1
ATOM 4602 O O . TRP B 1 209 ? -5.613 31.219 31.266 1 50.25 209 TRP B O 1
ATOM 4612 N N . GLU B 1 210 ? -6.602 32.281 32.938 1 55.16 210 GLU B N 1
ATOM 4613 C CA . GLU B 1 210 ? -6.781 31.078 33.75 1 55.16 210 GLU B CA 1
ATOM 4614 C C . GLU B 1 210 ? -7.758 30.109 33.062 1 55.16 210 GLU B C 1
ATOM 4616 O O . GLU B 1 210 ? -7.59 28.891 33.125 1 55.16 210 GLU B O 1
ATOM 4621 N N . LYS B 1 211 ? -8.711 30.688 32.469 1 54.97 211 LYS B N 1
ATOM 4622 C CA . LYS B 1 211 ? -9.664 29.859 31.734 1 54.97 211 LYS B CA 1
ATOM 4623 C C . LYS B 1 211 ? -8.992 29.156 30.562 1 54.97 211 LYS B C 1
ATOM 4625 O O . LYS B 1 211 ? -9.242 27.969 30.312 1 54.97 211 LYS B O 1
ATOM 4630 N N . VAL B 1 212 ? -8.172 30 29.891 1 53.62 212 VAL B N 1
ATOM 4631 C CA . VAL B 1 212 ? -7.422 29.406 28.781 1 53.62 212 VAL B CA 1
ATOM 4632 C C . VAL B 1 212 ? -6.52 28.281 29.312 1 53.62 212 VAL B C 1
ATOM 4634 O O . VAL B 1 212 ? -6.434 27.219 28.703 1 53.62 212 VAL B O 1
ATOM 4637 N N . LYS B 1 213 ? -5.797 28.562 30.453 1 50.19 213 LYS B N 1
ATOM 4638 C CA . LYS B 1 213 ? -4.938 27.547 31.062 1 50.19 213 LYS B CA 1
ATOM 4639 C C . LYS B 1 213 ? -5.742 26.328 31.469 1 50.19 213 LYS B C 1
ATOM 4641 O O . LYS B 1 213 ? -5.301 25.188 31.281 1 50.19 213 LYS B O 1
ATOM 4646 N N . ARG B 1 214 ? -6.82 26.5 32.094 1 50.69 214 ARG B N 1
ATOM 4647 C CA . ARG B 1 214 ? -7.652 25.391 32.531 1 50.69 214 ARG B CA 1
ATOM 4648 C C . ARG B 1 214 ? -8.133 24.547 31.359 1 50.69 214 ARG B C 1
ATOM 4650 O O . ARG B 1 214 ? -8.188 23.328 31.438 1 50.69 214 ARG B O 1
ATOM 4657 N N . ARG B 1 215 ? -8.484 25.344 30.375 1 51.81 215 ARG B N 1
ATOM 4658 C CA . ARG B 1 215 ? -8.914 24.641 29.172 1 51.81 215 ARG B CA 1
ATOM 4659 C C . ARG B 1 215 ? -7.773 23.828 28.562 1 51.81 215 ARG B C 1
ATOM 4661 O O . ARG B 1 215 ? -7.977 22.719 28.094 1 51.81 215 ARG B O 1
ATOM 4668 N N . LEU B 1 216 ? -6.656 24.516 28.656 1 50.19 216 LEU B N 1
ATOM 4669 C CA . LEU B 1 216 ? -5.48 23.797 28.156 1 50.19 216 LEU B CA 1
ATOM 4670 C C . LEU B 1 216 ? -5.16 22.594 29.031 1 50.19 216 LEU B C 1
ATOM 4672 O O . LEU B 1 216 ? -4.789 21.531 28.531 1 50.19 216 LEU B O 1
ATOM 4676 N N . VAL B 1 217 ? -5.105 22.812 30.375 1 49.56 217 VAL B N 1
ATOM 4677 C CA . VAL B 1 217 ? -4.867 21.734 31.312 1 49.56 217 VAL B CA 1
ATOM 4678 C C . VAL B 1 217 ? -5.926 20.641 31.141 1 49.56 217 VAL B C 1
ATOM 4680 O O . VAL B 1 217 ? -5.613 19.453 31.172 1 49.56 217 VAL B O 1
ATOM 4683 N N . SER B 1 218 ? -7.117 21.031 31.062 1 49.66 218 SER B N 1
ATOM 4684 C CA . SER B 1 218 ? -8.172 20.031 30.844 1 49.66 218 SER B CA 1
ATOM 4685 C C . SER B 1 218 ? -7.957 19.281 29.547 1 49.66 218 SER B C 1
ATOM 4687 O O . SER B 1 218 ? -8.188 18.062 29.484 1 49.66 218 SER B O 1
ATOM 4689 N N . LEU B 1 219 ? -7.574 20.078 28.656 1 50.97 219 LEU B N 1
ATOM 4690 C CA . LEU B 1 219 ? -7.246 19.438 27.375 1 50.97 219 LEU B CA 1
ATOM 4691 C C . LEU B 1 219 ? -6.09 18.469 27.531 1 50.97 219 LEU B C 1
ATOM 4693 O O . LEU B 1 219 ? -6.098 17.391 26.938 1 50.97 219 LEU B O 1
ATOM 4697 N N . SER B 1 220 ? -5.062 18.938 28.281 1 48.03 220 SER B N 1
ATOM 4698 C CA . SER B 1 220 ? -3.924 18.062 28.562 1 48.03 220 SER B CA 1
ATOM 4699 C C . SER B 1 220 ? -4.359 16.812 29.297 1 48.03 220 SER B C 1
ATOM 4701 O O . SER B 1 220 ? -3.797 15.734 29.078 1 48.03 220 SER B O 1
ATOM 4703 N N . GLN B 1 221 ? -5.188 16.953 30.203 1 47.28 221 GLN B N 1
ATOM 4704 C CA . GLN B 1 221 ? -5.656 15.805 30.969 1 47.28 221 GLN B CA 1
ATOM 4705 C C . GLN B 1 221 ? -6.48 14.867 30.094 1 47.28 221 GLN B C 1
ATOM 4707 O O . GLN B 1 221 ? -6.559 13.664 30.359 1 47.28 221 GLN B O 1
ATOM 4712 N N . LYS B 1 222 ? -7.145 15.5 29.281 1 46.97 222 LYS B N 1
ATOM 4713 C CA . LYS B 1 222 ? -8 14.68 28.438 1 46.97 222 LYS B CA 1
ATOM 4714 C C . LYS B 1 222 ? -7.219 14.094 27.266 1 46.97 222 LYS B C 1
ATOM 4716 O O . LYS B 1 222 ? -7.762 13.32 26.469 1 46.97 222 LYS B O 1
ATOM 4721 N N . VAL B 1 223 ? -6.074 14.664 27.141 1 47.12 223 VAL B N 1
ATOM 4722 C CA . VAL B 1 223 ? -5.203 14.055 26.141 1 47.12 223 VAL B CA 1
ATOM 4723 C C . VAL B 1 223 ? -5.012 12.57 26.469 1 47.12 223 VAL B C 1
ATOM 4725 O O . VAL B 1 223 ? -4.512 12.227 27.531 1 47.12 223 VAL B O 1
ATOM 4728 N N . ASN B 1 224 ? -5.77 11.68 26.031 1 46 224 ASN B N 1
ATOM 4729 C CA . ASN B 1 224 ? -5.582 10.234 26.141 1 46 224 ASN B CA 1
ATOM 4730 C C . ASN B 1 224 ? -4.227 9.797 25.594 1 46 224 ASN B C 1
ATOM 4732 O O . ASN B 1 224 ? -4.055 9.688 24.375 1 46 224 ASN B O 1
ATOM 4736 N N . LEU B 1 225 ? -3.158 9.969 26.453 1 49.5 225 LEU B N 1
ATOM 4737 C CA . LEU B 1 225 ? -1.804 9.539 26.125 1 49.5 225 LEU B CA 1
ATOM 4738 C C . LEU B 1 225 ? -1.818 8.195 25.406 1 49.5 225 LEU B C 1
ATOM 4740 O O . LEU B 1 225 ? -0.901 7.887 24.641 1 49.5 225 LEU B O 1
ATOM 4744 N N . LYS B 1 226 ? -2.764 7.449 25.703 1 48.88 226 LYS B N 1
ATOM 4745 C CA . LYS B 1 226 ? -2.826 6.148 25.047 1 48.88 226 LYS B CA 1
ATOM 4746 C C . LYS B 1 226 ? -3.008 6.309 23.547 1 48.88 226 LYS B C 1
ATOM 4748 O O . LYS B 1 226 ? -2.598 5.441 22.766 1 48.88 226 LYS B O 1
ATOM 4753 N N . THR B 1 227 ? -3.578 7.473 23.297 1 50.25 227 THR B N 1
ATOM 4754 C CA . THR B 1 227 ? -3.781 7.727 21.875 1 50.25 227 THR B CA 1
ATOM 4755 C C . THR B 1 227 ? -2.518 8.305 21.234 1 50.25 227 THR B C 1
ATOM 4757 O O . THR B 1 227 ? -2.424 8.414 20.016 1 50.25 227 THR B O 1
ATOM 4760 N N . ILE B 1 228 ? -1.641 8.906 22.094 1 53.28 228 ILE B N 1
ATOM 4761 C CA . ILE B 1 228 ? -0.337 9.32 21.594 1 53.28 228 ILE B CA 1
ATOM 4762 C C . ILE B 1 228 ? 0.327 8.156 20.859 1 53.28 228 ILE B C 1
ATOM 4764 O O . ILE B 1 228 ? 1.135 8.359 19.953 1 53.28 228 ILE B O 1
ATOM 4768 N N . PHE B 1 229 ? -0.159 7.023 21.062 1 68.5 229 PHE B N 1
ATOM 4769 C CA . PHE B 1 229 ? 0.53 5.883 20.484 1 68.5 229 PHE B CA 1
ATOM 4770 C C . PHE B 1 229 ? -0.275 5.301 19.328 1 68.5 229 PHE B C 1
ATOM 4772 O O . PHE B 1 229 ? -0.536 4.094 19.281 1 68.5 229 PHE B O 1
ATOM 4779 N N . ALA B 1 230 ? -0.68 6.383 18.562 1 79.94 230 ALA B N 1
ATOM 4780 C CA . ALA B 1 230 ? -1.266 5.91 17.312 1 79.94 230 ALA B CA 1
ATOM 4781 C C . ALA B 1 230 ? -0.277 5.047 16.531 1 79.94 230 ALA B C 1
ATOM 4783 O O . ALA B 1 230 ? 0.938 5.227 16.641 1 79.94 230 ALA B O 1
ATOM 4784 N N . PRO B 1 231 ? -0.788 4.051 15.844 1 86.44 231 PRO B N 1
ATOM 4785 C CA . PRO B 1 231 ? 0.09 3.127 15.125 1 86.44 231 PRO B CA 1
ATOM 4786 C C . PRO B 1 231 ? 1.13 3.85 14.266 1 86.44 231 PRO B C 1
ATOM 4788 O O . PRO B 1 231 ? 2.295 3.441 14.234 1 86.44 231 PRO B O 1
ATOM 4791 N N . SER B 1 232 ? 0.758 4.949 13.664 1 85.88 232 SER B N 1
ATOM 4792 C CA . SER B 1 232 ? 1.682 5.695 12.812 1 85.88 232 SER B CA 1
ATOM 4793 C C . SER B 1 232 ? 2.779 6.355 13.641 1 85.88 232 SER B C 1
ATOM 4795 O O . SER B 1 232 ? 3.92 6.469 13.188 1 85.88 232 SER B O 1
ATOM 4797 N N . THR B 1 233 ? 2.416 6.824 14.82 1 83.69 233 THR B N 1
ATOM 4798 C CA . THR B 1 233 ? 3.404 7.422 15.711 1 83.69 233 THR B CA 1
ATOM 4799 C C . THR B 1 233 ? 4.406 6.375 16.188 1 83.69 233 THR B C 1
ATOM 4801 O O . THR B 1 233 ? 5.609 6.637 16.234 1 83.69 233 THR B O 1
ATOM 4804 N N . ILE B 1 234 ? 3.904 5.246 16.516 1 86.88 234 ILE B N 1
ATOM 4805 C CA . ILE B 1 234 ? 4.766 4.148 16.938 1 86.88 234 ILE B CA 1
ATOM 4806 C C . ILE B 1 234 ? 5.711 3.76 15.805 1 86.88 234 ILE B C 1
ATOM 4808 O O . ILE B 1 234 ? 6.902 3.547 16.031 1 86.88 234 ILE B O 1
ATOM 4812 N N . ALA B 1 235 ? 5.156 3.701 14.664 1 89.25 235 ALA B N 1
ATOM 4813 C CA . ALA B 1 235 ? 5.973 3.369 13.5 1 89.25 235 ALA B CA 1
ATOM 4814 C C . ALA B 1 235 ? 7.07 4.406 13.281 1 89.25 235 ALA B C 1
ATOM 4816 O O . ALA B 1 235 ? 8.203 4.059 12.945 1 89.25 235 ALA B O 1
ATOM 4817 N N . ALA B 1 236 ? 6.715 5.613 13.445 1 84.31 236 ALA B N 1
ATOM 4818 C CA . ALA B 1 236 ? 7.691 6.688 13.297 1 84.31 236 ALA B CA 1
ATOM 4819 C C . ALA B 1 236 ? 8.805 6.574 14.336 1 84.31 236 ALA B C 1
ATOM 4821 O O . ALA B 1 236 ? 9.977 6.777 14.031 1 84.31 236 ALA B O 1
ATOM 4822 N N . MET B 1 237 ? 8.453 6.328 15.523 1 83.75 237 MET B N 1
ATOM 4823 C CA . MET B 1 237 ? 9.438 6.176 16.594 1 83.75 237 MET B CA 1
ATOM 4824 C C . MET B 1 237 ? 10.375 5.004 16.312 1 83.75 237 MET B C 1
ATOM 4826 O O . MET B 1 237 ? 11.586 5.121 16.484 1 83.75 237 MET B O 1
ATOM 4830 N N . ILE B 1 238 ? 9.812 3.852 15.922 1 88.38 238 ILE B N 1
ATOM 4831 C CA . ILE B 1 238 ? 10.625 2.684 15.602 1 88.38 238 ILE B CA 1
ATOM 4832 C C . ILE B 1 238 ? 11.57 3.014 14.453 1 88.38 238 ILE B C 1
ATOM 4834 O O . ILE B 1 238 ? 12.758 2.662 14.484 1 88.38 238 ILE B O 1
ATOM 4838 N N . ALA B 1 239 ? 11.047 3.693 13.43 1 86.94 239 ALA B N 1
ATOM 4839 C CA . ALA B 1 239 ? 11.852 4.07 12.273 1 86.94 239 ALA B CA 1
ATOM 4840 C C . ALA B 1 239 ? 12.992 5.004 12.68 1 86.94 239 ALA B C 1
ATOM 4842 O O . ALA B 1 239 ? 14.094 4.914 12.141 1 86.94 239 ALA B O 1
ATOM 4843 N N . LEU B 1 240 ? 12.68 5.961 13.57 1 82.31 240 LEU B N 1
ATOM 4844 C CA . LEU B 1 240 ? 13.703 6.883 14.047 1 82.31 240 LEU B CA 1
ATOM 4845 C C . LEU B 1 240 ? 14.797 6.137 14.797 1 82.31 240 LEU B C 1
ATOM 4847 O O . LEU B 1 240 ? 15.984 6.453 14.648 1 82.31 240 LEU B O 1
ATOM 4851 N N . VAL B 1 241 ? 14.422 5.156 15.57 1 86.75 241 VAL B N 1
ATOM 4852 C CA . VAL B 1 241 ? 15.391 4.352 16.297 1 86.75 241 VAL B CA 1
ATOM 4853 C C . VAL B 1 241 ? 16.266 3.574 15.328 1 86.75 241 VAL B C 1
ATOM 4855 O O . VAL B 1 241 ? 17.484 3.521 15.484 1 86.75 241 VAL B O 1
ATOM 4858 N N . ILE B 1 242 ? 15.672 3.043 14.367 1 86.62 242 ILE B N 1
ATOM 4859 C CA . ILE B 1 242 ? 16.406 2.285 13.359 1 86.62 242 ILE B CA 1
ATOM 4860 C C . ILE B 1 242 ? 17.344 3.221 12.586 1 86.62 242 ILE B C 1
ATOM 4862 O O . ILE B 1 242 ? 18.484 2.859 12.281 1 86.62 242 ILE B O 1
ATOM 4866 N N . GLY B 1 243 ? 16.906 4.316 12.234 1 81.44 243 GLY B N 1
ATOM 4867 C CA . GLY B 1 243 ? 17.688 5.285 11.492 1 81.44 243 GLY B CA 1
ATOM 4868 C C . GLY B 1 243 ? 18.844 5.863 12.289 1 81.44 243 GLY B C 1
ATOM 4869 O O . GLY B 1 243 ? 19.891 6.191 11.727 1 81.44 243 GLY B O 1
ATOM 4870 N N . LEU B 1 244 ? 18.703 6.004 13.633 1 82.38 244 LEU B N 1
ATOM 4871 C CA . LEU B 1 244 ? 19.688 6.648 14.492 1 82.38 244 LEU B CA 1
ATOM 4872 C C . LEU B 1 244 ? 20.766 5.66 14.922 1 82.38 244 LEU B C 1
ATOM 4874 O O . LEU B 1 244 ? 21.875 6.062 15.273 1 82.38 244 LEU B O 1
ATOM 4878 N N . ILE B 1 245 ? 20.422 4.375 14.945 1 85.88 245 ILE B N 1
ATOM 4879 C CA . ILE B 1 245 ? 21.375 3.344 15.336 1 85.88 245 ILE B CA 1
ATOM 4880 C C . ILE B 1 245 ? 22.031 2.754 14.086 1 85.88 245 ILE B C 1
ATOM 4882 O O . ILE B 1 245 ? 21.438 1.917 13.398 1 85.88 245 ILE B O 1
ATOM 4886 N N . THR B 1 246 ? 23.234 3.094 13.883 1 83.06 246 THR B N 1
ATOM 4887 C CA . THR B 1 246 ? 23.953 2.816 12.641 1 83.06 246 THR B CA 1
ATOM 4888 C C . THR B 1 246 ? 24 1.317 12.359 1 83.06 246 THR B C 1
ATOM 4890 O O . THR B 1 246 ? 23.719 0.88 11.242 1 83.06 246 THR B O 1
ATOM 4893 N N . PRO B 1 247 ? 24.312 0.493 13.383 1 84.62 247 PRO B N 1
ATOM 4894 C CA . PRO B 1 247 ? 24.359 -0.942 13.094 1 84.62 247 PRO B CA 1
ATOM 4895 C C . PRO B 1 247 ? 23 -1.501 12.688 1 84.62 247 PRO B C 1
ATOM 4897 O O . PRO B 1 247 ? 22.922 -2.395 11.844 1 84.62 247 PRO B O 1
ATOM 4900 N N . LEU B 1 248 ? 22.031 -1 13.242 1 85.81 248 LEU B N 1
ATOM 4901 C CA . LEU B 1 248 ? 20.688 -1.453 12.906 1 85.81 248 LEU B CA 1
ATOM 4902 C C . LEU B 1 248 ? 20.297 -0.991 11.508 1 85.81 248 LEU B C 1
ATOM 4904 O O . LEU B 1 248 ? 19.641 -1.727 10.766 1 85.81 248 LEU B O 1
ATOM 4908 N N . ARG B 1 249 ? 20.609 0.145 11.289 1 86.94 249 ARG B N 1
ATOM 4909 C CA . ARG B 1 249 ? 20.297 0.7 9.977 1 86.94 249 ARG B CA 1
ATOM 4910 C C . ARG B 1 249 ? 20.969 -0.093 8.867 1 86.94 249 ARG B C 1
ATOM 4912 O O . ARG B 1 249 ? 20.359 -0.389 7.836 1 86.94 249 ARG B O 1
ATOM 4919 N N . LYS B 1 250 ? 22.203 -0.428 9.047 1 84.19 250 LYS B N 1
ATOM 4920 C CA . LYS B 1 250 ? 22.953 -1.163 8.039 1 84.19 250 LYS B CA 1
ATOM 4921 C C . LYS B 1 250 ? 22.406 -2.568 7.844 1 84.19 250 LYS B C 1
ATOM 4923 O O . LYS B 1 250 ? 22.562 -3.164 6.777 1 84.19 250 LYS B O 1
ATOM 4928 N N . LEU B 1 251 ? 21.734 -3.041 8.867 1 84.69 251 LEU B N 1
ATOM 4929 C CA . LEU B 1 251 ? 21.172 -4.379 8.812 1 84.69 251 LEU B CA 1
ATOM 4930 C C . LEU B 1 251 ? 19.859 -4.375 8.016 1 84.69 251 LEU B C 1
ATOM 4932 O O . LEU B 1 251 ? 19.516 -5.375 7.387 1 84.69 251 LEU B O 1
ATOM 4936 N N . ILE B 1 252 ? 19.188 -3.25 7.992 1 86.06 252 ILE B N 1
ATOM 4937 C CA . ILE B 1 252 ? 17.812 -3.271 7.504 1 86.06 252 ILE B CA 1
ATOM 4938 C C . ILE B 1 252 ? 17.688 -2.387 6.266 1 86.06 252 ILE B C 1
ATOM 4940 O O . ILE B 1 252 ? 16.891 -2.674 5.367 1 86.06 252 ILE B O 1
ATOM 4944 N N . ILE B 1 253 ? 18.469 -1.413 6.316 1 81.25 253 ILE B N 1
ATOM 4945 C CA . ILE B 1 253 ? 18.312 -0.403 5.273 1 81.25 253 ILE B CA 1
ATOM 4946 C C . ILE B 1 253 ? 19.516 -0.442 4.34 1 81.25 253 ILE B C 1
ATOM 4948 O O . ILE B 1 253 ? 20.656 -0.607 4.789 1 81.25 253 ILE B O 1
ATOM 4952 N N . GLY B 1 254 ? 19.188 -0.301 3.02 1 75.19 254 GLY B N 1
ATOM 4953 C CA . GLY B 1 254 ? 20.266 -0.292 2.035 1 75.19 254 GLY B CA 1
ATOM 4954 C C . GLY B 1 254 ? 20.188 -1.451 1.06 1 75.19 254 GLY B C 1
ATOM 4955 O O . GLY B 1 254 ? 19.562 -2.477 1.353 1 75.19 254 GLY B O 1
ATOM 4956 N N . THR B 1 255 ? 20.781 -1.343 0.03 1 68.81 255 THR B N 1
ATOM 4957 C CA . THR B 1 255 ? 20.719 -2.336 -1.038 1 68.81 255 THR B CA 1
ATOM 4958 C C . THR B 1 255 ? 21.438 -3.615 -0.627 1 68.81 255 THR B C 1
ATOM 4960 O O . THR B 1 255 ? 21.078 -4.707 -1.07 1 68.81 255 THR B O 1
ATOM 4963 N N . GLU B 1 256 ? 22.375 -3.443 0.219 1 68.62 256 GLU B N 1
ATOM 4964 C CA . GLU B 1 256 ? 23.188 -4.602 0.594 1 68.62 256 GLU B CA 1
ATOM 4965 C C . GLU B 1 256 ? 22.812 -5.109 1.983 1 68.62 256 GLU B C 1
ATOM 4967 O O . GLU B 1 256 ? 23.438 -6.031 2.506 1 68.62 256 GLU B O 1
ATOM 4972 N N . ALA B 1 257 ? 21.797 -4.602 2.484 1 79.75 257 ALA B N 1
ATOM 4973 C CA . ALA B 1 257 ? 21.438 -4.984 3.844 1 79.75 257 ALA B CA 1
ATOM 4974 C C . ALA B 1 257 ? 20.875 -6.406 3.881 1 79.75 257 ALA B C 1
ATOM 4976 O O . ALA B 1 257 ? 20.031 -6.773 3.057 1 79.75 257 ALA B O 1
ATOM 4977 N N . PRO B 1 258 ? 21.344 -7.184 4.805 1 78.12 258 PRO B N 1
ATOM 4978 C CA . PRO B 1 258 ? 20.891 -8.578 4.891 1 78.12 258 PRO B CA 1
ATOM 4979 C C . PRO B 1 258 ? 19.406 -8.703 5.191 1 78.12 258 PRO B C 1
ATOM 4981 O O . PRO B 1 258 ? 18.766 -9.656 4.746 1 78.12 258 PRO B O 1
ATOM 4984 N N . LEU B 1 259 ? 18.859 -7.785 5.973 1 84.31 259 LEU B N 1
ATOM 4985 C CA . LEU B 1 259 ? 17.453 -7.844 6.336 1 84.31 259 LEU B CA 1
ATOM 4986 C C . LEU B 1 259 ? 16.656 -6.805 5.559 1 84.31 259 LEU B C 1
ATOM 4988 O O . LEU B 1 259 ? 15.648 -6.285 6.062 1 84.31 259 LEU B O 1
ATOM 4992 N N . ARG B 1 260 ? 17.047 -6.5 4.406 1 85.12 260 ARG B N 1
ATOM 4993 C CA . ARG B 1 260 ? 16.391 -5.512 3.553 1 85.12 260 ARG B CA 1
ATOM 4994 C C . ARG B 1 260 ? 14.961 -5.922 3.23 1 85.12 260 ARG B C 1
ATOM 4996 O O . ARG B 1 260 ? 14.117 -5.066 2.963 1 85.12 260 ARG B O 1
ATOM 5003 N N . VAL B 1 261 ? 14.758 -7.203 3.383 1 83.56 261 VAL B N 1
ATOM 5004 C CA . VAL B 1 261 ? 13.445 -7.746 3.055 1 83.56 261 VAL B CA 1
ATOM 5005 C C . VAL B 1 261 ? 12.391 -7.141 3.973 1 83.56 261 VAL B C 1
ATOM 5007 O O . VAL B 1 261 ? 11.242 -6.957 3.568 1 83.56 261 VAL B O 1
ATOM 5010 N N . LEU B 1 262 ? 12.742 -6.828 5.16 1 87.69 262 LEU B N 1
ATOM 5011 C CA . LEU B 1 262 ? 11.812 -6.199 6.098 1 87.69 262 LEU B CA 1
ATOM 5012 C C . LEU B 1 262 ? 11.414 -4.812 5.613 1 87.69 262 LEU B C 1
ATOM 5014 O O . LEU B 1 262 ? 10.227 -4.469 5.617 1 87.69 262 LEU B O 1
ATOM 5018 N N . GLN B 1 263 ? 12.414 -4.074 5.18 1 86.5 263 GLN B N 1
ATOM 5019 C CA . GLN B 1 263 ? 12.156 -2.738 4.648 1 86.5 263 GLN B CA 1
ATOM 5020 C C . GLN B 1 263 ? 11.305 -2.807 3.381 1 86.5 263 GLN B C 1
ATOM 5022 O O . GLN B 1 263 ? 10.383 -2.004 3.199 1 86.5 263 GLN B O 1
ATOM 5027 N N . ASP B 1 264 ? 11.57 -3.717 2.604 1 84.88 264 ASP B N 1
ATOM 5028 C CA . ASP B 1 264 ? 10.836 -3.883 1.354 1 84.88 264 ASP B CA 1
ATOM 5029 C C . ASP B 1 264 ? 9.383 -4.266 1.62 1 84.88 264 ASP B C 1
ATOM 5031 O O . ASP B 1 264 ? 8.477 -3.799 0.929 1 84.88 264 ASP B O 1
ATOM 5035 N N . SER B 1 265 ? 9.227 -5.094 2.545 1 89.12 265 SER B N 1
ATOM 5036 C CA . SER B 1 265 ? 7.883 -5.527 2.904 1 89.12 265 SER B CA 1
ATOM 5037 C C . SER B 1 265 ? 7.055 -4.367 3.453 1 89.12 265 SER B C 1
ATOM 5039 O O . SER B 1 265 ? 5.898 -4.188 3.07 1 89.12 265 SER B O 1
ATOM 5041 N N . VAL B 1 266 ? 7.688 -3.625 4.289 1 91.25 266 VAL B N 1
ATOM 5042 C CA . VAL B 1 266 ? 7.004 -2.492 4.902 1 91.25 266 VAL B CA 1
ATOM 5043 C C . VAL B 1 266 ? 6.691 -1.439 3.842 1 91.25 266 VAL B C 1
ATOM 5045 O O . VAL B 1 266 ? 5.633 -0.811 3.873 1 91.25 266 VAL B O 1
ATOM 5048 N N . THR B 1 267 ? 7.551 -1.266 2.955 1 87.88 267 THR B N 1
ATOM 5049 C CA . THR B 1 267 ? 7.348 -0.32 1.863 1 87.88 267 THR B CA 1
ATOM 5050 C C . THR B 1 267 ? 6.191 -0.766 0.972 1 87.88 267 THR B C 1
ATOM 5052 O O . THR B 1 267 ? 5.348 0.047 0.588 1 87.88 267 THR B O 1
ATOM 5055 N N . LEU B 1 268 ? 6.219 -1.988 0.681 1 88 268 LEU B N 1
ATOM 5056 C CA . LEU B 1 268 ? 5.156 -2.535 -0.157 1 88 268 LEU B CA 1
ATOM 5057 C C . LEU B 1 268 ? 3.791 -2.334 0.493 1 88 268 LEU B C 1
ATOM 5059 O O . LEU B 1 268 ? 2.84 -1.915 -0.17 1 88 268 LEU B O 1
ATOM 5063 N N . VAL B 1 269 ? 3.709 -2.633 1.716 1 92.56 269 VAL B N 1
ATOM 5064 C CA . VAL B 1 269 ? 2.467 -2.459 2.459 1 92.56 269 VAL B CA 1
ATOM 5065 C C . VAL B 1 269 ? 2.104 -0.978 2.52 1 92.56 269 VAL B C 1
ATOM 5067 O O . VAL B 1 269 ? 0.936 -0.61 2.365 1 92.56 269 VAL B O 1
ATOM 5070 N N . GLY B 1 270 ? 3.043 -0.139 2.721 1 91.88 270 GLY B N 1
ATOM 5071 C CA . GLY B 1 270 ? 2.84 1.297 2.822 1 91.88 270 GLY B CA 1
ATOM 5072 C C . GLY B 1 270 ? 2.336 1.921 1.534 1 91.88 270 GLY B C 1
ATOM 5073 O O . GLY B 1 270 ? 1.667 2.955 1.56 1 91.88 270 GLY B O 1
ATOM 5074 N N . ASP B 1 271 ? 2.604 1.315 0.442 1 87.81 271 ASP B N 1
ATOM 5075 C CA . ASP B 1 271 ? 2.219 1.837 -0.866 1 87.81 271 ASP B CA 1
ATOM 5076 C C . ASP B 1 271 ? 0.701 1.843 -1.03 1 87.81 271 ASP B C 1
ATOM 5078 O O . ASP B 1 271 ? 0.166 2.566 -1.873 1 87.81 271 ASP B O 1
ATOM 5082 N N . GLY B 1 272 ? 0.062 1.156 -0.226 1 91.19 272 GLY B N 1
ATOM 5083 C CA . GLY B 1 272 ? -1.389 1.112 -0.303 1 91.19 272 GLY B CA 1
ATOM 5084 C C . GLY B 1 272 ? -2.061 2.256 0.433 1 91.19 272 GLY B C 1
ATOM 5085 O O . GLY B 1 272 ? -3.256 2.502 0.252 1 91.19 272 GLY B O 1
ATOM 5086 N N . ALA B 1 273 ? -1.294 3.031 1.158 1 91.38 273 ALA B N 1
ATOM 5087 C CA . ALA B 1 273 ? -1.867 4.023 2.062 1 91.38 273 ALA B CA 1
ATOM 5088 C C . ALA B 1 273 ? -2.477 5.188 1.285 1 91.38 273 ALA B C 1
ATOM 5090 O O . ALA B 1 273 ? -3.652 5.516 1.469 1 91.38 273 ALA B O 1
ATOM 5091 N N . VAL B 1 274 ? -1.805 5.762 0.379 1 89.06 274 VAL B N 1
ATOM 5092 C CA . VAL B 1 274 ? -2.199 6.992 -0.3 1 89.06 274 VAL B CA 1
ATOM 5093 C C . VAL B 1 274 ? -3.428 6.73 -1.169 1 89.06 274 VAL B C 1
ATOM 5095 O O . VAL B 1 274 ? -4.426 7.449 -1.075 1 89.06 274 VAL B O 1
ATOM 5098 N N . PRO B 1 275 ? -3.381 5.684 -1.989 1 91.19 275 PRO B N 1
ATOM 5099 C CA . PRO B 1 275 ? -4.574 5.445 -2.807 1 91.19 275 PRO B CA 1
ATOM 5100 C C . PRO B 1 275 ? -5.801 5.09 -1.972 1 91.19 275 PRO B C 1
ATOM 5102 O O . PRO B 1 275 ? -6.91 5.535 -2.275 1 91.19 275 PRO B O 1
ATOM 5105 N N . ALA B 1 276 ? -5.637 4.324 -0.932 1 93.25 276 ALA B N 1
ATOM 5106 C CA . ALA B 1 276 ? -6.77 3.943 -0.091 1 93.25 276 ALA B CA 1
ATOM 5107 C C . ALA B 1 276 ? -7.375 5.16 0.604 1 93.25 276 ALA B C 1
ATOM 5109 O O . ALA B 1 276 ? -8.594 5.352 0.587 1 93.25 276 ALA B O 1
ATOM 5110 N N . MET B 1 277 ? -6.562 6.012 1.179 1 92 277 MET B N 1
ATOM 5111 C CA . MET B 1 277 ? -7.035 7.199 1.882 1 92 277 MET B CA 1
ATOM 5112 C C . MET B 1 277 ? -7.75 8.148 0.926 1 92 277 MET B C 1
ATOM 5114 O O . MET B 1 277 ? -8.789 8.719 1.271 1 92 277 MET B O 1
ATOM 5118 N N . THR B 1 278 ? -7.188 8.305 -0.226 1 91.38 278 THR B N 1
ATOM 5119 C CA . THR B 1 278 ? -7.734 9.227 -1.214 1 91.38 278 THR B CA 1
ATOM 5120 C C . THR B 1 278 ? -9.078 8.727 -1.731 1 91.38 278 THR B C 1
ATOM 5122 O O . THR B 1 278 ? -10 9.516 -1.95 1 91.38 278 THR B O 1
ATOM 5125 N N . MET B 1 279 ? -9.156 7.473 -1.898 1 93.31 279 MET B N 1
ATOM 5126 C CA . MET B 1 279 ? -10.422 6.891 -2.342 1 93.31 279 MET B CA 1
ATOM 5127 C C . MET B 1 279 ? -11.5 7.055 -1.277 1 93.31 279 MET B C 1
ATOM 5129 O O . MET B 1 279 ? -12.664 7.293 -1.601 1 93.31 279 MET B O 1
ATOM 5133 N N . ILE B 1 280 ? -11.172 6.902 -0.026 1 93.44 280 ILE B N 1
ATOM 5134 C CA . ILE B 1 280 ? -12.117 7.082 1.073 1 93.44 280 ILE B CA 1
ATOM 5135 C C . ILE B 1 280 ? -12.641 8.516 1.075 1 93.44 280 ILE B C 1
ATOM 5137 O O . ILE B 1 280 ? -13.844 8.742 1.235 1 93.44 280 ILE B O 1
ATOM 5141 N N . ILE B 1 281 ? -11.711 9.445 0.925 1 91.25 281 ILE B N 1
ATOM 5142 C CA . ILE B 1 281 ? -12.094 10.852 0.843 1 91.25 281 ILE B CA 1
ATOM 5143 C C . ILE B 1 281 ? -13.094 11.047 -0.3 1 91.25 281 ILE B C 1
ATOM 5145 O O . ILE B 1 281 ? -14.094 11.75 -0.144 1 91.25 281 ILE B O 1
ATOM 5149 N N . GLY B 1 282 ? -12.828 10.422 -1.441 1 93 282 GLY B N 1
ATOM 5150 C CA . GLY B 1 282 ? -13.742 10.484 -2.572 1 93 282 GLY B CA 1
ATOM 5151 C C . GLY B 1 282 ? -15.102 9.875 -2.279 1 93 282 GLY B C 1
ATOM 5152 O O . GLY B 1 282 ? -16.125 10.406 -2.707 1 93 282 GLY B O 1
ATOM 5153 N N . GLY B 1 283 ? -15.086 8.812 -1.569 1 93.06 283 GLY B N 1
ATOM 5154 C CA . GLY B 1 283 ? -16.344 8.172 -1.202 1 93.06 283 GLY B CA 1
ATOM 5155 C C . GLY B 1 283 ? -17.203 9.023 -0.283 1 93.06 283 GLY B C 1
ATOM 5156 O O . GLY B 1 283 ? -18.422 9.008 -0.385 1 93.06 283 GLY B O 1
ATOM 5157 N N . ASN B 1 284 ? -16.594 9.688 0.562 1 91.5 284 ASN B N 1
ATOM 5158 C CA . ASN B 1 284 ? -17.297 10.531 1.518 1 91.5 284 ASN B CA 1
ATOM 5159 C C . ASN B 1 284 ? -17.797 11.812 0.864 1 91.5 284 ASN B C 1
ATOM 5161 O O . ASN B 1 284 ? -18.656 12.508 1.425 1 91.5 284 ASN B O 1
ATOM 5165 N N . LEU B 1 285 ? -17.281 12.133 -0.259 1 89.94 285 LEU B N 1
ATOM 5166 C CA . LEU B 1 285 ? -17.625 13.367 -0.959 1 89.94 285 LEU B CA 1
ATOM 5167 C C . LEU B 1 285 ? -19.078 13.336 -1.435 1 89.94 285 LEU B C 1
ATOM 5169 O O . LEU B 1 285 ? -19.719 14.383 -1.554 1 89.94 285 LEU B O 1
ATOM 5173 N N . LEU B 1 286 ? -19.5 12.125 -1.736 1 86.62 286 LEU B N 1
ATOM 5174 C CA . LEU B 1 286 ? -20.875 11.984 -2.215 1 86.62 286 LEU B CA 1
ATOM 5175 C C . LEU B 1 286 ? -21.859 12.617 -1.235 1 86.62 286 LEU B C 1
ATOM 5177 O O . LEU B 1 286 ? -22.656 13.477 -1.616 1 86.62 286 LEU B O 1
ATOM 5181 N N . LYS B 1 287 ? -21.812 12.219 -0.022 1 83.75 287 LYS B N 1
ATOM 5182 C CA . LYS B 1 287 ? -22.672 12.781 1.009 1 83.75 287 LYS B CA 1
ATOM 5183 C C . LYS B 1 287 ? -22.328 14.25 1.27 1 83.75 287 LYS B C 1
ATOM 5185 O O . LYS B 1 287 ? -23.219 15.047 1.585 1 83.75 287 LYS B O 1
ATOM 5190 N N . GLY B 1 288 ? -21.156 14.602 1.131 1 84.81 288 GLY B N 1
ATOM 5191 C CA . GLY B 1 288 ? -20.719 15.969 1.356 1 84.81 288 GLY B CA 1
ATOM 5192 C C . GLY B 1 288 ? -21.297 16.953 0.361 1 84.81 288 GLY B C 1
ATOM 5193 O O . GLY B 1 288 ? -21.688 18.062 0.734 1 84.81 288 GLY B O 1
ATOM 5194 N N . LEU B 1 289 ? -21.328 16.562 -0.828 1 84.38 289 LEU B N 1
ATOM 5195 C CA . LEU B 1 289 ? -21.844 17.453 -1.869 1 84.38 289 LEU B CA 1
ATOM 5196 C C . LEU B 1 289 ? -23.359 17.547 -1.808 1 84.38 289 LEU B C 1
ATOM 5198 O O . LEU B 1 289 ? -23.938 18.547 -2.246 1 84.38 289 LEU B O 1
ATOM 5202 N N . ARG B 1 290 ? -23.906 16.484 -1.274 1 76.69 290 ARG B N 1
ATOM 5203 C CA . ARG B 1 290 ? -25.359 16.469 -1.186 1 76.69 290 ARG B CA 1
ATOM 5204 C C . ARG B 1 290 ? -25.844 17.234 0.041 1 76.69 290 ARG B C 1
ATOM 5206 O O . ARG B 1 290 ? -26.875 17.906 -0.013 1 76.69 290 ARG B O 1
ATOM 5213 N N . SER B 1 291 ? -25.188 17.016 1.181 1 69 291 SER B N 1
ATOM 5214 C CA . SER B 1 291 ? -25.734 17.578 2.406 1 69 291 SER B CA 1
ATOM 5215 C C . SER B 1 291 ? -24.625 17.984 3.375 1 69 291 SER B C 1
ATOM 5217 O O . SER B 1 291 ? -24.688 17.672 4.566 1 69 291 SER B O 1
ATOM 5219 N N . SER B 1 292 ? -23.781 18.641 2.812 1 67.94 292 SER B N 1
ATOM 5220 C CA . SER B 1 292 ? -22.766 19 3.803 1 67.94 292 SER B CA 1
ATOM 5221 C C . SER B 1 292 ? -23.25 20.156 4.684 1 67.94 292 SER B C 1
ATOM 5223 O O . SER B 1 292 ? -23.922 21.062 4.207 1 67.94 292 SER B O 1
ATOM 5225 N N . GLY B 1 293 ? -23.391 19.984 5.957 1 72.75 293 GLY B N 1
ATOM 5226 C CA . GLY B 1 293 ? -23.672 21.062 6.898 1 72.75 293 GLY B CA 1
ATOM 5227 C C . GLY B 1 293 ? -22.531 22.062 7.023 1 72.75 293 GLY B C 1
ATOM 5228 O O . GLY B 1 293 ? -22.531 22.891 7.93 1 72.75 293 GLY B O 1
ATOM 5229 N N . MET B 1 294 ? -21.766 22.047 5.941 1 82.69 294 MET B N 1
ATOM 5230 C CA . MET B 1 294 ? -20.609 22.938 6.023 1 82.69 294 MET B CA 1
ATOM 5231 C C . MET B 1 294 ? -20.906 24.281 5.383 1 82.69 294 MET B C 1
ATOM 5233 O O . MET B 1 294 ? -21.406 24.344 4.258 1 82.69 294 MET B O 1
ATOM 5237 N N . LYS B 1 295 ? -20.609 25.344 6.129 1 88.06 295 LYS B N 1
ATOM 5238 C CA . LYS B 1 295 ? -20.766 26.703 5.625 1 88.06 295 LYS B CA 1
ATOM 5239 C C . LYS B 1 295 ? -19.656 27.078 4.656 1 88.06 295 LYS B C 1
ATOM 5241 O O . LYS B 1 295 ? -18.484 26.75 4.891 1 88.06 295 LYS B O 1
ATOM 5246 N N . MET B 1 296 ? -20.031 27.719 3.592 1 92.38 296 MET B N 1
ATOM 5247 C CA . MET B 1 296 ? -19.047 28.156 2.602 1 92.38 296 MET B CA 1
ATOM 5248 C C . MET B 1 296 ? -18.047 29.125 3.219 1 92.38 296 MET B C 1
ATOM 5250 O O . MET B 1 296 ? -16.875 29.156 2.828 1 92.38 296 MET B O 1
ATOM 5254 N N . SER B 1 297 ? -18.484 29.844 4.184 1 95.19 297 SER B N 1
ATOM 5255 C CA . SER B 1 297 ? -17.594 30.797 4.852 1 95.19 297 SER B CA 1
ATOM 5256 C C . SER B 1 297 ? -16.453 30.078 5.566 1 95.19 297 SER B C 1
ATOM 5258 O O . SER B 1 297 ? -15.328 30.578 5.59 1 95.19 297 SER B O 1
ATOM 5260 N N . SER B 1 298 ? -16.781 28.906 6.098 1 95.5 298 SER B N 1
ATOM 5261 C CA . SER B 1 298 ? -15.758 28.125 6.766 1 95.5 298 SER B CA 1
ATOM 5262 C C . SER B 1 298 ? -14.742 27.578 5.766 1 95.5 298 SER B C 1
ATOM 5264 O O . SER B 1 298 ? -13.547 27.531 6.047 1 95.5 298 SER B O 1
ATOM 5266 N N . ILE B 1 299 ? -15.227 27.172 4.637 1 95.69 299 ILE B N 1
ATOM 5267 C CA . ILE B 1 299 ? -14.359 26.641 3.584 1 95.69 299 ILE B CA 1
ATOM 5268 C C . ILE B 1 299 ? -13.414 27.734 3.094 1 95.69 299 ILE B C 1
ATOM 5270 O O . ILE B 1 299 ? -12.211 27.516 2.965 1 95.69 299 ILE B O 1
ATOM 5274 N N . ILE B 1 300 ? -13.961 28.922 2.861 1 97 300 ILE B N 1
ATOM 5275 C CA . ILE B 1 300 ? -13.164 30.047 2.404 1 97 300 ILE B CA 1
ATOM 5276 C C . ILE B 1 300 ? -12.148 30.438 3.477 1 97 300 ILE B C 1
ATOM 5278 O O . ILE B 1 300 ? -11.008 30.797 3.162 1 97 300 ILE B O 1
ATOM 5282 N N . GLY B 1 301 ? -12.625 30.391 4.723 1 97.56 301 GLY B N 1
ATOM 5283 C CA . GLY B 1 301 ? -11.719 30.656 5.824 1 97.56 301 GLY B CA 1
ATOM 5284 C C . GLY B 1 301 ? -10.516 29.734 5.844 1 97.56 301 GLY B C 1
ATOM 5285 O O . GLY B 1 301 ? -9.383 30.188 6.051 1 97.56 301 GLY B O 1
ATOM 5286 N N . VAL B 1 302 ? -10.781 28.453 5.605 1 97.56 302 VAL B N 1
ATOM 5287 C CA . VAL B 1 302 ? -9.703 27.469 5.59 1 97.56 302 VAL B CA 1
ATOM 5288 C C . VAL B 1 302 ? -8.766 27.75 4.418 1 97.56 302 VAL B C 1
ATOM 5290 O O . VAL B 1 302 ? -7.539 27.672 4.562 1 97.56 302 VAL B O 1
ATOM 5293 N N . LEU B 1 303 ? -9.305 28.094 3.289 1 97.88 303 LEU B N 1
ATOM 5294 C CA . LEU B 1 303 ? -8.523 28.391 2.092 1 97.88 303 LEU B CA 1
ATOM 5295 C C . LEU B 1 303 ? -7.621 29.594 2.314 1 97.88 303 LEU B C 1
ATOM 5297 O O . LEU B 1 303 ? -6.441 29.578 1.945 1 97.88 303 LEU B O 1
ATOM 5301 N N . VAL B 1 304 ? -8.133 30.594 2.865 1 97.69 304 VAL B N 1
ATOM 5302 C CA . VAL B 1 304 ? -7.375 31.828 3.113 1 97.69 304 VAL B CA 1
ATOM 5303 C C . VAL B 1 304 ? -6.297 31.562 4.156 1 97.69 304 VAL B C 1
ATOM 5305 O O . VAL B 1 304 ? -5.16 32.031 4.016 1 97.69 304 VAL B O 1
ATOM 5308 N N . ALA B 1 305 ? -6.68 30.844 5.203 1 97.88 305 ALA B N 1
ATOM 5309 C CA . ALA B 1 305 ? -5.723 30.516 6.258 1 97.88 305 ALA B CA 1
ATOM 5310 C C . ALA B 1 305 ? -4.555 29.703 5.703 1 97.88 305 ALA B C 1
ATOM 5312 O O . ALA B 1 305 ? -3.395 29.984 6.012 1 97.88 305 ALA B O 1
ATOM 5313 N N . ARG B 1 306 ? -4.848 28.781 4.805 1 96.75 306 ARG B N 1
ATOM 5314 C CA . ARG B 1 306 ? -3.855 27.812 4.359 1 96.75 306 ARG B CA 1
ATOM 5315 C C . ARG B 1 306 ? -3.055 28.344 3.178 1 96.75 306 ARG B C 1
ATOM 5317 O O . ARG B 1 306 ? -1.872 28.031 3.027 1 96.75 306 ARG B O 1
ATOM 5324 N N . TYR B 1 307 ? -3.686 29.156 2.305 1 97.56 307 TYR B N 1
ATOM 5325 C CA . TYR B 1 307 ? -3.025 29.469 1.043 1 97.56 307 TYR B CA 1
ATOM 5326 C C . TYR B 1 307 ? -2.592 30.922 1.004 1 97.56 307 TYR B C 1
ATOM 5328 O O . TYR B 1 307 ? -1.922 31.359 0.062 1 97.56 307 TYR B O 1
ATOM 5336 N N . VAL B 1 308 ? -2.91 31.688 2.039 1 97.69 308 VAL B N 1
ATOM 5337 C CA . VAL B 1 308 ? -2.496 33.094 2.045 1 97.69 308 VAL B CA 1
ATOM 5338 C C . VAL B 1 308 ? -1.739 33.406 3.334 1 97.69 308 VAL B C 1
ATOM 5340 O O . VAL B 1 308 ? -0.55 33.719 3.301 1 97.69 308 VAL B O 1
ATOM 5343 N N . LEU B 1 309 ? -2.365 33.188 4.469 1 98.38 309 LEU B N 1
ATOM 5344 C CA . LEU B 1 309 ? -1.819 33.625 5.742 1 98.38 309 LEU B CA 1
ATOM 5345 C C . LEU B 1 309 ? -0.683 32.719 6.203 1 98.38 309 LEU B C 1
ATOM 5347 O O . LEU B 1 309 ? 0.332 33.219 6.715 1 98.38 309 LEU B O 1
ATOM 5351 N N . LEU B 1 310 ? -0.913 31.406 6.051 1 98.12 310 LEU B N 1
ATOM 5352 C CA . LEU B 1 310 ? 0.093 30.453 6.523 1 98.12 310 LEU B CA 1
ATOM 5353 C C . LEU B 1 310 ? 1.387 30.594 5.73 1 98.12 310 LEU B C 1
ATOM 5355 O O . LEU B 1 310 ? 2.469 30.703 6.312 1 98.12 310 LEU B O 1
ATOM 5359 N N . PRO B 1 311 ? 1.362 30.641 4.41 1 97.88 311 PRO B N 1
ATOM 5360 C CA . PRO B 1 311 ? 2.602 30.828 3.654 1 97.88 311 PRO B CA 1
ATOM 5361 C C . PRO B 1 311 ? 3.264 32.188 3.949 1 97.88 311 PRO B C 1
ATOM 5363 O O . PRO B 1 311 ? 4.492 32.281 3.973 1 97.88 311 PRO B O 1
ATOM 5366 N N . MET B 1 312 ? 2.496 33.219 4.164 1 97.81 312 MET B N 1
ATOM 5367 C CA . MET B 1 312 ? 3.059 34.531 4.527 1 97.81 312 MET B CA 1
ATOM 5368 C C . MET B 1 312 ? 3.799 34.469 5.855 1 97.81 312 MET B C 1
ATOM 5370 O O . MET B 1 312 ? 4.891 35 6 1 97.81 312 MET B O 1
ATOM 5374 N N . SER B 1 313 ? 3.186 33.75 6.805 1 97.81 313 SER B N 1
ATOM 5375 C CA . SER B 1 313 ? 3.84 33.562 8.094 1 97.81 313 SER B CA 1
ATOM 5376 C C . SER B 1 313 ? 5.109 32.719 7.941 1 97.81 313 SER B C 1
ATOM 5378 O O . SER B 1 313 ? 6.094 32.938 8.648 1 97.81 313 SER B O 1
ATOM 5380 N N . GLY B 1 314 ? 5.062 31.75 7.047 1 97.25 314 GLY B N 1
ATOM 5381 C CA . GLY B 1 314 ? 6.227 30.922 6.781 1 97.25 314 GLY B CA 1
ATOM 5382 C C . GLY B 1 314 ? 7.422 31.703 6.277 1 97.25 314 GLY B C 1
ATOM 5383 O O . GLY B 1 314 ? 8.555 31.438 6.668 1 97.25 314 GLY B O 1
ATOM 5384 N N . VAL B 1 315 ? 7.105 32.688 5.422 1 97.12 315 VAL B N 1
ATOM 5385 C CA . VAL B 1 315 ? 8.172 33.531 4.898 1 97.12 315 VAL B CA 1
ATOM 5386 C C . VAL B 1 315 ? 8.836 34.281 6.043 1 97.12 315 VAL B C 1
ATOM 5388 O O . VAL B 1 315 ? 10.062 34.375 6.117 1 97.12 315 VAL B O 1
ATOM 5391 N N . LEU B 1 316 ? 8.039 34.781 6.945 1 96.88 316 LEU B N 1
ATOM 5392 C CA . LEU B 1 316 ? 8.562 35.531 8.078 1 96.88 316 LEU B CA 1
ATOM 5393 C C . LEU B 1 316 ? 9.383 34.625 9 1 96.88 316 LEU B C 1
ATOM 5395 O O . LEU B 1 316 ? 10.453 35.031 9.469 1 96.88 316 LEU B O 1
ATOM 5399 N N . ILE B 1 317 ? 8.945 33.438 9.203 1 96.88 317 ILE B N 1
ATOM 5400 C CA . ILE B 1 317 ? 9.578 32.5 10.125 1 96.88 317 ILE B CA 1
ATOM 5401 C C . ILE B 1 317 ? 10.898 32 9.547 1 96.88 317 ILE B C 1
ATOM 5403 O O . ILE B 1 317 ? 11.93 32.031 10.219 1 96.88 317 ILE B O 1
ATOM 5407 N N . VAL B 1 318 ? 10.883 31.594 8.32 1 96.5 318 VAL B N 1
ATOM 5408 C CA . VAL B 1 318 ? 12.07 31 7.711 1 96.5 318 VAL B CA 1
ATOM 5409 C C . VAL B 1 318 ? 13.109 32.094 7.465 1 96.5 318 VAL B C 1
ATOM 5411 O O . VAL B 1 318 ? 14.305 31.875 7.688 1 96.5 318 VAL B O 1
ATOM 5414 N N . ARG B 1 319 ? 12.703 33.281 6.984 1 94.88 319 ARG B N 1
ATOM 5415 C CA . ARG B 1 319 ? 13.633 34.375 6.793 1 94.88 319 ARG B CA 1
ATOM 5416 C C . ARG B 1 319 ? 14.188 34.875 8.125 1 94.88 319 ARG B C 1
ATOM 5418 O O . ARG B 1 319 ? 15.359 35.25 8.219 1 94.88 319 ARG B O 1
ATOM 5425 N N . GLY B 1 320 ? 13.289 34.906 9.125 1 94.94 320 GLY B N 1
ATOM 5426 C CA . GLY B 1 320 ? 13.758 35.25 10.453 1 94.94 320 GLY B CA 1
ATOM 5427 C C . GLY B 1 320 ? 14.75 34.25 11.016 1 94.94 320 GLY B C 1
ATOM 5428 O O . GLY B 1 320 ? 15.758 34.656 11.617 1 94.94 320 GLY B O 1
ATOM 5429 N N . ALA B 1 321 ? 14.492 33 10.805 1 94.94 321 ALA B N 1
ATOM 5430 C CA . ALA B 1 321 ? 15.391 31.938 11.258 1 94.94 321 ALA B CA 1
ATOM 5431 C C . ALA B 1 321 ? 16.734 32 10.531 1 94.94 321 ALA B C 1
ATOM 5433 O O . ALA B 1 321 ? 17.781 31.719 11.117 1 94.94 321 ALA B O 1
ATOM 5434 N N . TYR B 1 322 ? 16.656 32.312 9.266 1 92.94 322 TYR B N 1
ATOM 5435 C CA . TYR B 1 322 ? 17.859 32.5 8.477 1 92.94 322 TYR B CA 1
ATOM 5436 C C . TYR B 1 322 ? 18.703 33.656 9.008 1 92.94 322 TYR B C 1
ATOM 5438 O O . TYR B 1 322 ? 19.922 33.562 9.133 1 92.94 322 TYR B O 1
ATOM 5446 N N . LYS B 1 323 ? 18.141 34.781 9.344 1 93.12 323 LYS B N 1
ATOM 5447 C CA . LYS B 1 323 ? 18.828 35.969 9.867 1 93.12 323 LYS B CA 1
ATOM 5448 C C . LYS B 1 323 ? 19.422 35.688 11.242 1 93.12 323 LYS B C 1
ATOM 5450 O O . LYS B 1 323 ? 20.453 36.25 11.602 1 93.12 323 LYS B O 1
ATOM 5455 N N . LEU B 1 324 ? 18.75 34.812 11.984 1 93.81 324 LEU B N 1
ATOM 5456 C CA . LEU B 1 324 ? 19.203 34.469 13.328 1 93.81 324 LEU B CA 1
ATOM 5457 C C . LEU B 1 324 ? 20.188 33.312 13.289 1 93.81 324 LEU B C 1
ATOM 5459 O O . LEU B 1 324 ? 20.562 32.781 14.336 1 93.81 324 LEU B O 1
ATOM 5463 N N . ASP B 1 325 ? 20.531 32.781 12.07 1 90.56 325 ASP B N 1
ATOM 5464 C CA . ASP B 1 325 ? 21.516 31.734 11.836 1 90.56 325 ASP B CA 1
ATOM 5465 C C . ASP B 1 325 ? 21.047 30.391 12.391 1 90.56 325 ASP B C 1
ATOM 5467 O O . ASP B 1 325 ? 21.844 29.594 12.891 1 90.56 325 ASP B O 1
ATOM 5471 N N . LEU B 1 326 ? 19.766 30.203 12.391 1 90.88 326 LEU B N 1
ATOM 5472 C CA . LEU B 1 326 ? 19.188 28.953 12.852 1 90.88 326 LEU B CA 1
ATOM 5473 C C . LEU B 1 326 ? 19.031 27.969 11.688 1 90.88 326 LEU B C 1
ATOM 5475 O O . LEU B 1 326 ? 18.875 26.766 11.898 1 90.88 326 LEU B O 1
ATOM 5479 N N . VAL B 1 327 ? 19.047 28.453 10.484 1 90.25 327 VAL B N 1
ATOM 5480 C CA . VAL B 1 327 ? 18.875 27.656 9.273 1 90.25 327 VAL B CA 1
ATOM 5481 C C . VAL B 1 327 ? 20.094 27.859 8.367 1 90.25 327 VAL B C 1
ATOM 5483 O O . VAL B 1 327 ? 20.641 28.953 8.266 1 90.25 327 VAL B O 1
ATOM 5486 N N . THR B 1 328 ? 20.5 26.797 7.777 1 85 328 THR B N 1
ATOM 5487 C CA . THR B 1 328 ? 21.641 26.859 6.875 1 85 328 THR B CA 1
ATOM 5488 C C . THR B 1 328 ? 21.312 27.688 5.633 1 85 328 THR B C 1
ATOM 5490 O O . THR B 1 328 ? 20.141 27.875 5.305 1 85 328 THR B O 1
ATOM 5493 N N . SER B 1 329 ? 22.375 28.047 4.922 1 84.94 329 SER B N 1
ATOM 5494 C CA . SER B 1 329 ? 22.219 28.891 3.73 1 84.94 329 SER B CA 1
ATOM 5495 C C . SER B 1 329 ? 21.891 28.047 2.506 1 84.94 329 SER B C 1
ATOM 5497 O O . SER B 1 329 ? 21.719 28.578 1.407 1 84.94 329 SER B O 1
ATOM 5499 N N . GLU B 1 330 ? 21.688 26.844 2.729 1 89.12 330 GLU B N 1
ATOM 5500 C CA . GLU B 1 330 ? 21.375 25.984 1.597 1 89.12 330 GLU B CA 1
ATOM 5501 C C . GLU B 1 330 ? 20 26.297 1.032 1 89.12 330 GLU B C 1
ATOM 5503 O O . GLU B 1 330 ? 18.984 26.094 1.707 1 89.12 330 GLU B O 1
ATOM 5508 N N . PRO B 1 331 ? 19.953 26.734 -0.18 1 91.94 331 PRO B N 1
ATOM 5509 C CA . PRO B 1 331 ? 18.703 27.203 -0.771 1 91.94 331 PRO B CA 1
ATOM 5510 C C . PRO B 1 331 ? 17.625 26.109 -0.83 1 91.94 331 PRO B C 1
ATOM 5512 O O . PRO B 1 331 ? 16.438 26.391 -0.622 1 91.94 331 PRO B O 1
ATOM 5515 N N . LEU B 1 332 ? 18.047 24.953 -1.139 1 91.62 332 LEU B N 1
ATOM 5516 C CA . LEU B 1 332 ? 17.094 23.859 -1.24 1 91.62 332 LEU B CA 1
ATOM 5517 C C . LEU B 1 332 ? 16.422 23.594 0.103 1 91.62 332 LEU B C 1
ATOM 5519 O O . LEU B 1 332 ? 15.211 23.359 0.161 1 91.62 332 LEU B O 1
ATOM 5523 N N . TYR B 1 333 ? 17.188 23.594 1.143 1 92.75 333 TYR B N 1
ATOM 5524 C CA . TYR B 1 333 ? 16.656 23.375 2.488 1 92.75 333 TYR B CA 1
ATOM 5525 C C . TYR B 1 333 ? 15.656 24.469 2.855 1 92.75 333 TYR B C 1
ATOM 5527 O O . TYR B 1 333 ? 14.578 24.172 3.371 1 92.75 333 TYR B O 1
ATOM 5535 N N . GLN B 1 334 ? 15.961 25.688 2.574 1 94.25 334 GLN B N 1
ATOM 5536 C CA . GLN B 1 334 ? 15.062 26.812 2.85 1 94.25 334 GLN B CA 1
ATOM 5537 C C . GLN B 1 334 ? 13.773 26.688 2.035 1 94.25 334 GLN B C 1
ATOM 5539 O O . GLN B 1 334 ? 12.688 27 2.535 1 94.25 334 GLN B O 1
ATOM 5544 N N . PHE B 1 335 ? 13.969 26.297 0.814 1 93.88 335 PHE B N 1
ATOM 5545 C CA . PHE B 1 335 ? 12.812 26.125 -0.06 1 93.88 335 PHE B CA 1
ATOM 5546 C C . PHE B 1 335 ? 11.844 25.094 0.52 1 93.88 335 PHE B C 1
ATOM 5548 O O . PHE B 1 335 ? 10.633 25.328 0.542 1 93.88 335 PHE B O 1
ATOM 5555 N N . VAL B 1 336 ? 12.391 23.984 1.017 1 94.38 336 VAL B N 1
ATOM 5556 C CA . VAL B 1 336 ? 11.562 22.906 1.566 1 94.38 336 VAL B CA 1
ATOM 5557 C C . VAL B 1 336 ? 10.867 23.406 2.834 1 94.38 336 VAL B C 1
ATOM 5559 O O . VAL B 1 336 ? 9.695 23.094 3.061 1 94.38 336 VAL B O 1
ATOM 5562 N N . LEU B 1 337 ? 11.57 24.156 3.631 1 96.25 337 LEU B N 1
ATOM 5563 C CA . LEU B 1 337 ? 10.984 24.719 4.836 1 96.25 337 LEU B CA 1
ATOM 5564 C C . LEU B 1 337 ? 9.805 25.625 4.492 1 96.25 337 LEU B C 1
ATOM 5566 O O . LEU B 1 337 ? 8.766 25.578 5.152 1 96.25 337 LEU B O 1
ATOM 5570 N N . LEU B 1 338 ? 9.992 26.406 3.473 1 96.44 338 LEU B N 1
ATOM 5571 C CA . LEU B 1 338 ? 8.953 27.344 3.041 1 96.44 338 LEU B CA 1
ATOM 5572 C C . LEU B 1 338 ? 7.762 26.594 2.451 1 96.44 338 LEU B C 1
ATOM 5574 O O . LEU B 1 338 ? 6.609 26.969 2.689 1 96.44 338 LEU B O 1
ATOM 5578 N N . LEU B 1 339 ? 8.07 25.578 1.705 1 95.12 339 LEU B N 1
ATOM 5579 C CA . LEU B 1 339 ? 7.039 24.812 1.017 1 95.12 339 LEU B CA 1
ATOM 5580 C C . LEU B 1 339 ? 6.062 24.203 2.016 1 95.12 339 LEU B C 1
ATOM 5582 O O . LEU B 1 339 ? 4.879 24.047 1.715 1 95.12 339 LEU B O 1
ATOM 5586 N N . GLN B 1 340 ? 6.504 23.922 3.207 1 96.5 340 GLN B N 1
ATOM 5587 C CA . GLN B 1 340 ? 5.695 23.297 4.242 1 96.5 340 GLN B CA 1
ATOM 5588 C C . GLN B 1 340 ? 4.5 24.156 4.621 1 96.5 340 GLN B C 1
ATOM 5590 O O . GLN B 1 340 ? 3.488 23.656 5.109 1 96.5 340 GLN B O 1
ATOM 5595 N N . TYR B 1 341 ? 4.621 25.438 4.359 1 97.62 341 TYR B N 1
ATOM 5596 C CA . TYR B 1 341 ? 3.592 26.391 4.754 1 97.62 341 TYR B CA 1
ATOM 5597 C C . TYR B 1 341 ? 2.564 26.578 3.645 1 97.62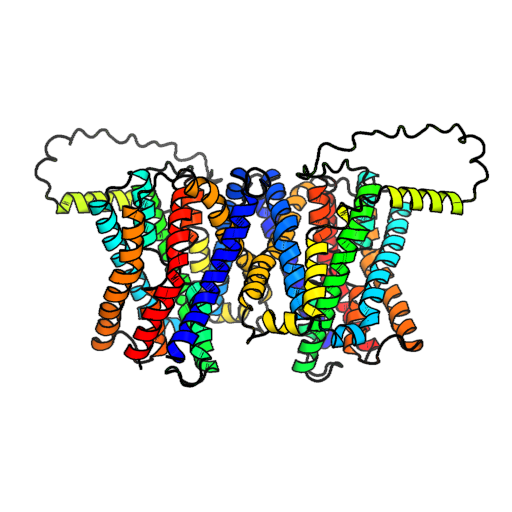 341 TYR B C 1
ATOM 5599 O O . TYR B 1 341 ? 1.537 27.219 3.846 1 97.62 341 TYR B O 1
ATOM 5607 N N . ALA B 1 342 ? 2.773 25.953 2.477 1 96.19 342 ALA B N 1
ATOM 5608 C CA . ALA B 1 342 ? 1.929 26.266 1.327 1 96.19 342 ALA B CA 1
ATOM 5609 C C . ALA B 1 342 ? 1.212 25.016 0.817 1 96.19 342 ALA B C 1
ATOM 5611 O O . ALA B 1 342 ? 0.553 25.062 -0.225 1 96.19 342 ALA B O 1
ATOM 5612 N N . VAL B 1 343 ? 1.282 23.938 1.551 1 95.81 343 VAL B N 1
ATOM 5613 C CA . VAL B 1 343 ? 0.723 22.672 1.099 1 95.81 343 VAL B CA 1
ATOM 5614 C C . VAL B 1 343 ? -0.728 22.562 1.561 1 95.81 343 VAL B C 1
ATOM 5616 O O . VAL B 1 343 ? -1.138 23.219 2.518 1 95.81 343 VAL B O 1
ATOM 5619 N N . PRO B 1 344 ? -1.587 21.812 0.877 1 95.5 344 PRO B N 1
ATOM 5620 C CA . PRO B 1 344 ? -2.965 21.578 1.315 1 95.5 344 PRO B CA 1
ATOM 5621 C C . PRO B 1 344 ? -3.045 20.719 2.578 1 95.5 344 PRO B C 1
ATOM 5623 O O . PRO B 1 344 ? -2.023 20.234 3.059 1 95.5 344 PRO B O 1
ATOM 5626 N N . PRO B 1 345 ? -4.289 20.594 3.133 1 96.56 345 PRO B N 1
ATOM 5627 C CA . PRO B 1 345 ? -4.445 19.812 4.359 1 96.56 345 PRO B CA 1
ATOM 5628 C C . PRO B 1 345 ? -4.066 18.344 4.168 1 96.56 345 PRO B C 1
ATOM 5630 O O . PRO B 1 345 ? -4.203 17.812 3.068 1 96.56 345 PRO B O 1
ATOM 5633 N N . ALA B 1 346 ? -3.596 17.781 5.277 1 94.5 346 ALA B N 1
ATOM 5634 C CA . ALA B 1 346 ? -3.172 16.391 5.289 1 94.5 346 ALA B CA 1
ATOM 5635 C C . ALA B 1 346 ? -4.359 15.453 5.055 1 94.5 346 ALA B C 1
ATOM 5637 O O . ALA B 1 346 ? -5.445 15.672 5.586 1 94.5 346 ALA B O 1
ATOM 5638 N N . MET B 1 347 ? -4.156 14.453 4.27 1 89.88 347 MET B N 1
ATOM 5639 C CA . MET B 1 347 ? -5.207 13.484 3.977 1 89.88 347 MET B CA 1
ATOM 5640 C C . MET B 1 347 ? -5.539 12.656 5.211 1 89.88 347 MET B C 1
ATOM 5642 O O . MET B 1 347 ? -6.648 12.133 5.328 1 89.88 347 MET B O 1
ATOM 5646 N N . ASN B 1 348 ? -4.656 12.555 6.141 1 91.44 348 ASN B N 1
ATOM 5647 C CA . ASN B 1 348 ? -4.867 11.805 7.375 1 91.44 348 ASN B CA 1
ATOM 5648 C C . ASN B 1 348 ? -6.051 12.359 8.172 1 91.44 348 ASN B C 1
ATOM 5650 O O . ASN B 1 348 ? -6.609 11.664 9.016 1 91.44 348 ASN B O 1
ATOM 5654 N N . LEU B 1 349 ? -6.352 13.602 7.93 1 94.19 349 LEU B N 1
ATOM 5655 C CA . LEU B 1 349 ? -7.527 14.172 8.586 1 94.19 349 LEU B CA 1
ATOM 5656 C C . LEU B 1 349 ? -8.789 13.414 8.188 1 94.19 349 LEU B C 1
ATOM 5658 O O . LEU B 1 349 ? -9.719 13.289 8.992 1 94.19 349 LEU B O 1
ATOM 5662 N N . GLY B 1 350 ? -8.82 12.953 6.906 1 91.94 350 GLY B N 1
ATOM 5663 C CA . GLY B 1 350 ? -9.914 12.086 6.496 1 91.94 350 GLY B CA 1
ATOM 5664 C C . GLY B 1 350 ? -9.977 10.797 7.285 1 91.94 350 GLY B C 1
ATOM 5665 O O . GLY B 1 350 ? -11.062 10.336 7.648 1 91.94 350 GLY B O 1
ATOM 5666 N N . THR B 1 351 ? -8.852 10.258 7.547 1 90.31 351 THR B N 1
ATOM 5667 C CA . THR B 1 351 ? -8.781 9.039 8.344 1 90.31 351 THR B CA 1
ATOM 5668 C C . THR B 1 351 ? -9.273 9.297 9.766 1 90.31 351 THR B C 1
ATOM 5670 O O . THR B 1 351 ? -9.992 8.469 10.336 1 90.31 351 THR B O 1
ATOM 5673 N N . ILE B 1 352 ? -8.938 10.422 10.32 1 91.38 352 ILE B N 1
ATOM 5674 C CA . ILE B 1 352 ? -9.297 10.773 11.688 1 91.38 352 ILE B CA 1
ATOM 5675 C C . ILE B 1 352 ? -10.812 10.969 11.789 1 91.38 352 ILE B C 1
ATOM 5677 O O . ILE B 1 352 ? -11.453 10.414 12.68 1 91.38 352 ILE B O 1
ATOM 5681 N N . THR B 1 353 ? -11.367 11.703 10.852 1 92 353 THR B N 1
ATOM 5682 C CA . THR B 1 353 ? -12.805 11.945 10.891 1 92 353 THR B CA 1
ATOM 5683 C C . THR B 1 353 ? -13.578 10.648 10.68 1 92 353 THR B C 1
ATOM 5685 O O . THR B 1 353 ? -14.648 10.453 11.266 1 92 353 THR B O 1
ATOM 5688 N N . GLN B 1 354 ? -13.016 9.797 9.828 1 89.75 354 GLN B N 1
ATOM 5689 C CA . GLN B 1 354 ? -13.648 8.5 9.602 1 89.75 354 GLN B CA 1
ATOM 5690 C C . GLN B 1 354 ? -13.617 7.652 10.875 1 89.75 354 GLN B C 1
ATOM 5692 O O . GLN B 1 354 ? -14.57 6.926 11.164 1 89.75 354 GLN B O 1
ATOM 5697 N N . LEU B 1 355 ? -12.555 7.742 11.609 1 85.88 355 LEU B N 1
ATOM 5698 C CA . LEU B 1 355 ? -12.422 7.012 12.859 1 85.88 355 LEU B CA 1
ATOM 5699 C C . LEU B 1 355 ? -13.422 7.52 13.898 1 85.88 355 LEU B C 1
ATOM 5701 O O . LEU B 1 355 ? -13.984 6.734 14.664 1 85.88 355 LEU B O 1
ATOM 5705 N N . PHE B 1 356 ? -13.617 8.828 13.852 1 87.19 356 PHE B N 1
ATOM 5706 C CA . PHE B 1 356 ? -14.523 9.461 14.812 1 87.19 356 PHE B CA 1
ATOM 5707 C C . PHE B 1 356 ? -15.977 9.242 14.406 1 87.19 356 PHE B C 1
ATOM 5709 O O . PHE B 1 356 ? -16.875 9.312 15.25 1 87.19 356 PHE B O 1
ATOM 5716 N N . GLY B 1 357 ? -16.156 9.039 13.133 1 85.75 357 GLY B N 1
ATOM 5717 C CA . GLY B 1 357 ? -17.516 8.891 12.625 1 85.75 357 GLY B CA 1
ATOM 5718 C C . GLY B 1 357 ? -18.25 10.211 12.516 1 85.75 357 GLY B C 1
ATOM 5719 O O . GLY B 1 357 ? -19.484 10.234 12.422 1 85.75 357 GLY B O 1
ATOM 5720 N N . THR B 1 358 ? -17.516 11.289 12.633 1 86.38 358 THR B N 1
ATOM 5721 C CA . THR B 1 358 ? -18.125 12.609 12.562 1 86.38 358 THR B CA 1
ATOM 5722 C C . THR B 1 358 ? -17.297 13.539 11.672 1 86.38 358 THR B C 1
ATOM 5724 O O . THR B 1 358 ? -16.062 13.539 11.742 1 86.38 358 THR B O 1
ATOM 5727 N N . GLY B 1 359 ? -17.938 14.227 10.734 1 90.62 359 GLY B N 1
ATOM 5728 C CA . GLY B 1 359 ? -17.297 15.234 9.906 1 90.62 359 GLY B CA 1
ATOM 5729 C C . GLY B 1 359 ? -16.609 14.656 8.68 1 90.62 359 GLY B C 1
ATOM 5730 O O . GLY B 1 359 ? -15.758 15.305 8.078 1 90.62 359 GLY B O 1
ATOM 5731 N N . GLU B 1 360 ? -16.938 13.359 8.32 1 91.62 360 GLU B N 1
ATOM 5732 C CA . GLU B 1 360 ? -16.297 12.703 7.188 1 91.62 360 GLU B CA 1
ATOM 5733 C C . GLU B 1 360 ? -16.672 13.367 5.867 1 91.62 360 GLU B C 1
ATOM 5735 O O . GLU B 1 360 ? -15.82 13.625 5.023 1 91.62 360 GLU B O 1
ATOM 5740 N N . SER B 1 361 ? -17.938 13.688 5.805 1 92.69 361 SER B N 1
ATOM 5741 C CA . SER B 1 361 ? -18.438 14.305 4.578 1 92.69 361 SER B CA 1
ATOM 5742 C C . SER B 1 361 ? -17.922 15.734 4.438 1 92.69 361 SER B C 1
ATOM 5744 O O . SER B 1 361 ? -17.5 16.141 3.352 1 92.69 361 SER B O 1
ATOM 5746 N N . GLU B 1 362 ? -17.938 16.438 5.52 1 93.88 362 GLU B N 1
ATOM 5747 C CA . GLU B 1 362 ? -17.453 17.812 5.523 1 93.88 362 GLU B CA 1
ATOM 5748 C C . GLU B 1 362 ? -15.953 17.875 5.234 1 93.88 362 GLU B C 1
ATOM 5750 O O . GLU B 1 362 ? -15.492 18.766 4.527 1 93.88 362 GLU B O 1
ATOM 5755 N N . CYS B 1 363 ? -15.234 16.969 5.824 1 93.75 363 CYS B N 1
ATOM 5756 C CA . CYS B 1 363 ? -13.805 16.875 5.566 1 93.75 363 CYS B CA 1
ATOM 5757 C C . CYS B 1 363 ? -13.523 16.688 4.078 1 93.75 363 CYS B C 1
ATOM 5759 O O . CYS B 1 363 ? -12.633 17.328 3.527 1 93.75 363 CYS B O 1
ATOM 5761 N N . SER B 1 364 ? -14.328 15.82 3.4 1 93.69 364 SER B N 1
ATOM 5762 C CA . SER B 1 364 ? -14.156 15.539 1.979 1 93.69 364 SER B CA 1
ATOM 5763 C C . SER B 1 364 ? -14.43 16.781 1.135 1 93.69 364 SER B C 1
ATOM 5765 O O . SER B 1 364 ? -13.766 17.016 0.123 1 93.69 364 SER B O 1
ATOM 5767 N N . VAL B 1 365 ? -15.367 17.562 1.587 1 93.75 365 VAL B N 1
ATOM 5768 C CA . VAL B 1 365 ? -15.695 18.781 0.86 1 93.75 365 VAL B CA 1
ATOM 5769 C C . VAL B 1 365 ? -14.555 19.797 0.993 1 93.75 365 VAL B C 1
ATOM 5771 O O . VAL B 1 365 ? -14.164 20.438 0.012 1 93.75 365 VAL B O 1
ATOM 5774 N N . ILE B 1 366 ? -14.023 19.922 2.16 1 94.56 366 ILE B N 1
ATOM 5775 C CA . ILE B 1 366 ? -12.906 20.828 2.383 1 94.56 366 ILE B CA 1
ATOM 5776 C C . ILE B 1 366 ? -11.703 20.375 1.555 1 94.56 366 ILE B C 1
ATOM 5778 O O . ILE B 1 366 ? -11.016 21.188 0.946 1 94.56 366 ILE B O 1
ATOM 5782 N N . MET B 1 367 ? -11.484 19.094 1.548 1 93.38 367 MET B N 1
ATOM 5783 C CA . MET B 1 367 ? -10.367 18.547 0.79 1 93.38 367 MET B CA 1
ATOM 5784 C C . MET B 1 367 ? -10.539 18.812 -0.702 1 93.38 367 MET B C 1
ATOM 5786 O O . MET B 1 367 ? -9.57 19.125 -1.396 1 93.38 367 MET B O 1
ATOM 5790 N N . LEU B 1 368 ? -11.75 18.656 -1.174 1 92.12 368 LEU B N 1
ATOM 5791 C CA . LEU B 1 368 ? -12.016 18.922 -2.582 1 92.12 368 LEU B CA 1
ATOM 5792 C C . LEU B 1 368 ? -11.641 20.344 -2.947 1 92.12 368 LEU B C 1
ATOM 5794 O O . LEU B 1 368 ? -10.945 20.578 -3.938 1 92.12 368 LEU B O 1
ATOM 5798 N N . TRP B 1 369 ? -12.055 21.25 -2.154 1 93.31 369 TRP B N 1
ATOM 5799 C CA . TRP B 1 369 ? -11.812 22.672 -2.445 1 93.31 369 TRP B CA 1
ATOM 5800 C C . TRP B 1 369 ? -10.344 23.016 -2.275 1 93.31 369 TRP B C 1
ATOM 5802 O O . TRP B 1 369 ? -9.766 23.734 -3.096 1 93.31 369 TRP B O 1
ATOM 5812 N N . THR B 1 370 ? -9.766 22.531 -1.272 1 95.19 370 THR B N 1
ATOM 5813 C CA . THR B 1 370 ? -8.375 22.859 -1.001 1 95.19 370 THR B CA 1
ATOM 5814 C C . THR B 1 370 ? -7.453 22.234 -2.045 1 95.19 370 THR B C 1
ATOM 5816 O O . THR B 1 370 ? -6.508 22.875 -2.514 1 95.19 370 THR B O 1
ATOM 5819 N N . TYR B 1 371 ? -7.688 21.062 -2.469 1 91.19 371 TYR B N 1
ATOM 5820 C CA . TYR B 1 371 ? -6.828 20.422 -3.451 1 91.19 371 TYR B CA 1
ATOM 5821 C C . TYR B 1 371 ? -7.098 20.953 -4.852 1 91.19 371 TYR B C 1
ATOM 5823 O O . TYR B 1 371 ? -6.188 21.031 -5.68 1 91.19 371 TYR B O 1
ATOM 5831 N N . SER B 1 372 ? -8.336 21.375 -5.094 1 91 372 SER B N 1
ATOM 5832 C CA . SER B 1 372 ? -8.625 22 -6.383 1 91 372 SER B CA 1
ATOM 5833 C C . SER B 1 372 ? -7.848 23.297 -6.566 1 91 372 SER B C 1
ATOM 5835 O O . SER B 1 372 ? -7.406 23.609 -7.676 1 91 372 SER B O 1
ATOM 5837 N N . LEU B 1 373 ? -7.645 23.953 -5.488 1 93.69 373 LEU B N 1
ATOM 5838 C CA . LEU B 1 373 ? -6.969 25.25 -5.566 1 93.69 373 LEU B CA 1
ATOM 5839 C C . LEU B 1 373 ? -5.484 25.109 -5.258 1 93.69 373 LEU B C 1
ATOM 5841 O O . LEU B 1 373 ? -4.73 26.078 -5.344 1 93.69 373 LEU B O 1
ATOM 5845 N N . ALA B 1 374 ? -5.109 23.891 -4.945 1 91.81 374 ALA B N 1
ATOM 5846 C CA . ALA B 1 374 ? -3.729 23.656 -4.543 1 91.81 374 ALA B CA 1
ATOM 5847 C C . ALA B 1 374 ? -2.764 23.922 -5.695 1 91.81 374 ALA B C 1
ATOM 5849 O O . ALA B 1 374 ? -1.64 24.375 -5.477 1 91.81 374 ALA B O 1
ATOM 5850 N N . SER B 1 375 ? -3.211 23.656 -6.93 1 87.12 375 SER B N 1
ATOM 5851 C CA . SER B 1 375 ? -2.346 23.875 -8.086 1 87.12 375 SER B CA 1
ATOM 5852 C C . SER B 1 375 ? -1.93 25.328 -8.203 1 87.12 375 SER B C 1
ATOM 5854 O O . SER B 1 375 ? -0.777 25.625 -8.523 1 87.12 375 SER B O 1
ATOM 5856 N N . ILE B 1 376 ? -2.814 26.172 -7.93 1 90.38 376 ILE B N 1
ATOM 5857 C CA . ILE B 1 376 ? -2.541 27.609 -8.016 1 90.38 376 ILE B CA 1
ATOM 5858 C C . ILE B 1 376 ? -1.587 28.016 -6.898 1 90.38 376 ILE B C 1
ATOM 5860 O O . ILE B 1 376 ? -0.582 28.688 -7.148 1 90.38 376 ILE B O 1
ATOM 5864 N N . ALA B 1 377 ? -1.896 27.578 -5.73 1 91.94 377 ALA B N 1
ATOM 5865 C CA . ALA B 1 377 ? -1.07 27.922 -4.574 1 91.94 377 ALA B CA 1
ATOM 5866 C C . ALA B 1 377 ? 0.337 27.344 -4.719 1 91.94 377 ALA B C 1
ATOM 5868 O O . ALA B 1 377 ? 1.321 28.016 -4.402 1 91.94 377 ALA B O 1
ATOM 5869 N N . LEU B 1 378 ? 0.416 26.141 -5.23 1 89.25 378 LEU B N 1
ATOM 5870 C CA . LEU B 1 378 ? 1.692 25.453 -5.34 1 89.25 378 LEU B CA 1
ATOM 5871 C C . LEU B 1 378 ? 2.436 25.875 -6.605 1 89.25 378 LEU B C 1
ATOM 5873 O O . LEU B 1 378 ? 3.461 25.281 -6.953 1 89.25 378 LEU B O 1
ATOM 5877 N N . THR B 1 379 ? 1.885 26.734 -7.336 1 86.69 379 THR B N 1
ATOM 5878 C CA . THR B 1 379 ? 2.6 27.391 -8.43 1 86.69 379 THR B CA 1
ATOM 5879 C C . THR B 1 379 ? 3.1 28.766 -7.992 1 86.69 379 THR B C 1
ATOM 5881 O O . THR B 1 379 ? 4.277 29.094 -8.164 1 86.69 379 THR B O 1
ATOM 5884 N N . VAL B 1 380 ? 2.285 29.5 -7.359 1 90.56 380 VAL B N 1
ATOM 5885 C CA . VAL B 1 380 ? 2.578 30.891 -7.016 1 90.56 380 VAL B CA 1
ATOM 5886 C C . VAL B 1 380 ? 3.617 30.938 -5.898 1 90.56 380 VAL B C 1
ATOM 5888 O O . VAL B 1 380 ? 4.629 31.625 -6.012 1 90.56 380 VAL B O 1
ATOM 5891 N N . TRP B 1 381 ? 3.381 30.172 -4.887 1 92.75 381 TRP B N 1
ATOM 5892 C CA . TRP B 1 381 ? 4.223 30.297 -3.699 1 92.75 381 TRP B CA 1
ATOM 5893 C C . TRP B 1 381 ? 5.602 29.688 -3.945 1 92.75 381 TRP B C 1
ATOM 5895 O O . TRP B 1 381 ? 6.621 30.312 -3.65 1 92.75 381 TRP B O 1
ATOM 5905 N N . PRO B 1 382 ? 5.66 28.516 -4.512 1 88.81 382 PRO B N 1
ATOM 5906 C CA . PRO B 1 382 ? 6.996 27.984 -4.777 1 88.81 382 PRO B CA 1
ATOM 5907 C C . PRO B 1 382 ? 7.809 28.844 -5.734 1 88.81 382 PRO B C 1
ATOM 5909 O O . PRO B 1 382 ? 9.031 28.953 -5.602 1 88.81 382 PRO B O 1
ATOM 5912 N N . THR B 1 383 ? 7.152 29.453 -6.746 1 86.19 383 THR B N 1
ATOM 5913 C CA . THR B 1 383 ? 7.848 30.391 -7.621 1 86.19 383 THR B CA 1
ATOM 5914 C C . THR B 1 383 ? 8.406 31.547 -6.82 1 86.19 383 THR B C 1
ATOM 5916 O O . THR B 1 383 ? 9.562 31.953 -7.016 1 86.19 383 THR B O 1
ATOM 5919 N N . PHE B 1 384 ? 7.621 32.062 -5.996 1 91.06 384 PHE B N 1
ATOM 5920 C CA . PHE B 1 384 ? 8.047 33.156 -5.133 1 91.06 384 PHE B CA 1
ATOM 5921 C C . PHE B 1 384 ? 9.156 32.688 -4.188 1 91.06 384 PHE B C 1
ATOM 5923 O O . PHE B 1 384 ? 10.133 33.438 -3.969 1 91.06 384 PHE B O 1
ATOM 5930 N N . PHE B 1 385 ? 8.984 31.469 -3.602 1 93 385 PHE B N 1
ATOM 5931 C CA . PHE B 1 385 ? 9.969 30.938 -2.672 1 93 385 PHE B CA 1
ATOM 5932 C C . PHE B 1 385 ? 11.312 30.734 -3.365 1 93 385 PHE B C 1
ATOM 5934 O O . PHE B 1 385 ? 12.367 30.969 -2.773 1 93 385 PHE B O 1
ATOM 5941 N N . MET B 1 386 ? 11.281 30.234 -4.602 1 87.94 386 MET B N 1
ATOM 5942 C CA . MET B 1 386 ? 12.516 30.047 -5.359 1 87.94 386 MET B CA 1
ATOM 5943 C C . MET B 1 386 ? 13.211 31.391 -5.594 1 87.94 386 MET B C 1
ATOM 5945 O O . MET B 1 386 ? 14.445 31.469 -5.52 1 87.94 386 MET B O 1
ATOM 5949 N N . TRP B 1 387 ? 12.406 32.375 -5.934 1 86.62 387 TRP B N 1
ATOM 5950 C CA . TRP B 1 387 ? 12.953 33.719 -6.117 1 86.62 387 TRP B CA 1
ATOM 5951 C C . TRP B 1 387 ? 13.547 34.219 -4.816 1 86.62 387 TRP B C 1
ATOM 5953 O O . TRP B 1 387 ? 14.594 34.875 -4.824 1 86.62 387 TRP B O 1
ATOM 5963 N N . LEU B 1 388 ? 12.961 33.906 -3.736 1 89.5 388 LEU B N 1
ATOM 5964 C CA . LEU B 1 388 ? 13.367 34.406 -2.424 1 89.5 388 LEU B CA 1
ATOM 5965 C C . LEU B 1 388 ? 14.68 33.75 -1.984 1 89.5 388 LEU B C 1
ATOM 5967 O O . LEU B 1 388 ? 15.508 34.406 -1.342 1 89.5 388 LEU B O 1
ATOM 5971 N N . VAL B 1 389 ? 14.852 32.5 -2.338 1 89.5 389 VAL B N 1
ATOM 5972 C CA . VAL B 1 389 ? 16.016 31.781 -1.818 1 89.5 389 VAL B CA 1
ATOM 5973 C C . VAL B 1 389 ? 17.156 31.859 -2.822 1 89.5 389 VAL B C 1
ATOM 5975 O O . VAL B 1 389 ? 18.297 31.531 -2.49 1 89.5 389 VAL B O 1
ATOM 5978 N N . ALA B 1 390 ? 16.875 32.188 -4.023 1 83 390 ALA B N 1
ATOM 5979 C CA . ALA B 1 390 ? 17.906 32.312 -5.055 1 83 390 ALA B CA 1
ATOM 5980 C C . ALA B 1 390 ? 18.844 33.469 -4.73 1 83 390 ALA B C 1
ATOM 5982 O O . ALA B 1 390 ? 18.438 34.469 -4.113 1 83 390 ALA B O 1
#

pLDDT: mean 81.69, std 18.25, range [24.02, 98.38]